Protein AF-0000000069705329 (afdb_homodimer)

Radius of gyration: 41.99 Å; Cα contacts (8 Å, |Δi|>4): 1882; chains: 2; bounding box: 61×126×85 Å

Secondary structure (DSSP, 8-state):
-PPEEEE--SHHHHHHHHHHHHTT--EEEE-SSSSS-GGG-EEE-GGG-EEESS---B----HHHHHHHHHHTTT-EEEEE---EEEETTEEEESSGGG--TTS-HHHHHHHHHHHHHHHT-SS---SSHHHHHHHHH-HHHHHHTHHHHHHHHTSS-GGGB-STT-GGGS----HHHHHHHHH-S------S-SEEEEESSS-GGGGGTTHHHHSEEE-S--EEEEETTTTEEEETTS-EEE-SSEEE-S-HHHHHHHBTT--HHHHHHHHH--EEEEEEEEEEES-S---SSSEEEE--TTSS--EEE-HHHH-GGGS-TT-EEEEEEEEEBTTTB---S-GGGHHHHHHHHHHHTTSS-TTPPEEEEEEEEEEEEEE--BTTHHHHHHHHHHHHHHTTEEE-SHHHHTS---HHHHHHHHHHHHHHHHHHH-/-PPEEEE--SHHHHHHHHHHHHTT--EEEE-SSSSS-GGG-EEE-GGG-EEESS---B----HHHHHHHHHHTTT-EEEEE---EEEETTEEEESSGGG--TTS-HHHHHHHHHHHHHHHT-SS---SSHHHHHHHHH-HHHHHHTHHHHHHHHTSS-GGGB-STT-GGGS----HHHHHHHHH-S------S-SEEEEESSS-GGGGGTTHHHHSEEE-S--EEEEETTTTEEEETTS-EEE-SSEEE-S-HHHHHHHBTT--HHHHHHHHH--EEEEEEEEEEES-S---SSSEEEE--TTSS--EEE-HHHH-GGGS-TT-EEEEEEEEEBTTTB---S-GGGHHHHHHHHHHHTTSS-TTPPEEEEEEEEEEEEEE--BTTHHHHHHHHHHHHHHTTEEE-SHHHHTS---HHHHHHHHHHHHHHHHHHH-

Organism: NCBI:txid1187080

InterPro domains:
  IPR036188 FAD/NAD(P)-binding domain superfamily [G3DSA:3.50.50.60] (1-435)
  IPR036188 FAD/NAD(P)-binding domain superfamily [SSF51905] (2-434)

pLDDT: mean 95.46, std 5.54, range [48.66, 98.88]

Structure (mmCIF, N/CA/C/O backbone):
data_AF-0000000069705329-model_v1
#
loop_
_entity.id
_entity.type
_entity.pdbx_description
1 polymer 'Protoporphyrinogen oxidase'
#
loop_
_atom_site.group_PDB
_atom_site.id
_atom_site.type_symbol
_atom_site.label_atom_id
_atom_site.label_alt_id
_atom_site.label_comp_id
_atom_site.label_asym_id
_atom_site.label_entity_id
_atom_site.label_seq_id
_atom_site.pdbx_PDB_ins_code
_atom_site.Cartn_x
_atom_site.Cartn_y
_atom_site.Cartn_z
_atom_site.occupancy
_atom_site.B_iso_or_equiv
_atom_site.auth_seq_id
_atom_site.auth_comp_id
_atom_site.auth_asym_id
_atom_site.auth_atom_id
_atom_site.pdbx_PDB_model_num
ATOM 1 N N . MET A 1 1 ? 16.484 56.375 36.469 1 48.66 1 MET A N 1
ATOM 2 C CA . MET A 1 1 ? 16.594 55.75 35.156 1 48.66 1 MET A CA 1
ATOM 3 C C . MET A 1 1 ? 15.336 55.969 34.344 1 48.66 1 MET A C 1
ATOM 5 O O . MET A 1 1 ? 14.242 56.094 34.906 1 48.66 1 MET A O 1
ATOM 9 N N . GLU A 1 2 ? 15.391 56.406 33.125 1 65.38 2 GLU A N 1
ATOM 10 C CA . GLU A 1 2 ? 14.234 56.812 32.312 1 65.38 2 GLU A CA 1
ATOM 11 C C . GLU A 1 2 ? 13.352 55.594 32.031 1 65.38 2 GLU A C 1
ATOM 13 O O . GLU A 1 2 ? 13.844 54.469 31.891 1 65.38 2 GLU A O 1
ATOM 18 N N . ASP A 1 3 ? 12.117 55.688 32.156 1 86.31 3 ASP A N 1
ATOM 19 C CA . ASP A 1 3 ? 11.109 54.688 31.875 1 86.31 3 ASP A CA 1
ATOM 20 C C . ASP A 1 3 ? 11.227 54.156 30.438 1 86.31 3 ASP A C 1
ATOM 22 O O . ASP A 1 3 ? 11.555 54.906 29.531 1 86.31 3 ASP A O 1
ATOM 26 N N . ILE A 1 4 ? 11.258 52.875 30.375 1 95.31 4 ILE A N 1
ATOM 27 C CA . ILE A 1 4 ? 11.328 52.281 29.047 1 95.31 4 ILE A CA 1
ATOM 28 C C . ILE A 1 4 ? 9.922 52.156 28.453 1 95.31 4 ILE A C 1
ATOM 30 O O . ILE A 1 4 ? 8.961 51.875 29.156 1 95.31 4 ILE A O 1
ATOM 34 N N . ILE A 1 5 ? 9.82 52.438 27.172 1 97.44 5 ILE A N 1
ATOM 35 C CA . ILE A 1 5 ? 8.555 52.375 26.453 1 97.44 5 ILE A CA 1
ATOM 36 C C . ILE A 1 5 ? 8.438 51 25.766 1 97.44 5 ILE A C 1
ATOM 38 O O . ILE A 1 5 ? 9.375 50.531 25.125 1 97.44 5 ILE A O 1
ATOM 42 N N . VAL A 1 6 ? 7.34 50.344 26.016 1 98.44 6 VAL A N 1
ATOM 43 C CA . VAL A 1 6 ? 6.969 49.125 25.344 1 98.44 6 VAL A CA 1
ATOM 44 C C . VAL A 1 6 ? 5.742 49.344 24.469 1 98.44 6 VAL A C 1
ATOM 46 O O . VAL A 1 6 ? 4.695 49.781 24.953 1 98.44 6 VAL A O 1
ATOM 49 N N . LEU A 1 7 ? 5.93 49.094 23.188 1 98.5 7 LEU A N 1
ATOM 50 C CA . LEU A 1 7 ? 4.824 49.25 22.25 1 98.5 7 LEU A CA 1
ATOM 51 C C . LEU A 1 7 ? 4.125 47.938 21.984 1 98.5 7 LEU A C 1
ATOM 53 O O . LEU A 1 7 ? 4.688 47.062 21.328 1 98.5 7 LEU A O 1
ATOM 57 N N . GLY A 1 8 ? 2.854 47.812 22.406 1 98.19 8 GLY A N 1
ATOM 58 C CA . GLY A 1 8 ? 2.064 46.625 22.25 1 98.19 8 GLY A CA 1
ATOM 59 C C . GLY A 1 8 ? 1.903 45.844 23.547 1 98.19 8 GLY A C 1
ATOM 60 O O . GLY A 1 8 ? 2.887 45.562 24.234 1 98.19 8 GLY A O 1
ATOM 61 N N . ALA A 1 9 ? 0.692 45.469 23.844 1 98.19 9 ALA A N 1
ATOM 62 C CA . ALA A 1 9 ? 0.384 44.719 25.078 1 98.19 9 ALA A CA 1
ATOM 63 C C . ALA A 1 9 ? 0.024 43.281 24.766 1 98.19 9 ALA A C 1
ATOM 65 O O . ALA A 1 9 ? -0.886 42.719 25.375 1 98.19 9 ALA A O 1
ATOM 66 N N . GLY A 1 10 ? 0.679 42.688 23.75 1 97.62 10 GLY A N 1
ATOM 67 C CA . GLY A 1 10 ? 0.57 41.281 23.469 1 97.62 10 GLY A CA 1
ATOM 68 C C . GLY A 1 10 ? 1.596 40.438 24.219 1 97.62 10 GLY A C 1
ATOM 69 O O . GLY A 1 10 ? 2.236 40.938 25.156 1 97.62 10 GLY A O 1
ATOM 70 N N . MET A 1 11 ? 1.77 39.219 23.797 1 97.62 11 MET A N 1
ATOM 71 C CA . MET A 1 11 ? 2.648 38.281 24.469 1 97.62 11 MET A CA 1
ATOM 72 C C . MET A 1 11 ? 4.086 38.781 24.5 1 97.62 11 MET A C 1
ATOM 74 O O . MET A 1 11 ? 4.773 38.688 25.516 1 97.62 11 MET A O 1
ATOM 78 N N . ALA A 1 12 ? 4.551 39.281 23.375 1 98.5 12 ALA A N 1
ATOM 79 C CA . ALA A 1 12 ? 5.918 39.812 23.312 1 98.5 12 ALA A CA 1
ATOM 80 C C . ALA A 1 12 ? 6.109 41 24.234 1 98.5 12 ALA A C 1
ATOM 82 O O . ALA A 1 12 ? 7.141 41.125 24.906 1 98.5 12 ALA A O 1
ATOM 83 N N . GLY A 1 13 ? 5.152 41.938 24.234 1 98.38 13 GLY A N 1
ATOM 84 C CA . GLY A 1 13 ? 5.207 43.031 25.172 1 98.38 13 GLY A CA 1
ATOM 85 C C . GLY A 1 13 ? 5.254 42.594 26.625 1 98.38 13 GLY A C 1
ATOM 86 O O . GLY A 1 13 ? 5.984 43.188 27.422 1 98.38 13 GLY A O 1
ATOM 87 N N . TYR A 1 14 ? 4.441 41.594 26.891 1 98.19 14 TYR A N 1
ATOM 88 C CA . TYR A 1 14 ? 4.445 41 28.234 1 98.19 14 TYR A CA 1
ATOM 89 C C . TYR A 1 14 ? 5.816 40.438 28.578 1 98.19 14 TYR A C 1
ATOM 91 O O . TYR A 1 14 ? 6.332 40.688 29.672 1 98.19 14 TYR A O 1
ATOM 99 N N . GLY A 1 15 ? 6.402 39.688 27.688 1 98.38 15 GLY A N 1
ATOM 100 C CA . GLY A 1 15 ? 7.734 39.156 27.922 1 98.38 15 GLY A CA 1
ATOM 101 C C . GLY A 1 15 ? 8.773 40.25 28.188 1 98.38 15 GLY A C 1
ATOM 102 O O . GLY A 1 15 ? 9.586 40.125 29.094 1 98.38 15 GLY A O 1
ATOM 103 N N . ALA A 1 16 ? 8.758 41.281 27.391 1 98.62 16 ALA A N 1
ATOM 104 C CA . ALA A 1 16 ? 9.688 42.375 27.562 1 98.62 16 ALA A CA 1
ATOM 105 C C . ALA A 1 16 ? 9.492 43.062 28.922 1 98.62 16 ALA A C 1
ATOM 107 O O . ALA A 1 16 ? 10.453 43.281 29.656 1 98.62 16 ALA A O 1
ATOM 108 N N . ALA A 1 17 ? 8.227 43.406 29.219 1 97.88 17 ALA A N 1
ATOM 109 C CA . ALA A 1 17 ? 7.902 44.062 30.484 1 97.88 17 ALA A CA 1
ATOM 110 C C . ALA A 1 17 ? 8.367 43.219 31.672 1 97.88 17 ALA A C 1
ATOM 112 O O . ALA A 1 17 ? 8.836 43.781 32.656 1 97.88 17 ALA A O 1
ATOM 113 N N . ASN A 1 18 ? 8.172 41.969 31.547 1 97.12 18 ASN A N 1
ATOM 114 C CA . ASN A 1 18 ? 8.578 41.031 32.594 1 97.12 18 ASN A CA 1
ATOM 115 C C . ASN A 1 18 ? 10.078 41.125 32.875 1 97.12 18 ASN A C 1
ATOM 117 O O . ASN A 1 18 ? 10.5 41.156 34.031 1 97.12 18 ASN A O 1
ATOM 121 N N . GLU A 1 19 ? 10.891 41.156 31.859 1 97.31 19 GLU A N 1
ATOM 122 C CA . GLU A 1 19 ? 12.336 41.219 32.031 1 97.31 19 GLU A CA 1
ATOM 123 C C . GLU A 1 19 ? 12.75 42.594 32.594 1 97.31 19 GLU A C 1
ATOM 125 O O . GLU A 1 19 ? 13.672 42.656 33.406 1 97.31 19 GLU A O 1
ATOM 130 N N . PHE A 1 20 ? 12.148 43.625 32.125 1 97.62 20 PHE A N 1
ATOM 131 C CA . PHE A 1 20 ? 12.453 44.938 32.656 1 97.62 20 PHE A CA 1
ATOM 132 C C . PHE A 1 20 ? 12.133 45 34.156 1 97.62 20 PHE A C 1
ATOM 134 O O . PHE A 1 20 ? 12.906 45.562 34.906 1 97.62 20 PHE A O 1
ATOM 141 N N . LYS A 1 21 ? 11.016 44.406 34.469 1 96.5 21 LYS A N 1
ATOM 142 C CA . LYS A 1 21 ? 10.641 44.406 35.875 1 96.5 21 LYS A CA 1
ATOM 143 C C . LYS A 1 21 ? 11.688 43.656 36.719 1 96.5 21 LYS A C 1
ATOM 145 O O . LYS A 1 21 ? 12.062 44.125 37.812 1 96.5 21 LYS A O 1
ATOM 150 N N . LYS A 1 22 ? 12.094 42.594 36.25 1 95.56 22 LYS A N 1
ATOM 151 C CA . LYS A 1 22 ? 13.117 41.812 36.969 1 95.56 22 LYS A CA 1
ATOM 152 C C . LYS A 1 22 ? 14.383 42.656 37.156 1 95.56 22 LYS A C 1
ATOM 154 O O . LYS A 1 22 ? 15.094 42.469 38.156 1 95.56 22 LYS A O 1
ATOM 159 N N . ALA A 1 23 ? 14.664 43.5 36.25 1 96.12 23 ALA A N 1
ATOM 160 C CA . ALA A 1 23 ? 15.859 44.344 36.312 1 96.12 23 ALA A CA 1
ATOM 161 C C . ALA A 1 23 ? 15.594 45.656 37.031 1 96.12 23 ALA A C 1
ATOM 163 O O . ALA A 1 23 ? 16.438 46.562 37.031 1 96.12 23 ALA A O 1
ATOM 164 N N . ASP A 1 24 ? 14.461 45.844 37.594 1 94.88 24 ASP A N 1
ATOM 165 C CA . ASP A 1 24 ? 14.047 47 38.344 1 94.88 24 ASP A CA 1
ATOM 166 C C . ASP A 1 24 ? 13.977 48.25 37.469 1 94.88 24 ASP A C 1
ATOM 168 O O . ASP A 1 24 ? 14.43 49.312 37.844 1 94.88 24 ASP A O 1
ATOM 172 N N . ILE A 1 25 ? 13.562 48.031 36.281 1 95.38 25 ILE A N 1
ATOM 173 C CA . ILE A 1 25 ? 13.359 49.125 35.344 1 95.38 25 ILE A CA 1
ATOM 174 C C . ILE A 1 25 ? 11.859 49.344 35.125 1 95.38 25 ILE A C 1
ATOM 176 O O . ILE A 1 25 ? 11.125 48.438 34.812 1 95.38 25 ILE A O 1
ATOM 180 N N . ASN A 1 26 ? 11.414 50.531 35.312 1 92.31 26 ASN A N 1
ATOM 181 C CA . ASN A 1 26 ? 10.008 50.844 35.094 1 92.31 26 ASN A CA 1
ATOM 182 C C . ASN A 1 26 ? 9.664 50.938 33.625 1 92.31 26 ASN A C 1
ATOM 184 O O . ASN A 1 26 ? 10.453 51.438 32.812 1 92.31 26 ASN A O 1
ATOM 188 N N . THR A 1 27 ? 8.508 50.406 33.312 1 94.69 27 THR A N 1
ATOM 189 C CA . THR A 1 27 ? 8.102 50.344 31.922 1 94.69 27 THR A CA 1
ATOM 190 C C . THR A 1 27 ? 6.688 50.875 31.734 1 94.69 27 THR A C 1
ATOM 192 O O . THR A 1 27 ? 5.82 50.656 32.594 1 94.69 27 THR A O 1
ATOM 195 N N . PHE A 1 28 ? 6.434 51.594 30.609 1 96 28 PHE A N 1
ATOM 196 C CA . PHE A 1 28 ? 5.109 51.969 30.125 1 96 28 PHE A CA 1
ATOM 197 C C . PHE A 1 28 ? 4.746 51.188 28.875 1 96 28 PHE A C 1
ATOM 199 O O . PHE A 1 28 ? 5.43 51.281 27.859 1 96 28 PHE A O 1
ATOM 206 N N . VAL A 1 29 ? 3.723 50.438 29.031 1 98 29 VAL A N 1
ATOM 207 C CA . VAL A 1 29 ? 3.217 49.688 27.875 1 98 29 VAL A CA 1
ATOM 208 C C . VAL A 1 29 ? 2.092 50.469 27.203 1 98 29 VAL A C 1
ATOM 210 O O . VAL A 1 29 ? 1.131 50.875 27.859 1 98 29 VAL A O 1
ATOM 213 N N . PHE A 1 30 ? 2.232 50.75 25.953 1 98.31 30 PHE A N 1
ATOM 214 C CA . PHE A 1 30 ? 1.195 51.438 25.203 1 98.31 30 PHE A CA 1
ATOM 215 C C . PHE A 1 30 ? 0.515 50.5 24.219 1 98.31 30 PHE A C 1
ATOM 217 O O . PHE A 1 30 ? 1.185 49.812 23.453 1 98.31 30 PHE A O 1
ATOM 224 N N . GLU A 1 31 ? -0.789 50.406 24.266 1 98.25 31 GLU A N 1
ATOM 225 C CA . GLU A 1 31 ? -1.632 49.562 23.438 1 98.25 31 GLU A CA 1
ATOM 226 C C . GLU A 1 31 ? -2.732 50.344 22.75 1 98.25 31 GLU A C 1
ATOM 228 O O . GLU A 1 31 ? -3.393 51.188 23.375 1 98.25 31 GLU A O 1
ATOM 233 N N . LYS A 1 32 ? -2.844 50.125 21.453 1 97.56 32 LYS A N 1
ATOM 234 C CA . LYS A 1 32 ? -3.826 50.875 20.688 1 97.56 32 LYS A CA 1
ATOM 235 C C . LYS A 1 32 ? -5.25 50.5 21.094 1 97.56 32 LYS A C 1
ATOM 237 O O . LYS A 1 32 ? -6.152 51.344 21.047 1 97.56 32 LYS A O 1
ATOM 242 N N . ASN A 1 33 ? -5.496 49.312 21.484 1 97.12 33 ASN A N 1
ATOM 243 C CA . ASN A 1 33 ? -6.828 48.812 21.812 1 97.12 33 ASN A CA 1
ATOM 244 C C . ASN A 1 33 ? -7.23 49.188 23.234 1 97.12 33 ASN A C 1
ATOM 246 O O . ASN A 1 33 ? -6.398 49.625 24.016 1 97.12 33 ASN A O 1
ATOM 250 N N . ASN A 1 34 ? -8.484 48.969 23.531 1 97.5 34 ASN A N 1
ATOM 251 C CA . ASN A 1 34 ? -8.977 49.156 24.891 1 97.5 34 ASN A CA 1
ATOM 252 C C . ASN A 1 34 ? -8.875 47.875 25.703 1 97.5 34 ASN A C 1
ATOM 254 O O . ASN A 1 34 ? -9.492 47.75 26.766 1 97.5 34 ASN A O 1
ATOM 258 N N . TYR A 1 35 ? -8.227 46.906 25.188 1 96.62 35 TYR A N 1
ATOM 259 C CA . TYR A 1 35 ? -8.008 45.625 25.844 1 96.62 35 TYR A CA 1
ATOM 260 C C . TYR A 1 35 ? -6.578 45.156 25.609 1 96.62 35 TYR A C 1
ATOM 262 O O . TYR A 1 35 ? -5.883 45.656 24.719 1 96.62 35 TYR A O 1
ATOM 270 N N . ILE A 1 36 ? -6.051 44.156 26.344 1 97.31 36 ILE A N 1
ATOM 271 C CA . ILE A 1 36 ? -4.719 43.594 26.188 1 97.31 36 ILE A CA 1
ATOM 272 C C . ILE A 1 36 ? -4.801 42.312 25.359 1 97.31 36 ILE A C 1
ATOM 274 O O . ILE A 1 36 ? -5.895 41.844 25.047 1 97.31 36 ILE A O 1
ATOM 278 N N . GLY A 1 37 ? -3.641 41.812 25 1 96.62 37 GLY A N 1
ATOM 279 C CA . GLY A 1 37 ? -3.561 40.438 24.484 1 96.62 37 GLY A CA 1
ATOM 280 C C . GLY A 1 37 ? -3.025 40.375 23.062 1 96.62 37 GLY A C 1
ATOM 281 O O . GLY A 1 37 ? -2.5 39.344 22.641 1 96.62 37 GLY A O 1
ATOM 282 N N . GLY A 1 38 ? -3.158 41.562 22.297 1 95 38 GLY A N 1
ATOM 283 C CA . GLY A 1 38 ? -2.775 41.469 20.906 1 95 38 GLY A CA 1
ATOM 284 C C . GLY A 1 38 ? -3.469 40.344 20.156 1 95 38 GLY A C 1
ATOM 285 O O . GLY A 1 38 ? -4.695 40.219 20.219 1 95 38 GLY A O 1
ATOM 286 N N . HIS A 1 39 ? -2.689 39.438 19.594 1 94.5 39 HIS A N 1
ATOM 287 C CA . HIS A 1 39 ? -3.244 38.312 18.859 1 94.5 39 HIS A CA 1
ATOM 288 C C . HIS A 1 39 ? -3.896 37.312 19.812 1 94.5 39 HIS A C 1
ATOM 290 O O . HIS A 1 39 ? -4.695 36.469 19.375 1 94.5 39 HIS A O 1
ATOM 296 N N . CYS A 1 40 ? -3.559 37.344 21.078 1 96.69 40 CYS A N 1
ATOM 297 C CA . CYS A 1 40 ? -4.082 36.406 22.062 1 96.69 40 CYS A CA 1
ATOM 298 C C . CYS A 1 40 ? -5.309 36.969 22.766 1 96.69 40 CYS A C 1
ATOM 300 O O . CYS A 1 40 ? -5.738 36.469 23.797 1 96.69 40 CYS A O 1
ATOM 302 N N . ALA A 1 41 ? -5.848 38.094 22.25 1 97.38 41 ALA A N 1
ATOM 303 C CA . ALA A 1 41 ? -7.012 38.719 22.859 1 97.38 41 ALA A CA 1
ATOM 304 C C . ALA A 1 41 ? -8.219 37.781 22.828 1 97.38 41 ALA A C 1
ATOM 306 O O . ALA A 1 41 ? -8.336 36.938 21.938 1 97.38 41 ALA A O 1
ATOM 307 N N . SER A 1 42 ? -9.07 37.906 23.812 1 97.56 42 SER A N 1
ATOM 308 C CA . SER A 1 42 ? -10.367 37.25 23.922 1 97.56 42 SER A CA 1
ATOM 309 C C . SER A 1 42 ? -11.484 38.25 24.109 1 97.56 42 SER A C 1
ATOM 311 O O . SER A 1 42 ? -11.32 39.25 24.812 1 97.56 42 SER A O 1
ATOM 313 N N . PHE A 1 43 ? -12.547 37.969 23.453 1 97.31 43 PHE A N 1
ATOM 314 C CA . PHE A 1 43 ? -13.68 38.875 23.516 1 97.31 43 PHE A CA 1
ATOM 315 C C . PHE A 1 43 ? -14.875 38.188 24.188 1 97.31 43 PHE A C 1
ATOM 317 O O . PHE A 1 43 ? -15.234 37.062 23.828 1 97.31 43 PHE A O 1
ATOM 324 N N . THR A 1 44 ? -15.422 38.906 25.094 1 96.38 44 THR A N 1
ATOM 325 C CA . THR A 1 44 ? -16.609 38.438 25.797 1 96.38 44 THR A CA 1
ATOM 326 C C . THR A 1 44 ? -17.859 39.156 25.281 1 96.38 44 THR A C 1
ATOM 328 O O . THR A 1 44 ? -17.859 40.375 25.156 1 96.38 44 THR A O 1
ATOM 331 N N . PHE A 1 45 ? -18.812 38.375 25.016 1 96.69 45 PHE A N 1
ATOM 332 C CA . PHE A 1 45 ? -20.062 38.938 24.516 1 96.69 45 PHE A CA 1
ATOM 333 C C . PHE A 1 45 ? -21.219 38.594 25.453 1 96.69 45 PHE A C 1
ATOM 335 O O . PHE A 1 45 ? -21.016 37.969 26.5 1 96.69 45 PHE A O 1
ATOM 342 N N . GLU A 1 46 ? -22.359 39.125 25 1 92.88 46 GLU A N 1
ATOM 343 C CA . GLU A 1 46 ? -23.547 38.844 25.828 1 92.88 46 GLU A CA 1
ATOM 344 C C . GLU A 1 46 ? -23.797 37.375 25.984 1 92.88 46 GLU A C 1
ATOM 346 O O . GLU A 1 46 ? -23.375 36.562 25.141 1 92.88 46 GLU A O 1
ATOM 351 N N . ASN A 1 47 ? -24.391 36.969 27.094 1 90.62 47 ASN A N 1
ATOM 352 C CA . ASN A 1 47 ? -24.797 35.594 27.406 1 90.62 47 ASN A CA 1
ATOM 353 C C . ASN A 1 47 ? -23.594 34.688 27.516 1 90.62 47 ASN A C 1
ATOM 355 O O . ASN A 1 47 ? -23.656 33.531 27.078 1 90.62 47 ASN A O 1
ATOM 359 N N . LYS A 1 48 ? -22.484 35.156 27.891 1 91.69 48 LYS A N 1
ATOM 360 C CA . LYS A 1 48 ? -21.328 34.375 28.328 1 91.69 48 LYS A CA 1
ATOM 361 C C . LYS A 1 48 ? -20.578 33.812 27.125 1 91.69 48 LYS A C 1
ATOM 363 O O . LYS A 1 48 ? -19.891 32.781 27.25 1 91.69 48 LYS A O 1
ATOM 368 N N . TRP A 1 49 ? -20.781 34.406 25.938 1 96.38 49 TRP A N 1
ATOM 369 C CA . TRP A 1 49 ? -20 33.969 24.797 1 96.38 49 TRP A CA 1
ATOM 370 C C . TRP A 1 49 ? -18.594 34.562 24.828 1 96.38 49 TRP A C 1
ATOM 372 O O . TRP A 1 49 ? -18.422 35.75 25 1 96.38 49 TRP A O 1
ATOM 382 N N . ILE A 1 50 ? -17.609 33.688 24.734 1 97.5 50 ILE A N 1
ATOM 383 C CA . ILE A 1 50 ? -16.219 34.156 24.672 1 97.5 50 ILE A CA 1
ATOM 384 C C . ILE A 1 50 ? -15.539 33.562 23.422 1 97.5 50 ILE A C 1
ATOM 386 O O . ILE A 1 50 ? -15.617 32.344 23.188 1 97.5 50 ILE A O 1
ATOM 390 N N . PHE A 1 51 ? -14.992 34.375 22.594 1 97.88 51 PHE A N 1
ATOM 391 C CA . PHE A 1 51 ? -14.203 33.969 21.438 1 97.88 51 PHE A CA 1
ATOM 392 C C . PHE A 1 51 ? -12.836 34.656 21.453 1 97.88 51 PHE A C 1
ATOM 394 O O . PHE A 1 51 ? -12.727 35.844 21.734 1 97.88 51 PHE A O 1
ATOM 401 N N . ASP A 1 52 ? -11.836 33.906 21.234 1 97.88 52 ASP A N 1
ATOM 402 C CA . ASP A 1 52 ? -10.508 34.469 21 1 97.88 52 ASP A CA 1
ATOM 403 C C . ASP A 1 52 ? -10.414 35.094 19.625 1 97.88 52 ASP A C 1
ATOM 405 O O . ASP A 1 52 ? -11.266 34.875 18.766 1 97.88 52 ASP A O 1
ATOM 409 N N . ASP A 1 53 ? -9.422 36 19.453 1 97.25 53 ASP A N 1
ATOM 410 C CA . ASP A 1 53 ? -9.125 36.531 18.109 1 97.25 53 ASP A CA 1
ATOM 411 C C . ASP A 1 53 ? -8.414 35.469 17.266 1 97.25 53 ASP A C 1
ATOM 413 O O . ASP A 1 53 ? -7.27 35.688 16.844 1 97.25 53 ASP A O 1
ATOM 417 N N . GLY A 1 54 ? -9.195 34.469 16.891 1 96.25 54 GLY A N 1
ATOM 418 C CA . GLY A 1 54 ? -8.648 33.25 16.328 1 96.25 54 GLY A CA 1
ATOM 419 C C . GLY A 1 54 ? -8.312 32.219 17.375 1 96.25 54 GLY A C 1
ATOM 420 O O . GLY A 1 54 ? -8.062 32.531 18.531 1 96.25 54 GLY A O 1
ATOM 421 N N . PRO A 1 55 ? -8.375 30.953 16.969 1 93.25 55 PRO A N 1
ATOM 422 C CA . PRO A 1 55 ? -8.102 29.906 17.969 1 93.25 55 PRO A CA 1
ATOM 423 C C . PRO A 1 55 ? -6.68 29.969 18.516 1 93.25 55 PRO A C 1
ATOM 425 O O . PRO A 1 55 ? -5.73 30.188 17.75 1 93.25 55 PRO A O 1
ATOM 428 N N . HIS A 1 56 ? -6.578 29.859 19.797 1 94.62 56 HIS A N 1
ATOM 429 C CA . HIS A 1 56 ? -5.293 29.844 20.484 1 94.62 56 HIS A CA 1
ATOM 430 C C . HIS A 1 56 ? -5.234 28.703 21.5 1 94.62 56 HIS A C 1
ATOM 432 O O . HIS A 1 56 ? -6.23 28.406 22.172 1 94.62 56 HIS A O 1
ATOM 438 N N . ILE A 1 57 ? -4.137 28.047 21.484 1 93.44 57 ILE A N 1
ATOM 439 C CA . ILE A 1 57 ? -3.854 27.016 22.484 1 93.44 57 ILE A CA 1
ATOM 440 C C . ILE A 1 57 ? -2.4 27.125 22.938 1 93.44 57 ILE A C 1
ATOM 442 O O . ILE A 1 57 ? -1.571 27.719 22.25 1 93.44 57 ILE A O 1
ATOM 446 N N . SER A 1 58 ? -2.152 26.656 24.109 1 94.19 58 SER A N 1
ATOM 447 C CA . SER A 1 58 ? -0.771 26.641 24.578 1 94.19 58 SER A CA 1
ATOM 448 C C . SER A 1 58 ? -0.237 25.219 24.672 1 94.19 58 SER A C 1
ATOM 450 O O . SER A 1 58 ? -0.828 24.375 25.344 1 94.19 58 SER A O 1
ATOM 452 N N . PHE A 1 59 ? 0.868 24.953 24.047 1 91.19 59 PHE A N 1
ATOM 453 C CA . PHE A 1 59 ? 1.556 23.672 24.141 1 91.19 59 PHE A CA 1
ATOM 454 C C . PHE A 1 59 ? 3.039 23.875 24.438 1 91.19 59 PHE A C 1
ATOM 456 O O . PHE A 1 59 ? 3.879 23.094 23.969 1 91.19 59 PHE A O 1
ATOM 463 N N . SER A 1 60 ? 3.275 24.953 25.062 1 91.69 60 SER A N 1
ATOM 464 C CA . SER A 1 60 ? 4.652 25.328 25.375 1 91.69 60 SER A CA 1
ATOM 465 C C . SER A 1 60 ? 5.359 24.234 26.172 1 91.69 60 SER A C 1
ATOM 467 O O . SER A 1 60 ? 4.762 23.625 27.062 1 91.69 60 SER A O 1
ATOM 469 N N . LYS A 1 61 ? 6.668 24 25.891 1 88.81 61 LYS A N 1
ATOM 470 C CA . LYS A 1 61 ? 7.527 23.094 26.641 1 88.81 61 LYS A CA 1
ATOM 471 C C . LYS A 1 61 ? 8.461 23.875 27.562 1 88.81 61 LYS A C 1
ATOM 473 O O . LYS A 1 61 ? 9.203 23.281 28.344 1 88.81 61 LYS A O 1
ATOM 478 N N . ASN A 1 62 ? 8.352 25.25 27.438 1 94.56 62 ASN A N 1
ATOM 479 C CA . ASN A 1 62 ? 9.172 26.094 28.297 1 94.56 62 ASN A CA 1
ATOM 480 C C . ASN A 1 62 ? 8.594 26.203 29.703 1 94.56 62 ASN A C 1
ATOM 482 O O . ASN A 1 62 ? 7.512 26.766 29.891 1 94.56 62 ASN A O 1
ATOM 486 N N . ASP A 1 63 ? 9.383 25.812 30.688 1 94.88 63 ASP A N 1
ATOM 487 C CA . ASP A 1 63 ? 8.898 25.719 32.062 1 94.88 63 ASP A CA 1
ATOM 488 C C . ASP A 1 63 ? 8.531 27.094 32.625 1 94.88 63 ASP A C 1
ATOM 490 O O . ASP A 1 63 ? 7.547 27.234 33.344 1 94.88 63 ASP A O 1
ATOM 494 N N . GLN A 1 64 ? 9.305 28.016 32.312 1 95.25 64 GLN A N 1
ATOM 495 C CA . GLN A 1 64 ? 9.039 29.375 32.781 1 95.25 64 GLN A CA 1
ATOM 496 C C . GLN A 1 64 ? 7.703 29.891 32.281 1 95.25 64 GLN A C 1
ATOM 498 O O . GLN A 1 64 ? 6.891 30.406 33.062 1 95.25 64 GLN A O 1
ATOM 503 N N . VAL A 1 65 ? 7.465 29.75 31.016 1 96.19 65 VAL A N 1
ATOM 504 C CA . VAL A 1 65 ? 6.242 30.25 30.391 1 96.19 65 VAL A CA 1
ATOM 505 C C . VAL A 1 65 ? 5.043 29.453 30.906 1 96.19 65 VAL A C 1
ATOM 507 O O . VAL A 1 65 ? 3.988 30.016 31.188 1 96.19 65 VAL A O 1
ATOM 510 N N . LYS A 1 66 ? 5.199 28.125 31 1 95.69 66 LYS A N 1
ATOM 511 C CA . LYS A 1 66 ? 4.141 27.281 31.531 1 95.69 66 LYS A CA 1
ATOM 512 C C . LYS A 1 66 ? 3.705 27.75 32.906 1 95.69 66 LYS A C 1
ATOM 514 O O . LYS A 1 66 ? 2.51 27.828 33.219 1 95.69 66 LYS A O 1
ATOM 519 N N . GLN A 1 67 ? 4.707 28.078 33.719 1 96.31 67 GLN A N 1
ATOM 520 C CA . GLN A 1 67 ? 4.418 28.484 35.094 1 96.31 67 GLN A CA 1
ATOM 521 C C . GLN A 1 67 ? 3.729 29.844 35.094 1 96.31 67 GLN A C 1
ATOM 523 O O . GLN A 1 67 ? 2.777 30.062 35.875 1 96.31 67 GLN A O 1
ATOM 528 N N . ILE A 1 68 ? 4.184 30.719 34.312 1 96.5 68 ILE A N 1
ATOM 529 C CA . ILE A 1 68 ? 3.582 32.062 34.25 1 96.5 68 ILE A CA 1
ATOM 530 C C . ILE A 1 68 ? 2.119 31.922 33.812 1 96.5 68 ILE A C 1
ATOM 532 O O . ILE A 1 68 ? 1.243 32.562 34.406 1 96.5 68 ILE A O 1
ATOM 536 N N . PHE A 1 69 ? 1.856 31.125 32.812 1 96.44 69 PHE A N 1
ATOM 537 C CA . PHE A 1 69 ? 0.496 30.922 32.312 1 96.44 69 PHE A CA 1
ATOM 538 C C . PHE A 1 69 ? -0.38 30.297 33.406 1 96.44 69 PHE A C 1
ATOM 540 O O . PHE A 1 69 ? -1.512 30.734 33.625 1 96.44 69 PHE A O 1
ATOM 547 N N . ALA A 1 70 ? 0.148 29.328 34.094 1 96.25 70 ALA A N 1
ATOM 548 C CA . ALA A 1 70 ? -0.585 28.641 35.156 1 96.25 70 ALA A CA 1
ATOM 549 C C . ALA A 1 70 ? -0.942 29.625 36.281 1 96.25 70 ALA A C 1
ATOM 551 O O . ALA A 1 70 ? -2.076 29.625 36.781 1 96.25 70 ALA A O 1
ATOM 552 N N . ASP A 1 71 ? 0.017 30.391 36.656 1 96.69 71 ASP A N 1
ATOM 553 C CA . ASP A 1 71 ? -0.201 31.359 37.719 1 96.69 71 ASP A CA 1
ATOM 554 C C . ASP A 1 71 ? -1.276 32.375 37.312 1 96.69 71 ASP A C 1
ATOM 556 O O . ASP A 1 71 ? -2.152 32.688 38.125 1 96.69 71 ASP A O 1
ATOM 560 N N . ASN A 1 72 ? -1.183 32.844 36.125 1 96.62 72 ASN A N 1
ATOM 561 C CA . ASN A 1 72 ? -2.125 33.844 35.656 1 96.62 72 ASN A CA 1
ATOM 562 C C . ASN A 1 72 ? -3.545 33.281 35.594 1 96.62 72 ASN A C 1
ATOM 564 O O . ASN A 1 72 ? -4.516 34.031 35.75 1 96.62 72 ASN A O 1
ATOM 568 N N . ALA A 1 73 ? -3.674 31.984 35.344 1 96 73 ALA A N 1
ATOM 569 C CA . ALA A 1 73 ? -4.98 31.344 35.25 1 96 73 ALA A CA 1
ATOM 570 C C . ALA A 1 73 ? -5.41 30.781 36.625 1 96 73 ALA A C 1
ATOM 572 O O . ALA A 1 73 ? -6.375 30.016 36.688 1 96 73 ALA A O 1
ATOM 573 N N . ASP A 1 74 ? -4.652 31.078 37.656 1 96 74 ASP A N 1
ATOM 574 C CA . ASP A 1 74 ? -4.91 30.578 39 1 96 74 ASP A CA 1
ATOM 575 C C . ASP A 1 74 ? -4.93 29.047 39.031 1 96 74 ASP A C 1
ATOM 577 O O . ASP A 1 74 ? -5.773 28.453 39.688 1 96 74 ASP A O 1
ATOM 581 N N . ASN A 1 75 ? -4.168 28.469 38.188 1 95.12 75 ASN A N 1
ATOM 582 C CA . ASN A 1 75 ? -4.039 27.031 38.031 1 95.12 75 ASN A CA 1
ATOM 583 C C . ASN A 1 75 ? -5.363 26.391 37.625 1 95.12 75 ASN A C 1
ATOM 585 O O . ASN A 1 75 ? -5.586 25.203 37.875 1 95.12 75 ASN A O 1
ATOM 589 N N . ASP A 1 76 ? -6.184 27.172 37.094 1 95 76 ASP A N 1
ATOM 590 C CA . ASP A 1 76 ? -7.473 26.703 36.594 1 95 76 ASP A CA 1
ATOM 591 C C . ASP A 1 76 ? -7.492 26.672 35.062 1 95 76 ASP A C 1
ATOM 593 O O . ASP A 1 76 ? -8.016 27.578 34.406 1 95 76 ASP A O 1
ATOM 597 N N . PHE A 1 77 ? -6.965 25.625 34.469 1 93 77 PHE A N 1
ATOM 598 C CA . PHE A 1 77 ? -6.926 25.391 33.031 1 93 77 PHE A CA 1
ATOM 599 C C . PHE A 1 77 ? -7.09 23.906 32.719 1 93 77 PHE A C 1
ATOM 601 O O . PHE A 1 77 ? -6.953 23.062 33.625 1 93 77 PHE A O 1
ATOM 608 N N . HIS A 1 78 ? -7.465 23.625 31.5 1 89.5 78 HIS A N 1
ATOM 609 C CA . HIS A 1 78 ? -7.621 22.25 31.031 1 89.5 78 HIS A CA 1
ATOM 610 C C . HIS A 1 78 ? -6.43 21.812 30.172 1 89.5 78 HIS A C 1
ATOM 612 O O . HIS A 1 78 ? -5.746 22.656 29.594 1 89.5 78 HIS A O 1
ATOM 618 N N . GLU A 1 79 ? -6.223 20.531 30.266 1 89.69 79 GLU A N 1
ATOM 619 C CA . GLU A 1 79 ? -5.258 19.891 29.375 1 89.69 79 GLU A CA 1
ATOM 620 C C . GLU A 1 79 ? -5.934 18.859 28.484 1 89.69 79 GLU A C 1
ATOM 622 O O . GLU A 1 79 ? -6.688 18.016 28.969 1 89.69 79 GLU A O 1
ATOM 627 N N . PHE A 1 80 ? -5.703 19 27.219 1 88.06 80 PHE A N 1
ATOM 628 C CA . PHE A 1 80 ? -6.383 18.141 26.25 1 88.06 80 PHE A CA 1
ATOM 629 C C . PHE A 1 80 ? -5.375 17.469 25.328 1 88.06 80 PHE A C 1
ATOM 631 O O . PHE A 1 80 ? -4.242 17.922 25.188 1 88.06 80 PHE A O 1
ATOM 638 N N . SER A 1 81 ? -5.871 16.297 24.781 1 87 81 SER A N 1
ATOM 639 C CA . SER A 1 81 ? -5.172 15.68 23.656 1 87 81 SER A CA 1
ATOM 640 C C . SER A 1 81 ? -5.805 16.078 22.328 1 87 81 SER A C 1
ATOM 642 O O . SER A 1 81 ? -7.016 15.953 22.141 1 87 81 SER A O 1
ATOM 644 N N . ALA A 1 82 ? -4.965 16.547 21.453 1 85.5 82 ALA A N 1
ATOM 645 C CA . ALA A 1 82 ? -5.461 17.016 20.172 1 85.5 82 ALA A CA 1
ATOM 646 C C . ALA A 1 82 ? -5.855 15.844 19.281 1 85.5 82 ALA A C 1
ATOM 648 O O . ALA A 1 82 ? -5.188 14.805 19.281 1 85.5 82 ALA A O 1
ATOM 649 N N . ASN A 1 83 ? -6.984 15.961 18.609 1 88.19 83 ASN A N 1
ATOM 650 C CA . ASN A 1 83 ? -7.438 14.977 17.625 1 88.19 83 ASN A CA 1
ATOM 651 C C . ASN A 1 83 ? -7.992 15.648 16.375 1 88.19 83 ASN A C 1
ATOM 653 O O . ASN A 1 83 ? -9.172 15.477 16.047 1 88.19 83 ASN A O 1
ATOM 657 N N . PRO A 1 84 ? -7.113 16.344 15.711 1 92.31 84 PRO A N 1
ATOM 658 C CA . PRO A 1 84 ? -7.586 17.062 14.531 1 92.31 84 PRO A CA 1
ATOM 659 C C . PRO A 1 84 ? -7.926 16.141 13.367 1 92.31 84 PRO A C 1
ATOM 661 O O . PRO A 1 84 ? -7.371 15.047 13.258 1 92.31 84 PRO A O 1
ATOM 664 N N . VAL A 1 85 ? -8.859 16.656 12.492 1 94.38 85 VAL A N 1
ATOM 665 C CA . VAL A 1 85 ? -9.258 15.914 11.297 1 94.38 85 VAL A CA 1
ATOM 666 C C . VAL A 1 85 ? -9.273 16.859 10.094 1 94.38 85 VAL A C 1
ATOM 668 O O . VAL A 1 85 ? -9.234 18.078 10.25 1 94.38 85 VAL A O 1
ATOM 671 N N . ASN A 1 86 ? -9.242 16.281 8.961 1 96 86 ASN A N 1
ATOM 672 C CA . ASN A 1 86 ? -9.258 17 7.699 1 96 86 ASN A CA 1
ATOM 673 C C . ASN A 1 86 ? -10.516 16.688 6.895 1 96 86 ASN A C 1
ATOM 675 O O . ASN A 1 86 ? -10.969 15.547 6.859 1 96 86 ASN A O 1
ATOM 679 N N . TYR A 1 87 ? -11.062 17.734 6.344 1 97.19 87 TYR A N 1
ATOM 680 C CA . TYR A 1 87 ? -12.141 17.547 5.383 1 97.19 87 TYR A CA 1
ATOM 681 C C . TYR A 1 87 ? -11.594 17.453 3.961 1 97.19 87 TYR A C 1
ATOM 683 O O . TYR A 1 87 ? -10.883 18.359 3.51 1 97.19 87 TYR A O 1
ATOM 691 N N . TRP A 1 88 ? -11.938 16.406 3.297 1 95.56 88 TRP A N 1
ATOM 692 C CA . TRP A 1 88 ? -11.516 16.203 1.912 1 95.56 88 TRP A CA 1
ATOM 693 C C . TRP A 1 88 ? -12.586 15.477 1.113 1 95.56 88 TRP A C 1
ATOM 695 O O . TRP A 1 88 ? -12.844 14.289 1.343 1 95.56 88 TRP A O 1
ATOM 705 N N . ASN A 1 89 ? -13.258 16.203 0.189 1 94.75 89 ASN A N 1
ATOM 706 C CA . ASN A 1 89 ? -14.203 15.625 -0.757 1 94.75 89 ASN A CA 1
ATOM 707 C C . ASN A 1 89 ? -15.305 14.836 -0.043 1 94.75 89 ASN A C 1
ATOM 709 O O . ASN A 1 89 ? -15.531 13.664 -0.354 1 94.75 89 ASN A O 1
ATOM 713 N N . GLY A 1 90 ? -15.844 15.43 0.93 1 94.88 90 GLY A N 1
ATOM 714 C CA . GLY A 1 90 ? -17 14.867 1.607 1 94.88 90 GLY A CA 1
ATOM 715 C C . GLY A 1 90 ? -16.625 13.891 2.707 1 94.88 90 GLY A C 1
ATOM 716 O O . GLY A 1 90 ? -17.5 13.305 3.348 1 94.88 90 GLY A O 1
ATOM 717 N N . LYS A 1 91 ? -15.305 13.711 2.945 1 93.62 91 LYS A N 1
ATOM 718 C CA . LYS A 1 91 ? -14.852 12.766 3.957 1 93.62 91 LYS A CA 1
ATOM 719 C C . LYS A 1 91 ? -13.984 13.461 5.008 1 93.62 91 LYS A C 1
ATOM 721 O O . LYS A 1 91 ? -13.289 14.43 4.707 1 93.62 91 LYS A O 1
ATOM 726 N N . TRP A 1 92 ? -14.109 12.977 6.219 1 94.12 92 TRP A N 1
ATOM 727 C CA . TRP A 1 92 ? -13.227 13.414 7.293 1 94.12 92 TRP A CA 1
ATOM 728 C C . TRP A 1 92 ? -12.078 12.422 7.492 1 94.12 92 TRP A C 1
ATOM 730 O O . TRP A 1 92 ? -12.32 11.227 7.719 1 94.12 92 TRP A O 1
ATOM 740 N N . ILE A 1 93 ? -10.914 12.977 7.359 1 93.44 93 ILE A N 1
ATOM 741 C CA . ILE A 1 93 ? -9.688 12.18 7.441 1 93.44 93 ILE A CA 1
ATOM 742 C C . ILE A 1 93 ? -8.891 12.594 8.672 1 93.44 93 ILE A C 1
ATOM 744 O O . ILE A 1 93 ? -8.656 13.789 8.906 1 93.44 93 ILE A O 1
ATOM 748 N N . LYS A 1 94 ? -8.438 11.594 9.398 1 93.56 94 LYS A N 1
ATOM 749 C CA . LYS A 1 94 ? -7.594 11.898 10.555 1 93.56 94 LYS A CA 1
ATOM 750 C C . LYS A 1 94 ? -6.34 12.656 10.125 1 93.56 94 LYS A C 1
ATOM 752 O O . LYS A 1 94 ? -5.781 12.398 9.062 1 93.56 94 LYS A O 1
ATOM 757 N N . HIS A 1 95 ? -5.918 13.656 10.969 1 93.31 95 HIS A N 1
ATOM 758 C CA . HIS A 1 95 ? -4.68 14.398 10.742 1 93.31 95 HIS A CA 1
ATOM 759 C C . HIS A 1 95 ? -3.494 13.703 11.398 1 93.31 95 HIS A C 1
ATOM 761 O O . HIS A 1 95 ? -3.623 13.156 12.492 1 93.31 95 HIS A O 1
ATOM 767 N N . PRO A 1 96 ? -2.316 13.703 10.766 1 94.25 96 PRO A N 1
ATOM 768 C CA . PRO A 1 96 ? -2.047 14.242 9.43 1 94.25 96 PRO A CA 1
ATOM 769 C C . PRO A 1 96 ? -2.48 13.305 8.312 1 94.25 96 PRO A C 1
ATOM 771 O O . PRO A 1 96 ? -2.396 12.078 8.461 1 94.25 96 PRO A O 1
ATOM 774 N N . ALA A 1 97 ? -2.787 13.82 7.176 1 94.62 97 ALA A N 1
ATOM 775 C CA . ALA A 1 97 ? -3.393 13.055 6.09 1 94.62 97 ALA A CA 1
ATOM 776 C C . ALA A 1 97 ? -2.422 12.008 5.547 1 94.62 97 ALA A C 1
ATOM 778 O O . ALA A 1 97 ? -2.832 10.906 5.172 1 94.62 97 ALA A O 1
ATOM 779 N N . GLN A 1 98 ? -1.134 12.273 5.527 1 94.75 98 GLN A N 1
ATOM 780 C CA . GLN A 1 98 ? -0.152 11.453 4.82 1 94.75 98 GLN A CA 1
ATOM 781 C C . GLN A 1 98 ? -0.016 10.078 5.461 1 94.75 98 GLN A C 1
ATOM 783 O O . GLN A 1 98 ? 0.525 9.156 4.852 1 94.75 98 GLN A O 1
ATOM 788 N N . ILE A 1 99 ? -0.534 9.867 6.754 1 95.19 99 ILE A N 1
ATOM 789 C CA . ILE A 1 99 ? -0.465 8.531 7.34 1 95.19 99 ILE A CA 1
ATOM 790 C C . ILE A 1 99 ? -1.874 8.031 7.645 1 95.19 99 ILE A C 1
ATOM 792 O O . ILE A 1 99 ? -2.049 7.086 8.422 1 95.19 99 ILE A O 1
ATOM 796 N N . ASN A 1 100 ? -2.883 8.727 7.172 1 95.5 100 ASN A N 1
ATOM 797 C CA . ASN A 1 100 ? -4.277 8.344 7.379 1 95.5 100 ASN A CA 1
ATOM 798 C C . ASN A 1 100 ? -5.066 8.383 6.074 1 95.5 100 ASN A C 1
ATOM 800 O O . ASN A 1 100 ? -6.047 9.117 5.953 1 95.5 100 ASN A O 1
ATOM 804 N N . LEU A 1 101 ? -4.695 7.484 5.137 1 95.31 101 LEU A N 1
ATOM 805 C CA . LEU A 1 101 ? -5.195 7.582 3.77 1 95.31 101 LEU A CA 1
ATOM 806 C C . LEU A 1 101 ? -6.148 6.434 3.453 1 95.31 101 LEU A C 1
ATOM 808 O O . LEU A 1 101 ? -6.488 6.207 2.291 1 95.31 101 LEU A O 1
ATOM 812 N N . SER A 1 102 ? -6.613 5.672 4.414 1 94 102 SER A N 1
ATOM 813 C CA . SER A 1 102 ? -7.359 4.441 4.184 1 94 102 SER A CA 1
ATOM 814 C C . SER A 1 102 ? -8.711 4.723 3.539 1 94 102 SER A C 1
ATOM 816 O O . SER A 1 102 ? -9.305 3.84 2.916 1 94 102 SER A O 1
ATOM 818 N N . GLU A 1 103 ? -9.211 6.043 3.639 1 91.62 103 GLU A N 1
ATOM 819 C CA . GLU A 1 103 ? -10.539 6.379 3.129 1 91.62 103 GLU A CA 1
ATOM 820 C C . GLU A 1 103 ? -10.469 6.84 1.674 1 91.62 103 GLU A C 1
ATOM 822 O O . GLU A 1 103 ? -11.5 7.078 1.044 1 91.62 103 GLU A O 1
ATOM 827 N N . LEU A 1 104 ? -9.305 6.926 1.142 1 94.94 104 LEU A N 1
ATOM 828 C CA . LEU A 1 104 ? -9.164 7.367 -0.241 1 94.94 104 LEU A CA 1
ATOM 829 C C . LEU A 1 104 ? -9.414 6.219 -1.209 1 94.94 104 LEU A C 1
ATOM 831 O O . LEU A 1 104 ? -9.258 5.051 -0.848 1 94.94 104 LEU A O 1
ATOM 835 N N . PRO A 1 105 ? -9.836 6.574 -2.49 1 95.19 105 PRO A N 1
ATOM 836 C CA . PRO A 1 105 ? -9.977 5.527 -3.502 1 95.19 105 PRO A CA 1
ATOM 837 C C . PRO A 1 105 ? -8.672 4.773 -3.762 1 95.19 105 PRO A C 1
ATOM 839 O O . PRO A 1 105 ? -7.598 5.379 -3.773 1 95.19 105 PRO A O 1
ATOM 842 N N . PRO A 1 106 ? -8.734 3.479 -4.012 1 95.75 106 PRO A N 1
ATOM 843 C CA . PRO A 1 106 ? -7.531 2.664 -4.188 1 95.75 106 PRO A CA 1
ATOM 844 C C . PRO A 1 106 ? -6.641 3.166 -5.32 1 95.75 106 PRO A C 1
ATOM 846 O O . PRO A 1 106 ? -5.414 3.129 -5.211 1 95.75 106 PRO A O 1
ATOM 849 N N . ASP A 1 107 ? -7.258 3.645 -6.398 1 96.69 107 ASP A N 1
ATOM 850 C CA . ASP A 1 107 ? -6.473 4.145 -7.523 1 96.69 107 ASP A CA 1
ATOM 851 C C . ASP A 1 107 ? -5.641 5.359 -7.113 1 96.69 107 ASP A C 1
ATOM 853 O O . ASP A 1 107 ? -4.469 5.465 -7.48 1 96.69 107 ASP A O 1
ATOM 857 N N . LEU A 1 108 ? -6.289 6.227 -6.391 1 97.31 108 LEU A N 1
ATOM 858 C CA . LEU A 1 108 ? -5.602 7.422 -5.922 1 97.31 108 LEU A CA 1
ATOM 859 C C . LEU A 1 108 ? -4.48 7.062 -4.953 1 97.31 108 LEU A C 1
ATOM 861 O O . LEU A 1 108 ? -3.359 7.559 -5.082 1 97.31 108 LEU A O 1
ATOM 865 N N . ASN A 1 109 ? -4.785 6.164 -4.059 1 97.56 109 ASN A N 1
ATOM 866 C CA . ASN A 1 109 ? -3.781 5.723 -3.096 1 97.56 109 ASN A CA 1
ATOM 867 C C . ASN A 1 109 ? -2.6 5.051 -3.787 1 97.56 109 ASN A C 1
ATOM 869 O O . ASN A 1 109 ? -1.452 5.219 -3.371 1 97.56 109 ASN A O 1
ATOM 873 N N . THR A 1 110 ? -2.902 4.297 -4.801 1 97.94 110 THR A N 1
ATOM 874 C CA . THR A 1 110 ? -1.842 3.639 -5.555 1 97.94 110 THR A CA 1
ATOM 875 C C . THR A 1 110 ? -0.905 4.664 -6.184 1 97.94 110 THR A C 1
ATOM 877 O O . THR A 1 110 ? 0.317 4.555 -6.066 1 97.94 110 THR A O 1
ATOM 880 N N . GLN A 1 111 ? -1.496 5.645 -6.785 1 98.25 111 GLN A N 1
ATOM 881 C CA . GLN A 1 111 ? -0.704 6.695 -7.414 1 98.25 111 GLN A CA 1
ATOM 882 C C . GLN A 1 111 ? 0.107 7.469 -6.379 1 98.25 111 GLN A C 1
ATOM 884 O O . GLN A 1 111 ? 1.29 7.742 -6.59 1 98.25 111 GLN A O 1
ATOM 889 N N . ILE A 1 112 ? -0.509 7.824 -5.297 1 98.5 112 ILE A N 1
ATOM 890 C CA . ILE A 1 112 ? 0.152 8.562 -4.223 1 98.5 112 ILE A CA 1
ATOM 891 C C . ILE A 1 112 ? 1.358 7.766 -3.723 1 98.5 112 ILE A C 1
ATOM 893 O O . ILE A 1 112 ? 2.465 8.305 -3.625 1 98.5 112 ILE A O 1
ATOM 897 N N . LEU A 1 113 ? 1.132 6.5 -3.453 1 98.38 113 LEU A N 1
ATOM 898 C CA . LEU A 1 113 ? 2.203 5.699 -2.875 1 98.38 113 LEU A CA 1
ATOM 899 C C . LEU A 1 113 ? 3.348 5.523 -3.865 1 98.38 113 LEU A C 1
ATOM 901 O O . LEU A 1 113 ? 4.52 5.617 -3.49 1 98.38 113 LEU A O 1
ATOM 905 N N . LEU A 1 114 ? 3.018 5.25 -5.133 1 98.12 114 LEU A N 1
ATOM 906 C CA . LEU A 1 114 ? 4.055 5.105 -6.148 1 98.12 114 LEU A CA 1
ATOM 907 C C . LEU A 1 114 ? 4.934 6.352 -6.211 1 98.12 114 LEU A C 1
ATOM 909 O O . LEU A 1 114 ? 6.16 6.246 -6.262 1 98.12 114 LEU A O 1
ATOM 913 N N . GLU A 1 115 ? 4.344 7.484 -6.168 1 98.06 115 GLU A N 1
ATOM 914 C CA . GLU A 1 115 ? 5.086 8.742 -6.258 1 98.06 115 GLU A CA 1
ATOM 915 C C . GLU A 1 115 ? 5.871 9.008 -4.977 1 98.06 115 GLU A C 1
ATOM 917 O O . GLU A 1 115 ? 6.969 9.57 -5.02 1 98.06 115 GLU A O 1
ATOM 922 N N . MET A 1 116 ? 5.285 8.641 -3.844 1 97.56 116 MET A N 1
ATOM 923 C CA . MET A 1 116 ? 6.016 8.797 -2.59 1 97.56 116 MET A CA 1
ATOM 924 C C . MET A 1 116 ? 7.254 7.918 -2.568 1 97.56 116 MET A C 1
ATOM 926 O O . MET A 1 116 ? 8.305 8.328 -2.078 1 97.56 116 MET A O 1
ATOM 930 N N . ILE A 1 117 ? 7.082 6.672 -3.057 1 97.31 117 ILE A N 1
ATOM 931 C CA . ILE A 1 117 ? 8.211 5.754 -3.143 1 97.31 117 ILE A CA 1
ATOM 932 C C . ILE A 1 117 ? 9.297 6.355 -4.031 1 97.31 117 ILE A C 1
ATOM 934 O O . ILE A 1 117 ? 10.469 6.387 -3.65 1 97.31 117 ILE A O 1
ATOM 938 N N . GLU A 1 118 ? 8.906 6.82 -5.168 1 96.06 118 GLU A N 1
ATOM 939 C CA . GLU A 1 118 ? 9.859 7.445 -6.078 1 96.06 118 GLU A CA 1
ATOM 940 C C . GLU A 1 118 ? 10.586 8.609 -5.406 1 96.06 118 GLU A C 1
ATOM 942 O O . GLU A 1 118 ? 11.797 8.75 -5.543 1 96.06 118 GLU A O 1
ATOM 947 N N . ALA A 1 119 ? 9.852 9.445 -4.699 1 95.38 119 ALA A N 1
ATOM 948 C CA . ALA A 1 119 ? 10.438 10.586 -3.992 1 95.38 119 ALA A CA 1
ATOM 949 C C . ALA A 1 119 ? 11.422 10.125 -2.926 1 95.38 119 ALA A C 1
ATOM 951 O O . ALA A 1 119 ? 12.484 10.727 -2.748 1 95.38 119 ALA A O 1
ATOM 952 N N . ASN A 1 120 ? 11.031 9.078 -2.225 1 92.56 120 ASN A N 1
ATOM 953 C CA . ASN A 1 120 ? 11.844 8.555 -1.138 1 92.56 120 ASN A CA 1
ATOM 954 C C . ASN A 1 120 ? 13.172 8 -1.652 1 92.56 120 ASN A C 1
ATOM 956 O O . ASN A 1 120 ? 14.164 7.984 -0.926 1 92.56 120 ASN A O 1
ATOM 960 N N . TYR A 1 121 ? 13.273 7.555 -2.875 1 92.06 121 TYR A N 1
ATOM 961 C CA . TYR A 1 121 ? 14.477 6.938 -3.426 1 92.06 121 TYR A CA 1
ATOM 962 C C . TYR A 1 121 ? 15.289 7.949 -4.227 1 92.06 121 TYR A C 1
ATOM 964 O O . TYR A 1 121 ? 16.344 7.617 -4.777 1 92.06 121 TYR A O 1
ATOM 972 N N . ASN A 1 122 ? 14.766 9.18 -4.27 1 92.56 122 ASN A N 1
ATOM 973 C CA . ASN A 1 122 ? 15.57 10.258 -4.832 1 92.56 122 ASN A CA 1
ATOM 974 C C . ASN A 1 122 ? 16.484 10.891 -3.779 1 92.56 122 ASN A C 1
ATOM 976 O O . ASN A 1 122 ? 16.047 11.75 -3.018 1 92.56 122 ASN A O 1
ATOM 980 N N . ASP A 1 123 ? 17.719 10.68 -3.855 1 89.19 123 ASP A N 1
ATOM 981 C CA . ASP A 1 123 ? 18.656 11.047 -2.805 1 89.19 123 ASP A CA 1
ATOM 982 C C . ASP A 1 123 ? 19.016 12.531 -2.881 1 89.19 123 ASP A C 1
ATOM 984 O O . ASP A 1 123 ? 19.453 13.117 -1.894 1 89.19 123 ASP A O 1
ATOM 988 N N . ASN A 1 124 ? 18.844 13.188 -3.988 1 93 124 ASN A N 1
ATOM 989 C CA . ASN A 1 124 ? 19.266 14.578 -4.148 1 93 124 ASN A CA 1
ATOM 990 C C . ASN A 1 124 ? 18.219 15.398 -4.887 1 93 124 ASN A C 1
ATOM 992 O O . ASN A 1 124 ? 18.469 15.906 -5.98 1 93 124 ASN A O 1
ATOM 996 N N . PRO A 1 125 ? 17.156 15.523 -4.18 1 93.94 125 PRO A N 1
ATOM 997 C CA . PRO A 1 125 ? 16.141 16.328 -4.867 1 93.94 125 PRO A CA 1
ATOM 998 C C . PRO A 1 125 ? 16.5 17.812 -4.93 1 93.94 125 PRO A C 1
ATOM 1000 O O . PRO A 1 125 ? 17.156 18.328 -4.02 1 93.94 125 PRO A O 1
ATOM 1003 N N . HIS A 1 126 ? 16.188 18.484 -5.977 1 94.94 126 HIS A N 1
ATOM 1004 C CA . HIS A 1 126 ? 16.359 19.922 -6.109 1 94.94 126 HIS A CA 1
ATOM 1005 C C . HIS A 1 126 ? 15.219 20.688 -5.438 1 94.94 126 HIS A C 1
ATOM 1007 O O . HIS A 1 126 ? 14.055 20.547 -5.832 1 94.94 126 HIS A O 1
ATOM 1013 N N . ILE A 1 127 ? 15.594 21.531 -4.398 1 96.88 127 ILE A N 1
ATOM 1014 C CA . ILE A 1 127 ? 14.562 22.234 -3.641 1 96.88 127 ILE A CA 1
ATOM 1015 C C . ILE A 1 127 ? 14.812 23.734 -3.707 1 96.88 127 ILE A C 1
ATOM 1017 O O . ILE A 1 127 ? 15.805 24.234 -3.174 1 96.88 127 ILE A O 1
ATOM 1021 N N . GLU A 1 128 ? 13.922 24.469 -4.305 1 97.25 128 GLU A N 1
ATOM 1022 C CA . GLU A 1 128 ? 14.016 25.922 -4.418 1 97.25 128 GLU A CA 1
ATOM 1023 C C . GLU A 1 128 ? 12.891 26.609 -3.652 1 97.25 128 GLU A C 1
ATOM 1025 O O . GLU A 1 128 ? 12.992 27.797 -3.318 1 97.25 128 GLU A O 1
ATOM 1030 N N . ASN A 1 129 ? 11.883 25.938 -3.455 1 98.19 129 ASN A N 1
ATOM 1031 C CA . ASN A 1 129 ? 10.695 26.484 -2.824 1 98.19 129 ASN A CA 1
ATOM 1032 C C . ASN A 1 129 ? 9.883 25.406 -2.115 1 98.19 129 ASN A C 1
ATOM 1034 O O . ASN A 1 129 ? 10.25 24.234 -2.141 1 98.19 129 ASN A O 1
ATOM 1038 N N . TYR A 1 130 ? 8.844 25.797 -1.542 1 98.25 130 TYR A N 1
ATOM 1039 C CA . TYR A 1 130 ? 8.016 24.906 -0.75 1 98.25 130 TYR A CA 1
ATOM 1040 C C . TYR A 1 130 ? 7.352 23.844 -1.633 1 98.25 130 TYR A C 1
ATOM 1042 O O . TYR A 1 130 ? 7.199 22.703 -1.224 1 98.25 130 TYR A O 1
ATOM 1050 N N . GLN A 1 131 ? 6.961 24.219 -2.84 1 98.56 131 GLN A N 1
ATOM 1051 C CA . GLN A 1 131 ? 6.402 23.234 -3.771 1 98.56 131 GLN A CA 1
ATOM 1052 C C . GLN A 1 131 ? 7.395 22.109 -4.047 1 98.56 131 GLN A C 1
ATOM 1054 O O . GLN A 1 131 ? 7.035 20.938 -4.008 1 98.56 131 GLN A O 1
ATOM 1059 N N . ASP A 1 132 ? 8.617 22.484 -4.324 1 98.31 132 ASP A N 1
ATOM 1060 C CA . ASP A 1 132 ? 9.656 21.5 -4.57 1 98.31 132 ASP A CA 1
ATOM 1061 C C . ASP A 1 132 ? 9.844 20.578 -3.365 1 98.31 132 ASP A C 1
ATOM 1063 O O . ASP A 1 132 ? 10 19.359 -3.518 1 98.31 132 ASP A O 1
ATOM 1067 N N . TRP A 1 133 ? 9.836 21.219 -2.236 1 97.75 133 TRP A N 1
ATOM 1068 C CA . TRP A 1 133 ? 9.992 20.453 -1.009 1 97.75 133 TRP A CA 1
ATOM 1069 C C . TRP A 1 133 ? 8.859 19.438 -0.845 1 97.75 133 TRP A C 1
ATOM 1071 O O . TRP A 1 133 ? 9.094 18.281 -0.473 1 97.75 133 TRP A O 1
ATOM 1081 N N . LEU A 1 134 ? 7.641 19.844 -1.135 1 97.94 134 LEU A N 1
ATOM 1082 C CA . LEU A 1 134 ? 6.477 18.984 -1.019 1 97.94 134 LEU A CA 1
ATOM 1083 C C . LEU A 1 134 ? 6.57 17.812 -1.995 1 97.94 134 LEU A C 1
ATOM 1085 O O . LEU A 1 134 ? 6.312 16.672 -1.624 1 97.94 134 LEU A O 1
ATOM 1089 N N . TYR A 1 135 ? 6.945 18.109 -3.217 1 98 135 TYR A N 1
ATOM 1090 C CA . TYR A 1 135 ? 7.098 17.062 -4.215 1 98 135 TYR A CA 1
ATOM 1091 C C . TYR A 1 135 ? 8.18 16.062 -3.803 1 98 135 TYR A C 1
ATOM 1093 O O . TYR A 1 135 ? 8 14.859 -3.941 1 98 135 TYR A O 1
ATOM 1101 N N . ALA A 1 136 ? 9.25 16.547 -3.299 1 97.06 136 ALA A N 1
ATOM 1102 C CA . ALA A 1 136 ? 10.359 15.695 -2.889 1 97.06 136 ALA A CA 1
ATOM 1103 C C . ALA A 1 136 ? 10 14.867 -1.66 1 97.06 136 ALA A C 1
ATOM 1105 O O . ALA A 1 136 ? 10.523 13.766 -1.467 1 97.06 136 ALA A O 1
ATOM 1106 N N . SER A 1 137 ? 9.094 15.406 -0.868 1 96.06 137 SER A N 1
ATOM 1107 C CA . SER A 1 137 ? 8.758 14.758 0.396 1 96.06 137 SER A CA 1
ATOM 1108 C C . SER A 1 137 ? 7.613 13.766 0.224 1 96.06 137 SER A C 1
ATOM 1110 O O . SER A 1 137 ? 7.602 12.711 0.855 1 96.06 137 SER A O 1
ATOM 1112 N N . PHE A 1 138 ? 6.621 14.109 -0.661 1 97.31 138 PHE A N 1
ATOM 1113 C CA . PHE A 1 138 ? 5.367 13.367 -0.619 1 97.31 138 PHE A CA 1
ATOM 1114 C C . PHE A 1 138 ? 4.93 12.961 -2.021 1 97.31 138 PHE A C 1
ATOM 1116 O O . PHE A 1 138 ? 3.902 12.297 -2.191 1 97.31 138 PHE A O 1
ATOM 1123 N N . GLY A 1 139 ? 5.66 13.359 -3.064 1 97.56 139 GLY A N 1
ATOM 1124 C CA . GLY A 1 139 ? 5.211 13.141 -4.43 1 97.56 139 GLY A CA 1
ATOM 1125 C C . GLY A 1 139 ? 4.18 14.148 -4.887 1 97.56 139 GLY A C 1
ATOM 1126 O O . GLY A 1 139 ? 3.607 14.875 -4.07 1 97.56 139 GLY A O 1
ATOM 1127 N N . LYS A 1 140 ? 3.936 14.148 -6.164 1 98.31 140 LYS A N 1
ATOM 1128 C CA . LYS A 1 140 ? 3.115 15.172 -6.812 1 98.31 140 LYS A CA 1
ATOM 1129 C C . LYS A 1 140 ? 1.648 15.031 -6.414 1 98.31 140 LYS A C 1
ATOM 1131 O O . LYS A 1 140 ? 1.024 16 -5.969 1 98.31 140 LYS A O 1
ATOM 1136 N N . THR A 1 141 ? 1.103 13.859 -6.496 1 98.62 141 THR A N 1
ATOM 1137 C CA . THR A 1 141 ? -0.332 13.641 -6.336 1 98.62 141 THR A CA 1
ATOM 1138 C C . THR A 1 141 ? -0.774 13.961 -4.914 1 98.62 141 THR A C 1
ATOM 1140 O O . THR A 1 141 ? -1.744 14.695 -4.711 1 98.62 141 THR A O 1
ATOM 1143 N N . PHE A 1 142 ? -0.072 13.43 -3.949 1 98.31 142 PHE A N 1
ATOM 1144 C CA . PHE A 1 142 ? -0.427 13.758 -2.572 1 98.31 142 PHE A CA 1
ATOM 1145 C C . PHE A 1 142 ? -0.325 15.258 -2.328 1 98.31 142 PHE A C 1
ATOM 1147 O O . PHE A 1 142 ? -1.233 15.859 -1.753 1 98.31 142 PHE A O 1
ATOM 1154 N N . SER A 1 143 ? 0.824 15.867 -2.752 1 98.31 143 SER A N 1
ATOM 1155 C CA . SER A 1 143 ? 1.092 17.281 -2.531 1 98.31 143 SER A CA 1
ATOM 1156 C C . SER A 1 143 ? -0.019 18.156 -3.113 1 98.31 143 SER A C 1
ATOM 1158 O O . SER A 1 143 ? -0.468 19.109 -2.473 1 98.31 143 SER A O 1
ATOM 1160 N N . GLU A 1 144 ? -0.493 17.828 -4.246 1 98.19 144 GLU A N 1
ATOM 1161 C CA . GLU A 1 144 ? -1.463 18.656 -4.961 1 98.19 144 GLU A CA 1
ATOM 1162 C C . GLU A 1 144 ? -2.875 18.438 -4.422 1 98.19 144 GLU A C 1
ATOM 1164 O O . GLU A 1 144 ? -3.75 19.281 -4.605 1 98.19 144 GLU A O 1
ATOM 1169 N N . ASN A 1 145 ? -3.078 17.375 -3.701 1 97.06 145 ASN A N 1
ATOM 1170 C CA . ASN A 1 145 ? -4.426 17.078 -3.217 1 97.06 145 ASN A CA 1
ATOM 1171 C C . ASN A 1 145 ? -4.621 17.562 -1.782 1 97.06 145 ASN A C 1
ATOM 1173 O O . ASN A 1 145 ? -5.754 17.734 -1.331 1 97.06 145 ASN A O 1
ATOM 1177 N N . PHE A 1 146 ? -3.475 17.812 -1.09 1 96.69 146 PHE A N 1
ATOM 1178 C CA . PHE A 1 146 ? -3.643 18.125 0.326 1 96.69 146 PHE A CA 1
ATOM 1179 C C . PHE A 1 146 ? -2.871 19.375 0.704 1 96.69 146 PHE A C 1
ATOM 1181 O O . PHE A 1 146 ? -3.379 20.484 0.559 1 96.69 146 PHE A O 1
ATOM 1188 N N . PRO A 1 147 ? -1.491 19.312 0.938 1 97 147 PRO A N 1
ATOM 1189 C CA . PRO A 1 147 ? -0.822 20.5 1.493 1 97 147 PRO A CA 1
ATOM 1190 C C . PRO A 1 147 ? -0.868 21.703 0.554 1 97 147 PRO A C 1
ATOM 1192 O O . PRO A 1 147 ? -0.928 22.844 1.012 1 97 147 PRO A O 1
ATOM 1195 N N . MET A 1 148 ? -0.81 21.484 -0.742 1 98.31 148 MET A N 1
ATOM 1196 C CA . MET A 1 148 ? -0.81 22.609 -1.662 1 98.31 148 MET A CA 1
ATOM 1197 C C . MET A 1 148 ? -2.18 23.281 -1.703 1 98.31 148 MET A C 1
ATOM 1199 O O . MET A 1 148 ? -2.277 24.5 -1.855 1 98.31 148 MET A O 1
ATOM 1203 N N . LYS A 1 149 ? -3.244 22.484 -1.594 1 98.12 149 LYS A N 1
ATOM 1204 C CA . LYS A 1 149 ? -4.582 23.047 -1.481 1 98.12 149 LYS A CA 1
ATOM 1205 C C . LYS A 1 149 ? -4.723 23.875 -0.205 1 98.12 149 LYS A C 1
ATOM 1207 O O . LYS A 1 149 ? -5.234 25 -0.236 1 98.12 149 LYS A O 1
ATOM 1212 N N . TYR A 1 150 ? -4.238 23.344 0.827 1 97.62 150 TYR A N 1
ATOM 1213 C CA . TYR A 1 150 ? -4.328 24.062 2.09 1 97.62 150 TYR A CA 1
ATOM 1214 C C . TYR A 1 150 ? -3.463 25.312 2.062 1 97.62 150 TYR A C 1
ATOM 1216 O O . TYR A 1 150 ? -3.824 26.344 2.65 1 97.62 150 TYR A O 1
ATOM 1224 N N . THR A 1 151 ? -2.33 25.219 1.382 1 98.06 151 THR A N 1
ATOM 1225 C CA . THR A 1 151 ? -1.452 26.375 1.223 1 98.06 151 THR A CA 1
ATOM 1226 C C . THR A 1 151 ? -2.186 27.531 0.53 1 98.06 151 THR A C 1
ATOM 1228 O O . THR A 1 151 ? -2.092 28.672 0.958 1 98.06 151 THR A O 1
ATOM 1231 N N . ARG A 1 152 ? -2.943 27.25 -0.493 1 98.56 152 ARG A N 1
ATOM 1232 C CA . ARG A 1 152 ? -3.686 28.266 -1.223 1 98.56 152 ARG A CA 1
ATOM 1233 C C . ARG A 1 152 ? -4.773 28.875 -0.349 1 98.56 152 ARG A C 1
ATOM 1235 O O . ARG A 1 152 ? -5.113 30.062 -0.503 1 98.56 152 ARG A O 1
ATOM 1242 N N . LYS A 1 153 ? -5.242 28.141 0.561 1 98.5 153 LYS A N 1
ATOM 1243 C CA . LYS A 1 153 ? -6.297 28.625 1.441 1 98.5 153 LYS A CA 1
ATOM 1244 C C . LYS A 1 153 ? -5.711 29.375 2.639 1 98.5 153 LYS A C 1
ATOM 1246 O O . LYS A 1 153 ? -6.113 30.5 2.932 1 98.5 153 LYS A O 1
ATOM 1251 N N . PHE A 1 154 ? -4.676 28.812 3.271 1 97.88 154 PHE A N 1
ATOM 1252 C CA . PHE A 1 154 ? -4.117 29.312 4.52 1 97.88 154 PHE A CA 1
ATOM 1253 C C . PHE A 1 154 ? -3.109 30.422 4.258 1 97.88 154 PHE A C 1
ATOM 1255 O O . PHE A 1 154 ? -3.176 31.484 4.875 1 97.88 154 PHE A O 1
ATOM 1262 N N . HIS A 1 155 ? -2.242 30.234 3.273 1 97.88 155 HIS A N 1
ATOM 1263 C CA . HIS A 1 155 ? -1.222 31.234 2.941 1 97.88 155 HIS A CA 1
ATOM 1264 C C . HIS A 1 155 ? -1.671 32.125 1.788 1 97.88 155 HIS A C 1
ATOM 1266 O O . HIS A 1 155 ? -1.004 33.094 1.464 1 97.88 155 HIS A O 1
ATOM 1272 N N . THR A 1 156 ? -2.748 31.781 1.173 1 98.56 156 THR A N 1
ATOM 1273 C CA . THR A 1 156 ? -3.432 32.562 0.149 1 98.56 156 THR A CA 1
ATOM 1274 C C . THR A 1 156 ? -2.559 32.719 -1.095 1 98.56 156 THR A C 1
ATOM 1276 O O . THR A 1 156 ? -2.67 33.688 -1.825 1 98.56 156 THR A O 1
ATOM 1279 N N . THR A 1 157 ? -1.567 31.828 -1.281 1 98.62 157 THR A N 1
ATOM 1280 C CA . THR A 1 157 ? -0.708 31.844 -2.461 1 98.62 157 THR A CA 1
ATOM 1281 C C . THR A 1 157 ? -0.251 30.438 -2.812 1 98.62 157 THR A C 1
ATOM 1283 O O . THR A 1 157 ? -0.598 29.469 -2.123 1 98.62 157 THR A O 1
ATOM 1286 N N . GLU A 1 158 ? 0.456 30.359 -3.922 1 98.62 158 GLU A N 1
ATOM 1287 C CA . GLU A 1 158 ? 0.97 29.062 -4.371 1 98.62 158 GLU A CA 1
ATOM 1288 C C . GLU A 1 158 ? 2.17 28.625 -3.537 1 98.62 158 GLU A C 1
ATOM 1290 O O . GLU A 1 158 ? 2.973 29.453 -3.109 1 98.62 158 GLU A O 1
ATOM 1295 N N . ALA A 1 159 ? 2.318 27.328 -3.385 1 98.56 159 ALA A N 1
ATOM 1296 C CA . ALA A 1 159 ? 3.441 26.766 -2.637 1 98.56 159 ALA A CA 1
ATOM 1297 C C . ALA A 1 159 ? 4.773 27.188 -3.25 1 98.56 159 ALA A C 1
ATOM 1299 O O . ALA A 1 159 ? 5.758 27.391 -2.535 1 98.56 159 ALA A O 1
ATOM 1300 N N . LYS A 1 160 ? 4.797 27.375 -4.559 1 98.5 160 LYS A N 1
ATOM 1301 C CA . LYS A 1 160 ? 6.031 27.75 -5.246 1 98.5 160 LYS A CA 1
ATOM 1302 C C . LYS A 1 160 ? 6.496 29.141 -4.828 1 98.5 160 LYS A C 1
ATOM 1304 O O . LYS A 1 160 ? 7.66 29.5 -5.023 1 98.5 160 LYS A O 1
ATOM 1309 N N . ASN A 1 161 ? 5.625 29.938 -4.25 1 98.62 161 ASN A N 1
ATOM 1310 C CA . ASN A 1 161 ? 5.953 31.312 -3.838 1 98.62 161 ASN A CA 1
ATOM 1311 C C . ASN A 1 161 ? 6.5 31.344 -2.414 1 98.62 161 ASN A C 1
ATOM 1313 O O . ASN A 1 161 ? 6.891 32.406 -1.922 1 98.62 161 ASN A O 1
ATOM 1317 N N . LEU A 1 162 ? 6.555 30.219 -1.769 1 98.38 162 LEU A N 1
ATOM 1318 C CA . LEU A 1 162 ? 6.973 30.188 -0.373 1 98.38 162 LEU A CA 1
ATOM 1319 C C . LEU A 1 162 ? 8.352 29.547 -0.241 1 98.38 162 LEU A C 1
ATOM 1321 O O . LEU A 1 162 ? 8.719 28.672 -1.034 1 98.38 162 LEU A O 1
ATOM 1325 N N . THR A 1 163 ? 9.125 30 0.787 1 97.62 163 THR A N 1
ATOM 1326 C CA . THR A 1 163 ? 10.406 29.406 1.132 1 97.62 163 THR A CA 1
ATOM 1327 C C . THR A 1 163 ? 10.211 28.203 2.041 1 97.62 163 THR A C 1
ATOM 1329 O O . THR A 1 163 ? 9.078 27.781 2.303 1 97.62 163 THR A O 1
ATOM 1332 N N . THR A 1 164 ? 11.289 27.578 2.439 1 95.94 164 THR A N 1
ATOM 1333 C CA . THR A 1 164 ? 11.188 26.375 3.244 1 95.94 164 THR A CA 1
ATOM 1334 C C . THR A 1 164 ? 11.719 26.609 4.652 1 95.94 164 THR A C 1
ATOM 1336 O O . THR A 1 164 ? 11.703 25.703 5.492 1 95.94 164 THR A O 1
ATOM 1339 N N . ASP A 1 165 ? 12.164 27.781 4.969 1 92.88 165 ASP A N 1
ATOM 1340 C CA . ASP A 1 165 ? 12.852 28.062 6.23 1 92.88 165 ASP A CA 1
ATOM 1341 C C . ASP A 1 165 ? 11.859 28.078 7.395 1 92.88 165 ASP A C 1
ATOM 1343 O O . ASP A 1 165 ? 12.266 28.109 8.555 1 92.88 165 ASP A O 1
ATOM 1347 N N . TRP A 1 166 ? 10.586 27.969 7.074 1 92.12 166 TRP A N 1
ATOM 1348 C CA . TRP A 1 166 ? 9.57 28.031 8.117 1 92.12 166 TRP A CA 1
ATOM 1349 C C . TRP A 1 166 ? 9.078 26.625 8.492 1 92.12 166 TRP A C 1
ATOM 1351 O O . TRP A 1 166 ? 8.398 26.453 9.5 1 92.12 166 TRP A O 1
ATOM 1361 N N . LEU A 1 167 ? 9.25 25.562 7.695 1 89.12 167 LEU A N 1
ATOM 1362 C CA . LEU A 1 167 ? 8.672 24.219 7.805 1 89.12 167 LEU A CA 1
ATOM 1363 C C . LEU A 1 167 ? 8.992 23.594 9.156 1 89.12 167 LEU A C 1
ATOM 1365 O O . LEU A 1 167 ? 8.086 23.234 9.906 1 89.12 167 LEU A O 1
ATOM 1369 N N . GLY A 1 168 ? 10.305 23.547 9.547 1 78.06 168 GLY A N 1
ATOM 1370 C CA . GLY A 1 168 ? 10.648 22.891 10.805 1 78.06 168 GLY A CA 1
ATOM 1371 C C . GLY A 1 168 ? 9.836 21.641 11.07 1 78.06 168 GLY A C 1
ATOM 1372 O O . GLY A 1 168 ? 9.688 20.797 10.188 1 78.06 168 GLY A O 1
ATOM 1373 N N . PRO A 1 169 ? 9.281 21.438 12.273 1 72.69 169 PRO A N 1
ATOM 1374 C CA . PRO A 1 169 ? 8.5 20.25 12.641 1 72.69 169 PRO A CA 1
ATOM 1375 C C . PRO A 1 169 ? 7.039 20.344 12.219 1 72.69 169 PRO A C 1
ATOM 1377 O O . PRO A 1 169 ? 6.25 19.438 12.484 1 72.69 169 PRO A O 1
ATOM 1380 N N . ARG A 1 170 ? 6.672 21.25 11.516 1 78.81 170 ARG A N 1
ATOM 1381 C CA . ARG A 1 170 ? 5.277 21.594 11.242 1 78.81 170 ARG A CA 1
ATOM 1382 C C . ARG A 1 170 ? 4.676 20.625 10.227 1 78.81 170 ARG A C 1
ATOM 1384 O O . ARG A 1 170 ? 3.463 20.422 10.203 1 78.81 170 ARG A O 1
ATOM 1391 N N . ILE A 1 171 ? 5.469 20.141 9.406 1 85.75 171 ILE A N 1
ATOM 1392 C CA . ILE A 1 171 ? 4.977 19.125 8.477 1 85.75 171 ILE A CA 1
ATOM 1393 C C . ILE A 1 171 ? 5.645 17.797 8.766 1 85.75 171 ILE A C 1
ATOM 1395 O O . ILE A 1 171 ? 6.859 17.656 8.625 1 85.75 171 ILE A O 1
ATOM 1399 N N . TYR A 1 172 ? 4.828 16.906 9.109 1 87.5 172 TYR A N 1
ATOM 1400 C CA . TYR A 1 172 ? 5.328 15.578 9.484 1 87.5 172 TYR A CA 1
ATOM 1401 C C . TYR A 1 172 ? 5.766 14.797 8.258 1 87.5 172 TYR A C 1
ATOM 1403 O O . TYR A 1 172 ? 4.992 14.633 7.305 1 87.5 172 TYR A O 1
ATOM 1411 N N . LYS A 1 173 ? 6.977 14.398 8.312 1 91.81 173 LYS A N 1
ATOM 1412 C CA . LYS A 1 173 ? 7.477 13.516 7.262 1 91.81 173 LYS A CA 1
ATOM 1413 C C . LYS A 1 173 ? 7.5 12.062 7.734 1 91.81 173 LYS A C 1
ATOM 1415 O O . LYS A 1 173 ? 8.391 11.664 8.484 1 91.81 173 LYS A O 1
ATOM 1420 N N . PRO A 1 174 ? 6.613 11.289 7.23 1 92.44 174 PRO A N 1
ATOM 1421 C CA . PRO A 1 174 ? 6.504 9.914 7.73 1 92.44 174 PRO A CA 1
ATOM 1422 C C . PRO A 1 174 ? 7.48 8.961 7.047 1 92.44 174 PRO A C 1
ATOM 1424 O O . PRO A 1 174 ? 7.98 9.258 5.961 1 92.44 174 PRO A O 1
ATOM 1427 N N . GLN A 1 175 ? 7.691 7.891 7.785 1 93.69 175 GLN A N 1
ATOM 1428 C CA . GLN A 1 175 ? 8.344 6.758 7.129 1 93.69 175 GLN A CA 1
ATOM 1429 C C . GLN A 1 175 ? 7.383 6.055 6.176 1 93.69 175 GLN A C 1
ATOM 1431 O O . GLN A 1 175 ? 6.164 6.086 6.367 1 93.69 175 GLN A O 1
ATOM 1436 N N . LEU A 1 176 ? 8.016 5.438 5.207 1 95.44 176 LEU A N 1
ATOM 1437 C CA . LEU A 1 176 ? 7.195 4.738 4.223 1 95.44 176 LEU A CA 1
ATOM 1438 C C . LEU A 1 176 ? 6.309 3.699 4.898 1 95.44 176 LEU A C 1
ATOM 1440 O O . LEU A 1 176 ? 5.156 3.51 4.504 1 95.44 176 LEU A O 1
ATOM 1444 N N . SER A 1 177 ? 6.828 3.012 5.922 1 96.31 177 SER A N 1
ATOM 1445 C CA . SER A 1 177 ? 6.066 1.99 6.633 1 96.31 177 SER A CA 1
ATOM 1446 C C . SER A 1 177 ? 4.793 2.57 7.238 1 96.31 177 SER A C 1
ATOM 1448 O O . SER A 1 177 ? 3.746 1.918 7.242 1 96.31 177 SER A O 1
ATOM 1450 N N . GLU A 1 178 ? 4.828 3.807 7.727 1 95.56 178 GLU A N 1
ATOM 1451 C CA . GLU A 1 178 ? 3.668 4.473 8.312 1 95.56 178 GLU A CA 1
ATOM 1452 C C . GLU A 1 178 ? 2.619 4.793 7.25 1 95.56 178 GLU A C 1
ATOM 1454 O O . GLU A 1 178 ? 1.42 4.645 7.488 1 95.56 178 GLU A O 1
ATOM 1459 N N . VAL A 1 179 ? 3.154 5.281 6.152 1 96.75 179 VAL A N 1
ATOM 1460 C CA . VAL A 1 179 ? 2.26 5.641 5.059 1 96.75 179 VAL A CA 1
ATOM 1461 C C . VAL A 1 179 ? 1.516 4.398 4.57 1 96.75 179 VAL A C 1
ATOM 1463 O O . VAL A 1 179 ? 0.292 4.422 4.418 1 96.75 179 VAL A O 1
ATOM 1466 N N . ILE A 1 180 ? 2.246 3.322 4.344 1 97.38 180 ILE A N 1
ATOM 1467 C CA . ILE A 1 180 ? 1.673 2.08 3.838 1 97.38 180 ILE A CA 1
ATOM 1468 C C . ILE A 1 180 ? 0.64 1.548 4.832 1 97.38 180 ILE A C 1
ATOM 1470 O O . ILE A 1 180 ? -0.491 1.237 4.449 1 97.38 180 ILE A O 1
ATOM 1474 N N . PHE A 1 181 ? 1.001 1.454 6.039 1 96.69 181 PHE A N 1
ATOM 1475 C CA . PHE A 1 181 ? 0.084 0.961 7.059 1 96.69 181 PHE A CA 1
ATOM 1476 C C . PHE A 1 181 ? -1.175 1.817 7.117 1 96.69 181 PHE A C 1
ATOM 1478 O O . PHE A 1 181 ? -2.283 1.294 7.25 1 96.69 181 PHE A O 1
ATOM 1485 N N . GLY A 1 182 ? -0.981 3.133 7.016 1 96.5 182 GLY A N 1
ATOM 1486 C CA . GLY A 1 182 ? -2.096 4.066 7.082 1 96.5 182 GLY A CA 1
ATOM 1487 C C . GLY A 1 182 ? -3.031 3.965 5.895 1 96.5 182 GLY A C 1
ATOM 1488 O O . GLY A 1 182 ? -4.168 4.434 5.949 1 96.5 182 GLY A O 1
ATOM 1489 N N . MET A 1 183 ? -2.586 3.428 4.793 1 96.88 183 MET A N 1
ATOM 1490 C CA . MET A 1 183 ? -3.428 3.18 3.625 1 96.88 183 MET A CA 1
ATOM 1491 C C . MET A 1 183 ? -4.25 1.908 3.809 1 96.88 183 MET A C 1
ATOM 1493 O O . MET A 1 183 ? -5.328 1.77 3.225 1 96.88 183 MET A O 1
ATOM 1497 N N . LEU A 1 184 ? -3.686 1.022 4.664 1 96 184 LEU A N 1
ATOM 1498 C CA . LEU A 1 184 ? -4.258 -0.316 4.77 1 96 184 LEU A CA 1
ATOM 1499 C C . LEU A 1 184 ? -5.129 -0.438 6.016 1 96 184 LEU A C 1
ATOM 1501 O O . LEU A 1 184 ? -5.883 -1.402 6.16 1 96 184 LEU A O 1
ATOM 1505 N N . SER A 1 185 ? -4.996 0.531 6.93 1 92.81 185 SER A N 1
ATOM 1506 C CA . SER A 1 185 ? -5.699 0.451 8.203 1 92.81 185 SER A CA 1
ATOM 1507 C C . SER A 1 185 ? -6.117 1.835 8.695 1 92.81 185 SER A C 1
ATOM 1509 O O . SER A 1 185 ? -5.348 2.793 8.594 1 92.81 185 SER A O 1
ATOM 1511 N N . PRO A 1 186 ? -7.367 1.879 9.273 1 87.06 186 PRO A N 1
ATOM 1512 C CA . PRO A 1 186 ? -7.77 3.145 9.891 1 87.06 186 PRO A CA 1
ATOM 1513 C C . PRO A 1 186 ? -7.191 3.332 11.289 1 87.06 186 PRO A C 1
ATOM 1515 O O . PRO A 1 186 ? -7.332 4.406 11.883 1 87.06 186 PRO A O 1
ATOM 1518 N N . ARG A 1 187 ? -6.555 2.354 11.945 1 82.69 187 ARG A N 1
ATOM 1519 C CA . ARG A 1 187 ? -6.043 2.395 13.312 1 82.69 187 ARG A CA 1
ATOM 1520 C C . ARG A 1 187 ? -4.574 2.805 13.336 1 82.69 187 ARG A C 1
ATOM 1522 O O . ARG A 1 187 ? -3.699 1.99 13.633 1 82.69 187 ARG A O 1
ATOM 1529 N N . THR A 1 188 ? -4.344 4.02 12.984 1 80.81 188 THR A N 1
ATOM 1530 C CA . THR A 1 188 ? -2.967 4.504 12.953 1 80.81 188 THR A CA 1
ATOM 1531 C C . THR A 1 188 ? -2.619 5.227 14.25 1 80.81 188 THR A C 1
ATOM 1533 O O . THR A 1 188 ? -3.51 5.641 14.992 1 80.81 188 THR A O 1
ATOM 1536 N N . GLN A 1 189 ? -1.396 5.277 14.523 1 71.25 189 GLN A N 1
ATOM 1537 C CA . GLN A 1 189 ? -0.905 5.996 15.695 1 71.25 189 GLN A CA 1
ATOM 1538 C C . GLN A 1 189 ? -1.091 7.504 15.531 1 71.25 189 GLN A C 1
ATOM 1540 O O . GLN A 1 189 ? -1.073 8.016 14.414 1 71.25 189 GLN A O 1
ATOM 1545 N N . ASP A 1 190 ? -1.348 8.109 16.688 1 71.88 190 ASP A N 1
ATOM 1546 C CA . ASP A 1 190 ? -1.416 9.562 16.688 1 71.88 190 ASP A CA 1
ATOM 1547 C C . ASP A 1 190 ? -0.02 10.18 16.609 1 71.88 190 ASP A C 1
ATOM 1549 O O . ASP A 1 190 ? 0.81 9.953 17.5 1 71.88 190 ASP A O 1
ATOM 1553 N N . VAL A 1 191 ? 0.311 10.812 15.492 1 69.12 191 VAL A N 1
ATOM 1554 C CA . VAL A 1 191 ? 1.65 11.359 15.312 1 69.12 191 VAL A CA 1
ATOM 1555 C C . VAL A 1 191 ? 1.586 12.883 15.281 1 69.12 191 VAL A C 1
ATOM 1557 O O . VAL A 1 191 ? 2.559 13.547 14.914 1 69.12 191 VAL A O 1
ATOM 1560 N N . HIS A 1 192 ? 0.521 13.438 15.742 1 67.88 192 HIS A N 1
ATOM 1561 C CA . HIS A 1 192 ? 0.414 14.891 15.734 1 67.88 192 HIS A CA 1
ATOM 1562 C C . HIS A 1 192 ? 1.409 15.523 16.703 1 67.88 192 HIS A C 1
ATOM 1564 O O . HIS A 1 192 ? 1.65 14.992 17.781 1 67.88 192 HIS A O 1
ATOM 1570 N N . TYR A 1 193 ? 2.023 16.672 16.344 1 62.28 193 TYR A N 1
ATOM 1571 C CA . TYR A 1 193 ? 3.08 17.312 17.125 1 62.28 193 TYR A CA 1
ATOM 1572 C C . TYR A 1 193 ? 2.527 17.906 18.422 1 62.28 193 TYR A C 1
ATOM 1574 O O . TYR A 1 193 ? 3.268 18.094 19.391 1 62.28 193 TYR A O 1
ATOM 1582 N N . ILE A 1 194 ? 1.234 18.234 18.391 1 61.59 194 ILE A N 1
ATOM 1583 C CA . ILE A 1 194 ? 0.56 18.672 19.609 1 61.59 194 ILE A CA 1
ATOM 1584 C C . ILE A 1 194 ? -0.108 17.484 20.281 1 61.59 194 ILE A C 1
ATOM 1586 O O . ILE A 1 194 ? -1.207 17.078 19.906 1 61.59 194 ILE A O 1
ATOM 1590 N N . LYS A 1 195 ? 0.454 17 21.281 1 66.62 195 LYS A N 1
ATOM 1591 C CA . LYS A 1 195 ? -0.11 15.844 21.984 1 66.62 195 LYS A CA 1
ATOM 1592 C C . LYS A 1 195 ? -1.045 16.281 23.109 1 66.62 195 LYS A C 1
ATOM 1594 O O . LYS A 1 195 ? -2.115 15.703 23.297 1 66.62 195 LYS A O 1
ATOM 1599 N N . GLU A 1 196 ? -0.519 17.484 23.625 1 83.06 196 GLU A N 1
ATOM 1600 C CA . GLU A 1 196 ? -1.301 18.062 24.703 1 83.06 196 GLU A CA 1
ATOM 1601 C C . GLU A 1 196 ? -1.271 19.578 24.656 1 83.06 196 GLU A C 1
ATOM 1603 O O . GLU A 1 196 ? -0.253 20.172 24.297 1 83.06 196 GLU A O 1
ATOM 1608 N N . PHE A 1 197 ? -2.408 20.156 24.906 1 90.75 197 PHE A N 1
ATOM 1609 C CA . PHE A 1 197 ? -2.441 21.625 24.953 1 90.75 197 PHE A CA 1
ATOM 1610 C C . PHE A 1 197 ? -3.277 22.094 26.141 1 90.75 197 PHE A C 1
ATOM 1612 O O . PHE A 1 197 ? -4.055 21.328 26.703 1 90.75 197 PHE A O 1
ATOM 1619 N N . ARG A 1 198 ? -3.016 23.281 26.531 1 94.31 198 ARG A N 1
ATOM 1620 C CA . ARG A 1 198 ? -3.678 23.891 27.688 1 94.31 198 ARG A CA 1
ATOM 1621 C C . ARG A 1 198 ? -4.531 25.078 27.266 1 94.31 198 ARG A C 1
ATOM 1623 O O . ARG A 1 198 ? -4.168 25.812 26.344 1 94.31 198 ARG A O 1
ATOM 1630 N N . TYR A 1 199 ? -5.609 25.281 27.938 1 96.06 199 TYR A N 1
ATOM 1631 C CA . TYR A 1 199 ? -6.527 26.391 27.766 1 96.06 199 TYR A CA 1
ATOM 1632 C C . TYR A 1 199 ? -7.227 26.734 29.078 1 96.06 199 TYR A C 1
ATOM 1634 O O . TYR A 1 199 ? -7.629 25.844 29.812 1 96.06 199 TYR A O 1
ATOM 1642 N N . PRO A 1 200 ? -7.324 28.047 29.359 1 96.06 200 PRO A N 1
ATOM 1643 C CA . PRO A 1 200 ? -7.996 28.406 30.609 1 96.06 200 PRO A CA 1
ATOM 1644 C C . PRO A 1 200 ? -9.445 27.922 30.672 1 96.06 200 PRO A C 1
ATOM 1646 O O . PRO A 1 200 ? -10.148 27.953 29.656 1 96.06 200 PRO A O 1
ATOM 1649 N N . ASN A 1 201 ? -9.867 27.656 31.875 1 92.06 201 ASN A N 1
ATOM 1650 C CA . ASN A 1 201 ? -11.242 27.219 32.062 1 92.06 201 ASN A CA 1
ATOM 1651 C C . ASN A 1 201 ? -12.234 28.359 31.875 1 92.06 201 ASN A C 1
ATOM 1653 O O . ASN A 1 201 ? -13.383 28.141 31.5 1 92.06 201 ASN A O 1
ATOM 1657 N N . LYS A 1 202 ? -11.734 29.469 32.25 1 88.75 202 LYS A N 1
ATOM 1658 C CA . LYS A 1 202 ? -12.586 30.656 32.125 1 88.75 202 LYS A CA 1
ATOM 1659 C C . LYS A 1 202 ? -11.797 31.844 31.594 1 88.75 202 LYS A C 1
ATOM 1661 O O . LYS A 1 202 ? -10.57 31.906 31.75 1 88.75 202 LYS A O 1
ATOM 1666 N N . GLY A 1 203 ? -12.523 32.781 30.906 1 91.81 203 GLY A N 1
ATOM 1667 C CA . GLY A 1 203 ? -11.969 34.094 30.562 1 91.81 203 GLY A CA 1
ATOM 1668 C C . GLY A 1 203 ? -11.297 34.125 29.203 1 91.81 203 GLY A C 1
ATOM 1669 O O . GLY A 1 203 ? -10.875 35.156 28.734 1 91.81 203 GLY A O 1
ATOM 1670 N N . GLY A 1 204 ? -11.18 32.969 28.531 1 95.69 204 GLY A N 1
ATOM 1671 C CA . GLY A 1 204 ? -10.516 32.938 27.234 1 95.69 204 GLY A CA 1
ATOM 1672 C C . GLY A 1 204 ? -9.008 32.781 27.344 1 95.69 204 GLY A C 1
ATOM 1673 O O . GLY A 1 204 ? -8.461 32.75 28.438 1 95.69 204 GLY A O 1
ATOM 1674 N N . PHE A 1 205 ? -8.336 32.781 26.234 1 97.38 205 PHE A N 1
ATOM 1675 C CA . PHE A 1 205 ? -6.898 32.531 26.203 1 97.38 205 PHE A CA 1
ATOM 1676 C C . PHE A 1 205 ? -6.148 33.688 26.844 1 97.38 205 PHE A C 1
ATOM 1678 O O . PHE A 1 205 ? -5.086 33.5 27.438 1 97.38 205 PHE A O 1
ATOM 1685 N N . VAL A 1 206 ? -6.625 34.938 26.797 1 97.31 206 VAL A N 1
ATOM 1686 C CA . VAL A 1 206 ? -5.992 36.156 27.297 1 97.31 206 VAL A CA 1
ATOM 1687 C C . VAL A 1 206 ? -5.77 36.031 28.797 1 97.31 206 VAL A C 1
ATOM 1689 O O . VAL A 1 206 ? -4.938 36.75 29.359 1 97.31 206 VAL A O 1
ATOM 1692 N N . THR A 1 207 ? -6.488 35.125 29.453 1 97.19 207 THR A N 1
ATOM 1693 C CA . THR A 1 207 ? -6.316 34.906 30.891 1 97.19 207 THR A CA 1
ATOM 1694 C C . THR A 1 207 ? -4.863 34.594 31.219 1 97.19 207 THR A C 1
ATOM 1696 O O . THR A 1 207 ? -4.355 34.969 32.25 1 97.19 207 THR A O 1
ATOM 1699 N N . PHE A 1 208 ? -4.203 33.938 30.312 1 96.81 208 PHE A N 1
ATOM 1700 C CA . PHE A 1 208 ? -2.805 33.594 30.484 1 96.81 208 PHE A CA 1
ATOM 1701 C C . PHE A 1 208 ? -1.922 34.812 30.531 1 96.81 208 PHE A C 1
ATOM 1703 O O . PHE A 1 208 ? -0.752 34.75 30.906 1 96.81 208 PHE A O 1
ATOM 1710 N N . MET A 1 209 ? -2.416 36 30.219 1 96.12 209 MET A N 1
ATOM 1711 C CA . MET A 1 209 ? -1.637 37.219 30.125 1 96.12 209 MET A CA 1
ATOM 1712 C C . MET A 1 209 ? -2.025 38.219 31.219 1 96.12 209 MET A C 1
ATOM 1714 O O . MET A 1 209 ? -1.502 39.312 31.281 1 96.12 209 MET A O 1
ATOM 1718 N N . LYS A 1 210 ? -2.869 37.875 32.125 1 95.38 210 LYS A N 1
ATOM 1719 C CA . LYS A 1 210 ? -3.406 38.781 33.125 1 95.38 210 LYS A CA 1
ATOM 1720 C C . LYS A 1 210 ? -2.297 39.344 34 1 95.38 210 LYS A C 1
ATOM 1722 O O . LYS A 1 210 ? -2.418 40.438 34.531 1 95.38 210 LYS A O 1
ATOM 1727 N N . GLY A 1 211 ? -1.214 38.688 34.125 1 95.44 211 GLY A N 1
ATOM 1728 C CA . GLY A 1 211 ? -0.104 39.094 34.969 1 95.44 211 GLY A CA 1
ATOM 1729 C C . GLY A 1 211 ? 0.644 40.281 34.438 1 95.44 211 GLY A C 1
ATOM 1730 O O . GLY A 1 211 ? 1.421 40.906 35.188 1 95.44 211 GLY A O 1
ATOM 1731 N N . ILE A 1 212 ? 0.341 40.656 33.188 1 96 212 ILE A N 1
ATOM 1732 C CA . ILE A 1 212 ? 1.023 41.812 32.625 1 96 212 ILE A CA 1
ATOM 1733 C C . ILE A 1 212 ? 0.717 43.062 33.469 1 96 212 ILE A C 1
ATOM 1735 O O . ILE A 1 212 ? 1.555 43.969 33.594 1 96 212 ILE A O 1
ATOM 1739 N N . HIS A 1 213 ? -0.379 43.156 34.125 1 95 213 HIS A N 1
ATOM 1740 C CA . HIS A 1 213 ? -0.793 44.312 34.938 1 95 213 HIS A CA 1
ATOM 1741 C C . HIS A 1 213 ? 0.078 44.438 36.188 1 95 213 HIS A C 1
ATOM 1743 O O . HIS A 1 213 ? 0.173 45.531 36.75 1 95 213 HIS A O 1
ATOM 1749 N N . ASP A 1 214 ? 0.708 43.375 36.5 1 94.75 214 ASP A N 1
ATOM 1750 C CA . ASP A 1 214 ? 1.535 43.375 37.719 1 94.75 214 ASP A CA 1
ATOM 1751 C C . ASP A 1 214 ? 2.973 43.781 37.375 1 94.75 214 ASP A C 1
ATOM 1753 O O . ASP A 1 214 ? 3.73 44.156 38.281 1 94.75 214 ASP A O 1
ATOM 1757 N N . VAL A 1 215 ? 3.309 43.719 36.125 1 94.38 215 VAL A N 1
ATOM 1758 C CA . VAL A 1 215 ? 4.734 43.875 35.844 1 94.38 215 VAL A CA 1
ATOM 1759 C C . VAL A 1 215 ? 4.977 45.188 35.125 1 94.38 215 VAL A C 1
ATOM 1761 O O . VAL A 1 215 ? 6.117 45.625 35 1 94.38 215 VAL A O 1
ATOM 1764 N N . ALA A 1 216 ? 3.945 45.875 34.719 1 94.94 216 ALA A N 1
ATOM 1765 C CA . ALA A 1 216 ? 4.141 47.125 34 1 94.94 216 ALA A CA 1
ATOM 1766 C C . ALA A 1 216 ? 2.896 48 34.094 1 94.94 216 ALA A C 1
ATOM 1768 O O . ALA A 1 216 ? 1.799 47.5 34.344 1 94.94 216 ALA A O 1
ATOM 1769 N N . LYS A 1 217 ? 3.066 49.281 33.844 1 96.19 217 LYS A N 1
ATOM 1770 C CA . LYS A 1 217 ? 1.943 50.219 33.656 1 96.19 217 LYS A CA 1
ATOM 1771 C C . LYS A 1 217 ? 1.397 50.156 32.25 1 96.19 217 LYS A C 1
ATOM 1773 O O . LYS A 1 217 ? 2.102 50.469 31.297 1 96.19 217 LYS A O 1
ATOM 1778 N N . ILE A 1 218 ? 0.127 49.75 32.125 1 97.75 218 ILE A N 1
ATOM 1779 C CA . ILE A 1 218 ? -0.476 49.562 30.812 1 97.75 218 ILE A CA 1
ATOM 1780 C C . ILE A 1 218 ? -1.317 50.781 30.453 1 97.75 218 ILE A C 1
ATOM 1782 O O . ILE A 1 218 ? -2.189 51.219 31.219 1 97.75 218 ILE A O 1
ATOM 1786 N N . ASN A 1 219 ? -0.995 51.406 29.328 1 98 219 ASN A N 1
ATOM 1787 C CA . ASN A 1 219 ? -1.774 52.5 28.766 1 98 219 ASN A CA 1
ATOM 1788 C C . ASN A 1 219 ? -2.564 52.062 27.547 1 98 219 ASN A C 1
ATOM 1790 O O . ASN A 1 219 ? -2.033 52.031 26.438 1 98 219 ASN A O 1
ATOM 1794 N N . LEU A 1 220 ? -3.891 51.781 27.766 1 97.88 220 LEU A N 1
ATOM 1795 C CA . LEU A 1 220 ? -4.781 51.375 26.672 1 97.88 220 LEU A CA 1
ATOM 1796 C C . LEU A 1 220 ? -5.246 52.562 25.875 1 97.88 220 LEU A C 1
ATOM 1798 O O . LEU A 1 220 ? -5.035 53.719 26.281 1 97.88 220 LEU A O 1
ATOM 1802 N N . ASN A 1 221 ? -5.758 52.375 24.75 1 97.88 221 ASN A N 1
ATOM 1803 C CA . ASN A 1 221 ? -6.266 53.406 23.859 1 97.88 221 ASN A CA 1
ATOM 1804 C C . ASN A 1 221 ? -5.176 54.406 23.5 1 97.88 221 ASN A C 1
ATOM 1806 O O . ASN A 1 221 ? -5.41 55.625 23.5 1 97.88 221 ASN A O 1
ATOM 1810 N N . HIS A 1 222 ? -3.99 53.969 23.312 1 98.31 222 HIS A N 1
ATOM 181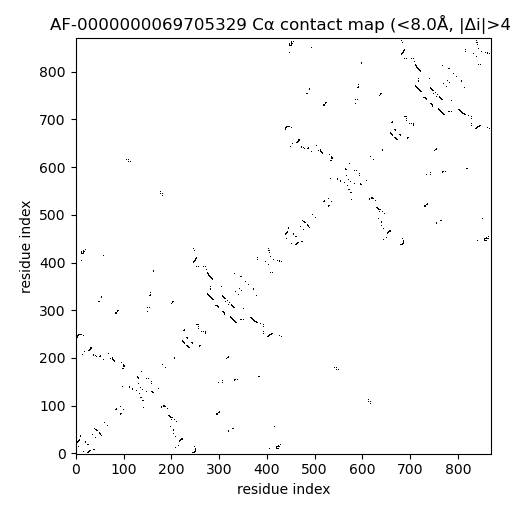1 C CA . HIS A 1 222 ? -2.848 54.75 22.859 1 98.31 222 HIS A CA 1
ATOM 1812 C C . HIS A 1 222 ? -2.27 54.188 21.562 1 98.31 222 HIS A C 1
ATOM 1814 O O . HIS A 1 222 ? -1.296 53.438 21.594 1 98.31 222 HIS A O 1
ATOM 1820 N N . GLU A 1 223 ? -2.9 54.625 20.484 1 98 223 GLU A N 1
ATOM 1821 C CA . GLU A 1 223 ? -2.408 54.188 19.188 1 98 223 GLU A CA 1
ATOM 1822 C C . GLU A 1 223 ? -1.24 55.062 18.719 1 98 223 GLU A C 1
ATOM 1824 O O . GLU A 1 223 ? -1.363 56.281 18.656 1 98 223 GLU A O 1
ATOM 1829 N N . LEU A 1 224 ? -0.092 54.438 18.531 1 98.25 224 LEU A N 1
ATOM 1830 C CA . LEU A 1 224 ? 1.055 55.156 17.969 1 98.25 224 LEU A CA 1
ATOM 1831 C C . LEU A 1 224 ? 0.746 55.656 16.578 1 98.25 224 LEU A C 1
ATOM 1833 O O . LEU A 1 224 ? 0.25 54.938 15.727 1 98.25 224 LEU A O 1
ATOM 1837 N N . THR A 1 225 ? 1.043 56.938 16.312 1 98.19 225 THR A N 1
ATOM 1838 C CA . THR A 1 225 ? 0.688 57.531 15.016 1 98.19 225 THR A CA 1
ATOM 1839 C C . THR A 1 225 ? 1.924 58.062 14.305 1 98.19 225 THR A C 1
ATOM 1841 O O . THR A 1 225 ? 1.901 58.312 13.094 1 98.19 225 THR A O 1
ATOM 1844 N N . LYS A 1 226 ? 2.98 58.312 15.156 1 98.12 226 LYS A N 1
ATOM 1845 C CA . LYS A 1 226 ? 4.176 58.875 14.547 1 98.12 226 LYS A CA 1
ATOM 1846 C C . LYS A 1 226 ? 5.426 58.531 15.352 1 98.12 226 LYS A C 1
ATOM 1848 O O . LYS A 1 226 ? 5.398 58.562 16.578 1 98.12 226 LYS A O 1
ATOM 1853 N N . ILE A 1 227 ? 6.465 58.219 14.602 1 98.25 227 ILE A N 1
ATOM 1854 C CA . ILE A 1 227 ? 7.793 58.062 15.18 1 98.25 227 ILE A CA 1
ATOM 1855 C C . ILE A 1 227 ? 8.758 59.062 14.578 1 98.25 227 ILE A C 1
ATOM 1857 O O . ILE A 1 227 ? 9.023 59.062 13.367 1 98.25 227 ILE A O 1
ATOM 1861 N N . ASP A 1 228 ? 9.219 59.969 15.383 1 97.81 228 ASP A N 1
ATOM 1862 C CA . ASP A 1 228 ? 10.281 60.875 15 1 97.81 228 ASP A CA 1
ATOM 1863 C C . ASP A 1 228 ? 11.648 60.375 15.438 1 97.81 228 ASP A C 1
ATOM 1865 O O . ASP A 1 228 ? 12.047 60.531 16.594 1 97.81 228 ASP A O 1
ATOM 1869 N N . LEU A 1 229 ? 12.375 59.844 14.5 1 97 229 LEU A N 1
ATOM 1870 C CA . LEU A 1 229 ? 13.648 59.219 14.836 1 97 229 LEU A CA 1
ATOM 1871 C C . LEU A 1 229 ? 14.703 60.25 15.195 1 97 229 LEU A C 1
ATOM 1873 O O . LEU A 1 229 ? 15.586 59.969 16.016 1 97 229 LEU A O 1
ATOM 1877 N N . LYS A 1 230 ? 14.648 61.344 14.609 1 95.31 230 LYS A N 1
ATOM 1878 C CA . LYS A 1 230 ? 15.625 62.406 14.867 1 95.31 230 LYS A CA 1
ATOM 1879 C C . LYS A 1 230 ? 15.547 62.875 16.312 1 95.31 230 LYS A C 1
ATOM 1881 O O . LYS A 1 230 ? 16.562 63 16.984 1 95.31 230 LYS A O 1
ATOM 1886 N N . ASN A 1 231 ? 14.391 63.094 16.734 1 95.75 231 ASN A N 1
ATOM 1887 C CA . ASN A 1 231 ? 14.188 63.594 18.094 1 95.75 231 ASN A CA 1
ATOM 1888 C C . ASN A 1 231 ? 13.891 62.469 19.078 1 95.75 231 ASN A C 1
ATOM 1890 O O . ASN A 1 231 ? 13.703 62.719 20.266 1 95.75 231 ASN A O 1
ATOM 1894 N N . LYS A 1 232 ? 13.805 61.25 18.578 1 96.06 232 LYS A N 1
ATOM 1895 C CA . LYS A 1 232 ? 13.477 60.094 19.375 1 96.06 232 LYS A CA 1
ATOM 1896 C C . LYS A 1 232 ? 12.18 60.312 20.156 1 96.06 232 LYS A C 1
ATOM 1898 O O . LYS A 1 232 ? 12.141 60.125 21.375 1 96.06 232 LYS A O 1
ATOM 1903 N N . CYS A 1 233 ? 11.211 60.625 19.422 1 97.31 233 CYS A N 1
ATOM 1904 C CA . CYS A 1 233 ? 9.922 60.969 20 1 97.31 233 CYS A CA 1
ATOM 1905 C C . CYS A 1 233 ? 8.797 60.156 19.391 1 97.31 233 CYS A C 1
ATOM 1907 O O . CYS A 1 233 ? 8.727 60.031 18.156 1 97.31 233 CYS A O 1
ATOM 1909 N N . LEU A 1 234 ? 7.961 59.594 20.219 1 97.88 234 LEU A N 1
ATOM 1910 C CA . LEU A 1 234 ? 6.762 58.844 19.812 1 97.88 234 LEU A CA 1
ATOM 1911 C C . LEU A 1 234 ? 5.512 59.688 20.031 1 97.88 234 LEU A C 1
ATOM 1913 O O . LEU A 1 234 ? 5.371 60.375 21.047 1 97.88 234 LEU A O 1
ATOM 1917 N N . THR A 1 235 ? 4.66 59.719 19.047 1 98.38 235 THR A N 1
ATOM 1918 C CA . THR A 1 235 ? 3.396 60.438 19.156 1 98.38 235 THR A CA 1
ATOM 1919 C C . THR A 1 235 ? 2.215 59.5 19.047 1 98.38 235 THR A C 1
ATOM 1921 O O . THR A 1 235 ? 2.178 58.625 18.172 1 98.38 235 THR A O 1
ATOM 1924 N N . PHE A 1 236 ? 1.255 59.656 19.969 1 98.25 236 PHE A N 1
ATOM 1925 C CA . PHE A 1 236 ? 0.07 58.781 20 1 98.25 236 PHE A CA 1
ATOM 1926 C C . PHE A 1 236 ? -1.161 59.562 19.547 1 98.25 236 PHE A C 1
ATOM 1928 O O . PHE A 1 236 ? -1.133 60.781 19.438 1 98.25 236 PHE A O 1
ATOM 1935 N N . ASN A 1 237 ? -2.182 58.844 19.156 1 97.62 237 ASN A N 1
ATOM 1936 C CA . ASN A 1 237 ? -3.385 59.406 18.562 1 97.62 237 ASN A CA 1
ATOM 1937 C C . ASN A 1 237 ? -4.074 60.375 19.516 1 97.62 237 ASN A C 1
ATOM 1939 O O . ASN A 1 237 ? -4.781 61.312 19.094 1 97.62 237 ASN A O 1
ATOM 1943 N N . ASN A 1 238 ? -3.904 60.281 20.812 1 97 238 ASN A N 1
ATOM 1944 C CA . ASN A 1 238 ? -4.531 61.156 21.797 1 97 238 ASN A CA 1
ATOM 1945 C C . ASN A 1 238 ? -3.693 62.406 22.047 1 97 238 ASN A C 1
ATOM 1947 O O . ASN A 1 238 ? -4 63.219 22.938 1 97 238 ASN A O 1
ATOM 1951 N N . GLY A 1 239 ? -2.561 62.469 21.391 1 96.06 239 GLY A N 1
ATOM 1952 C CA . GLY A 1 239 ? -1.731 63.656 21.484 1 96.06 239 GLY A CA 1
ATOM 1953 C C . GLY A 1 239 ? -0.523 63.5 22.375 1 96.06 239 GLY A C 1
ATOM 1954 O O . GLY A 1 239 ? 0.395 64.312 22.359 1 96.06 239 GLY A O 1
ATOM 1955 N N . LEU A 1 240 ? -0.532 62.469 23.094 1 97.25 240 LEU A N 1
ATOM 1956 C CA . LEU A 1 240 ? 0.597 62.219 23.969 1 97.25 240 LEU A CA 1
ATOM 1957 C C . LEU A 1 240 ? 1.884 62.031 23.172 1 97.25 240 LEU A C 1
ATOM 1959 O O . LEU A 1 240 ? 1.886 61.375 22.125 1 97.25 240 LEU A O 1
ATOM 1963 N N . GLN A 1 241 ? 2.922 62.656 23.641 1 97.25 241 GLN A N 1
ATOM 1964 C CA . GLN A 1 241 ? 4.266 62.469 23.094 1 97.25 241 GLN A CA 1
ATOM 1965 C C . GLN A 1 241 ? 5.223 61.969 24.172 1 97.25 241 GLN A C 1
ATOM 1967 O O . GLN A 1 241 ? 5.152 62.375 25.328 1 97.25 241 GLN A O 1
ATOM 1972 N N . LYS A 1 242 ? 5.98 61.031 23.766 1 95.94 242 LYS A N 1
ATOM 1973 C CA . LYS A 1 242 ? 6.957 60.469 24.688 1 95.94 242 LYS A CA 1
ATOM 1974 C C . LYS A 1 242 ? 8.312 60.281 24.016 1 95.94 242 LYS A C 1
ATOM 1976 O O . LYS A 1 242 ? 8.406 59.688 22.938 1 95.94 242 LYS A O 1
ATOM 1981 N N . ASN A 1 243 ? 9.312 60.875 24.656 1 95.62 243 ASN A N 1
ATOM 1982 C CA . ASN A 1 243 ? 10.672 60.625 24.188 1 95.62 243 ASN A CA 1
ATOM 1983 C C . ASN A 1 243 ? 11.195 59.281 24.672 1 95.62 243 ASN A C 1
ATOM 1985 O O . ASN A 1 243 ? 10.742 58.75 25.688 1 95.62 243 ASN A O 1
ATOM 1989 N N . TYR A 1 244 ? 12.125 58.719 23.844 1 94.81 244 TYR A N 1
ATOM 1990 C CA . TYR A 1 244 ? 12.711 57.438 24.25 1 94.81 244 TYR A CA 1
ATOM 1991 C C . TYR A 1 244 ? 14.211 57.438 24.016 1 94.81 244 TYR A C 1
ATOM 1993 O O . TYR A 1 244 ? 14.711 58.062 23.094 1 94.81 244 TYR A O 1
ATOM 2001 N N . LYS A 1 245 ? 14.953 56.812 24.922 1 94.69 245 LYS A N 1
ATOM 2002 C CA . LYS A 1 245 ? 16.344 56.438 24.641 1 94.69 245 LYS A CA 1
ATOM 2003 C C . LYS A 1 245 ? 16.438 55.125 23.906 1 94.69 245 LYS A C 1
ATOM 2005 O O . LYS A 1 245 ? 17.094 55 22.875 1 94.69 245 LYS A O 1
ATOM 2010 N N . TYR A 1 246 ? 15.734 54.125 24.484 1 95.56 246 TYR A N 1
ATOM 2011 C CA . TYR A 1 246 ? 15.469 52.812 23.875 1 95.56 246 TYR A CA 1
ATOM 2012 C C . TYR A 1 246 ? 13.984 52.5 23.906 1 95.56 246 TYR A C 1
ATOM 2014 O O . TYR A 1 246 ? 13.266 52.938 24.797 1 95.56 246 TYR A O 1
ATOM 2022 N N . CYS A 1 247 ? 13.602 51.781 22.875 1 96.25 247 CYS A N 1
ATOM 2023 C CA . CYS A 1 247 ? 12.195 51.406 22.781 1 96.25 247 CYS A CA 1
ATOM 2024 C C . CYS A 1 247 ? 12.031 49.969 22.344 1 96.25 247 CYS A C 1
ATOM 2026 O O . CYS A 1 247 ? 12.812 49.469 21.531 1 96.25 247 CYS A O 1
ATOM 2028 N N . PHE A 1 248 ? 11.07 49.281 23.016 1 98.38 248 PHE A N 1
ATOM 2029 C CA . PHE A 1 248 ? 10.672 47.938 22.547 1 98.38 248 PHE A CA 1
ATOM 2030 C C . PHE A 1 248 ? 9.414 48.031 21.703 1 98.38 248 PHE A C 1
ATOM 2032 O O . PHE A 1 248 ? 8.484 48.75 22.016 1 98.38 248 PHE A O 1
ATOM 2039 N N . SER A 1 249 ? 9.398 47.281 20.594 1 98.69 249 SER A N 1
ATOM 2040 C CA . SER A 1 249 ? 8.203 47.281 19.75 1 98.69 249 SER A CA 1
ATOM 2041 C C . SER A 1 249 ? 7.793 45.875 19.359 1 98.69 249 SER A C 1
ATOM 2043 O O . SER A 1 249 ? 8.609 45.094 18.859 1 98.69 249 SER A O 1
ATOM 2045 N N . SER A 1 250 ? 6.52 45.562 19.625 1 98.44 250 SER A N 1
ATOM 2046 C CA . SER A 1 250 ? 5.926 44.312 19.109 1 98.44 250 SER A CA 1
ATOM 2047 C C . SER A 1 250 ? 4.996 44.594 17.938 1 98.44 250 SER A C 1
ATOM 2049 O O . SER A 1 250 ? 4.254 43.719 17.5 1 98.44 250 SER A O 1
ATOM 2051 N N . LEU A 1 251 ? 4.988 45.812 17.422 1 98.12 251 LEU A N 1
ATOM 2052 C CA . LEU A 1 251 ? 4.133 46.188 16.297 1 98.12 251 LEU A CA 1
ATOM 2053 C C . LEU A 1 251 ? 4.582 45.5 15.016 1 98.12 251 LEU A C 1
ATOM 2055 O O . LEU A 1 251 ? 5.766 45.219 14.836 1 98.12 251 LEU A O 1
ATOM 2059 N N . PRO A 1 252 ? 3.625 45.281 14.102 1 97.94 252 PRO A N 1
ATOM 2060 C CA . PRO A 1 252 ? 4.047 44.75 12.812 1 97.94 252 PRO A CA 1
ATOM 2061 C C . PRO A 1 252 ? 5.066 45.625 12.102 1 97.94 252 PRO A C 1
ATOM 2063 O O . PRO A 1 252 ? 4.93 46.844 12.102 1 97.94 252 PRO A O 1
ATOM 2066 N N . LEU A 1 253 ? 6.074 45.031 11.531 1 98.12 253 LEU A N 1
ATOM 2067 C CA . LEU A 1 253 ? 7.152 45.75 10.867 1 98.12 253 LEU A CA 1
ATOM 2068 C C . LEU A 1 253 ? 6.602 46.656 9.781 1 98.12 253 LEU A C 1
ATOM 2070 O O . LEU A 1 253 ? 7.059 47.781 9.625 1 98.12 253 LEU A O 1
ATOM 2074 N N . SER A 1 254 ? 5.66 46.125 9.023 1 96.88 254 SER A N 1
ATOM 2075 C CA . SER A 1 254 ? 5.078 46.938 7.961 1 96.88 254 SER A CA 1
ATOM 2076 C C . SER A 1 254 ? 4.43 48.188 8.516 1 96.88 254 SER A C 1
ATOM 2078 O O . SER A 1 254 ? 4.523 49.25 7.91 1 96.88 254 SER A O 1
ATOM 2080 N N . LYS A 1 255 ? 3.811 48.094 9.625 1 96.56 255 LYS A N 1
ATOM 2081 C CA . LYS A 1 255 ? 3.123 49.219 10.242 1 96.56 255 LYS A CA 1
ATOM 2082 C C . LYS A 1 255 ? 4.121 50.219 10.82 1 96.56 255 LYS A C 1
ATOM 2084 O O . LYS A 1 255 ? 3.955 51.438 10.664 1 96.56 255 LYS A O 1
ATOM 2089 N N . ILE A 1 256 ? 5.141 49.75 11.539 1 97.25 256 ILE A N 1
ATOM 2090 C CA . ILE A 1 256 ? 6.105 50.625 12.164 1 97.25 256 ILE A CA 1
ATOM 2091 C C . ILE A 1 256 ? 6.805 51.469 11.094 1 97.25 256 ILE A C 1
ATOM 2093 O O . ILE A 1 256 ? 7.078 52.656 11.312 1 97.25 256 ILE A O 1
ATOM 2097 N N . VAL A 1 257 ? 7.129 50.844 9.977 1 97.56 257 VAL A N 1
ATOM 2098 C CA . VAL A 1 257 ? 7.789 51.531 8.883 1 97.56 257 VAL A CA 1
ATOM 2099 C C . VAL A 1 257 ? 6.906 52.688 8.398 1 97.56 257 VAL A C 1
ATOM 2101 O O . VAL A 1 257 ? 7.402 53.781 8.117 1 97.56 257 VAL A O 1
ATOM 2104 N N . GLU A 1 258 ? 5.656 52.469 8.32 1 96.88 258 GLU A N 1
ATOM 2105 C CA . GLU A 1 258 ? 4.703 53.469 7.883 1 96.88 258 GLU A CA 1
ATOM 2106 C C . GLU A 1 258 ? 4.645 54.656 8.867 1 96.88 258 GLU A C 1
ATOM 2108 O O . GLU A 1 258 ? 4.367 55.781 8.484 1 96.88 258 GLU A O 1
ATOM 2113 N N . LEU A 1 259 ? 4.879 54.406 10.133 1 97.94 259 LEU A N 1
ATOM 2114 C CA . LEU A 1 259 ? 4.711 55.375 11.195 1 97.94 259 LEU A CA 1
ATOM 2115 C C . LEU A 1 259 ? 5.965 56.219 11.352 1 97.94 259 LEU A C 1
ATOM 2117 O O . LEU A 1 259 ? 5.93 57.281 11.992 1 97.94 259 LEU A O 1
ATOM 2121 N N . ILE A 1 260 ? 7.074 55.75 10.82 1 97.75 260 ILE A N 1
ATOM 2122 C CA . ILE A 1 260 ? 8.328 56.5 10.938 1 97.75 260 ILE A CA 1
ATOM 2123 C C . ILE A 1 260 ? 8.305 57.719 10.016 1 97.75 260 ILE A C 1
ATOM 2125 O O . ILE A 1 260 ? 8.18 57.562 8.797 1 97.75 260 ILE A O 1
ATOM 2129 N N . GLN A 1 261 ? 8.484 58.812 10.727 1 93.88 261 GLN A N 1
ATOM 2130 C CA . GLN A 1 261 ? 8.57 60.062 9.969 1 93.88 261 GLN A CA 1
ATOM 2131 C C . GLN A 1 261 ? 9.828 60.094 9.109 1 93.88 261 GLN A C 1
ATOM 2133 O O . GLN A 1 261 ? 10.922 59.812 9.594 1 93.88 261 GLN A O 1
ATOM 2138 N N . ASP A 1 262 ? 9.766 60.281 7.859 1 91.38 262 ASP A N 1
ATOM 2139 C CA . ASP A 1 262 ? 10.867 60.438 6.914 1 91.38 262 ASP A CA 1
ATOM 2140 C C . ASP A 1 262 ? 11.688 59.156 6.809 1 91.38 262 ASP A C 1
ATOM 2142 O O . ASP A 1 262 ? 12.922 59.188 6.812 1 91.38 262 ASP A O 1
ATOM 2146 N N . ALA A 1 263 ? 11.07 57.969 6.934 1 95.5 263 ALA A N 1
ATOM 2147 C CA . ALA A 1 263 ? 11.758 56.719 6.695 1 95.5 263 ALA A CA 1
ATOM 2148 C C . ALA A 1 263 ? 12.453 56.719 5.336 1 95.5 263 ALA A C 1
ATOM 2150 O O . ALA A 1 263 ? 11.898 57.219 4.348 1 95.5 263 ALA A O 1
ATOM 2151 N N . PRO A 1 264 ? 13.68 56.219 5.293 1 97.38 264 PRO A N 1
ATOM 2152 C CA . PRO A 1 264 ? 14.336 56.094 3.986 1 97.38 264 PRO A CA 1
ATOM 2153 C C . PRO A 1 264 ? 13.5 55.312 2.979 1 97.38 264 PRO A C 1
ATOM 2155 O O . PRO A 1 264 ? 12.781 54.375 3.355 1 97.38 264 PRO A O 1
ATOM 2158 N N . GLU A 1 265 ? 13.633 55.75 1.702 1 97.69 265 GLU A N 1
ATOM 2159 C CA . GLU A 1 265 ? 12.828 55.156 0.641 1 97.69 265 GLU A CA 1
ATOM 2160 C C . GLU A 1 265 ? 13 53.625 0.593 1 97.69 265 GLU A C 1
ATOM 2162 O O . GLU A 1 265 ? 12.031 52.906 0.342 1 97.69 265 GLU A O 1
ATOM 2167 N N . ASN A 1 266 ? 14.211 53.188 0.775 1 97.94 266 ASN A N 1
ATOM 2168 C CA . ASN A 1 266 ? 14.469 51.75 0.723 1 97.94 266 ASN A CA 1
ATOM 2169 C C . ASN A 1 266 ? 13.766 51.031 1.86 1 97.94 266 ASN A C 1
ATOM 2171 O O . ASN A 1 266 ? 13.328 49.875 1.689 1 97.94 266 ASN A O 1
ATOM 2175 N N . ILE A 1 267 ? 13.648 51.656 2.996 1 98.38 267 ILE A N 1
ATOM 2176 C CA . ILE A 1 267 ? 12.969 51.062 4.141 1 98.38 267 ILE A CA 1
ATOM 2177 C C . ILE A 1 267 ? 11.461 51.031 3.893 1 98.38 267 ILE A C 1
ATOM 2179 O O . ILE A 1 267 ? 10.789 50.031 4.191 1 98.38 267 ILE A O 1
ATOM 2183 N N . LYS A 1 268 ? 10.922 52.062 3.332 1 98.06 268 LYS A N 1
ATOM 2184 C CA . LYS A 1 268 ? 9.508 52.125 2.979 1 98.06 268 LYS A CA 1
ATOM 2185 C C . LYS A 1 268 ? 9.141 51.031 1.989 1 98.06 268 LYS A C 1
ATOM 2187 O O . LYS A 1 268 ? 8.125 50.344 2.152 1 98.06 268 LYS A O 1
ATOM 2192 N N . LYS A 1 269 ? 9.984 50.906 1.017 1 98 269 LYS A N 1
ATOM 2193 C CA . LYS A 1 269 ? 9.766 49.875 0.007 1 98 269 LYS A CA 1
ATOM 2194 C C . LYS A 1 269 ? 9.82 48.469 0.625 1 98 269 LYS A C 1
ATOM 2196 O O . LYS A 1 269 ? 9.023 47.594 0.273 1 98 269 LYS A O 1
ATOM 2201 N N . ALA A 1 270 ? 10.758 48.25 1.521 1 98.38 270 ALA A N 1
ATOM 2202 C CA . ALA A 1 270 ? 10.891 46.969 2.207 1 98.38 270 ALA A CA 1
ATOM 2203 C C . ALA A 1 270 ? 9.633 46.625 3.004 1 98.38 270 ALA A C 1
ATOM 2205 O O . ALA A 1 270 ? 9.156 45.5 2.986 1 98.38 270 ALA A O 1
ATOM 2206 N N . GLY A 1 271 ? 9.109 47.594 3.697 1 98.12 271 GLY A N 1
ATOM 2207 C CA . GLY A 1 271 ? 7.895 47.406 4.465 1 98.12 271 GLY A CA 1
ATOM 2208 C C . GLY A 1 271 ? 6.707 47 3.611 1 98.12 271 GLY A C 1
ATOM 2209 O O . GLY A 1 271 ? 5.914 46.156 4.008 1 98.12 271 GLY A O 1
ATOM 2210 N N . LYS A 1 272 ? 6.625 47.594 2.441 1 97.19 272 LYS A N 1
ATOM 2211 C CA . LYS A 1 272 ? 5.508 47.344 1.535 1 97.19 272 LYS A CA 1
ATOM 2212 C C . LYS A 1 272 ? 5.594 45.969 0.929 1 97.19 272 LYS A C 1
ATOM 2214 O O . LYS A 1 272 ? 4.586 45.406 0.467 1 97.19 272 LYS A O 1
ATOM 2219 N N . LYS A 1 273 ? 6.738 45.375 0.961 1 97.88 273 LYS A N 1
ATOM 2220 C CA . LYS A 1 273 ? 6.961 44.094 0.324 1 97.88 273 LYS A CA 1
ATOM 2221 C C . LYS A 1 273 ? 6.664 42.938 1.287 1 97.88 273 LYS A C 1
ATOM 2223 O O . LYS A 1 273 ? 6.562 41.781 0.872 1 97.88 273 LYS A O 1
ATOM 2228 N N . LEU A 1 274 ? 6.484 43.281 2.561 1 98.38 274 LEU A N 1
ATOM 2229 C CA . LEU A 1 274 ? 6.172 42.25 3.539 1 98.38 274 LEU A CA 1
ATOM 2230 C C . LEU A 1 274 ? 4.734 41.75 3.379 1 98.38 274 LEU A C 1
ATOM 2232 O O . LEU A 1 274 ? 3.799 42.562 3.385 1 98.38 274 LEU A O 1
ATOM 2236 N N . ALA A 1 275 ? 4.609 40.469 3.189 1 98.25 275 ALA A N 1
ATOM 2237 C CA . ALA A 1 275 ? 3.295 39.875 2.939 1 98.25 275 ALA A CA 1
ATOM 2238 C C . ALA A 1 275 ? 2.768 39.156 4.18 1 98.25 275 ALA A C 1
ATOM 2240 O O . ALA A 1 275 ? 3.537 38.562 4.926 1 98.25 275 ALA A O 1
ATOM 2241 N N . PHE A 1 276 ? 1.488 39.219 4.391 1 98.19 276 PHE A N 1
ATOM 2242 C CA . PHE A 1 276 ? 0.799 38.594 5.512 1 98.19 276 PHE A CA 1
ATOM 2243 C C . PHE A 1 276 ? -0.666 38.344 5.172 1 98.19 276 PHE A C 1
ATOM 2245 O O . PHE A 1 276 ? -1.207 38.938 4.246 1 98.19 276 PHE A O 1
ATOM 2252 N N . THR A 1 277 ? -1.239 37.406 5.887 1 98.31 277 THR A N 1
ATOM 2253 C CA . THR A 1 277 ? -2.662 37.156 5.688 1 98.31 277 THR A CA 1
ATOM 2254 C C . THR A 1 277 ? -3.494 37.938 6.711 1 98.31 277 THR A C 1
ATOM 2256 O O . THR A 1 277 ? -2.982 38.344 7.758 1 98.31 277 THR A O 1
ATOM 2259 N N . LYS A 1 278 ? -4.684 38.25 6.328 1 97.94 278 LYS A N 1
ATOM 2260 C CA . LYS A 1 278 ? -5.781 38.625 7.211 1 97.94 278 LYS A CA 1
ATOM 2261 C C . LYS A 1 278 ? -6.809 37.5 7.34 1 97.94 278 LYS A C 1
ATOM 2263 O O . LYS A 1 278 ? -6.926 36.656 6.449 1 97.94 278 LYS A O 1
ATOM 2268 N N . CYS A 1 279 ? -7.508 37.5 8.414 1 98.5 279 CYS A N 1
ATOM 2269 C CA . CYS A 1 279 ? -8.414 36.375 8.664 1 98.5 279 CYS A CA 1
ATOM 2270 C C . CYS A 1 279 ? -9.805 36.875 9.055 1 98.5 279 CYS A C 1
ATOM 2272 O O . CYS A 1 279 ? -9.945 37.625 10.016 1 98.5 279 CYS A O 1
ATOM 2274 N N . VAL A 1 280 ? -10.766 36.531 8.242 1 98.81 280 VAL A N 1
ATOM 2275 C CA . VAL A 1 280 ? -12.148 36.719 8.68 1 98.81 280 VAL A CA 1
ATOM 2276 C C . VAL A 1 280 ? -12.523 35.594 9.656 1 98.81 280 VAL A C 1
ATOM 2278 O O . VAL A 1 280 ? -12.414 34.406 9.328 1 98.81 280 VAL A O 1
ATOM 2281 N N . LEU A 1 281 ? -12.922 36 10.836 1 98.75 281 LEU A N 1
ATOM 2282 C CA . LEU A 1 281 ? -13.375 35.062 11.859 1 98.75 281 LEU A CA 1
ATOM 2283 C C . LEU A 1 281 ? -14.898 35.062 11.977 1 98.75 281 LEU A C 1
ATOM 2285 O O . LEU A 1 281 ? -15.484 36.094 12.32 1 98.75 281 LEU A O 1
ATOM 2289 N N . VAL A 1 282 ? -15.461 34 11.625 1 98.88 282 VAL A N 1
ATOM 2290 C CA . VAL A 1 282 ? -16.906 33.844 11.789 1 98.88 282 VAL A CA 1
ATOM 2291 C C . VAL A 1 282 ? -17.188 33.031 13.047 1 98.88 282 VAL A C 1
ATOM 2293 O O . VAL A 1 282 ? -16.766 31.859 13.164 1 98.88 282 VAL A O 1
ATOM 2296 N N . ASN A 1 283 ? -17.953 33.625 13.961 1 98.75 283 ASN A N 1
ATOM 2297 C CA . ASN A 1 283 ? -18.266 33 15.25 1 98.75 283 ASN A CA 1
ATOM 2298 C C . ASN A 1 283 ? -19.75 32.688 15.367 1 98.75 283 ASN A C 1
ATOM 2300 O O . ASN A 1 283 ? -20.594 33.594 15.195 1 98.75 283 ASN A O 1
ATOM 2304 N N . LEU A 1 284 ? -20.031 31.453 15.617 1 98.75 284 LEU A N 1
ATOM 2305 C CA . LEU A 1 284 ? -21.406 31.016 15.742 1 98.75 284 LEU A CA 1
ATOM 2306 C C . LEU A 1 284 ? -21.641 30.344 17.094 1 98.75 284 LEU A C 1
ATOM 2308 O O . LEU A 1 284 ? -20.781 29.609 17.594 1 98.75 284 LEU A O 1
ATOM 2312 N N . GLY A 1 285 ? -22.703 30.656 17.719 1 98.44 285 GLY A N 1
ATOM 2313 C CA . GLY A 1 285 ? -23.25 29.922 18.859 1 98.44 285 GLY A CA 1
ATOM 2314 C C . GLY A 1 285 ? -24.438 29.062 18.484 1 98.44 285 GLY A C 1
ATOM 2315 O O . GLY A 1 285 ? -25.391 29.531 17.859 1 98.44 285 GLY A O 1
ATOM 2316 N N . ILE A 1 286 ? -24.328 27.781 18.812 1 98.31 286 ILE A N 1
ATOM 2317 C CA . ILE A 1 286 ? -25.359 26.812 18.438 1 98.31 286 ILE A CA 1
ATOM 2318 C C . ILE A 1 286 ? -26.062 26.312 19.688 1 98.31 286 ILE A C 1
ATOM 2320 O O . ILE A 1 286 ? -25.438 26.078 20.719 1 98.31 286 ILE A O 1
ATOM 2324 N N . ASN A 1 287 ? -27.375 26.031 19.656 1 96.81 287 ASN A N 1
ATOM 2325 C CA . ASN A 1 287 ? -28.188 25.625 20.797 1 96.81 287 ASN A CA 1
ATOM 2326 C C . ASN A 1 287 ? -28.016 24.141 21.094 1 96.81 287 ASN A C 1
ATOM 2328 O O . ASN A 1 287 ? -29 23.438 21.359 1 96.81 287 ASN A O 1
ATOM 2332 N N . ARG A 1 288 ? -26.859 23.672 20.906 1 95.69 288 ARG A N 1
ATOM 2333 C CA . ARG A 1 288 ? -26.453 22.344 21.359 1 95.69 288 ARG A CA 1
ATOM 2334 C C . ARG A 1 288 ? -24.938 22.25 21.484 1 95.69 288 ARG A C 1
ATOM 2336 O O . ARG A 1 288 ? -24.203 23 20.844 1 95.69 288 ARG A O 1
ATOM 2343 N N . ARG A 1 289 ? -24.484 21.234 22.234 1 94.81 289 ARG A N 1
ATOM 2344 C CA . ARG A 1 289 ? -23.078 21.219 22.625 1 94.81 289 ARG A CA 1
ATOM 2345 C C . ARG A 1 289 ? -22.312 20.125 21.875 1 94.81 289 ARG A C 1
ATOM 2347 O O . ARG A 1 289 ? -21.094 20.219 21.719 1 94.81 289 ARG A O 1
ATOM 2354 N N . ASP A 1 290 ? -22.984 19.031 21.359 1 95.19 290 ASP A N 1
ATOM 2355 C CA . ASP A 1 290 ? -22.328 17.891 20.719 1 95.19 290 ASP A CA 1
ATOM 2356 C C . ASP A 1 290 ? -22.047 18.172 19.25 1 95.19 290 ASP A C 1
ATOM 2358 O O . ASP A 1 290 ? -22.516 17.453 18.375 1 95.19 290 ASP A O 1
ATOM 2362 N N . LEU A 1 291 ? -21.156 19.094 18.969 1 96 291 LEU A N 1
ATOM 2363 C CA . LEU A 1 291 ? -20.906 19.594 17.609 1 96 291 LEU A CA 1
ATOM 2364 C C . LEU A 1 291 ? -19.75 18.844 16.969 1 96 291 LEU A C 1
ATOM 2366 O O . LEU A 1 291 ? -19.641 18.766 15.742 1 96 291 LEU A O 1
ATOM 2370 N N . SER A 1 292 ? -18.828 18.328 17.766 1 94.5 292 SER A N 1
ATOM 2371 C CA . SER A 1 292 ? -17.609 17.734 17.234 1 94.5 292 SER A CA 1
ATOM 2372 C C . SER A 1 292 ? -16.906 16.875 18.266 1 94.5 292 SER A C 1
ATOM 2374 O O . SER A 1 292 ? -17.047 17.094 19.469 1 94.5 292 SER A O 1
ATOM 2376 N N . GLU A 1 293 ? -16.188 15.898 17.797 1 91.94 293 GLU A N 1
ATOM 2377 C CA . GLU A 1 293 ? -15.305 15.109 18.641 1 91.94 293 GLU A CA 1
ATOM 2378 C C . GLU A 1 293 ? -13.875 15.625 18.578 1 91.94 293 GLU A C 1
ATOM 2380 O O . GLU A 1 293 ? -13.016 15.211 19.359 1 91.94 293 GLU A O 1
ATOM 2385 N N . SER A 1 294 ? -13.641 16.562 17.656 1 93.31 294 SER A N 1
ATOM 2386 C CA . SER A 1 294 ? -12.32 17.156 17.469 1 93.31 294 SER A CA 1
ATOM 2387 C C . SER A 1 294 ? -12.312 18.625 17.906 1 93.31 294 SER A C 1
ATOM 2389 O O . SER A 1 294 ? -13.328 19.312 17.766 1 93.31 294 SER A O 1
ATOM 2391 N N . HIS A 1 295 ? -11.156 19.062 18.375 1 93.31 295 HIS A N 1
ATOM 2392 C CA . HIS A 1 295 ? -11.023 20.438 18.812 1 93.31 295 HIS A CA 1
ATOM 2393 C C . HIS A 1 295 ? -10.992 21.391 17.625 1 93.31 295 HIS A C 1
ATOM 2395 O O . HIS A 1 295 ? -11.469 22.531 17.734 1 93.31 295 HIS A O 1
ATOM 2401 N N . TRP A 1 296 ? -10.359 20.953 16.562 1 95.56 296 TRP A N 1
ATOM 2402 C CA . TRP A 1 296 ? -10.367 21.75 15.328 1 95.56 296 TRP A CA 1
ATOM 2403 C C . TRP A 1 296 ? -10.266 20.844 14.109 1 95.56 296 TRP A C 1
ATOM 2405 O O . TRP A 1 296 ? -9.914 19.656 14.227 1 95.56 296 TRP A O 1
ATOM 2415 N N . ARG A 1 297 ? -10.656 21.406 13.008 1 97.06 297 ARG A N 1
ATOM 2416 C CA . ARG A 1 297 ? -10.719 20.703 11.734 1 97.06 297 ARG A CA 1
ATOM 2417 C C . ARG A 1 297 ? -10.172 21.547 10.594 1 97.06 297 ARG A C 1
ATOM 2419 O O . ARG A 1 297 ? -10.414 22.766 10.547 1 97.06 297 ARG A O 1
ATOM 2426 N N . TYR A 1 298 ? -9.391 20.891 9.758 1 97.44 298 TYR A N 1
ATOM 2427 C CA . TYR A 1 298 ? -8.883 21.562 8.562 1 97.44 298 TYR A CA 1
ATOM 2428 C C . TYR A 1 298 ? -9.766 21.266 7.359 1 97.44 298 TYR A C 1
ATOM 2430 O O . TYR A 1 298 ? -10.305 20.156 7.234 1 97.44 298 TYR A O 1
ATOM 2438 N N . VAL A 1 299 ? -9.938 22.234 6.531 1 98.44 299 VAL A N 1
ATOM 2439 C CA . VAL A 1 299 ? -10.734 22.047 5.324 1 98.44 299 VAL A CA 1
ATOM 2440 C C . VAL A 1 299 ? -9.844 22.219 4.09 1 98.44 299 VAL A C 1
ATOM 2442 O O . VAL A 1 299 ? -9.406 23.328 3.783 1 98.44 299 VAL A O 1
ATOM 2445 N N . TYR A 1 300 ? -9.664 21.188 3.318 1 96.81 300 TYR A N 1
ATOM 2446 C CA . TYR A 1 300 ? -8.773 21.203 2.168 1 96.81 300 TYR A CA 1
ATOM 2447 C C . TYR A 1 300 ? -9.508 21.641 0.907 1 96.81 300 TYR A C 1
ATOM 2449 O O . TYR A 1 300 ? -8.898 22.188 -0.014 1 96.81 300 TYR A O 1
ATOM 2457 N N . ASP A 1 301 ? -10.82 21.438 0.829 1 97.31 301 ASP A N 1
ATOM 2458 C CA . ASP A 1 301 ? -11.602 21.703 -0.376 1 97.31 301 ASP A CA 1
ATOM 2459 C C . ASP A 1 301 ? -11.586 23.188 -0.735 1 97.31 301 ASP A C 1
ATOM 2461 O O . ASP A 1 301 ? -12.086 24.016 0.022 1 97.31 301 ASP A O 1
ATOM 2465 N N . GLU A 1 302 ? -11.156 23.5 -1.903 1 97.19 302 GLU A N 1
ATOM 2466 C CA . GLU A 1 302 ? -10.906 24.875 -2.303 1 97.19 302 GLU A CA 1
ATOM 2467 C C . GLU A 1 302 ? -12.195 25.562 -2.738 1 97.19 302 GLU A C 1
ATOM 2469 O O . GLU A 1 302 ? -12.234 26.797 -2.869 1 97.19 302 GLU A O 1
ATOM 2474 N N . ASN A 1 303 ? -13.258 24.781 -2.959 1 97.06 303 ASN A N 1
ATOM 2475 C CA . ASN A 1 303 ? -14.547 25.375 -3.299 1 97.06 303 ASN A CA 1
ATOM 2476 C C . ASN A 1 303 ? -15.25 25.938 -2.064 1 97.06 303 ASN A C 1
ATOM 2478 O O . ASN A 1 303 ? -16.281 26.594 -2.178 1 97.06 303 ASN A O 1
ATOM 2482 N N . LEU A 1 304 ? -14.734 25.703 -0.938 1 98.06 304 LEU A N 1
ATOM 2483 C CA . LEU A 1 304 ? -15.242 26.219 0.324 1 98.06 304 LEU A CA 1
ATOM 2484 C C . LEU A 1 304 ? -14.336 27.328 0.86 1 98.06 304 LEU A C 1
ATOM 2486 O O . LEU A 1 304 ? -13.109 27.234 0.753 1 98.06 304 LEU A O 1
ATOM 2490 N N . PHE A 1 305 ? -14.906 28.344 1.498 1 98.19 305 PHE A N 1
ATOM 2491 C CA . PHE A 1 305 ? -14.125 29.422 2.088 1 98.19 305 PHE A CA 1
ATOM 2492 C C . PHE A 1 305 ? -13.492 28.984 3.402 1 98.19 305 PHE A C 1
ATOM 2494 O O . PHE A 1 305 ? -12.383 29.406 3.736 1 98.19 305 PHE A O 1
ATOM 2501 N N . SER A 1 306 ? -14.211 28.125 4.129 1 98.69 306 SER A N 1
ATOM 2502 C CA . SER A 1 306 ? -13.75 27.656 5.434 1 98.69 306 SER A CA 1
ATOM 2503 C C . SER A 1 306 ? -12.383 27 5.332 1 98.69 306 SER A C 1
ATOM 2505 O O . SER A 1 306 ? -12.18 26.094 4.516 1 98.69 306 SER A O 1
ATOM 2507 N N . THR A 1 307 ? -11.445 27.469 6.102 1 98.69 307 THR A N 1
ATOM 2508 C CA . THR A 1 307 ? -10.094 26.922 6.078 1 98.69 307 THR A CA 1
ATOM 2509 C C . THR A 1 307 ? -9.828 26.078 7.324 1 98.69 307 THR A C 1
ATOM 2511 O O . THR A 1 307 ? -9.25 25 7.234 1 98.69 307 THR A O 1
ATOM 2514 N N . ARG A 1 308 ? -10.188 26.562 8.445 1 98.38 308 ARG A N 1
ATOM 2515 C CA . ARG A 1 308 ? -10.078 25.875 9.719 1 98.38 308 ARG A CA 1
ATOM 2516 C C . ARG A 1 308 ? -11.32 26.109 10.578 1 98.38 308 ARG A C 1
ATOM 2518 O O . ARG A 1 308 ? -11.844 27.234 10.625 1 98.38 308 ARG A O 1
ATOM 2525 N N . ILE A 1 309 ? -11.828 25.078 11.172 1 98.62 309 ILE A N 1
ATOM 2526 C CA . ILE A 1 309 ? -13.008 25.125 12.023 1 98.62 309 ILE A CA 1
ATOM 2527 C C . ILE A 1 309 ? -12.641 24.688 13.438 1 98.62 309 ILE A C 1
ATOM 2529 O O . ILE A 1 309 ? -12.18 23.562 13.641 1 98.62 309 ILE A O 1
ATOM 2533 N N . SER A 1 310 ? -12.828 25.547 14.359 1 98 310 SER A N 1
ATOM 2534 C CA . SER A 1 310 ? -12.555 25.219 15.75 1 98 310 SER A CA 1
ATOM 2535 C C . SER A 1 310 ? -13.82 25.266 16.594 1 98 310 SER A C 1
ATOM 2537 O O . SER A 1 310 ? -14.812 25.891 16.203 1 98 310 SER A O 1
ATOM 2539 N N . PHE A 1 311 ? -13.758 24.594 17.703 1 97.25 311 PHE A N 1
ATOM 2540 C CA . PHE A 1 311 ? -14.875 24.531 18.641 1 97.25 311 PHE A CA 1
ATOM 2541 C C . PHE A 1 311 ? -14.453 25.031 20.016 1 97.25 311 PHE A C 1
ATOM 2543 O O . PHE A 1 311 ? -14.148 24.219 20.891 1 97.25 311 PHE A O 1
ATOM 2550 N N . PRO A 1 312 ? -14.555 26.344 20.234 1 96.25 312 PRO A N 1
ATOM 2551 C CA . PRO A 1 312 ? -14.016 26.969 21.453 1 96.25 312 PRO A CA 1
ATOM 2552 C C . PRO A 1 312 ? -14.578 26.344 22.719 1 96.25 312 PRO A C 1
ATOM 2554 O O . PRO A 1 312 ? -13.867 26.25 23.734 1 96.25 312 PRO A O 1
ATOM 2557 N N . HIS A 1 313 ? -15.844 25.891 22.672 1 95.12 313 HIS A N 1
ATOM 2558 C CA . HIS A 1 313 ? -16.453 25.312 23.875 1 95.12 313 HIS A CA 1
ATOM 2559 C C . HIS A 1 313 ? -15.75 24.016 24.266 1 95.12 313 HIS A C 1
ATOM 2561 O O . HIS A 1 313 ? -15.891 23.547 25.391 1 95.12 313 HIS A O 1
ATOM 2567 N N . MET A 1 314 ? -14.992 23.469 23.312 1 93.25 314 MET A N 1
ATOM 2568 C CA . MET A 1 314 ? -14.258 22.234 23.594 1 93.25 314 MET A CA 1
ATOM 2569 C C . MET A 1 314 ? -12.914 22.547 24.234 1 93.25 314 MET A C 1
ATOM 2571 O O . MET A 1 314 ? -12.273 21.656 24.812 1 93.25 314 MET A O 1
ATOM 2575 N N . PHE A 1 315 ? -12.422 23.797 24.078 1 91.94 315 PHE A N 1
ATOM 2576 C CA . PHE A 1 315 ? -11.195 24.234 24.734 1 91.94 315 PHE A CA 1
ATOM 2577 C C . PHE A 1 315 ? -11.469 24.656 26.172 1 91.94 315 PHE A C 1
ATOM 2579 O O . PHE A 1 315 ? -10.82 24.172 27.094 1 91.94 315 PHE A O 1
ATOM 2586 N N . GLY A 1 316 ? -12.32 25.562 26.312 1 90.88 316 GLY A N 1
ATOM 2587 C CA . GLY A 1 316 ? -12.789 26.094 27.578 1 90.88 316 GLY A CA 1
ATOM 2588 C C . GLY A 1 316 ? -14.289 26.016 27.75 1 90.88 316 GLY A C 1
ATOM 2589 O O . GLY A 1 316 ? -15.023 26.859 27.234 1 90.88 316 GLY A O 1
ATOM 2590 N N . PRO A 1 317 ? -14.703 25.109 28.5 1 88.94 317 PRO A N 1
ATOM 2591 C CA . PRO A 1 317 ? -16.141 24.844 28.625 1 88.94 317 PRO A CA 1
ATOM 2592 C C . PRO A 1 317 ? -16.938 26.078 29.031 1 88.94 317 PRO A C 1
ATOM 2594 O O . PRO A 1 317 ? -18.109 26.203 28.688 1 88.94 317 PRO A O 1
ATOM 2597 N N . LYS A 1 318 ? -16.328 27.031 29.609 1 93.12 318 LYS A N 1
ATOM 2598 C CA . LYS A 1 318 ? -17.047 28.219 30.078 1 93.12 318 LYS A CA 1
ATOM 2599 C C . LYS A 1 318 ? -16.969 29.344 29.062 1 93.12 318 LYS A C 1
ATOM 2601 O O . LYS A 1 318 ? -17.344 30.484 29.359 1 93.12 318 LYS A O 1
ATOM 2606 N N . THR A 1 319 ? -16.516 28.953 27.875 1 94.88 319 THR A N 1
ATOM 2607 C CA . THR A 1 319 ? -16.469 29.953 26.812 1 94.88 319 THR A CA 1
ATOM 2608 C C . THR A 1 319 ? -17.828 30.062 26.109 1 94.88 319 THR A C 1
ATOM 2610 O O . THR A 1 319 ? -18.016 30.906 25.234 1 94.88 319 THR A O 1
ATOM 2613 N N . ALA A 1 320 ? -18.719 29.234 26.438 1 95.88 320 ALA A N 1
ATOM 2614 C CA . ALA A 1 320 ? -20.094 29.234 25.922 1 95.88 320 ALA A CA 1
ATOM 2615 C C . ALA A 1 320 ? -21.094 28.969 27.047 1 95.88 320 ALA A C 1
ATOM 2617 O O . ALA A 1 320 ? -20.734 28.453 28.109 1 95.88 320 ALA A O 1
ATOM 2618 N N . PRO A 1 321 ? -22.344 29.266 26.781 1 94.81 321 PRO A N 1
ATOM 2619 C CA . PRO A 1 321 ? -23.375 28.875 27.734 1 94.81 321 PRO A CA 1
ATOM 2620 C C . PRO A 1 321 ? -23.438 27.375 27.953 1 94.81 321 PRO A C 1
ATOM 2622 O O . PRO A 1 321 ? -23.016 26.594 27.094 1 94.81 321 PRO A O 1
ATOM 2625 N N . GLU A 1 322 ? -23.906 26.875 29.141 1 91.06 322 GLU A N 1
ATOM 2626 C CA . GLU A 1 322 ? -23.859 25.5 29.625 1 91.06 322 GLU A CA 1
ATOM 2627 C C . GLU A 1 322 ? -24.453 24.531 28.594 1 91.06 322 GLU A C 1
ATOM 2629 O O . GLU A 1 322 ? -23.906 23.453 28.375 1 91.06 322 GLU A O 1
ATOM 2634 N N . ASP A 1 323 ? -25.5 24.797 27.891 1 92.62 323 ASP A N 1
ATOM 2635 C CA . ASP A 1 323 ? -26.156 23.844 27 1 92.62 323 ASP A CA 1
ATOM 2636 C C . ASP A 1 323 ? -25.953 24.219 25.531 1 92.62 323 ASP A C 1
ATOM 2638 O O . ASP A 1 323 ? -26.672 23.75 24.656 1 92.62 323 ASP A O 1
ATOM 2642 N N . ALA A 1 324 ? -24.859 25.031 25.281 1 96.56 324 ALA A N 1
ATOM 2643 C CA . ALA A 1 324 ? -24.625 25.516 23.922 1 96.56 324 ALA A CA 1
ATOM 2644 C C . ALA A 1 324 ? -23.188 25.25 23.5 1 96.56 324 ALA A C 1
ATOM 2646 O O . ALA A 1 324 ? -22.312 24.984 24.328 1 96.56 324 ALA A O 1
ATOM 2647 N N . GLY A 1 325 ? -23 25.172 22.203 1 97.19 325 GLY A N 1
ATOM 2648 C CA . GLY A 1 325 ? -21.672 25.016 21.641 1 97.19 325 GLY A CA 1
ATOM 2649 C C . GLY A 1 325 ? -21.281 26.156 20.734 1 97.19 325 GLY A C 1
ATOM 2650 O O . GLY A 1 325 ? -22.141 26.906 20.266 1 97.19 325 GLY A O 1
ATOM 2651 N N . SER A 1 326 ? -20.016 26.344 20.609 1 97.62 326 SER A N 1
ATOM 2652 C CA . SER A 1 326 ? -19.5 27.438 19.781 1 97.62 326 SER A CA 1
ATOM 2653 C C . SER A 1 326 ? -18.656 26.922 18.625 1 97.62 326 SER A C 1
ATOM 2655 O O . SER A 1 326 ? -17.984 25.891 18.766 1 97.62 326 SER A O 1
ATOM 2657 N N . ILE A 1 327 ? -18.734 27.562 17.469 1 98.62 327 ILE A N 1
ATOM 2658 C CA . ILE A 1 327 ? -17.938 27.297 16.281 1 98.62 327 ILE A CA 1
ATOM 2659 C C . ILE A 1 327 ? -17.219 28.578 15.844 1 98.62 327 ILE A C 1
ATOM 2661 O O . ILE A 1 327 ? -17.828 29.641 15.812 1 98.62 327 ILE A O 1
ATOM 2665 N N . GLN A 1 328 ? -15.977 28.5 15.617 1 98.81 328 GLN A N 1
ATOM 2666 C CA . GLN A 1 328 ? -15.219 29.578 15 1 98.81 328 GLN A CA 1
ATOM 2667 C C . GLN A 1 328 ? -14.57 29.125 13.695 1 98.81 328 GLN A C 1
ATOM 2669 O O . GLN A 1 328 ? -13.82 28.156 13.68 1 98.81 328 GLN A O 1
ATOM 2674 N N . VAL A 1 329 ? -14.906 29.828 12.648 1 98.88 329 VAL A N 1
ATOM 2675 C CA . VAL A 1 329 ? -14.398 29.469 11.328 1 98.88 329 VAL A CA 1
ATOM 2676 C C . VAL A 1 329 ? -13.438 30.547 10.836 1 98.88 329 VAL A C 1
ATOM 2678 O O . VAL A 1 329 ? -13.734 31.734 10.914 1 98.88 329 VAL A O 1
ATOM 2681 N N . GLU A 1 330 ? -12.305 30.094 10.352 1 98.88 330 GLU A N 1
ATOM 2682 C CA . GLU A 1 330 ? -11.281 30.984 9.797 1 98.88 330 GLU A CA 1
ATOM 2683 C C . GLU A 1 330 ? -11.328 31 8.273 1 98.88 330 GLU A C 1
ATOM 2685 O O . GLU A 1 330 ? -11.367 29.938 7.641 1 98.88 330 GLU A O 1
ATOM 2690 N N . ILE A 1 331 ? -11.305 32.156 7.711 1 98.81 331 ILE A N 1
ATOM 2691 C CA . ILE A 1 331 ? -11.203 32.406 6.273 1 98.81 331 ILE A CA 1
ATOM 2692 C C . ILE A 1 331 ? -10.078 33.406 5.988 1 98.81 331 ILE A C 1
ATOM 2694 O O . ILE A 1 331 ? -10.125 34.531 6.461 1 98.81 331 ILE A O 1
ATOM 2698 N N . TYR A 1 332 ? -9.109 33.031 5.125 1 98.75 332 TYR A N 1
ATOM 2699 C CA . TYR A 1 332 ? -7.902 33.844 5 1 98.75 332 TYR A CA 1
ATOM 2700 C C . TYR A 1 332 ? -7.895 34.625 3.684 1 98.75 332 TYR A C 1
ATOM 2702 O O . TYR A 1 332 ? -8.367 34.125 2.66 1 98.75 332 TYR A O 1
ATOM 2710 N N . PHE A 1 333 ? -7.34 35.781 3.746 1 98.69 333 PHE A N 1
ATOM 2711 C CA . PHE A 1 333 ? -7.086 36.688 2.625 1 98.69 333 PHE A CA 1
ATOM 2712 C C . PHE A 1 333 ? -5.738 37.375 2.777 1 98.69 333 PHE A C 1
ATOM 2714 O O . PHE A 1 333 ? -5.09 37.25 3.818 1 98.69 333 PHE A O 1
ATOM 2721 N N . SER A 1 334 ? -5.238 37.969 1.762 1 98.44 334 SER A N 1
ATOM 2722 C CA . SER A 1 334 ? -4.027 38.781 1.798 1 98.44 334 SER A CA 1
ATOM 2723 C C . SER A 1 334 ? -4.07 39.906 0.751 1 98.44 334 SER A C 1
ATOM 2725 O O . SER A 1 334 ? -4.582 39.688 -0.353 1 98.44 334 SER A O 1
ATOM 2727 N N . ASP A 1 335 ? -3.564 41.031 1.113 1 97 335 ASP A N 1
ATOM 2728 C CA . ASP A 1 335 ? -3.557 42.156 0.158 1 97 335 ASP A CA 1
ATOM 2729 C C . ASP A 1 335 ? -2.717 41.812 -1.07 1 97 335 ASP A C 1
ATOM 2731 O O . ASP A 1 335 ? -3.105 42.094 -2.199 1 97 335 ASP A O 1
ATOM 2735 N N . LYS A 1 336 ? -1.651 41.094 -0.849 1 97.06 336 LYS A N 1
ATOM 2736 C CA . LYS A 1 336 ? -0.691 40.812 -1.916 1 97.06 336 LYS A CA 1
ATOM 2737 C C . LYS A 1 336 ? -1.205 39.75 -2.857 1 97.06 336 LYS A C 1
ATOM 2739 O O . LYS A 1 336 ? -1.023 39.812 -4.074 1 97.06 336 LYS A O 1
ATOM 2744 N N . TYR A 1 337 ? -1.892 38.75 -2.328 1 97.69 337 TYR A N 1
ATOM 2745 C CA . TYR A 1 337 ? -2.088 37.562 -3.148 1 97.69 337 TYR A CA 1
ATOM 2746 C C . TYR A 1 337 ? -3.572 37.281 -3.338 1 97.69 337 TYR A C 1
ATOM 2748 O O . TYR A 1 337 ? -3.975 36.688 -4.355 1 97.69 337 TYR A O 1
ATOM 2756 N N . LYS A 1 338 ? -4.387 37.5 -2.379 1 97.88 338 LYS A N 1
ATOM 2757 C CA . LYS A 1 338 ? -5.816 37.219 -2.395 1 97.88 338 LYS A CA 1
ATOM 2758 C C . LYS A 1 338 ? -6.605 38.25 -1.601 1 97.88 338 LYS A C 1
ATOM 2760 O O . LYS A 1 338 ? -7.074 37.969 -0.496 1 97.88 338 LYS A O 1
ATOM 2765 N N . PRO A 1 339 ? -6.875 39.438 -2.162 1 97.62 339 PRO A N 1
ATOM 2766 C CA . PRO A 1 339 ? -7.496 40.531 -1.422 1 97.62 339 PRO A CA 1
ATOM 2767 C C . PRO A 1 339 ? -8.93 40.25 -1.007 1 97.62 339 PRO A C 1
ATOM 2769 O O . PRO A 1 339 ? -9.664 39.594 -1.746 1 97.62 339 PRO A O 1
ATOM 2772 N N . LEU A 1 340 ? -9.266 40.656 0.172 1 96.81 340 LEU A N 1
ATOM 2773 C CA . LEU A 1 340 ? -10.625 40.562 0.695 1 96.81 340 LEU A CA 1
ATOM 2774 C C . LEU A 1 340 ? -11.523 41.594 0.042 1 96.81 340 LEU A C 1
ATOM 2776 O O . LEU A 1 340 ? -11.211 42.812 0.04 1 96.81 340 LEU A O 1
ATOM 2780 N N . ASN A 1 341 ? -12.625 41.188 -0.52 1 94.5 341 ASN A N 1
ATOM 2781 C CA . ASN A 1 341 ? -13.5 42.125 -1.233 1 94.5 341 ASN A CA 1
ATOM 2782 C C . ASN A 1 341 ? -14.906 42.125 -0.643 1 94.5 341 ASN A C 1
ATOM 2784 O O . ASN A 1 341 ? -15.852 42.594 -1.29 1 94.5 341 ASN A O 1
ATOM 2788 N N . LYS A 1 342 ? -15.117 41.5 0.46 1 95.06 342 LYS A N 1
ATOM 2789 C CA . LYS A 1 342 ? -16.406 41.469 1.154 1 95.06 342 LYS A CA 1
ATOM 2790 C C . LYS A 1 342 ? -16.25 41.875 2.615 1 95.06 342 LYS A C 1
ATOM 2792 O O . LYS A 1 342 ? -15.133 41.906 3.139 1 95.06 342 LYS A O 1
ATOM 2797 N N . ASN A 1 343 ? -17.422 42.25 3.174 1 97.12 343 ASN A N 1
ATOM 2798 C CA . ASN A 1 343 ? -17.422 42.5 4.613 1 97.12 343 ASN A CA 1
ATOM 2799 C C . ASN A 1 343 ? -17.438 41.188 5.398 1 97.12 343 ASN A C 1
ATOM 2801 O O . ASN A 1 343 ? -18.031 40.188 4.969 1 97.12 343 ASN A O 1
ATOM 2805 N N . PRO A 1 344 ? -16.75 41.219 6.508 1 98.19 344 PRO A N 1
ATOM 2806 C CA . PRO A 1 344 ? -16.719 40 7.316 1 98.19 344 PRO A CA 1
ATOM 2807 C C . PRO A 1 344 ? -18.109 39.406 7.559 1 98.19 344 PRO A C 1
ATOM 2809 O O . PRO A 1 344 ? -18.312 38.219 7.488 1 98.19 344 PRO A O 1
ATOM 2812 N N . GLU A 1 345 ? -19.094 40.219 7.785 1 97.94 345 GLU A N 1
ATOM 2813 C CA . GLU A 1 345 ? -20.438 39.781 8.117 1 97.94 345 GLU A CA 1
ATOM 2814 C C . GLU A 1 345 ? -21.062 39 6.957 1 97.94 345 GLU A C 1
ATOM 2816 O O . GLU A 1 345 ? -21.922 38.125 7.168 1 97.94 345 GLU A O 1
ATOM 2821 N N . ASP A 1 346 ? -20.609 39.25 5.773 1 97.75 346 ASP A N 1
ATOM 2822 C CA . ASP A 1 346 ? -21.125 38.594 4.578 1 97.75 346 ASP A CA 1
ATOM 2823 C C . ASP A 1 346 ? -20.797 37.094 4.578 1 97.75 346 ASP A C 1
ATOM 2825 O O . ASP A 1 346 ? -21.453 36.312 3.885 1 97.75 346 ASP A O 1
ATOM 2829 N N . PHE A 1 347 ? -19.875 36.719 5.336 1 98.62 347 PHE A N 1
ATOM 2830 C CA . PHE A 1 347 ? -19.406 35.344 5.305 1 98.62 347 PHE A CA 1
ATOM 2831 C C . PHE A 1 347 ? -20.234 34.469 6.25 1 98.62 347 PHE A C 1
ATOM 2833 O O . PHE A 1 347 ? -20.141 33.25 6.207 1 98.62 347 PHE A O 1
ATOM 2840 N N . ILE A 1 348 ? -21.078 35.062 7.086 1 98.75 348 ILE A N 1
ATOM 2841 C CA . ILE A 1 348 ? -21.797 34.312 8.109 1 98.75 348 ILE A CA 1
ATOM 2842 C C . ILE A 1 348 ? -22.734 33.312 7.449 1 98.75 348 ILE A C 1
ATOM 2844 O O . ILE A 1 348 ? -22.656 32.094 7.75 1 98.75 348 ILE A O 1
ATOM 2848 N N . GLU A 1 349 ? -23.516 33.75 6.465 1 98.25 349 GLU A N 1
ATOM 2849 C CA . GLU A 1 349 ? -24.453 32.844 5.805 1 98.25 349 GLU A CA 1
ATOM 2850 C C . GLU A 1 349 ? -23.703 31.797 4.957 1 98.25 349 GLU A C 1
ATOM 2852 O O . GLU A 1 349 ? -24.141 30.656 4.852 1 98.25 349 GLU A O 1
ATOM 2857 N N . ILE A 1 350 ? -22.656 32.219 4.352 1 98.31 350 ILE A N 1
ATOM 2858 C CA . ILE A 1 350 ? -21.828 31.312 3.549 1 98.31 350 ILE A CA 1
ATOM 2859 C C . ILE A 1 350 ? -21.297 30.172 4.422 1 98.31 350 ILE A C 1
ATOM 2861 O O . ILE A 1 350 ? -21.422 29 4.066 1 98.31 350 ILE A O 1
ATOM 2865 N N . VAL A 1 351 ? -20.781 30.531 5.566 1 98.69 351 VAL A N 1
ATOM 2866 C CA . VAL A 1 351 ? -20.188 29.578 6.484 1 98.69 351 VAL A CA 1
ATOM 2867 C C . VAL A 1 351 ? -21.266 28.625 7.012 1 98.69 351 VAL A C 1
ATOM 2869 O O . VAL A 1 351 ? -21.047 27.422 7.10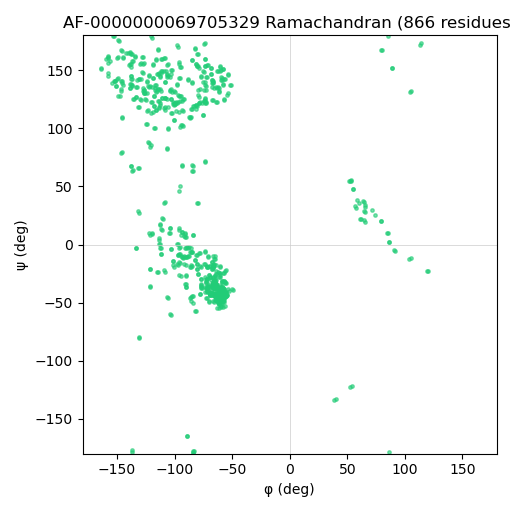9 1 98.69 351 VAL A O 1
ATOM 2872 N N . LYS A 1 352 ? -22.422 29.172 7.363 1 98.56 352 LYS A N 1
ATOM 2873 C CA . LYS A 1 352 ? -23.516 28.312 7.812 1 98.56 352 LYS A CA 1
ATOM 2874 C C . LYS A 1 352 ? -23.844 27.234 6.777 1 98.56 352 LYS A C 1
ATOM 2876 O O . LYS A 1 352 ? -23.984 26.062 7.117 1 98.56 352 LYS A O 1
ATOM 2881 N N . SER A 1 353 ? -23.891 27.641 5.555 1 98.44 353 SER A N 1
ATOM 2882 C CA . SER A 1 353 ? -24.172 26.703 4.465 1 98.44 353 SER A CA 1
ATOM 2883 C C . SER A 1 353 ? -23.078 25.672 4.324 1 98.44 353 SER A C 1
ATOM 2885 O O . SER A 1 353 ? -23.344 24.484 4.102 1 98.44 353 SER A O 1
ATOM 2887 N N . GLU A 1 354 ? -21.828 26.094 4.414 1 98.62 354 GLU A N 1
ATOM 28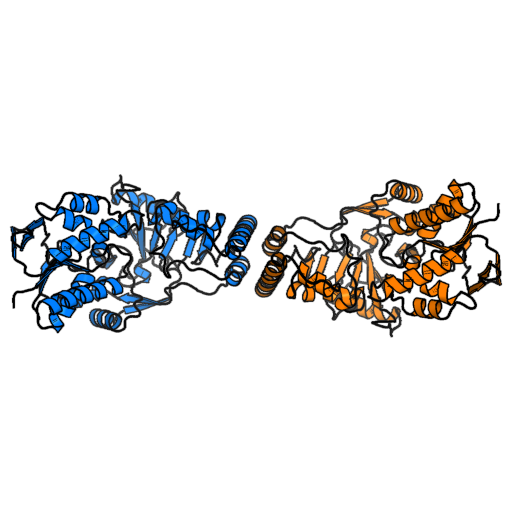88 C CA . GLU A 1 354 ? -20.688 25.188 4.289 1 98.62 354 GLU A CA 1
ATOM 2889 C C . GLU A 1 354 ? -20.672 24.172 5.434 1 98.62 354 GLU A C 1
ATOM 2891 O O . GLU A 1 354 ? -20.328 23 5.23 1 98.62 354 GLU A O 1
ATOM 2896 N N . LEU A 1 355 ? -21.047 24.625 6.629 1 98.75 355 LEU A N 1
ATOM 2897 C CA . LEU A 1 355 ? -21.062 23.734 7.785 1 98.75 355 LEU A CA 1
ATOM 2898 C C . LEU A 1 355 ? -22.141 22.656 7.617 1 98.75 355 LEU A C 1
ATOM 2900 O O . LEU A 1 355 ? -21.953 21.516 8.055 1 98.75 355 LEU A O 1
ATOM 2904 N N . ILE A 1 356 ? -23.234 23 6.996 1 98.19 356 ILE A N 1
ATOM 2905 C CA . ILE A 1 356 ? -24.266 22.031 6.699 1 98.19 356 ILE A CA 1
ATOM 2906 C C . ILE A 1 356 ? -23.781 21.047 5.637 1 98.19 356 ILE A C 1
ATOM 2908 O O . ILE A 1 356 ? -23.953 19.844 5.773 1 98.19 356 ILE A O 1
ATOM 2912 N N . GLU A 1 357 ? -23.109 21.594 4.641 1 97.56 357 GLU A N 1
ATOM 2913 C CA . GLU A 1 357 ? -22.562 20.75 3.574 1 97.56 357 GLU A CA 1
ATOM 2914 C C . GLU A 1 357 ? -21.562 19.734 4.121 1 97.56 357 GLU A C 1
ATOM 2916 O O . GLU A 1 357 ? -21.531 18.594 3.666 1 97.56 357 GLU A O 1
ATOM 2921 N N . MET A 1 358 ? -20.797 20.109 5.129 1 97.69 358 MET A N 1
ATOM 2922 C CA . MET A 1 358 ? -19.75 19.25 5.684 1 97.69 358 MET A CA 1
ATOM 2923 C C . MET A 1 358 ? -20.312 18.328 6.754 1 97.69 358 MET A C 1
ATOM 2925 O O . MET A 1 358 ? -19.594 17.5 7.32 1 97.69 358 MET A O 1
ATOM 2929 N N . GLY A 1 359 ? -21.609 18.5 7.133 1 97 359 GLY A N 1
ATOM 2930 C CA . GLY A 1 359 ? -22.266 17.625 8.086 1 97 359 GLY A CA 1
ATOM 2931 C C . GLY A 1 359 ? -22.016 18.031 9.531 1 97 359 GLY A C 1
ATOM 2932 O O . GLY A 1 359 ? -22.281 17.25 10.453 1 97 359 GLY A O 1
ATOM 2933 N N . ILE A 1 360 ? -21.453 19.156 9.758 1 97.75 360 ILE A N 1
ATOM 2934 C CA . ILE A 1 360 ? -21.219 19.641 11.109 1 97.75 360 ILE A CA 1
ATOM 2935 C C . ILE A 1 360 ? -22.516 20.188 11.695 1 97.75 360 ILE A C 1
ATOM 2937 O O . ILE A 1 360 ? -22.844 19.922 12.859 1 97.75 360 ILE A O 1
ATOM 2941 N N . LEU A 1 361 ? -23.281 20.938 10.906 1 98.06 361 LEU A N 1
ATOM 2942 C CA . LEU A 1 361 ? -24.609 21.422 11.266 1 98.06 361 LEU A CA 1
ATOM 2943 C C . LEU A 1 361 ? -25.672 20.734 10.414 1 98.06 361 LEU A C 1
ATOM 2945 O O . LEU A 1 361 ? -25.375 20.156 9.375 1 98.06 361 LEU A O 1
ATOM 2949 N N . THR A 1 362 ? -26.906 20.75 10.891 1 97 362 THR A N 1
ATOM 2950 C CA . THR A 1 362 ? -28.078 20.375 10.125 1 97 362 THR A CA 1
ATOM 2951 C C . THR A 1 362 ? -29 21.578 9.922 1 97 362 THR A C 1
ATOM 2953 O O . THR A 1 362 ? -28.828 22.609 10.555 1 97 362 THR A O 1
ATOM 2956 N N . THR A 1 363 ? -29.938 21.391 9.055 1 95.94 363 THR A N 1
ATOM 2957 C CA . THR A 1 363 ? -30.891 22.453 8.766 1 95.94 363 THR A CA 1
ATOM 2958 C C . THR A 1 363 ? -31.766 22.75 9.984 1 95.94 363 THR A C 1
ATOM 2960 O O . THR A 1 363 ? -32.375 23.812 10.07 1 95.94 363 THR A O 1
ATOM 2963 N N . ASN A 1 364 ? -31.719 21.875 10.961 1 96.44 364 ASN A N 1
ATOM 2964 C CA . ASN A 1 364 ? -32.562 22.016 12.156 1 96.44 364 ASN A CA 1
ATOM 2965 C C . ASN A 1 364 ? -31.797 22.734 13.273 1 96.44 364 ASN A C 1
ATOM 2967 O O . ASN A 1 364 ? -32.406 23.109 14.289 1 96.44 364 ASN A O 1
ATOM 2971 N N . ASP A 1 365 ? -30.562 22.906 13.094 1 97.5 365 ASP A N 1
ATOM 2972 C CA . ASP A 1 365 ? -29.766 23.562 14.133 1 97.5 365 ASP A CA 1
ATOM 2973 C C . ASP A 1 365 ? -30.172 25.031 14.281 1 97.5 365 ASP A C 1
ATOM 2975 O O . ASP A 1 365 ? -30.422 25.719 13.289 1 97.5 365 ASP A O 1
ATOM 2979 N N . LYS A 1 366 ? -30.234 25.469 15.539 1 97 366 LYS A N 1
ATOM 2980 C CA . LYS A 1 366 ? -30.531 26.875 15.82 1 97 366 LYS A CA 1
ATOM 2981 C C . LYS A 1 366 ? -29.25 27.641 16.156 1 97 366 LYS A C 1
ATOM 2983 O O . LYS A 1 366 ? -28.562 27.328 17.125 1 97 366 LYS A O 1
ATOM 2988 N N . VAL A 1 367 ? -29 28.656 15.336 1 97.75 367 VAL A N 1
ATOM 2989 C CA . VAL A 1 367 ? -27.906 29.578 15.609 1 97.75 367 VAL A CA 1
ATOM 2990 C C . VAL A 1 367 ? -28.375 30.672 16.562 1 97.75 367 VAL A C 1
ATOM 2992 O O . VAL A 1 367 ? -29.219 31.484 16.203 1 97.75 367 VAL A O 1
ATOM 2995 N N . ILE A 1 368 ? -27.766 30.75 17.797 1 97.25 368 ILE A N 1
ATOM 2996 C CA . ILE A 1 368 ? -28.281 31.672 18.797 1 97.25 368 ILE A CA 1
ATOM 2997 C C . ILE A 1 368 ? -27.281 32.781 19.047 1 97.25 368 ILE A C 1
ATOM 2999 O O . ILE A 1 368 ? -27.516 33.688 19.859 1 97.25 368 ILE A O 1
ATOM 3003 N N . PHE A 1 369 ? -26.141 32.75 18.438 1 97.94 369 PHE A N 1
ATOM 3004 C CA . PHE A 1 369 ? -25.141 33.812 18.422 1 97.94 369 PHE A CA 1
ATOM 3005 C C . PHE A 1 369 ? -24.406 33.844 17.094 1 97.94 369 PHE A C 1
ATOM 3007 O O . PHE A 1 369 ? -24.078 32.781 16.531 1 97.94 369 PHE A O 1
ATOM 3014 N N . GLU A 1 370 ? -24.203 34.875 16.484 1 98.25 370 GLU A N 1
ATOM 3015 C CA . GLU A 1 370 ? -23.391 35 15.273 1 98.25 370 GLU A CA 1
ATOM 3016 C C . GLU A 1 370 ? -22.719 36.375 15.203 1 98.25 370 GLU A C 1
ATOM 3018 O O . GLU A 1 370 ? -23.344 37.406 15.461 1 98.25 370 GLU A O 1
ATOM 3023 N N . LYS A 1 371 ? -21.469 36.344 15.008 1 98.19 371 LYS A N 1
ATOM 3024 C CA . LYS A 1 371 ? -20.656 37.531 14.82 1 98.19 371 LYS A CA 1
ATOM 3025 C C . LYS A 1 371 ? -19.422 37.25 13.969 1 98.19 371 LYS A C 1
ATOM 3027 O O . LYS A 1 371 ? -18.875 36.156 14.047 1 98.19 371 LYS A O 1
ATOM 3032 N N . ALA A 1 372 ? -19.109 38.219 13.117 1 98.62 372 ALA A N 1
ATOM 3033 C CA . ALA A 1 372 ? -17.891 38.062 12.328 1 98.62 372 ALA A CA 1
ATOM 3034 C C . ALA A 1 372 ? -17.031 39.344 12.414 1 98.62 372 ALA A C 1
ATOM 3036 O O . ALA A 1 372 ? -17.562 40.438 12.555 1 98.62 372 ALA A O 1
ATOM 3037 N N . TRP A 1 373 ? -15.758 39.156 12.461 1 98.12 373 TRP A N 1
ATOM 3038 C CA . TRP A 1 373 ? -14.852 40.312 12.398 1 98.12 373 TRP A CA 1
ATOM 3039 C C . TRP A 1 373 ? -13.562 39.938 11.664 1 98.12 373 TRP A C 1
ATOM 3041 O O . TRP A 1 373 ? -13.352 38.781 11.312 1 98.12 373 TRP A O 1
ATOM 3051 N N . LEU A 1 374 ? -12.82 40.969 11.336 1 97.94 374 LEU A N 1
ATOM 3052 C CA . LEU A 1 374 ? -11.555 40.812 10.625 1 97.94 374 LEU A CA 1
ATOM 3053 C C . LEU A 1 374 ? -10.375 40.906 11.594 1 97.94 374 LEU A C 1
ATOM 3055 O O . LEU A 1 374 ? -10.297 41.844 12.391 1 97.94 374 LEU A O 1
ATOM 3059 N N . SER A 1 375 ? -9.555 39.875 11.664 1 97.31 375 SER A N 1
ATOM 3060 C CA . SER A 1 375 ? -8.219 39.969 12.242 1 97.31 375 SER A CA 1
ATOM 3061 C C . SER A 1 375 ? -7.203 40.438 11.195 1 97.31 375 SER A C 1
ATOM 3063 O O . SER A 1 375 ? -6.875 39.688 10.273 1 97.31 375 SER A O 1
ATOM 3065 N N . PRO A 1 376 ? -6.695 41.594 11.281 1 95.38 376 PRO A N 1
ATOM 3066 C CA . PRO A 1 376 ? -5.93 42.188 10.18 1 95.38 376 PRO A CA 1
ATOM 3067 C C . PRO A 1 376 ? -4.562 41.531 9.992 1 95.38 376 PRO A C 1
ATOM 3069 O O . PRO A 1 376 ? -4.012 41.531 8.891 1 95.38 376 PRO A O 1
ATOM 3072 N N . PHE A 1 377 ? -3.916 41 11.016 1 96.69 377 PHE A N 1
ATOM 3073 C CA . PHE A 1 377 ? -2.65 40.281 10.977 1 96.69 377 PHE A CA 1
ATOM 3074 C C . PHE A 1 377 ? -2.832 38.844 11.453 1 96.69 377 PHE A C 1
ATOM 3076 O O . PHE A 1 377 ? -2.818 38.594 12.664 1 96.69 377 PHE A O 1
ATOM 3083 N N . ALA A 1 378 ? -2.91 37.938 10.5 1 97.12 378 ALA A N 1
ATOM 3084 C CA . ALA A 1 378 ? -3.219 36.562 10.867 1 97.12 378 ALA A CA 1
ATOM 3085 C C . ALA A 1 378 ? -1.97 35.688 10.82 1 97.12 378 ALA A C 1
ATOM 3087 O O . ALA A 1 378 ? -1.574 35.094 11.828 1 97.12 378 ALA A O 1
ATOM 3088 N N . GLN A 1 379 ? -1.375 35.625 9.617 1 96.38 379 GLN A N 1
ATOM 3089 C CA . GLN A 1 379 ? -0.172 34.812 9.43 1 96.38 379 GLN A CA 1
ATOM 3090 C C . GLN A 1 379 ? 0.851 35.562 8.562 1 96.38 379 GLN A C 1
ATOM 3092 O O . GLN A 1 379 ? 0.483 36.25 7.629 1 96.38 379 GLN A O 1
ATOM 3097 N N . VAL A 1 380 ? 2.131 35.344 8.891 1 97.62 380 VAL A N 1
ATOM 3098 C CA . VAL A 1 380 ? 3.203 35.812 8.016 1 97.62 380 VAL A CA 1
ATOM 3099 C C . VAL A 1 380 ? 3.27 34.906 6.777 1 97.62 380 VAL A C 1
ATOM 3101 O O . VAL A 1 380 ? 3.148 33.688 6.879 1 97.62 380 VAL A O 1
ATOM 3104 N N . ILE A 1 381 ? 3.352 35.5 5.613 1 98.31 381 ILE A N 1
ATOM 3105 C CA . ILE A 1 381 ? 3.598 34.719 4.391 1 98.31 381 ILE A CA 1
ATOM 3106 C C . ILE A 1 381 ? 5.098 34.688 4.113 1 98.31 381 ILE A C 1
ATOM 3108 O O . ILE A 1 381 ? 5.723 35.719 3.85 1 98.31 381 ILE A O 1
ATOM 3112 N N . PHE A 1 382 ? 5.699 33.531 4.156 1 98 382 PHE A N 1
ATOM 3113 C CA . PHE A 1 382 ? 7.133 33.344 3.969 1 98 382 PHE A CA 1
ATOM 3114 C C . PHE A 1 382 ? 7.477 33.25 2.488 1 98 382 PHE A C 1
ATOM 3116 O O . PHE A 1 382 ? 7.988 32.219 2.025 1 98 382 PHE A O 1
ATOM 3123 N N . ASP A 1 383 ? 7.211 34.344 1.83 1 98.19 383 ASP A N 1
ATOM 3124 C CA . ASP A 1 383 ? 7.531 34.344 0.406 1 98.19 383 ASP A CA 1
ATOM 3125 C C . ASP A 1 383 ? 9 34.688 0.176 1 98.19 383 ASP A C 1
ATOM 3127 O O . ASP A 1 383 ? 9.758 34.875 1.132 1 98.19 383 ASP A O 1
ATOM 3131 N N . HIS A 1 384 ? 9.43 34.781 -1.063 1 97.94 384 HIS A N 1
ATOM 3132 C CA . HIS A 1 384 ? 10.844 34.875 -1.423 1 97.94 384 HIS A CA 1
ATOM 3133 C C . HIS A 1 384 ? 11.414 36.25 -1.106 1 97.94 384 HIS A C 1
ATOM 3135 O O . HIS A 1 384 ? 12.625 36.406 -1.012 1 97.94 384 HIS A O 1
ATOM 3141 N N . GLU A 1 385 ? 10.594 37.219 -0.892 1 97.62 385 GLU A N 1
ATOM 3142 C CA . GLU A 1 385 ? 11.047 38.594 -0.644 1 97.62 385 GLU A CA 1
ATOM 3143 C C . GLU A 1 385 ? 11.195 38.875 0.851 1 97.62 385 GLU A C 1
ATOM 3145 O O . GLU A 1 385 ? 11.789 39.875 1.25 1 97.62 385 GLU A O 1
ATOM 3150 N N . ARG A 1 386 ? 10.719 38.031 1.674 1 98.19 386 ARG A N 1
ATOM 3151 C CA . ARG A 1 386 ? 10.555 38.25 3.105 1 98.19 386 ARG A CA 1
ATOM 3152 C C . ARG A 1 386 ? 11.906 38.5 3.777 1 98.19 386 ARG A C 1
ATOM 3154 O O . ARG A 1 386 ? 12.109 39.531 4.418 1 98.19 386 ARG A O 1
ATOM 3161 N N . LYS A 1 387 ? 12.812 37.594 3.594 1 97.69 387 LYS A N 1
ATOM 3162 C CA . LYS A 1 387 ? 14.031 37.562 4.395 1 97.69 387 LYS A CA 1
ATOM 3163 C C . LYS A 1 387 ? 14.828 38.875 4.219 1 97.69 387 LYS A C 1
ATOM 3165 O O . LYS A 1 387 ? 15.203 39.5 5.199 1 97.69 387 LYS A O 1
ATOM 3170 N N . GLU A 1 388 ? 15.117 39.25 3.033 1 98.06 388 GLU A N 1
ATOM 3171 C CA . GLU A 1 388 ? 15.922 40.438 2.748 1 98.06 388 GLU A CA 1
ATOM 3172 C C . GLU A 1 388 ? 15.266 41.688 3.307 1 98.06 388 GLU A C 1
ATOM 3174 O O . GLU A 1 388 ? 15.945 42.531 3.875 1 98.06 388 GLU A O 1
ATOM 3179 N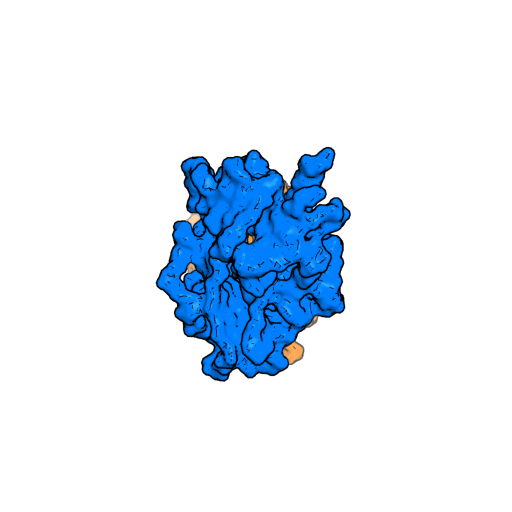 N . ASN A 1 389 ? 13.984 41.781 3.172 1 98.62 389 ASN A N 1
ATOM 3180 C CA . ASN A 1 389 ? 13.266 42.969 3.621 1 98.62 389 ASN A CA 1
ATOM 3181 C C . ASN A 1 389 ? 13.195 43.062 5.145 1 98.62 389 ASN A C 1
ATOM 3183 O O . ASN A 1 389 ? 13.336 44.125 5.727 1 98.62 389 ASN A O 1
ATOM 3187 N N . VAL A 1 390 ? 12.984 41.969 5.77 1 98.62 390 VAL A N 1
ATOM 3188 C CA . VAL A 1 390 ? 12.961 41.906 7.227 1 98.62 390 VAL A CA 1
ATOM 3189 C C . VAL A 1 390 ? 14.32 42.312 7.781 1 98.62 390 VAL A C 1
ATOM 3191 O O . VAL A 1 390 ? 14.398 43.125 8.719 1 98.62 390 VAL A O 1
ATOM 3194 N N . ASP A 1 391 ? 15.398 41.781 7.188 1 98.5 391 ASP A N 1
ATOM 3195 C CA . ASP A 1 391 ? 16.75 42.094 7.641 1 98.5 391 ASP A CA 1
ATOM 3196 C C . ASP A 1 391 ? 17.031 43.594 7.52 1 98.5 391 ASP A C 1
ATOM 3198 O O . ASP A 1 391 ? 17.609 44.188 8.422 1 98.5 391 ASP A O 1
ATOM 3202 N N . LEU A 1 392 ? 16.656 44.094 6.426 1 98.56 392 LEU A N 1
ATOM 3203 C CA . LEU A 1 392 ? 16.875 45.5 6.168 1 98.56 392 LEU A CA 1
ATOM 3204 C C . LEU A 1 392 ? 16.156 46.375 7.195 1 98.56 392 LEU A C 1
ATOM 3206 O O . LEU A 1 392 ? 16.734 47.281 7.762 1 98.56 392 LEU A O 1
ATOM 3210 N N . ILE A 1 393 ? 14.891 46.125 7.5 1 98.75 393 ILE A N 1
ATOM 3211 C CA . ILE A 1 393 ? 14.078 46.906 8.414 1 98.75 393 ILE A CA 1
ATOM 3212 C C . ILE A 1 393 ? 14.594 46.719 9.844 1 98.75 393 ILE A C 1
ATOM 3214 O O . ILE A 1 393 ? 14.695 47.719 10.594 1 98.75 393 ILE A O 1
ATOM 3218 N N . HIS A 1 394 ? 14.906 45.531 10.219 1 98.62 394 HIS A N 1
ATOM 3219 C CA . HIS A 1 394 ? 15.406 45.281 11.562 1 98.62 394 HIS A CA 1
ATOM 3220 C C . HIS A 1 394 ? 16.703 46.031 11.836 1 98.62 394 HIS A C 1
ATOM 3222 O O . HIS A 1 394 ? 16.859 46.625 12.914 1 98.62 394 HIS A O 1
ATOM 3228 N N . ALA A 1 395 ? 17.625 45.969 10.898 1 98.38 395 ALA A N 1
ATOM 3229 C CA . ALA A 1 395 ? 18.891 46.688 11.047 1 98.38 395 ALA A CA 1
ATOM 3230 C C . ALA A 1 395 ? 18.641 48.188 11.234 1 98.38 395 ALA A C 1
ATOM 3232 O O . ALA A 1 395 ? 19.25 48.812 12.102 1 98.38 395 ALA A O 1
ATOM 3233 N N . PHE A 1 396 ? 17.781 48.719 10.445 1 98.19 396 PHE A N 1
ATOM 3234 C CA . PHE A 1 396 ? 17.453 50.125 10.492 1 98.19 396 PHE A CA 1
ATOM 3235 C C . PHE A 1 396 ? 16.859 50.5 11.852 1 98.19 396 PHE A C 1
ATOM 3237 O O . PHE A 1 396 ? 17.25 51.5 12.453 1 98.19 396 PHE A O 1
ATOM 3244 N N . LEU A 1 397 ? 15.883 49.719 12.352 1 98.38 397 LEU A N 1
ATOM 3245 C CA . LEU A 1 397 ? 15.227 49.969 13.625 1 98.38 397 LEU A CA 1
ATOM 3246 C C . LEU A 1 397 ? 16.219 49.906 14.781 1 98.38 397 LEU A C 1
ATOM 3248 O O . LEU A 1 397 ? 16.219 50.75 15.664 1 98.38 397 LEU A O 1
ATOM 3252 N N . LYS A 1 398 ? 16.969 48.906 14.719 1 97.56 398 LYS A N 1
ATOM 3253 C CA . LYS A 1 398 ? 17.953 48.719 15.781 1 97.56 398 LYS A CA 1
ATOM 3254 C C . LYS A 1 398 ? 18.938 49.906 15.836 1 97.56 398 LYS A C 1
ATOM 3256 O O . LYS A 1 398 ? 19.312 50.344 16.922 1 97.56 398 LYS A O 1
ATOM 3261 N N . GLU A 1 399 ? 19.406 50.375 14.703 1 97 399 GLU A N 1
ATOM 3262 C CA . GLU A 1 399 ? 20.297 51.562 14.625 1 97 399 GLU A CA 1
ATOM 3263 C C . GLU A 1 399 ? 19.641 52.781 15.258 1 97 399 GLU A C 1
ATOM 3265 O O . GLU A 1 399 ? 20.328 53.719 15.68 1 97 399 GLU A O 1
ATOM 3270 N N . ASN A 1 400 ? 18.375 52.781 15.297 1 97.44 400 ASN A N 1
ATOM 3271 C CA . ASN A 1 400 ? 17.625 53.906 15.867 1 97.44 400 ASN A CA 1
ATOM 3272 C C . ASN A 1 400 ? 17.078 53.562 17.25 1 97.44 400 ASN A C 1
ATOM 3274 O O . ASN A 1 400 ? 16.125 54.188 17.703 1 97.44 400 ASN A O 1
ATOM 3278 N N . ASN A 1 401 ? 17.562 52.469 17.891 1 97.12 401 ASN A N 1
ATOM 3279 C CA . ASN A 1 401 ? 17.312 52.062 19.281 1 97.12 401 ASN A CA 1
ATOM 3280 C C . ASN A 1 401 ? 15.898 51.562 19.469 1 97.12 401 ASN A C 1
ATOM 3282 O O . ASN A 1 401 ? 15.297 51.75 20.531 1 97.12 401 ASN A O 1
ATOM 3286 N N . ILE A 1 402 ? 15.367 51.031 18.469 1 97.94 402 ILE A N 1
ATOM 3287 C CA . ILE A 1 402 ? 14.094 50.344 18.547 1 97.94 402 ILE A CA 1
ATOM 3288 C C . ILE A 1 402 ? 14.32 48.844 18.406 1 97.94 402 ILE A C 1
ATOM 3290 O O . ILE A 1 402 ? 14.828 48.375 17.375 1 97.94 402 ILE A O 1
ATOM 3294 N N . TYR A 1 403 ? 13.969 48.094 19.438 1 98.38 403 TYR A N 1
ATOM 3295 C CA . TYR A 1 403 ? 14.188 46.656 19.469 1 98.38 403 TYR A CA 1
ATOM 3296 C C . TYR A 1 403 ? 12.867 45.906 19.328 1 98.38 403 TYR A C 1
ATOM 3298 O O . TYR A 1 403 ? 11.859 46.312 19.922 1 98.38 403 TYR A O 1
ATOM 3306 N N . CYS A 1 404 ? 12.93 44.844 18.562 1 98.38 404 CYS A N 1
ATOM 3307 C CA . CYS A 1 404 ? 11.688 44.188 18.141 1 98.38 404 CYS A CA 1
ATOM 3308 C C . CYS A 1 404 ? 11.555 42.812 18.781 1 98.38 404 CYS A C 1
ATOM 3310 O O . CYS A 1 404 ? 12.555 42.156 19.016 1 98.38 404 CYS A O 1
ATOM 3312 N N . GLY A 1 405 ? 10.305 42.406 19.047 1 98.25 405 GLY A N 1
ATOM 3313 C CA . GLY A 1 405 ? 9.922 41.094 19.5 1 98.25 405 GLY A CA 1
ATOM 3314 C C . GLY A 1 405 ? 8.469 40.75 19.219 1 98.25 405 GLY A C 1
ATOM 3315 O O . GLY A 1 405 ? 7.598 41.625 19.312 1 98.25 405 GLY A O 1
ATOM 3316 N N . GLY A 1 406 ? 8.242 39.469 18.922 1 97.81 406 GLY A N 1
ATOM 3317 C CA . GLY A 1 406 ? 6.902 39.031 18.578 1 97.81 406 GLY A CA 1
ATOM 3318 C C . GLY A 1 406 ? 6.777 38.562 17.141 1 97.81 406 GLY A C 1
ATOM 3319 O O . GLY A 1 406 ? 7.652 38.844 16.328 1 97.81 406 GLY A O 1
ATOM 3320 N N . ARG A 1 407 ? 5.66 38.031 16.797 1 96.94 407 ARG A N 1
ATOM 3321 C CA . ARG A 1 407 ? 5.445 37.344 15.516 1 96.94 407 ARG A CA 1
ATOM 3322 C C . ARG A 1 407 ? 5.57 38.312 14.359 1 96.94 407 ARG A C 1
ATOM 3324 O O . ARG A 1 407 ? 6.348 38.094 13.43 1 96.94 407 ARG A O 1
ATOM 3331 N N . PHE A 1 408 ? 4.91 39.469 14.438 1 97.94 408 PHE A N 1
ATOM 3332 C CA . PHE A 1 408 ? 4.863 40.344 13.281 1 97.94 408 PHE A CA 1
ATOM 3333 C C . PHE A 1 408 ? 5.949 41.406 13.375 1 97.94 408 PHE A C 1
ATOM 3335 O O . PHE A 1 408 ? 6.258 42.094 12.383 1 97.94 408 PHE A O 1
ATOM 3342 N N . ALA A 1 409 ? 6.547 41.594 14.578 1 98.25 409 ALA A N 1
ATOM 3343 C CA . ALA A 1 409 ? 7.719 42.438 14.688 1 98.25 409 ALA A CA 1
ATOM 3344 C C . ALA A 1 409 ? 8.977 41.75 14.188 1 98.25 409 ALA A C 1
ATOM 3346 O O . ALA A 1 409 ? 9.867 42.375 13.609 1 98.25 409 ALA A O 1
ATOM 3347 N N . ASN A 1 410 ? 8.969 40.469 14.461 1 97.94 410 ASN A N 1
ATOM 3348 C CA . ASN A 1 410 ? 10.062 39.656 13.945 1 97.94 410 ASN A CA 1
ATOM 3349 C C . ASN A 1 410 ? 9.727 39.062 12.578 1 97.94 410 ASN A C 1
ATOM 3351 O O . ASN A 1 410 ? 10.594 38.5 11.898 1 97.94 410 ASN A O 1
ATOM 3355 N N . TRP A 1 411 ? 8.484 39.188 12.188 1 97.75 411 TRP A N 1
ATOM 3356 C CA . TRP A 1 411 ? 7.941 38.656 10.93 1 97.75 411 TRP A CA 1
ATOM 3357 C C . TRP A 1 411 ? 8.281 37.188 10.758 1 97.75 411 TRP A C 1
ATOM 3359 O O . TRP A 1 411 ? 8.867 36.812 9.742 1 97.75 411 TRP A O 1
ATOM 3369 N N . ASP A 1 412 ? 7.91 36.406 11.758 1 94.56 412 ASP A N 1
ATOM 3370 C CA . ASP A 1 412 ? 8.203 34.969 11.758 1 94.56 412 ASP A CA 1
ATOM 3371 C C . ASP A 1 412 ? 6.996 34.156 12.242 1 94.56 412 ASP A C 1
ATOM 3373 O O . ASP A 1 412 ? 5.891 34.688 12.352 1 94.56 412 ASP A O 1
ATOM 3377 N N . TYR A 1 413 ? 7.117 32.844 12.359 1 90.06 413 TYR A N 1
ATOM 3378 C CA . TYR A 1 413 ? 6.031 31.922 12.695 1 90.06 413 TYR A CA 1
ATOM 3379 C C . TYR A 1 413 ? 6.023 31.609 14.188 1 90.06 413 TYR A C 1
ATOM 3381 O O . TYR A 1 413 ? 5.773 30.469 14.594 1 90.06 413 TYR A O 1
ATOM 3389 N N . SER A 1 414 ? 6.145 32.531 15.055 1 91.88 414 SER A N 1
ATOM 3390 C CA . SER A 1 414 ? 6.309 32.312 16.484 1 91.88 414 SER A CA 1
ATOM 3391 C C . SER A 1 414 ? 4.98 31.969 17.156 1 91.88 414 SER A C 1
ATOM 3393 O O . SER A 1 414 ? 3.961 32.594 16.875 1 91.88 414 SER A O 1
ATOM 3395 N N . TRP A 1 415 ? 4.969 30.938 18 1 92.56 415 TRP A N 1
ATOM 3396 C CA . TRP A 1 415 ? 3.857 30.625 18.891 1 92.56 415 TRP A CA 1
ATOM 3397 C C . TRP A 1 415 ? 3.799 31.594 20.062 1 92.56 415 TRP A C 1
ATOM 3399 O O . TRP A 1 415 ? 4.672 32.469 20.203 1 92.56 415 TRP A O 1
ATOM 3409 N N . SER A 1 416 ? 2.744 31.484 20.844 1 95.38 416 SER A N 1
ATOM 3410 C CA . SER A 1 416 ? 2.545 32.438 21.938 1 95.38 416 SER A CA 1
ATOM 3411 C C . SER A 1 416 ? 3.729 32.406 22.906 1 95.38 416 SER A C 1
ATOM 3413 O O . SER A 1 416 ? 4.188 33.469 23.344 1 95.38 416 SER A O 1
ATOM 3415 N N . ASP A 1 417 ? 4.297 31.219 23.203 1 96 417 ASP A N 1
ATOM 3416 C CA . ASP A 1 417 ? 5.43 31.141 24.125 1 96 417 ASP A CA 1
ATOM 3417 C C . ASP A 1 417 ? 6.695 31.703 23.484 1 96 417 ASP A C 1
ATOM 3419 O O . ASP A 1 417 ? 7.473 32.406 24.141 1 96 417 ASP A O 1
ATOM 3423 N N . GLU A 1 418 ? 6.812 31.422 22.203 1 96 418 GLU A N 1
ATOM 3424 C CA . GLU A 1 418 ? 7.969 31.953 21.484 1 96 418 GLU A CA 1
ATOM 3425 C C . GLU A 1 418 ? 7.906 33.469 21.391 1 96 418 GLU A C 1
ATOM 3427 O O . GLU A 1 418 ? 8.938 34.156 21.438 1 96 418 GLU A O 1
ATOM 3432 N N . SER A 1 419 ? 6.723 34 21.219 1 97.62 419 SER A N 1
ATOM 3433 C CA . SER A 1 419 ? 6.547 35.438 21.203 1 97.62 419 SER A CA 1
ATOM 3434 C C . SER A 1 419 ? 6.918 36.062 22.547 1 97.62 419 SER A C 1
ATOM 3436 O O . SER A 1 419 ? 7.602 37.062 22.594 1 97.62 419 SER A O 1
ATOM 3438 N N . PHE A 1 420 ? 6.48 35.438 23.609 1 98.06 420 PHE A N 1
ATOM 3439 C CA . PHE A 1 420 ? 6.84 35.875 24.953 1 98.06 420 PHE A CA 1
ATOM 3440 C C . PHE A 1 420 ? 8.352 35.906 25.125 1 98.06 420 PHE A C 1
ATOM 3442 O O . PHE A 1 420 ? 8.922 36.906 25.562 1 98.06 420 PHE A O 1
ATOM 3449 N N . LEU A 1 421 ? 8.992 34.844 24.75 1 98.25 421 LEU A N 1
ATOM 3450 C CA . LEU A 1 421 ? 10.438 34.688 24.906 1 98.25 421 LEU A CA 1
ATOM 3451 C C . LEU A 1 421 ? 11.188 35.688 24.031 1 98.25 421 LEU A C 1
ATOM 3453 O O . LEU A 1 421 ? 12.258 36.188 24.406 1 98.25 421 LEU A O 1
ATOM 3457 N N . SER A 1 422 ? 10.648 35.938 22.891 1 98.38 422 SER A N 1
ATOM 3458 C CA . SER A 1 422 ? 11.273 36.938 22.016 1 98.38 422 SER A CA 1
ATOM 3459 C C . SER A 1 422 ? 11.25 38.312 22.641 1 98.38 422 SER A C 1
ATOM 3461 O O . SER A 1 422 ? 12.18 39.094 22.453 1 98.38 422 SER A O 1
ATOM 3463 N N . GLY A 1 423 ? 10.188 38.656 23.375 1 98.56 423 GLY A N 1
ATOM 3464 C CA . GLY A 1 423 ? 10.141 39.906 24.141 1 98.56 423 GLY A CA 1
ATOM 3465 C C . GLY A 1 423 ? 11.211 40 25.219 1 98.56 423 GLY A C 1
ATOM 3466 O O . GLY A 1 423 ? 11.859 41.031 25.375 1 98.56 423 GLY A O 1
ATOM 3467 N N . GLU A 1 424 ? 11.375 38.875 25.859 1 98.31 424 GLU A N 1
ATOM 3468 C CA . GLU A 1 424 ? 12.414 38.812 26.875 1 98.31 424 GLU A CA 1
ATOM 3469 C C . GLU A 1 424 ? 13.797 39.031 26.281 1 98.31 424 GLU A C 1
ATOM 3471 O O . GLU A 1 424 ? 14.609 39.781 26.844 1 98.31 424 GLU A O 1
ATOM 3476 N N . LYS A 1 425 ? 14.023 38.406 25.234 1 98.44 425 LYS A N 1
ATOM 3477 C CA . LYS A 1 425 ? 15.32 38.5 24.578 1 98.44 425 LYS A CA 1
ATOM 3478 C C . LYS A 1 425 ? 15.617 39.938 24.188 1 98.44 425 LYS A C 1
ATOM 3480 O O . LYS A 1 425 ? 16.719 40.438 24.438 1 98.44 425 LYS A O 1
ATOM 3485 N N . ALA A 1 426 ? 14.688 40.562 23.516 1 98.44 426 ALA A N 1
ATOM 3486 C CA . ALA A 1 426 ? 14.859 41.938 23.078 1 98.44 426 ALA A CA 1
ATOM 3487 C C . ALA A 1 426 ? 15.07 42.844 24.281 1 98.44 426 ALA A C 1
ATOM 3489 O O . ALA A 1 426 ? 15.891 43.781 24.219 1 98.44 426 ALA A O 1
ATOM 3490 N N . ALA A 1 427 ? 14.344 42.688 25.359 1 98.19 427 ALA A N 1
ATOM 3491 C CA . ALA A 1 427 ? 14.492 43.469 26.562 1 98.19 427 ALA A CA 1
ATOM 3492 C C . ALA A 1 427 ? 15.891 43.344 27.156 1 98.19 427 ALA A C 1
ATOM 3494 O O . ALA A 1 427 ? 16.484 44.312 27.609 1 98.19 427 ALA A O 1
ATOM 3495 N N . ASN A 1 428 ? 16.359 42.156 27.156 1 98.12 428 ASN A N 1
ATOM 3496 C CA . ASN A 1 428 ? 17.688 41.906 27.703 1 98.12 428 ASN A CA 1
ATOM 3497 C C . ASN A 1 428 ? 18.766 42.625 26.891 1 98.12 428 ASN A C 1
ATOM 3499 O O . ASN A 1 428 ? 19.766 43.062 27.453 1 98.12 428 ASN A O 1
ATOM 3503 N N . GLU A 1 429 ? 18.562 42.688 25.641 1 97.69 429 GLU A N 1
ATOM 3504 C CA . GLU A 1 429 ? 19.5 43.469 24.828 1 97.69 429 GLU A CA 1
ATOM 3505 C C . GLU A 1 429 ? 19.5 44.938 25.25 1 97.69 429 GLU A C 1
ATOM 3507 O O . GLU A 1 429 ? 20.578 45.562 25.328 1 97.69 429 GLU A O 1
ATOM 3512 N N . ILE A 1 430 ? 18.375 45.5 25.469 1 97.44 430 ILE A N 1
ATOM 3513 C CA . ILE A 1 430 ? 18.25 46.875 25.891 1 97.44 430 ILE A CA 1
ATOM 3514 C C . ILE A 1 430 ? 18.891 47.062 27.25 1 97.44 430 ILE A C 1
ATOM 3516 O O . ILE A 1 430 ? 19.641 48.031 27.484 1 97.44 430 ILE A O 1
ATOM 3520 N N . ILE A 1 431 ? 18.641 46.125 28.172 1 97.19 431 ILE A N 1
ATOM 3521 C CA . ILE A 1 431 ? 19.172 46.188 29.531 1 97.19 431 ILE A CA 1
ATOM 3522 C C . ILE A 1 431 ? 20.688 46.188 29.484 1 97.19 431 ILE A C 1
ATOM 3524 O O . ILE A 1 431 ? 21.344 46.906 30.234 1 97.19 431 ILE A O 1
ATOM 3528 N N . ASN A 1 432 ? 21.188 45.375 28.609 1 96.19 432 ASN A N 1
ATOM 3529 C CA . ASN A 1 432 ? 22.625 45.312 28.484 1 96.19 432 ASN A CA 1
ATOM 3530 C C . ASN A 1 432 ? 23.219 46.625 27.969 1 96.19 432 ASN A C 1
ATOM 3532 O O . ASN A 1 432 ? 24.375 46.938 28.281 1 96.19 432 ASN A O 1
ATOM 3536 N N . LYS A 1 433 ? 22.5 47.312 27.172 1 93.44 433 LYS A N 1
ATOM 3537 C CA . LYS A 1 433 ? 22.953 48.594 26.672 1 93.44 433 LYS A CA 1
ATOM 3538 C C . LYS A 1 433 ? 22.891 49.656 27.766 1 93.44 433 LYS A C 1
ATOM 3540 O O . LYS A 1 433 ? 23.594 50.688 27.703 1 93.44 433 LYS A O 1
ATOM 3545 N N . LEU A 1 434 ? 22.016 49.531 28.656 1 90.31 434 LEU A N 1
ATOM 3546 C CA . LEU A 1 434 ? 21.828 50.5 29.734 1 90.31 434 LEU A CA 1
ATOM 3547 C C . LEU A 1 434 ? 22.906 50.312 30.812 1 90.31 434 LEU A C 1
ATOM 3549 O O . LEU A 1 434 ? 23.156 51.25 31.594 1 90.31 434 LEU A O 1
ATOM 3553 N N . ARG A 1 435 ? 23.562 49.188 30.844 1 85.75 435 ARG A N 1
ATOM 3554 C CA . ARG A 1 435 ? 24.641 48.938 31.781 1 85.75 435 ARG A CA 1
ATOM 3555 C C . ARG A 1 435 ? 25.984 49.406 31.219 1 85.75 435 ARG A C 1
ATOM 3557 O O . ARG A 1 435 ? 26.891 49.812 31.969 1 85.75 435 ARG A O 1
ATOM 3564 N N . MET B 1 1 ? 11.453 -50.688 -45.719 1 49.34 1 MET B N 1
ATOM 3565 C CA . MET B 1 1 ? 12.086 -49.938 -44.656 1 49.34 1 MET B CA 1
ATOM 3566 C C . MET B 1 1 ? 11.711 -50.5 -43.281 1 49.34 1 MET B C 1
ATOM 3568 O O . MET B 1 1 ? 10.617 -51.062 -43.125 1 49.34 1 MET B O 1
ATOM 3572 N N . GLU B 1 2 ? 12.602 -50.719 -42.375 1 65.88 2 GLU B N 1
ATOM 3573 C CA . GLU B 1 2 ? 12.352 -51.406 -41.125 1 65.88 2 GLU B CA 1
ATOM 3574 C C . GLU B 1 2 ? 11.422 -50.562 -40.219 1 65.88 2 GLU B C 1
ATOM 3576 O O . GLU B 1 2 ? 11.453 -49.344 -40.281 1 65.88 2 GLU B O 1
ATOM 3581 N N . ASP B 1 3 ? 10.484 -51.125 -39.625 1 86.62 3 ASP B N 1
ATOM 3582 C CA . ASP B 1 3 ? 9.531 -50.531 -38.688 1 86.62 3 ASP B CA 1
ATOM 3583 C C . ASP B 1 3 ? 10.258 -49.812 -37.562 1 86.62 3 ASP B C 1
ATOM 3585 O O . ASP B 1 3 ? 11.289 -50.312 -37.094 1 86.62 3 ASP B O 1
ATOM 3589 N N . ILE B 1 4 ? 9.852 -48.625 -37.344 1 95.5 4 ILE B N 1
ATOM 3590 C CA . ILE B 1 4 ? 10.445 -47.875 -36.25 1 95.5 4 ILE B CA 1
ATOM 3591 C C . ILE B 1 4 ? 9.719 -48.219 -34.938 1 95.5 4 ILE B C 1
ATOM 3593 O O . ILE B 1 4 ? 8.492 -48.344 -34.938 1 95.5 4 ILE B O 1
ATOM 3597 N N . ILE B 1 5 ? 10.461 -48.375 -33.875 1 97.56 5 ILE B N 1
ATOM 3598 C CA . ILE B 1 5 ? 9.906 -48.656 -32.562 1 97.56 5 ILE B CA 1
ATOM 3599 C C . ILE B 1 5 ? 9.734 -47.375 -31.781 1 97.56 5 ILE B C 1
ATOM 3601 O O . ILE B 1 5 ? 10.633 -46.531 -31.734 1 97.56 5 ILE B O 1
ATOM 3605 N N . VAL B 1 6 ? 8.547 -47.188 -31.281 1 98.44 6 VAL B N 1
ATOM 3606 C CA . VAL B 1 6 ? 8.219 -46.094 -30.375 1 98.44 6 VAL B CA 1
ATOM 3607 C C . VAL B 1 6 ? 7.895 -46.656 -28.984 1 98.44 6 VAL B C 1
ATOM 3609 O O . VAL B 1 6 ? 6.996 -47.469 -28.844 1 98.44 6 VAL B O 1
ATOM 3612 N N . LEU B 1 7 ? 8.664 -46.188 -28.016 1 98.5 7 LEU B N 1
ATOM 3613 C CA . LEU B 1 7 ? 8.445 -46.656 -26.656 1 98.5 7 LEU B CA 1
ATOM 3614 C C . LEU B 1 7 ? 7.613 -45.625 -25.875 1 98.5 7 LEU B C 1
ATOM 3616 O O . LEU B 1 7 ? 8.086 -44.531 -25.578 1 98.5 7 LEU B O 1
ATOM 3620 N N . GLY B 1 8 ? 6.387 -46.031 -25.484 1 98.19 8 GLY B N 1
ATOM 3621 C CA . GLY B 1 8 ? 5.465 -45.188 -24.766 1 98.19 8 GLY B CA 1
ATOM 3622 C C . GLY B 1 8 ? 4.328 -44.656 -25.625 1 98.19 8 GLY B C 1
ATOM 3623 O O . GLY B 1 8 ? 4.562 -44.125 -26.719 1 98.19 8 GLY B O 1
ATOM 3624 N N . ALA B 1 9 ? 3.133 -44.781 -25.141 1 98.19 9 ALA B N 1
ATOM 3625 C CA . ALA B 1 9 ? 1.944 -44.344 -25.875 1 98.19 9 ALA B CA 1
ATOM 3626 C C . ALA B 1 9 ? 1.337 -43.094 -25.234 1 98.19 9 ALA B C 1
ATOM 3628 O O . ALA B 1 9 ? 0.113 -42.969 -25.141 1 98.19 9 ALA B O 1
ATOM 3629 N N . GLY B 1 10 ? 2.191 -42.188 -24.719 1 97.62 10 GLY B N 1
ATOM 3630 C CA . GLY B 1 10 ? 1.761 -40.875 -24.266 1 97.62 10 GLY B CA 1
ATOM 3631 C C . GLY B 1 10 ? 1.795 -39.844 -25.359 1 97.62 10 GLY B C 1
ATOM 3632 O O . GLY B 1 10 ? 1.905 -40.156 -26.531 1 97.62 10 GLY B O 1
ATOM 3633 N N . MET B 1 11 ? 1.728 -38.594 -24.969 1 97.62 11 MET B N 1
ATOM 3634 C CA . MET B 1 11 ? 1.65 -37.5 -25.922 1 97.62 11 MET B CA 1
ATOM 3635 C C . MET B 1 11 ? 2.885 -37.438 -26.812 1 97.62 11 MET B C 1
ATOM 3637 O O . MET B 1 11 ? 2.773 -37.219 -28.031 1 97.62 11 MET B O 1
ATOM 3641 N N . ALA B 1 12 ? 4.043 -37.625 -26.234 1 98.5 12 ALA B N 1
ATOM 3642 C CA . ALA B 1 12 ? 5.273 -37.594 -27.016 1 98.5 12 ALA B CA 1
ATOM 3643 C C . ALA B 1 12 ? 5.309 -38.75 -28.016 1 98.5 12 ALA B C 1
ATOM 3645 O O . ALA B 1 12 ? 5.727 -38.562 -29.172 1 98.5 12 ALA B O 1
ATOM 3646 N N . GLY B 1 13 ? 4.949 -39.938 -27.578 1 98.44 13 GLY B N 1
ATOM 3647 C CA . GLY B 1 13 ? 4.848 -41.062 -28.5 1 98.44 13 GLY B CA 1
ATOM 3648 C C . GLY B 1 13 ? 3.896 -40.812 -29.656 1 98.44 13 GLY B C 1
ATOM 3649 O O . GLY B 1 13 ? 4.184 -41.156 -30.797 1 98.44 13 GLY B O 1
ATOM 3650 N N . TYR B 1 14 ? 2.783 -40.188 -29.312 1 98.25 14 TYR B N 1
ATOM 3651 C CA . TYR B 1 14 ? 1.816 -39.812 -30.328 1 98.25 14 TYR B CA 1
ATOM 3652 C C . TYR B 1 14 ? 2.434 -38.844 -31.328 1 98.25 14 TYR B C 1
ATOM 3654 O O . TYR B 1 14 ? 2.281 -39 -32.531 1 98.25 14 TYR B O 1
ATOM 3662 N N . GLY B 1 15 ? 3.094 -37.812 -30.844 1 98.44 15 GLY B N 1
ATOM 3663 C CA . GLY B 1 15 ? 3.762 -36.875 -31.734 1 98.44 15 GLY B CA 1
ATOM 3664 C C . GLY B 1 15 ? 4.762 -37.531 -32.656 1 98.44 15 GLY B C 1
ATOM 3665 O O . GLY B 1 15 ? 4.793 -37.25 -33.844 1 98.44 15 GLY B O 1
ATOM 3666 N N . ALA B 1 16 ? 5.578 -38.406 -32.125 1 98.62 16 ALA B N 1
ATOM 3667 C CA . ALA B 1 16 ? 6.562 -39.125 -32.938 1 98.62 16 ALA B CA 1
ATOM 3668 C C . ALA B 1 16 ? 5.883 -39.969 -34 1 98.62 16 ALA B C 1
ATOM 3670 O O . ALA B 1 16 ? 6.234 -39.906 -35.188 1 98.62 16 ALA B O 1
ATOM 3671 N N . ALA B 1 17 ? 4.902 -40.781 -33.562 1 97.94 17 ALA B N 1
ATOM 3672 C CA . ALA B 1 17 ? 4.172 -41.656 -34.469 1 97.94 17 ALA B CA 1
ATOM 3673 C C . ALA B 1 17 ? 3.541 -40.844 -35.625 1 97.94 17 ALA B C 1
ATOM 3675 O O . ALA B 1 17 ? 3.516 -41.312 -36.75 1 97.94 17 ALA B O 1
ATOM 3676 N N . ASN B 1 18 ? 3.016 -39.75 -35.25 1 97.25 18 ASN B N 1
ATOM 3677 C CA . ASN B 1 18 ? 2.385 -38.844 -36.219 1 97.25 18 ASN B CA 1
ATOM 3678 C C . ASN B 1 18 ? 3.365 -38.438 -37.312 1 97.25 18 ASN B C 1
ATOM 3680 O O . ASN B 1 18 ? 3.023 -38.469 -38.5 1 97.25 18 ASN B O 1
ATOM 3684 N N . GLU B 1 19 ? 4.566 -38.062 -36.969 1 97.44 19 GLU B N 1
ATOM 3685 C CA . GLU B 1 19 ? 5.57 -37.625 -37.938 1 97.44 19 GLU B CA 1
ATOM 3686 C C . GLU B 1 19 ? 6.031 -38.812 -38.781 1 97.44 19 GLU B C 1
ATOM 3688 O O . GLU B 1 19 ? 6.266 -38.656 -40 1 97.44 19 GLU B O 1
ATOM 3693 N N . PHE B 1 20 ? 6.223 -39.938 -38.188 1 97.69 20 PHE B N 1
ATOM 3694 C CA . PHE B 1 20 ? 6.613 -41.125 -38.938 1 97.69 20 PHE B CA 1
ATOM 3695 C C . PHE B 1 20 ? 5.555 -41.469 -40 1 97.69 20 PHE B C 1
ATOM 3697 O O . PHE B 1 20 ? 5.879 -41.781 -41.125 1 97.69 20 PHE B O 1
ATOM 3704 N N . LYS B 1 21 ? 4.324 -41.344 -39.531 1 96.62 21 LYS B N 1
ATOM 3705 C CA . LYS B 1 21 ? 3.23 -41.625 -40.469 1 96.62 21 LYS B CA 1
ATOM 3706 C C . LYS B 1 21 ? 3.27 -40.656 -41.656 1 96.62 21 LYS B C 1
ATOM 3708 O O . LYS B 1 21 ? 3.105 -41.094 -42.812 1 96.62 21 LYS B O 1
ATOM 3713 N N . LYS B 1 22 ? 3.443 -39.469 -41.375 1 95.62 22 LYS B N 1
ATOM 3714 C CA . LYS B 1 22 ? 3.535 -38.469 -42.438 1 95.62 22 LYS B CA 1
ATOM 3715 C C . LYS B 1 22 ? 4.656 -38.812 -43.438 1 95.62 22 LYS B C 1
ATOM 3717 O O . LYS B 1 22 ? 4.555 -38.531 -44.625 1 95.62 22 LYS B O 1
ATOM 3722 N N . ALA B 1 23 ? 5.68 -39.406 -42.969 1 96.19 23 ALA B N 1
ATOM 3723 C CA . ALA B 1 23 ? 6.84 -39.75 -43.781 1 96.19 23 ALA B CA 1
ATOM 3724 C C . ALA B 1 23 ? 6.688 -41.156 -44.375 1 96.19 23 ALA B C 1
ATOM 3726 O O . ALA B 1 23 ? 7.637 -41.688 -44.969 1 96.19 23 ALA B O 1
ATOM 3727 N N . ASP B 1 24 ? 5.609 -41.781 -44.219 1 94.94 24 ASP B N 1
ATOM 3728 C CA . ASP B 1 24 ? 5.281 -43.094 -44.719 1 94.94 24 ASP B CA 1
ATOM 3729 C C . ASP B 1 24 ? 6.184 -44.188 -44.125 1 94.94 24 ASP B C 1
ATOM 3731 O O . ASP B 1 24 ? 6.672 -45.062 -44.812 1 94.94 24 ASP B O 1
ATOM 3735 N N . ILE B 1 25 ? 6.469 -44 -42.906 1 95.5 25 ILE B N 1
ATOM 3736 C CA . ILE B 1 25 ? 7.25 -44.969 -42.125 1 95.5 25 ILE B CA 1
ATOM 3737 C C . ILE B 1 25 ? 6.344 -45.688 -41.156 1 95.5 25 ILE B C 1
ATOM 3739 O O . ILE B 1 25 ? 5.648 -45.062 -40.344 1 95.5 25 ILE B O 1
ATOM 3743 N N . ASN B 1 26 ? 6.324 -46.969 -41.188 1 92.69 26 ASN B N 1
ATOM 3744 C CA . ASN B 1 26 ? 5.52 -47.781 -40.25 1 92.69 26 ASN B CA 1
ATOM 3745 C C . ASN B 1 26 ? 6.133 -47.781 -38.875 1 92.69 26 ASN B C 1
ATOM 3747 O O . ASN B 1 26 ? 7.352 -47.875 -38.719 1 92.69 26 ASN B O 1
ATOM 3751 N N . THR B 1 27 ? 5.262 -47.688 -37.906 1 94.81 27 THR B N 1
ATOM 3752 C CA . THR B 1 27 ? 5.727 -47.594 -36.531 1 94.81 27 THR B CA 1
ATOM 3753 C C . THR B 1 27 ? 4.973 -48.562 -35.625 1 94.81 27 THR B C 1
ATOM 3755 O O . THR B 1 27 ? 3.768 -48.75 -35.781 1 94.81 27 THR B O 1
ATOM 3758 N N . PHE B 1 28 ? 5.688 -49.188 -34.656 1 96.19 28 PHE B N 1
ATOM 3759 C CA . PHE B 1 28 ? 5.117 -49.969 -33.531 1 96.19 28 PHE B CA 1
ATOM 3760 C C . PHE B 1 28 ? 5.285 -49.219 -32.219 1 96.19 28 PHE B C 1
ATOM 3762 O O . PHE B 1 28 ? 6.41 -48.938 -31.797 1 96.19 28 PHE B O 1
ATOM 3769 N N . VAL B 1 29 ? 4.176 -48.875 -31.672 1 98.06 29 VAL B N 1
ATOM 3770 C CA . VAL B 1 29 ? 4.195 -48.25 -30.359 1 98.06 29 VAL B CA 1
ATOM 3771 C C . VAL B 1 29 ? 4.023 -49.312 -29.266 1 98.06 29 VAL B C 1
ATOM 3773 O O . VAL B 1 29 ? 3.078 -50.094 -29.312 1 98.06 29 VAL B O 1
ATOM 3776 N N . PHE B 1 30 ? 4.945 -49.375 -28.359 1 98.31 30 PHE B N 1
ATOM 3777 C CA . PHE B 1 30 ? 4.852 -50.281 -27.25 1 98.31 30 PHE B CA 1
ATOM 3778 C C . PHE B 1 30 ? 4.578 -49.562 -25.938 1 98.31 30 PHE B C 1
ATOM 3780 O O . PHE B 1 30 ? 5.262 -48.594 -25.625 1 98.31 30 PHE B O 1
ATOM 3787 N N . GLU B 1 31 ? 3.547 -49.938 -25.219 1 98.25 31 GLU B N 1
ATOM 3788 C CA . GLU B 1 31 ? 3.086 -49.344 -23.969 1 98.25 31 GLU B CA 1
ATOM 3789 C C . GLU B 1 31 ? 2.945 -50.406 -22.875 1 98.25 31 GLU B C 1
ATOM 3791 O O . GLU B 1 31 ? 2.391 -51.469 -23.109 1 98.25 31 GLU B O 1
ATOM 3796 N N . LYS B 1 32 ? 3.518 -50.094 -21.75 1 97.56 32 LYS B N 1
ATOM 3797 C CA . LYS B 1 32 ? 3.498 -51.031 -20.641 1 97.56 32 LYS B CA 1
ATOM 3798 C C . LYS B 1 32 ? 2.08 -51.25 -20.125 1 97.56 32 LYS B C 1
ATOM 3800 O O . LYS B 1 32 ? 1.734 -52.344 -19.672 1 97.56 32 LYS B O 1
ATOM 3805 N N . ASN B 1 33 ? 1.248 -50.281 -20.156 1 97.12 33 ASN B N 1
ATOM 3806 C CA . ASN B 1 33 ? -0.101 -50.312 -19.609 1 97.12 33 ASN B CA 1
ATOM 3807 C C . ASN B 1 33 ? -1.082 -50.969 -20.578 1 97.12 33 ASN B C 1
ATOM 3809 O O . ASN B 1 33 ? -0.752 -51.188 -21.75 1 97.12 33 ASN B O 1
ATOM 3813 N N . ASN B 1 34 ? -2.242 -51.25 -20.078 1 97.5 34 ASN B N 1
ATOM 3814 C CA . ASN B 1 34 ? -3.312 -51.781 -20.922 1 97.5 34 ASN B CA 1
ATOM 3815 C C . ASN B 1 34 ? -4.164 -50.625 -21.5 1 97.5 34 ASN B C 1
ATOM 3817 O O . ASN B 1 34 ? -5.262 -50.875 -22 1 97.5 34 ASN B O 1
ATOM 3821 N N . TYR B 1 35 ? -3.738 -49.469 -21.328 1 96.69 35 TYR B N 1
ATOM 3822 C CA . TYR B 1 35 ? -4.398 -48.25 -21.844 1 96.69 35 TYR B CA 1
ATOM 3823 C C . TYR B 1 35 ? -3.385 -47.281 -22.391 1 96.69 35 TYR B C 1
ATOM 3825 O O . TYR B 1 35 ? -2.186 -47.375 -22.125 1 96.69 35 TYR B O 1
ATOM 3833 N N . ILE B 1 36 ? -3.762 -46.25 -23.188 1 97.38 36 ILE B N 1
ATOM 3834 C CA . ILE B 1 36 ? -2.889 -45.219 -23.75 1 97.38 36 ILE B CA 1
ATOM 3835 C C . ILE B 1 36 ? -2.938 -43.969 -22.875 1 97.38 36 ILE B C 1
ATOM 3837 O O . ILE B 1 36 ? -3.729 -43.906 -21.922 1 97.38 36 ILE B O 1
ATOM 3841 N N . GLY B 1 37 ? -2.043 -43.062 -23.172 1 96.56 37 GLY B N 1
ATOM 3842 C CA . GLY B 1 37 ? -2.178 -41.719 -22.641 1 96.56 37 GLY B CA 1
ATOM 3843 C C . GLY B 1 37 ? -0.999 -41.281 -21.781 1 96.56 37 GLY B C 1
ATOM 3844 O O . GLY B 1 37 ? -0.746 -40.094 -21.609 1 96.56 37 GLY B O 1
ATOM 3845 N N . GLY B 1 38 ? -0.235 -42.344 -21.219 1 95 38 GLY B N 1
ATOM 3846 C CA . GLY B 1 38 ? 0.816 -41.969 -20.297 1 95 38 GLY B CA 1
ATOM 3847 C C . GLY B 1 38 ? 0.321 -41.062 -19.172 1 95 38 GLY B C 1
ATOM 3848 O O . GLY B 1 38 ? -0.656 -41.406 -18.5 1 95 38 GLY B O 1
ATOM 3849 N N . HIS B 1 39 ? 0.895 -39.906 -19.047 1 94.5 39 HIS B N 1
ATOM 3850 C CA . HIS B 1 39 ? 0.501 -38.969 -18 1 94.5 39 HIS B CA 1
ATOM 3851 C C . HIS B 1 39 ? -0.875 -38.375 -18.281 1 94.5 39 HIS B C 1
ATOM 3853 O O . HIS B 1 39 ? -1.514 -37.812 -17.375 1 94.5 39 HIS B O 1
ATOM 3859 N N . CYS B 1 40 ? -1.336 -38.438 -19.5 1 96.75 40 CYS B N 1
ATOM 3860 C CA . CYS B 1 40 ? -2.619 -37.875 -19.906 1 96.75 40 CYS B CA 1
ATOM 3861 C C . CYS B 1 40 ? -3.725 -38.906 -19.844 1 96.75 40 CYS B C 1
ATOM 3863 O O . CYS B 1 40 ? -4.812 -38.688 -20.391 1 96.75 40 CYS B O 1
ATOM 3865 N N . ALA B 1 41 ? -3.439 -40.062 -19.234 1 97.38 41 ALA B N 1
ATOM 3866 C CA . ALA B 1 41 ? -4.43 -41.125 -19.156 1 97.38 41 ALA B CA 1
ATOM 3867 C C . ALA B 1 41 ? -5.641 -40.688 -18.344 1 97.38 41 ALA B C 1
ATOM 3869 O O . ALA B 1 41 ? -5.527 -39.844 -17.453 1 97.38 41 ALA B O 1
ATOM 3870 N N . SER B 1 42 ? -6.785 -41.219 -18.688 1 97.62 42 SER B N 1
ATOM 3871 C CA . SER B 1 42 ? -8.039 -41.062 -17.953 1 97.62 42 SER B CA 1
ATOM 3872 C C . SER B 1 42 ? -8.617 -42.438 -17.578 1 97.62 42 SER B C 1
ATOM 3874 O O . SER B 1 42 ? -8.539 -43.375 -18.375 1 97.62 42 SER B O 1
ATOM 3876 N N . PHE B 1 43 ? -9.133 -42.469 -16.422 1 97.31 43 PHE B N 1
ATOM 3877 C CA . PHE B 1 43 ? -9.695 -43.719 -15.938 1 97.31 43 PHE B CA 1
ATOM 3878 C C . PHE B 1 43 ? -11.195 -43.594 -15.711 1 97.31 43 PHE B C 1
ATOM 3880 O O . PHE B 1 43 ? -11.656 -42.656 -15.086 1 97.31 43 PHE B O 1
ATOM 3887 N N . THR B 1 44 ? -11.867 -44.531 -16.234 1 96.44 44 THR B N 1
ATOM 3888 C CA . THR B 1 44 ? -13.312 -44.625 -16.078 1 96.44 44 THR B CA 1
ATOM 3889 C C . THR B 1 44 ? -13.688 -45.688 -15.039 1 96.44 44 THR B C 1
ATOM 3891 O O . THR B 1 44 ? -13.164 -46.781 -15.07 1 96.44 44 THR B O 1
ATOM 3894 N N . PHE B 1 45 ? -14.523 -45.281 -14.18 1 96.69 45 PHE B N 1
ATOM 3895 C CA . PHE B 1 45 ? -14.969 -46.156 -13.117 1 96.69 45 PHE B CA 1
ATOM 3896 C C . PHE B 1 45 ? -16.484 -46.375 -13.188 1 96.69 45 PHE B C 1
ATOM 3898 O O . PHE B 1 45 ? -17.141 -45.844 -14.086 1 96.69 45 PHE B O 1
ATOM 3905 N N . GLU B 1 46 ? -16.891 -47.219 -12.242 1 93.06 46 GLU B N 1
ATOM 3906 C CA . GLU B 1 46 ? -18.328 -47.5 -12.211 1 93.06 46 GLU B CA 1
ATOM 3907 C C . GLU B 1 46 ? -19.141 -46.219 -12.023 1 93.06 46 GLU B C 1
ATOM 3909 O O . GLU B 1 46 ? -18.625 -45.219 -11.5 1 93.06 46 GLU B O 1
ATOM 3914 N N . ASN B 1 47 ? -20.344 -46.188 -12.531 1 90.81 47 ASN B N 1
ATOM 3915 C CA . ASN B 1 47 ? -21.312 -45.125 -12.383 1 90.81 47 ASN B CA 1
ATOM 3916 C C . ASN B 1 47 ? -20.828 -43.844 -13.055 1 90.81 47 ASN B C 1
ATOM 3918 O O . ASN B 1 47 ? -21.031 -42.75 -12.531 1 90.81 47 ASN B O 1
ATOM 3922 N N . LYS B 1 48 ? -20.031 -43.938 -14.047 1 91.88 48 LYS B N 1
ATOM 3923 C CA . LYS B 1 48 ? -19.703 -42.844 -14.969 1 91.88 48 LYS B CA 1
ATOM 3924 C C . LYS B 1 48 ? -18.672 -41.906 -14.359 1 91.88 48 LYS B C 1
ATOM 3926 O O . LYS B 1 48 ? -18.594 -40.719 -14.719 1 91.88 48 LYS B O 1
ATOM 3931 N N . TRP B 1 49 ? -17.922 -42.406 -13.336 1 96.44 49 TRP B N 1
ATOM 3932 C CA . TRP B 1 49 ? -16.859 -41.562 -12.797 1 96.44 49 TRP B CA 1
ATOM 3933 C C . TRP B 1 49 ? -15.625 -41.625 -13.695 1 96.44 49 TRP B C 1
ATOM 3935 O O . TRP B 1 49 ? -15.172 -42.719 -14.078 1 96.44 49 TRP B O 1
ATOM 3945 N N . ILE B 1 50 ? -15.141 -40.469 -14.07 1 97.5 50 ILE B N 1
ATOM 3946 C CA . ILE B 1 50 ? -13.914 -40.375 -14.859 1 97.5 50 ILE B CA 1
ATOM 3947 C C . ILE B 1 50 ? -12.914 -39.469 -14.164 1 97.5 50 ILE B C 1
ATOM 3949 O O . ILE B 1 50 ? -13.266 -38.344 -13.773 1 97.5 50 ILE B O 1
ATOM 3953 N N . PHE B 1 51 ? -11.734 -39.938 -13.898 1 97.88 51 PHE B N 1
ATOM 3954 C CA . PHE B 1 51 ? -10.648 -39.125 -13.359 1 97.88 51 PHE B CA 1
ATOM 3955 C C . PHE B 1 51 ? -9.398 -39.281 -14.219 1 97.88 51 PHE B C 1
ATOM 3957 O O . PHE B 1 51 ? -9.047 -40.375 -14.656 1 97.88 51 PHE B O 1
ATOM 3964 N N . ASP B 1 52 ? -8.789 -38.188 -14.516 1 97.88 52 ASP B N 1
ATOM 3965 C CA . ASP B 1 52 ? -7.48 -38.219 -15.156 1 97.88 52 ASP B CA 1
ATOM 3966 C C . ASP B 1 52 ? -6.391 -38.625 -14.164 1 97.88 52 ASP B C 1
ATOM 3968 O O . ASP B 1 52 ? -6.609 -38.594 -12.953 1 97.88 52 ASP B O 1
ATOM 3972 N N . ASP B 1 53 ? -5.242 -39.094 -14.688 1 97.25 53 ASP B N 1
ATOM 3973 C CA . ASP B 1 53 ? -4.074 -39.312 -13.836 1 97.25 53 ASP B CA 1
ATOM 3974 C C . ASP B 1 53 ? -3.434 -37.969 -13.438 1 97.25 53 ASP B C 1
ATOM 3976 O O . ASP B 1 53 ? -2.275 -37.719 -13.773 1 97.25 53 ASP B O 1
ATOM 3980 N N . GLY B 1 54 ? -4.152 -37.281 -12.57 1 96.19 54 GLY B N 1
ATOM 3981 C CA . GLY B 1 54 ? -3.848 -35.875 -12.281 1 96.19 54 GLY B CA 1
ATOM 3982 C C . GLY B 1 54 ? -4.562 -34.906 -13.195 1 96.19 54 GLY B C 1
ATOM 3983 O O . GLY B 1 54 ? -4.941 -35.281 -14.312 1 96.19 54 GLY B O 1
ATOM 3984 N N . PRO B 1 55 ? -4.809 -33.719 -12.703 1 93.25 55 PRO B N 1
ATOM 3985 C CA . PRO B 1 55 ? -5.543 -32.781 -13.547 1 93.25 55 PRO B CA 1
ATOM 3986 C C . PRO B 1 55 ? -4.777 -32.406 -14.812 1 93.25 55 PRO B C 1
ATOM 3988 O O . PRO B 1 55 ? -3.566 -32.156 -14.766 1 93.25 55 PRO B O 1
ATOM 3991 N N . HIS B 1 56 ? -5.477 -32.406 -15.891 1 94.56 56 HIS B N 1
ATOM 3992 C CA . HIS B 1 56 ? -4.93 -32 -17.188 1 94.56 56 HIS B CA 1
ATOM 3993 C C . HIS B 1 56 ? -5.875 -31.047 -17.906 1 94.56 56 HIS B C 1
ATOM 3995 O O . HIS B 1 56 ? -7.094 -31.219 -17.859 1 94.56 56 HIS B O 1
ATOM 4001 N N . ILE B 1 57 ? -5.293 -30.031 -18.438 1 93.5 57 ILE B N 1
ATOM 4002 C CA . ILE B 1 57 ? -6.023 -29.094 -19.281 1 93.5 57 ILE B CA 1
ATOM 4003 C C . ILE B 1 57 ? -5.172 -28.734 -20.5 1 93.5 57 ILE B C 1
ATOM 4005 O O . ILE B 1 57 ? -3.949 -28.891 -20.484 1 93.5 57 ILE B O 1
ATOM 4009 N N . SER B 1 58 ? -5.82 -28.344 -21.531 1 94.12 58 SER B N 1
ATOM 4010 C CA . SER B 1 58 ? -5.078 -27.891 -22.703 1 94.12 58 SER B CA 1
ATOM 4011 C C . SER B 1 58 ? -5.246 -26.391 -22.922 1 94.12 58 SER B C 1
ATOM 4013 O O . SER B 1 58 ? -6.367 -25.906 -23.031 1 94.12 58 SER B O 1
ATOM 4015 N N . PHE B 1 59 ? -4.164 -25.688 -23.016 1 91.12 59 PHE B N 1
ATOM 4016 C CA . PHE B 1 59 ? -4.172 -24.266 -23.344 1 91.12 59 PHE B CA 1
ATOM 4017 C C . PHE B 1 59 ? -3.162 -23.953 -24.438 1 91.12 59 PHE B C 1
ATOM 4019 O O . PHE B 1 59 ? -2.555 -22.875 -24.438 1 91.12 59 PHE B O 1
ATOM 4026 N N . SER B 1 60 ? -2.959 -24.938 -25.219 1 91.69 60 SER B N 1
ATOM 4027 C CA . SER B 1 60 ? -1.979 -24.844 -26.281 1 91.69 60 SER B CA 1
ATOM 4028 C C . SER B 1 60 ? -2.293 -23.656 -27.203 1 91.69 60 SER B C 1
ATOM 4030 O O . SER B 1 60 ? -3.457 -23.422 -27.531 1 91.69 60 SER B O 1
ATOM 4032 N N . LYS B 1 61 ? -1.238 -22.953 -27.688 1 88.88 61 LYS B N 1
ATOM 4033 C CA . LYS B 1 61 ? -1.352 -21.891 -28.688 1 88.88 61 LYS B CA 1
ATOM 4034 C C . LYS B 1 61 ? -0.915 -22.391 -30.062 1 88.88 61 LYS B C 1
ATOM 4036 O O . LYS B 1 61 ? -1.013 -21.656 -31.062 1 88.88 61 LYS B O 1
ATOM 4041 N N . ASN B 1 62 ? -0.434 -23.688 -30.062 1 94.69 62 ASN B N 1
ATOM 4042 C CA . ASN B 1 62 ? -0.018 -24.281 -31.328 1 94.69 62 ASN B CA 1
ATOM 4043 C C . ASN B 1 62 ? -1.217 -24.75 -32.156 1 94.69 62 ASN B C 1
ATOM 4045 O O . ASN B 1 62 ? -1.926 -25.672 -31.75 1 94.69 62 ASN B O 1
ATOM 4049 N N . ASP B 1 63 ? -1.328 -24.234 -33.344 1 94.88 63 ASP B N 1
ATOM 4050 C CA . ASP B 1 63 ? -2.51 -24.469 -34.188 1 94.88 63 ASP B CA 1
ATOM 4051 C C . ASP B 1 63 ? -2.602 -25.938 -34.594 1 94.88 63 ASP B C 1
ATOM 4053 O O . ASP B 1 63 ? -3.693 -26.516 -34.625 1 94.88 63 ASP B O 1
ATOM 4057 N N . GLN B 1 64 ? -1.54 -26.484 -34.875 1 95.31 64 GLN B N 1
ATOM 4058 C CA . GLN B 1 64 ? -1.522 -27.891 -35.281 1 95.31 64 GLN B CA 1
ATOM 4059 C C . GLN B 1 64 ? -2.037 -28.781 -34.156 1 95.31 64 GLN B C 1
ATOM 4061 O O . GLN B 1 64 ? -2.896 -29.641 -34.375 1 95.31 64 GLN B O 1
ATOM 4066 N N . VAL B 1 65 ? -1.544 -28.594 -32.969 1 96.25 65 VAL B N 1
ATOM 4067 C CA . VAL B 1 65 ? -1.92 -29.422 -31.844 1 96.25 65 VAL B CA 1
ATOM 4068 C C . VAL B 1 65 ? -3.383 -29.172 -31.484 1 96.25 65 VAL B C 1
ATOM 4070 O O . VAL B 1 65 ? -4.125 -30.109 -31.188 1 96.25 65 VAL B O 1
ATOM 4073 N N . LYS B 1 66 ? -3.785 -27.906 -31.5 1 95.69 66 LYS B N 1
ATOM 4074 C CA . LYS B 1 66 ? -5.18 -27.562 -31.234 1 95.69 66 LYS B CA 1
ATOM 4075 C C . LYS B 1 66 ? -6.121 -28.312 -32.156 1 95.69 66 LYS B C 1
ATOM 4077 O O . LYS B 1 66 ? -7.145 -28.844 -31.734 1 95.69 66 LYS B O 1
ATOM 4082 N N . GLN B 1 67 ? -5.719 -28.344 -33.406 1 96.38 67 GLN B N 1
ATOM 4083 C CA . GLN B 1 67 ? -6.559 -28.984 -34.406 1 96.38 67 GLN B CA 1
ATOM 4084 C C . GLN B 1 67 ? -6.598 -30.5 -34.188 1 96.38 67 GLN B C 1
ATOM 4086 O O . GLN B 1 67 ? -7.66 -31.125 -34.281 1 96.38 67 GLN B O 1
ATOM 4091 N N . ILE B 1 68 ? -5.508 -31.062 -33.906 1 96.56 68 ILE B N 1
ATOM 4092 C CA . ILE B 1 68 ? -5.434 -32.5 -33.656 1 96.56 68 ILE B CA 1
ATOM 4093 C C . ILE B 1 68 ? -6.32 -32.844 -32.469 1 96.56 68 ILE B C 1
ATOM 4095 O O . ILE B 1 68 ? -7.09 -33.812 -32.531 1 96.56 68 ILE B O 1
ATOM 4099 N N . PHE B 1 69 ? -6.219 -32.094 -31.406 1 96.5 69 PHE B N 1
ATOM 4100 C CA . PHE B 1 69 ? -7.02 -32.344 -30.219 1 96.5 69 PHE B CA 1
ATOM 4101 C C . PHE B 1 69 ? -8.508 -32.188 -30.531 1 96.5 69 PHE B C 1
ATOM 4103 O O . PHE B 1 69 ? -9.312 -33.031 -30.109 1 96.5 69 PHE B O 1
ATOM 4110 N N . ALA B 1 70 ? -8.859 -31.172 -31.281 1 96.31 70 ALA B N 1
ATOM 4111 C CA . ALA B 1 70 ? -10.25 -30.938 -31.641 1 96.31 70 ALA B CA 1
ATOM 4112 C C . ALA B 1 70 ? -10.812 -32.094 -32.469 1 96.31 70 ALA B C 1
ATOM 4114 O O . ALA B 1 70 ? -11.922 -32.562 -32.219 1 96.31 70 ALA B O 1
ATOM 4115 N N . ASP B 1 71 ? -10.031 -32.5 -33.406 1 96.75 71 ASP B N 1
ATOM 4116 C CA . ASP B 1 71 ? -10.453 -33.625 -34.25 1 96.75 71 ASP B CA 1
ATOM 4117 C C . ASP B 1 71 ? -10.664 -34.875 -33.438 1 96.75 71 ASP B C 1
ATOM 4119 O O . ASP B 1 71 ? -11.656 -35.594 -33.625 1 96.75 71 ASP B O 1
ATOM 4123 N N . ASN B 1 72 ? -9.766 -35.125 -32.594 1 96.69 72 ASN B N 1
ATOM 4124 C CA . ASN B 1 72 ? -9.828 -36.344 -31.781 1 96.69 72 ASN B CA 1
ATOM 4125 C C . ASN B 1 72 ? -11.039 -36.344 -30.844 1 96.69 72 ASN B C 1
ATOM 4127 O O . ASN B 1 72 ? -11.57 -37.406 -30.5 1 96.69 72 ASN B O 1
ATOM 4131 N N . ALA B 1 73 ? -11.469 -35.156 -30.438 1 96 73 ALA B N 1
ATOM 4132 C CA . ALA B 1 73 ? -12.617 -35.031 -29.547 1 96 73 ALA B CA 1
ATOM 4133 C C . ALA B 1 73 ? -13.906 -34.812 -30.344 1 96 73 ALA B C 1
ATOM 4135 O O . ALA B 1 73 ? -14.938 -34.438 -29.766 1 96 73 ALA B O 1
ATOM 4136 N N . ASP B 1 74 ? -13.828 -34.938 -31.656 1 96.06 74 ASP B N 1
ATOM 4137 C CA . ASP B 1 74 ? -14.961 -34.719 -32.562 1 96.06 74 ASP B CA 1
ATOM 4138 C C . ASP B 1 74 ? -15.539 -33.312 -32.375 1 96.06 74 ASP B C 1
ATOM 4140 O O . ASP B 1 74 ? -16.75 -33.125 -32.375 1 96.06 74 ASP B O 1
ATOM 4144 N N . ASN B 1 75 ? -14.695 -32.406 -32.062 1 95.12 75 ASN B N 1
ATOM 4145 C CA . ASN B 1 75 ? -15.023 -31 -31.844 1 95.12 75 ASN B CA 1
ATOM 4146 C C . ASN B 1 75 ? -16 -30.828 -30.688 1 95.12 75 ASN B C 1
ATOM 4148 O O . ASN B 1 75 ? -16.719 -29.828 -30.625 1 95.12 75 ASN B O 1
ATOM 4152 N N . ASP B 1 76 ? -16.031 -31.797 -29.859 1 95.12 76 ASP B N 1
ATOM 4153 C CA . ASP B 1 76 ? -16.859 -31.75 -28.656 1 95.12 76 ASP B CA 1
ATOM 4154 C C . ASP B 1 76 ? -16.016 -31.547 -27.406 1 95.12 76 ASP B C 1
ATOM 4156 O O . ASP B 1 76 ? -15.711 -32.5 -26.703 1 95.12 76 ASP B O 1
ATOM 4160 N N . PHE B 1 77 ? -15.664 -30.328 -27.094 1 93.12 77 PHE B N 1
ATOM 4161 C CA . PHE B 1 77 ? -14.898 -29.922 -25.922 1 93.12 77 PHE B CA 1
ATOM 4162 C C . PHE B 1 77 ? -15.375 -28.578 -25.406 1 93.12 77 PHE B C 1
ATOM 4164 O O . PHE B 1 77 ? -16.094 -27.859 -26.109 1 93.12 77 PHE B O 1
ATOM 4171 N N . HIS B 1 78 ? -15.047 -28.297 -24.172 1 89.88 78 HIS B N 1
ATOM 4172 C CA . HIS B 1 78 ? -15.383 -27.016 -23.547 1 89.88 78 HIS B CA 1
ATOM 4173 C C . HIS B 1 78 ? -14.172 -26.094 -23.469 1 89.88 78 HIS B C 1
ATOM 4175 O O . HIS B 1 78 ? -13.031 -26.562 -23.469 1 89.88 78 HIS B O 1
ATOM 4181 N N . GLU B 1 79 ? -14.516 -24.844 -23.516 1 89.75 79 GLU B N 1
ATOM 4182 C CA . GLU B 1 79 ? -13.523 -23.812 -23.266 1 89.75 79 GLU B CA 1
ATOM 4183 C C . GLU B 1 79 ? -13.883 -22.984 -22.047 1 89.75 79 GLU B C 1
ATOM 4185 O O . GLU B 1 79 ? -15.016 -22.516 -21.906 1 89.75 79 GLU B O 1
ATOM 4190 N N . PHE B 1 80 ? -12.945 -22.875 -21.156 1 88.12 80 PHE B N 1
ATOM 4191 C CA . PHE B 1 80 ? -13.203 -22.219 -19.891 1 88.12 80 PHE B CA 1
ATOM 4192 C C . PHE B 1 80 ? -12.172 -21.125 -19.625 1 88.12 80 PHE B C 1
ATOM 4194 O O . PHE B 1 80 ? -11.086 -21.141 -20.219 1 88.12 80 PHE B O 1
ATOM 4201 N N . SER B 1 81 ? -12.641 -20.141 -18.766 1 86.94 81 SER B N 1
ATOM 4202 C CA . SER B 1 81 ? -11.695 -19.203 -18.172 1 86.94 81 SER B CA 1
ATOM 4203 C C . SER B 1 81 ? -11.273 -19.641 -16.766 1 86.94 81 SER B C 1
ATOM 4205 O O . SER B 1 81 ? -12.117 -19.922 -15.922 1 86.94 81 SER B O 1
ATOM 4207 N N . ALA B 1 82 ? -9.992 -19.688 -16.609 1 85.44 82 ALA B N 1
ATOM 4208 C CA . ALA B 1 82 ? -9.469 -20.141 -15.328 1 85.44 82 ALA B CA 1
ATOM 4209 C C . ALA B 1 82 ? -9.672 -19.094 -14.234 1 85.44 82 ALA B C 1
ATOM 4211 O O . ALA B 1 82 ? -9.539 -17.891 -14.492 1 85.44 82 ALA B O 1
ATOM 4212 N N . ASN B 1 83 ? -10.094 -19.547 -13.062 1 88.19 83 ASN B N 1
ATOM 4213 C CA . ASN B 1 83 ? -10.227 -18.688 -11.898 1 88.19 83 ASN B CA 1
ATOM 4214 C C . ASN B 1 83 ? -9.688 -19.359 -10.641 1 88.19 83 ASN B C 1
ATOM 4216 O O . ASN B 1 83 ? -10.43 -19.578 -9.68 1 88.19 83 ASN B O 1
ATOM 4220 N N . PRO B 1 84 ? -8.406 -19.594 -10.68 1 92.38 84 PRO B N 1
ATOM 4221 C CA . PRO B 1 84 ? -7.824 -20.297 -9.531 1 92.38 84 PRO B CA 1
ATOM 4222 C C . PRO B 1 84 ? -7.746 -19.422 -8.281 1 92.38 84 PRO B C 1
ATOM 4224 O O . PRO B 1 84 ? -7.676 -18.203 -8.383 1 92.38 84 PRO B O 1
ATOM 4227 N N . VAL B 1 85 ? -7.75 -20.141 -7.094 1 94.44 85 VAL B N 1
ATOM 4228 C CA . VAL B 1 85 ? -7.625 -19.453 -5.809 1 94.44 85 VAL B CA 1
ATOM 4229 C C . VAL B 1 85 ? -6.617 -20.188 -4.93 1 94.44 85 VAL B C 1
ATOM 4231 O O . VAL B 1 85 ? -6.234 -21.328 -5.23 1 94.44 85 VAL B O 1
ATOM 4234 N N . ASN B 1 86 ? -6.16 -19.516 -3.955 1 96 86 ASN B N 1
ATOM 4235 C CA . ASN B 1 86 ? -5.195 -20.047 -3 1 96 86 ASN B CA 1
ATOM 4236 C C . ASN B 1 86 ? -5.773 -20.109 -1.591 1 96 86 ASN B C 1
ATOM 4238 O O . ASN B 1 86 ? -6.492 -19.203 -1.17 1 96 86 ASN B O 1
ATOM 4242 N N . TYR B 1 87 ? -5.492 -21.188 -0.958 1 97.19 87 TYR B N 1
ATOM 4243 C CA . TYR B 1 87 ? -5.809 -21.281 0.463 1 97.19 87 TYR B CA 1
ATOM 4244 C C . TYR B 1 87 ? -4.621 -20.859 1.316 1 97.19 87 TYR B C 1
ATOM 4246 O O . TYR B 1 87 ? -3.518 -21.375 1.167 1 97.19 87 TYR B O 1
ATOM 4254 N N . TRP B 1 88 ? -4.867 -19.922 2.18 1 95.69 88 TRP B N 1
ATOM 4255 C CA . TRP B 1 88 ? -3.836 -19.438 3.086 1 95.69 88 TRP B CA 1
ATOM 4256 C C . TRP B 1 88 ? -4.434 -19.047 4.434 1 95.69 88 TRP B C 1
ATOM 4258 O O . TRP B 1 88 ? -5.18 -18.062 4.527 1 95.69 88 TRP B O 1
ATOM 4268 N N . ASN B 1 89 ? -4.148 -19.844 5.48 1 94.75 89 ASN B N 1
ATOM 4269 C CA . ASN B 1 89 ? -4.52 -19.531 6.859 1 94.75 89 ASN B CA 1
ATOM 4270 C C . ASN B 1 89 ? -6.016 -19.281 6.996 1 94.75 89 ASN B C 1
ATOM 4272 O O . ASN B 1 89 ? -6.43 -18.25 7.52 1 94.75 89 ASN B O 1
ATOM 4276 N N . GLY B 1 90 ? -6.754 -20.141 6.449 1 94.88 90 GLY B N 1
ATOM 4277 C CA . GLY B 1 90 ? -8.195 -20.109 6.621 1 94.88 90 GLY B CA 1
ATOM 4278 C C . GLY B 1 90 ? -8.898 -19.203 5.629 1 94.88 90 GLY B C 1
ATOM 4279 O O . GLY B 1 90 ? -10.117 -19.047 5.676 1 94.88 90 GLY B O 1
ATOM 4280 N N . LYS B 1 91 ? -8.117 -18.594 4.707 1 93.62 91 LYS B N 1
ATOM 4281 C CA . LYS B 1 91 ? -8.695 -17.672 3.736 1 93.62 91 LYS B CA 1
ATOM 4282 C C . LYS B 1 91 ? -8.414 -18.125 2.309 1 93.62 91 LYS B C 1
ATOM 4284 O O . LYS B 1 91 ? -7.379 -18.75 2.043 1 93.62 91 LYS B O 1
ATOM 4289 N N . TRP B 1 92 ? -9.367 -17.875 1.449 1 94.12 92 TRP B N 1
ATOM 4290 C CA . TRP B 1 92 ? -9.172 -18.078 0.018 1 94.12 92 TRP B CA 1
ATOM 4291 C C . TRP B 1 92 ? -8.797 -16.781 -0.68 1 94.12 92 TRP B C 1
ATOM 4293 O O . TRP B 1 92 ? -9.523 -15.781 -0.583 1 94.12 92 TRP B O 1
ATOM 4303 N N . ILE B 1 93 ? -7.652 -16.859 -1.317 1 93.44 93 ILE B N 1
ATOM 4304 C CA . ILE B 1 93 ? -7.074 -15.703 -1.989 1 93.44 93 ILE B CA 1
ATOM 4305 C C . ILE B 1 93 ? -7.043 -15.945 -3.496 1 93.44 93 ILE B C 1
ATOM 4307 O O . ILE B 1 93 ? -6.594 -17 -3.955 1 93.44 93 ILE B O 1
ATOM 4311 N N . LYS B 1 94 ? -7.48 -14.93 -4.23 1 93.56 94 LYS B N 1
ATOM 4312 C CA . LYS B 1 94 ? -7.402 -15.047 -5.684 1 93.56 94 LYS B CA 1
ATOM 4313 C C . LYS B 1 94 ? -5.965 -15.258 -6.145 1 93.56 94 LYS B C 1
ATOM 4315 O O . LYS B 1 94 ? -5.035 -14.68 -5.574 1 93.56 94 LYS B O 1
ATOM 4320 N N . HIS B 1 95 ? -5.762 -16.125 -7.184 1 93.38 95 HIS B N 1
ATOM 4321 C CA . HIS B 1 95 ? -4.453 -16.344 -7.789 1 93.38 95 HIS B CA 1
ATOM 4322 C C . HIS B 1 95 ? -4.195 -15.352 -8.922 1 93.38 95 HIS B C 1
ATOM 4324 O O . HIS B 1 95 ? -5.109 -15.016 -9.672 1 93.38 95 HIS B O 1
ATOM 4330 N N . PRO B 1 96 ? -2.979 -14.859 -9.07 1 94.31 96 PRO B N 1
ATOM 4331 C CA . PRO B 1 96 ? -1.827 -15.117 -8.203 1 94.31 96 PRO B CA 1
ATOM 4332 C C . PRO B 1 96 ? -1.841 -14.273 -6.93 1 94.31 96 PRO B C 1
ATOM 4334 O O . PRO B 1 96 ? -2.297 -13.125 -6.953 1 94.31 96 PRO B O 1
ATOM 4337 N N . ALA B 1 97 ? -1.233 -14.742 -5.891 1 94.75 97 ALA B N 1
ATOM 4338 C CA . ALA B 1 97 ? -1.335 -14.125 -4.574 1 94.75 97 ALA B CA 1
ATOM 4339 C C . ALA B 1 97 ? -0.677 -12.75 -4.559 1 94.75 97 ALA B C 1
ATOM 4341 O O . ALA B 1 97 ? -1.155 -11.836 -3.887 1 94.75 97 ALA B O 1
ATOM 4342 N N . GLN B 1 98 ? 0.383 -12.531 -5.305 1 94.81 98 GLN B N 1
ATOM 4343 C CA . GLN B 1 98 ? 1.224 -11.344 -5.188 1 94.81 98 GLN B CA 1
ATOM 4344 C C . GLN B 1 98 ? 0.47 -10.094 -5.625 1 94.81 98 GLN B C 1
ATOM 4346 O O . GLN B 1 98 ? 0.889 -8.977 -5.324 1 94.81 98 GLN B O 1
ATOM 4351 N N . ILE B 1 99 ? -0.718 -10.219 -6.355 1 95.25 99 ILE B N 1
ATOM 4352 C CA . ILE B 1 99 ? -1.475 -9.031 -6.719 1 95.25 99 ILE B CA 1
ATOM 4353 C C . ILE B 1 99 ? -2.873 -9.094 -6.105 1 95.25 99 ILE B C 1
ATOM 4355 O O . ILE B 1 99 ? -3.777 -8.375 -6.527 1 95.25 99 ILE B O 1
ATOM 4359 N N . ASN B 1 100 ? -3.102 -10.055 -5.234 1 95.56 100 ASN B N 1
ATOM 4360 C CA . ASN B 1 100 ? -4.387 -10.227 -4.566 1 95.56 100 ASN B CA 1
ATOM 4361 C C . ASN B 1 100 ? -4.215 -10.391 -3.059 1 95.56 100 ASN B C 1
ATOM 4363 O O . ASN B 1 100 ? -4.617 -11.406 -2.49 1 95.56 100 ASN B O 1
ATOM 4367 N N . LEU B 1 101 ? -3.729 -9.305 -2.398 1 95.31 101 LEU B N 1
ATOM 4368 C CA . LEU B 1 101 ? -3.285 -9.422 -1.013 1 95.31 101 LEU B CA 1
ATOM 4369 C C . LEU B 1 101 ? -4.219 -8.656 -0.079 1 95.31 101 LEU B C 1
ATOM 4371 O O . LEU B 1 101 ? -3.887 -8.43 1.087 1 95.31 101 LEU B O 1
ATOM 4375 N N . SER B 1 102 ? -5.379 -8.234 -0.5 1 94.06 102 SER B N 1
ATOM 4376 C CA . SER B 1 102 ? -6.238 -7.332 0.255 1 94.06 102 SER B CA 1
ATOM 4377 C C . SER B 1 102 ? -6.77 -8 1.519 1 94.06 102 SER B C 1
ATOM 4379 O O . SER B 1 102 ? -7.164 -7.32 2.469 1 94.06 102 SER B O 1
ATOM 4381 N N . GLU B 1 103 ? -6.738 -9.414 1.567 1 91.69 103 GLU B N 1
ATOM 4382 C CA . GLU B 1 103 ? -7.309 -10.141 2.697 1 91.69 103 GLU B CA 1
ATOM 4383 C C . GLU B 1 103 ? -6.262 -10.367 3.787 1 91.69 103 GLU B C 1
ATOM 4385 O O . GLU B 1 103 ? -6.582 -10.891 4.859 1 91.69 103 GLU B O 1
ATOM 4390 N N . LEU B 1 104 ? -5.066 -9.969 3.551 1 94.88 104 LEU B N 1
ATOM 4391 C CA . LEU B 1 104 ? -4.012 -10.164 4.539 1 94.88 104 LEU B CA 1
ATOM 4392 C C . LEU B 1 104 ? -4.059 -9.078 5.605 1 94.88 104 LEU B C 1
ATOM 4394 O O . LEU B 1 104 ? -4.566 -7.984 5.363 1 94.88 104 LEU B O 1
ATOM 4398 N N . PRO B 1 105 ? -3.502 -9.406 6.84 1 95.12 105 PRO B N 1
ATOM 4399 C CA . PRO B 1 105 ? -3.404 -8.367 7.867 1 95.12 105 PRO B CA 1
ATOM 4400 C C . PRO B 1 105 ? -2.561 -7.176 7.422 1 95.12 105 PRO B C 1
ATOM 4402 O O . PRO B 1 105 ? -1.543 -7.352 6.746 1 95.12 105 PRO B O 1
ATOM 4405 N N . PRO B 1 106 ? -2.924 -5.973 7.812 1 95.69 106 PRO B N 1
ATOM 4406 C CA . PRO B 1 106 ? -2.223 -4.77 7.363 1 95.69 106 PRO B CA 1
ATOM 4407 C C . PRO B 1 106 ? -0.737 -4.781 7.719 1 95.69 106 PRO B C 1
ATOM 4409 O O . PRO B 1 106 ? 0.094 -4.324 6.93 1 95.69 106 PRO B O 1
ATOM 4412 N N . ASP B 1 107 ? -0.407 -5.316 8.898 1 96.62 107 ASP B N 1
ATOM 4413 C CA . ASP B 1 107 ? 0.993 -5.371 9.305 1 96.62 107 ASP B CA 1
ATOM 4414 C C . ASP B 1 107 ? 1.808 -6.246 8.352 1 96.62 107 ASP B C 1
ATOM 4416 O O . ASP B 1 107 ? 2.922 -5.887 7.969 1 96.62 107 ASP B O 1
ATOM 4420 N N . LEU B 1 108 ? 1.223 -7.367 8.039 1 97.31 108 LEU B N 1
ATOM 4421 C CA . LEU B 1 108 ? 1.893 -8.289 7.125 1 97.31 108 LEU B CA 1
ATOM 4422 C C . LEU B 1 108 ? 2.041 -7.668 5.738 1 97.31 108 LEU B C 1
ATOM 4424 O O . LEU B 1 108 ? 3.121 -7.711 5.148 1 97.31 108 LEU B O 1
ATOM 4428 N N . ASN B 1 109 ? 0.983 -7.051 5.285 1 97.56 109 ASN B N 1
ATOM 4429 C CA . ASN B 1 109 ? 1.018 -6.395 3.982 1 97.56 109 ASN B CA 1
ATOM 4430 C C . ASN B 1 109 ? 2.047 -5.27 3.949 1 97.56 109 ASN B C 1
ATOM 4432 O O . ASN B 1 109 ? 2.723 -5.07 2.938 1 97.56 109 ASN B O 1
ATOM 4436 N N . THR B 1 110 ? 2.135 -4.559 5.035 1 97.88 110 THR B N 1
ATOM 4437 C CA . THR B 1 110 ? 3.113 -3.479 5.117 1 97.88 110 THR B CA 1
ATOM 4438 C C . THR B 1 110 ? 4.531 -4.023 4.977 1 97.88 110 THR B C 1
ATOM 4440 O O . THR B 1 110 ? 5.328 -3.502 4.195 1 97.88 110 THR B O 1
ATOM 4443 N N . GLN B 1 111 ? 4.789 -5.074 5.688 1 98.19 111 GLN B N 1
ATOM 4444 C CA . GLN B 1 111 ? 6.109 -5.695 5.629 1 98.19 111 GLN B CA 1
ATOM 4445 C C . GLN B 1 111 ? 6.395 -6.242 4.234 1 98.19 111 GLN B C 1
ATOM 4447 O O . GLN B 1 111 ? 7.492 -6.051 3.699 1 98.19 111 GLN B O 1
ATOM 4452 N N . ILE B 1 112 ? 5.445 -6.918 3.662 1 98.5 112 ILE B N 1
ATOM 4453 C CA . ILE B 1 112 ? 5.59 -7.488 2.326 1 98.5 112 ILE B CA 1
ATOM 4454 C C . ILE B 1 112 ? 5.914 -6.383 1.324 1 98.5 112 ILE B C 1
ATOM 4456 O O . ILE B 1 112 ? 6.871 -6.5 0.554 1 98.5 112 ILE B O 1
ATOM 4460 N N . LEU B 1 113 ? 5.137 -5.32 1.384 1 98.38 113 LEU B N 1
ATOM 4461 C CA . LEU B 1 113 ? 5.312 -4.262 0.395 1 98.38 113 LEU B CA 1
ATOM 4462 C C . LEU B 1 113 ? 6.664 -3.576 0.568 1 98.38 113 LEU B C 1
ATOM 4464 O O . LEU B 1 113 ? 7.352 -3.293 -0.416 1 98.38 113 LEU B O 1
ATOM 4468 N N . LEU B 1 114 ? 7.051 -3.285 1.814 1 98.12 114 LEU B N 1
ATOM 4469 C CA . LEU B 1 114 ? 8.344 -2.662 2.064 1 98.12 114 LEU B CA 1
ATOM 4470 C C . LEU B 1 114 ? 9.477 -3.498 1.472 1 98.12 114 LEU B C 1
ATOM 4472 O O . LEU B 1 114 ? 10.375 -2.961 0.827 1 98.12 114 LEU B O 1
ATOM 4476 N N . GLU B 1 115 ? 9.422 -4.766 1.645 1 98.06 115 GLU B N 1
ATOM 4477 C CA . GLU B 1 115 ? 10.461 -5.656 1.149 1 98.06 115 GLU B CA 1
ATOM 4478 C C . GLU B 1 115 ? 10.414 -5.777 -0.371 1 98.06 115 GLU B C 1
ATOM 4480 O O . GLU B 1 115 ? 11.445 -5.902 -1.026 1 98.06 115 GLU B O 1
ATOM 4485 N N . MET B 1 116 ? 9.203 -5.789 -0.916 1 97.56 116 MET B N 1
ATOM 4486 C CA . MET B 1 116 ? 9.086 -5.824 -2.371 1 97.56 116 MET B CA 1
ATOM 4487 C C . MET B 1 116 ? 9.68 -4.562 -2.994 1 97.56 116 MET B C 1
ATOM 4489 O O . MET B 1 116 ? 10.32 -4.633 -4.039 1 97.56 116 MET B O 1
ATOM 4493 N N . ILE B 1 117 ? 9.375 -3.41 -2.35 1 97.31 117 ILE B N 1
ATOM 4494 C CA . ILE B 1 117 ? 9.938 -2.148 -2.818 1 97.31 117 ILE B CA 1
ATOM 4495 C C . ILE B 1 117 ? 11.461 -2.217 -2.787 1 97.31 117 ILE B C 1
ATOM 4497 O O . ILE B 1 117 ? 12.125 -1.874 -3.77 1 97.31 117 ILE B O 1
ATOM 4501 N N . GLU B 1 118 ? 11.984 -2.656 -1.692 1 96 118 GLU B N 1
ATOM 4502 C CA . GLU B 1 118 ? 13.43 -2.791 -1.568 1 96 118 GLU B CA 1
ATOM 4503 C C . GLU B 1 118 ? 14 -3.691 -2.662 1 96 118 GLU B C 1
ATOM 4505 O O . GLU B 1 118 ? 15.031 -3.375 -3.262 1 96 118 GLU B O 1
ATOM 4510 N N . ALA B 1 119 ? 13.352 -4.805 -2.92 1 95.31 119 ALA B N 1
ATOM 4511 C CA . ALA B 1 119 ? 13.789 -5.738 -3.957 1 95.31 119 ALA B CA 1
ATOM 4512 C C . ALA B 1 119 ? 13.742 -5.082 -5.336 1 95.31 119 ALA B C 1
ATOM 4514 O O . ALA B 1 119 ? 14.648 -5.285 -6.152 1 95.31 119 ALA B O 1
ATOM 4515 N N . ASN B 1 120 ? 12.68 -4.34 -5.559 1 92.5 120 ASN B N 1
ATOM 4516 C CA . ASN B 1 120 ? 12.477 -3.689 -6.848 1 92.5 120 ASN B CA 1
ATOM 4517 C C . ASN B 1 120 ? 13.555 -2.643 -7.121 1 92.5 120 ASN B C 1
ATOM 4519 O O . ASN B 1 120 ? 13.867 -2.357 -8.281 1 92.5 120 ASN B O 1
ATOM 4523 N N . TYR B 1 121 ? 14.156 -2.043 -6.141 1 92 121 TYR B N 1
ATOM 4524 C CA . TYR B 1 121 ? 15.141 -0.98 -6.309 1 92 121 TYR B CA 1
ATOM 4525 C C . TYR B 1 121 ? 16.562 -1.533 -6.242 1 92 121 TYR B C 1
ATOM 4527 O O . TYR B 1 121 ? 17.531 -0.783 -6.355 1 92 121 TYR B O 1
ATOM 4535 N N . ASN B 1 122 ? 16.641 -2.859 -6.059 1 92.44 122 ASN B N 1
ATOM 4536 C CA . ASN B 1 122 ? 17.953 -3.51 -6.191 1 92.44 122 ASN B CA 1
ATOM 4537 C C . ASN B 1 122 ? 18.234 -3.896 -7.641 1 92.44 122 ASN B C 1
ATOM 4539 O O . ASN B 1 122 ? 17.797 -4.949 -8.109 1 92.44 122 ASN B O 1
ATOM 4543 N N . ASP B 1 123 ? 19.109 -3.25 -8.25 1 89.12 123 ASP B N 1
ATOM 4544 C CA . ASP B 1 123 ? 19.328 -3.383 -9.688 1 89.12 123 ASP B CA 1
ATOM 4545 C C . ASP B 1 123 ? 20.156 -4.621 -10.008 1 89.12 123 ASP B C 1
ATOM 4547 O O . ASP B 1 123 ? 20.125 -5.129 -11.133 1 89.12 123 ASP B O 1
ATOM 4551 N N . ASN B 1 124 ? 20.906 -5.16 -9.094 1 93 124 ASN B N 1
ATOM 4552 C CA . ASN B 1 124 ? 21.797 -6.277 -9.375 1 93 124 ASN B CA 1
ATOM 4553 C C . ASN B 1 124 ? 21.75 -7.324 -8.266 1 93 124 ASN B C 1
ATOM 4555 O O . ASN B 1 124 ? 22.75 -7.57 -7.59 1 93 124 ASN B O 1
ATOM 4559 N N . PRO B 1 125 ? 20.625 -7.895 -8.242 1 94 125 PRO B N 1
ATOM 4560 C CA . PRO B 1 125 ? 20.562 -8.914 -7.191 1 94 125 PRO B CA 1
ATOM 4561 C C . PRO B 1 125 ? 21.375 -10.156 -7.523 1 94 125 PRO B C 1
ATOM 4563 O O . PRO B 1 125 ? 21.531 -10.508 -8.695 1 94 125 PRO B O 1
ATOM 4566 N N . HIS B 1 126 ? 21.984 -10.773 -6.566 1 94.88 126 HIS B N 1
ATOM 4567 C CA . HIS B 1 126 ? 22.703 -12.031 -6.727 1 94.88 126 HIS B CA 1
ATOM 4568 C C . HIS B 1 126 ? 21.734 -13.211 -6.707 1 94.88 126 HIS B C 1
ATOM 4570 O O . HIS B 1 126 ? 21.047 -13.445 -5.711 1 94.88 126 HIS B O 1
ATOM 4576 N N . ILE B 1 127 ? 21.734 -14.008 -7.867 1 96.88 127 ILE B N 1
ATOM 4577 C CA . ILE B 1 127 ? 20.781 -15.109 -7.977 1 96.88 127 ILE B CA 1
ATOM 4578 C C . ILE B 1 127 ? 21.531 -16.422 -8.234 1 96.88 127 ILE B C 1
ATOM 4580 O O . ILE B 1 127 ? 22.156 -16.578 -9.297 1 96.88 127 ILE B O 1
ATOM 4584 N N . GLU B 1 128 ? 21.484 -17.344 -7.332 1 97.25 128 GLU B N 1
ATOM 4585 C CA . GLU B 1 128 ? 22.141 -18.641 -7.461 1 97.25 128 GLU B CA 1
ATOM 4586 C C . GLU B 1 128 ? 21.109 -19.766 -7.52 1 97.25 128 GLU B C 1
ATOM 4588 O O . GLU B 1 128 ? 21.422 -20.875 -7.98 1 97.25 128 GLU B O 1
ATOM 4593 N N . ASN B 1 129 ? 20.016 -19.516 -7.02 1 98.19 129 ASN B N 1
ATOM 4594 C CA . ASN B 1 129 ? 18.969 -20.531 -6.914 1 98.19 129 ASN B CA 1
ATOM 4595 C C . ASN B 1 129 ? 17.578 -19.906 -6.902 1 98.19 129 ASN B C 1
ATOM 4597 O O . ASN B 1 129 ? 17.453 -18.672 -6.949 1 98.19 129 ASN B O 1
ATOM 4601 N N . TYR B 1 130 ? 16.625 -20.703 -6.828 1 98.25 130 TYR B N 1
ATOM 4602 C CA . TYR B 1 130 ? 15.234 -20.25 -6.891 1 98.25 130 TYR B CA 1
ATOM 4603 C C . TYR B 1 130 ? 14.875 -19.406 -5.672 1 98.25 130 TYR B C 1
ATOM 4605 O O . TYR B 1 130 ? 14.125 -18.438 -5.785 1 98.25 130 TYR B O 1
ATOM 4613 N N . GLN B 1 131 ? 15.398 -19.75 -4.508 1 98.56 131 GLN B N 1
ATOM 4614 C CA . GLN B 1 131 ? 15.172 -18.922 -3.32 1 98.56 131 GLN B CA 1
ATOM 4615 C C . GLN B 1 131 ? 15.664 -17.5 -3.531 1 98.56 131 GLN B C 1
ATOM 4617 O O . GLN B 1 131 ? 14.953 -16.547 -3.225 1 98.56 131 GLN B O 1
ATOM 4622 N N . ASP B 1 132 ? 16.859 -17.375 -4.043 1 98.25 132 ASP B N 1
ATOM 4623 C CA . ASP B 1 132 ? 17.406 -16.062 -4.324 1 98.25 132 ASP B CA 1
ATOM 4624 C C . ASP B 1 132 ? 16.531 -15.289 -5.305 1 98.25 132 ASP B C 1
ATOM 4626 O O . ASP B 1 132 ? 16.297 -14.094 -5.125 1 98.25 132 ASP B O 1
ATOM 4630 N N . TRP B 1 133 ? 16.125 -16.016 -6.289 1 97.75 133 TRP B N 1
ATOM 4631 C CA . TRP B 1 133 ? 15.266 -15.391 -7.289 1 97.75 133 TRP B CA 1
ATOM 4632 C C . TRP B 1 133 ? 13.977 -14.875 -6.656 1 97.75 133 TRP B C 1
ATOM 4634 O O . TRP B 1 133 ? 13.531 -13.766 -6.953 1 97.75 133 TRP B O 1
ATOM 4644 N N . LEU B 1 134 ? 13.391 -15.656 -5.777 1 97.94 134 LEU B N 1
ATOM 4645 C CA . LEU B 1 134 ? 12.148 -15.273 -5.105 1 97.94 134 LEU B CA 1
ATOM 4646 C C . LEU B 1 134 ? 12.359 -14.047 -4.23 1 97.94 134 LEU B C 1
ATOM 4648 O O . LEU B 1 134 ? 11.547 -13.117 -4.25 1 97.94 134 LEU B O 1
ATOM 4652 N N . TYR B 1 135 ? 13.43 -14.047 -3.484 1 97.94 135 TYR B N 1
ATOM 4653 C CA . TYR B 1 135 ? 13.742 -12.906 -2.635 1 97.94 135 TYR B CA 1
ATOM 4654 C C . TYR B 1 135 ? 13.953 -11.648 -3.469 1 97.94 135 TYR B C 1
ATOM 4656 O O . TYR B 1 135 ? 13.469 -10.57 -3.111 1 97.94 135 TYR B O 1
ATOM 4664 N N . ALA B 1 136 ? 14.633 -11.766 -4.547 1 97.06 136 ALA B N 1
ATOM 4665 C CA . ALA B 1 136 ? 14.922 -10.633 -5.418 1 97.06 136 ALA B CA 1
ATOM 4666 C C . ALA B 1 136 ? 13.656 -10.133 -6.109 1 97.06 136 ALA B C 1
ATOM 4668 O O . ALA B 1 136 ? 13.547 -8.953 -6.438 1 97.06 136 ALA B O 1
ATOM 4669 N N . SER B 1 137 ? 12.727 -11.047 -6.301 1 96.06 137 SER B N 1
ATOM 4670 C CA . SER B 1 137 ? 11.531 -10.711 -7.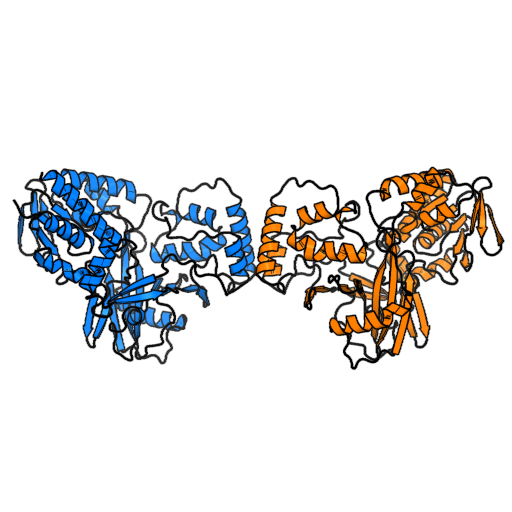062 1 96.06 137 SER B CA 1
ATOM 4671 C C . SER B 1 137 ? 10.43 -10.18 -6.152 1 96.06 137 SER B C 1
ATOM 4673 O O . SER B 1 137 ? 9.68 -9.273 -6.535 1 96.06 137 SER B O 1
ATOM 4675 N N . PHE B 1 138 ? 10.32 -10.75 -4.906 1 97.25 138 PHE B N 1
ATOM 4676 C CA . PHE B 1 138 ? 9.102 -10.508 -4.141 1 97.25 138 PHE B CA 1
ATOM 4677 C C . PHE B 1 138 ? 9.438 -10.125 -2.701 1 97.25 138 PHE B C 1
ATOM 4679 O O . PHE B 1 138 ? 8.539 -9.859 -1.902 1 97.25 138 PHE B O 1
ATOM 4686 N N . GLY B 1 139 ? 10.711 -10.117 -2.316 1 97.56 139 GLY B N 1
ATOM 4687 C CA . GLY B 1 139 ? 11.07 -9.914 -0.924 1 97.56 139 GLY B CA 1
ATOM 4688 C C . GLY B 1 139 ? 10.93 -11.172 -0.083 1 97.56 139 GLY B C 1
ATOM 4689 O O . GLY B 1 139 ? 10.305 -12.141 -0.508 1 97.56 139 GLY B O 1
ATOM 4690 N N . LYS B 1 140 ? 11.477 -11.102 1.098 1 98.25 140 LYS B N 1
ATOM 4691 C CA . LYS B 1 140 ? 11.602 -12.266 1.971 1 98.25 140 LYS B CA 1
ATOM 4692 C C . LYS B 1 140 ? 10.242 -12.703 2.5 1 98.25 140 LYS B C 1
ATOM 4694 O O . LYS B 1 140 ? 9.867 -13.875 2.383 1 98.25 140 LYS B O 1
ATOM 4699 N N . THR B 1 141 ? 9.469 -11.797 3.012 1 98.62 141 THR B N 1
ATOM 4700 C CA . THR B 1 141 ? 8.242 -12.125 3.727 1 98.62 141 THR B CA 1
ATOM 4701 C C . THR B 1 141 ? 7.215 -12.742 2.781 1 98.62 141 THR B C 1
ATOM 4703 O O . THR B 1 141 ? 6.641 -13.797 3.082 1 98.62 141 THR B O 1
ATOM 4706 N N . PHE B 1 142 ? 7.004 -12.125 1.659 1 98.31 142 PHE B N 1
ATOM 4707 C CA . PHE B 1 142 ? 6.07 -12.719 0.704 1 98.31 142 PHE B CA 1
ATOM 4708 C C . PHE B 1 142 ? 6.543 -14.102 0.273 1 98.31 142 PHE B C 1
ATOM 4710 O O . PHE B 1 142 ? 5.758 -15.055 0.255 1 98.31 142 PHE B O 1
ATOM 4717 N N . SER B 1 143 ? 7.844 -14.203 -0.104 1 98.31 143 SER B N 1
ATOM 4718 C CA . SER B 1 143 ? 8.422 -15.453 -0.599 1 98.31 143 SER B CA 1
ATOM 4719 C C . SER B 1 143 ? 8.234 -16.578 0.407 1 98.31 143 SER B C 1
ATOM 4721 O 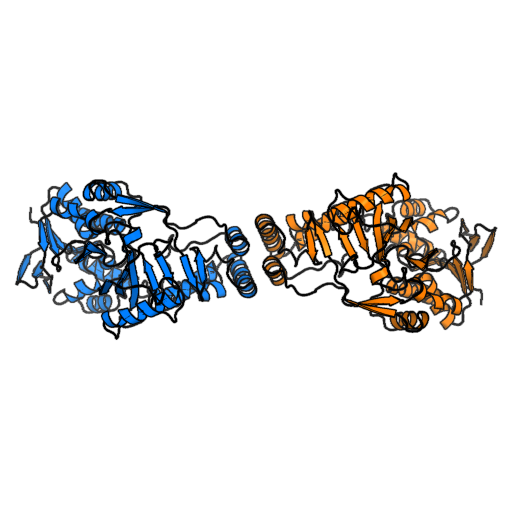O . SER B 1 143 ? 7.871 -17.703 0.034 1 98.31 143 SER B O 1
ATOM 4723 N N . GLU B 1 144 ? 8.414 -16.312 1.636 1 98.25 144 GLU B N 1
ATOM 4724 C CA . GLU B 1 144 ? 8.398 -17.344 2.676 1 98.25 144 GLU B CA 1
ATOM 4725 C C . GLU B 1 144 ? 6.965 -17.703 3.068 1 98.25 144 GLU B C 1
ATOM 4727 O O . GLU B 1 144 ? 6.723 -18.781 3.625 1 98.25 144 GLU B O 1
ATOM 4732 N N . ASN B 1 145 ? 6.031 -16.875 2.717 1 97.12 145 ASN B N 1
ATOM 4733 C CA . ASN B 1 145 ? 4.656 -17.141 3.127 1 97.12 145 ASN B CA 1
ATOM 4734 C C . ASN B 1 145 ? 3.863 -17.812 2.016 1 97.12 145 ASN B C 1
ATOM 4736 O O . ASN B 1 145 ? 2.816 -18.422 2.273 1 97.12 145 ASN B O 1
ATOM 4740 N N . PHE B 1 146 ? 4.41 -17.719 0.774 1 96.75 146 PHE B N 1
ATOM 4741 C CA . PHE B 1 146 ? 3.588 -18.234 -0.317 1 96.75 146 PHE B CA 1
ATOM 4742 C C . PHE B 1 146 ? 4.391 -19.172 -1.21 1 96.75 146 PHE B C 1
ATOM 4744 O O . PHE B 1 146 ? 4.492 -20.359 -0.934 1 96.75 146 PHE B O 1
ATOM 4751 N N . PRO B 1 147 ? 5.254 -18.656 -2.189 1 97 147 PRO B N 1
ATOM 4752 C CA . PRO B 1 147 ? 5.848 -19.578 -3.16 1 97 147 PRO B CA 1
ATOM 4753 C C . PRO B 1 147 ? 6.777 -20.594 -2.51 1 97 147 PRO B C 1
ATOM 4755 O O . PRO B 1 147 ? 6.883 -21.734 -2.984 1 97 147 PRO B O 1
ATOM 4758 N N . MET B 1 148 ? 7.484 -20.219 -1.462 1 98.31 148 MET B N 1
ATOM 4759 C CA . MET B 1 148 ? 8.414 -21.156 -0.847 1 98.31 148 MET B CA 1
ATOM 4760 C C . MET B 1 148 ? 7.656 -22.266 -0.11 1 98.31 148 MET B C 1
ATOM 4762 O O . MET B 1 148 ? 8.102 -23.406 -0.075 1 98.31 148 MET B O 1
ATOM 4766 N N . LYS B 1 149 ? 6.527 -21.906 0.501 1 98.19 149 LYS B N 1
ATOM 4767 C CA . LYS B 1 149 ? 5.68 -22.938 1.105 1 98.19 149 LYS B CA 1
ATOM 4768 C C . LYS B 1 149 ? 5.141 -23.891 0.05 1 98.19 149 LYS B C 1
ATOM 4770 O O . LYS B 1 149 ? 5.18 -25.109 0.234 1 98.19 149 LYS B O 1
ATOM 4775 N N . TYR B 1 150 ? 4.711 -23.344 -1.002 1 97.69 150 TYR B N 1
ATOM 4776 C CA . TYR B 1 150 ? 4.18 -24.188 -2.062 1 97.69 150 TYR B CA 1
ATOM 4777 C C . TYR B 1 150 ? 5.281 -25.047 -2.682 1 97.69 150 TYR B C 1
ATOM 4779 O O . TYR B 1 150 ? 5.043 -26.188 -3.074 1 97.69 150 TYR B O 1
ATOM 4787 N N . THR B 1 151 ? 6.48 -24.484 -2.77 1 98.12 151 THR B N 1
ATOM 4788 C CA . THR B 1 151 ? 7.629 -25.219 -3.277 1 98.12 151 THR B CA 1
ATOM 4789 C C . THR B 1 151 ? 7.891 -26.469 -2.434 1 98.12 151 THR B C 1
ATOM 4791 O O . THR B 1 151 ? 8.117 -27.547 -2.973 1 98.12 151 THR B O 1
ATOM 4794 N N . ARG B 1 152 ? 7.812 -26.359 -1.132 1 98.62 152 ARG B N 1
ATOM 4795 C CA . ARG B 1 152 ? 8.039 -27.484 -0.239 1 98.62 152 ARG B CA 1
ATOM 4796 C C . ARG B 1 152 ? 6.953 -28.547 -0.403 1 98.62 152 ARG B C 1
ATOM 4798 O O . ARG B 1 152 ? 7.207 -29.734 -0.228 1 98.62 152 ARG B O 1
ATOM 4805 N N . LYS B 1 153 ? 5.828 -28.125 -0.78 1 98.5 153 LYS B N 1
ATOM 4806 C CA . LYS B 1 153 ? 4.715 -29.062 -0.955 1 98.5 153 LYS B CA 1
ATOM 4807 C C . LYS B 1 153 ? 4.734 -29.688 -2.348 1 98.5 153 LYS B C 1
ATOM 4809 O O . LYS B 1 153 ? 4.66 -30.906 -2.488 1 98.5 153 LYS B O 1
ATOM 4814 N N . PHE B 1 154 ? 4.945 -28.875 -3.385 1 97.88 154 PHE B N 1
ATOM 4815 C CA . PHE B 1 154 ? 4.824 -29.281 -4.777 1 97.88 154 PHE B CA 1
ATOM 4816 C C . PHE B 1 154 ? 6.117 -29.922 -5.27 1 97.88 154 PHE B C 1
ATOM 4818 O O . PHE B 1 154 ? 6.094 -31.016 -5.852 1 97.88 154 PHE B O 1
ATOM 4825 N N . HIS B 1 155 ? 7.258 -29.328 -4.945 1 97.94 155 HIS B N 1
ATOM 4826 C CA . HIS B 1 155 ? 8.555 -29.844 -5.375 1 97.94 155 HIS B CA 1
ATOM 4827 C C . HIS B 1 155 ? 9.195 -30.688 -4.285 1 97.94 155 HIS B C 1
ATOM 4829 O O . HIS B 1 155 ? 10.227 -31.328 -4.512 1 97.94 155 HIS B O 1
ATOM 4835 N N . THR B 1 156 ? 8.633 -30.688 -3.129 1 98.56 156 THR B N 1
ATOM 4836 C CA . THR B 1 156 ? 8.984 -31.547 -1.998 1 98.56 156 THR B CA 1
ATOM 4837 C C . THR B 1 156 ? 10.391 -31.219 -1.498 1 98.56 156 THR B C 1
ATOM 4839 O O . THR B 1 156 ? 11.07 -32.094 -0.952 1 98.56 156 THR B O 1
ATOM 4842 N N . THR B 1 157 ? 10.922 -30.047 -1.814 1 98.62 157 THR B N 1
ATOM 4843 C CA . THR B 1 157 ? 12.234 -29.609 -1.345 1 98.62 157 THR B CA 1
ATOM 4844 C C . THR B 1 157 ? 12.273 -28.109 -1.158 1 98.62 157 THR B C 1
ATOM 4846 O O . THR B 1 157 ? 11.289 -27.406 -1.43 1 98.62 157 THR B O 1
ATOM 4849 N N . GLU B 1 158 ? 13.391 -27.641 -0.637 1 98.62 158 GLU B N 1
ATOM 4850 C CA . GLU B 1 158 ? 13.57 -26.219 -0.415 1 98.62 158 GLU B CA 1
ATOM 4851 C C . GLU B 1 158 ? 13.828 -25.484 -1.728 1 98.62 158 GLU B C 1
ATOM 4853 O O . GLU B 1 158 ? 14.469 -26.016 -2.631 1 98.62 158 GLU B O 1
ATOM 4858 N N . ALA B 1 159 ? 13.383 -24.234 -1.779 1 98.56 159 ALA B N 1
ATOM 4859 C CA . ALA B 1 159 ? 13.586 -23.406 -2.965 1 98.56 159 ALA B CA 1
ATOM 4860 C C . ALA B 1 159 ? 15.07 -23.25 -3.275 1 98.56 159 ALA B C 1
ATOM 4862 O O . ALA B 1 159 ? 15.461 -23.156 -4.441 1 98.56 159 ALA B O 1
ATOM 4863 N N . LYS B 1 160 ? 15.914 -23.266 -2.25 1 98.5 160 LYS B N 1
ATOM 4864 C CA . LYS B 1 160 ? 17.344 -23.078 -2.441 1 98.5 160 LYS B CA 1
ATOM 4865 C C . LYS B 1 160 ? 17.953 -24.25 -3.209 1 98.5 160 LYS B C 1
ATOM 4867 O O . LYS B 1 160 ? 19.047 -24.141 -3.75 1 98.5 160 LYS B O 1
ATOM 4872 N N . ASN B 1 161 ? 17.266 -25.375 -3.273 1 98.62 161 ASN B N 1
ATOM 4873 C CA . ASN B 1 161 ? 17.75 -26.578 -3.959 1 98.62 161 ASN B CA 1
ATOM 4874 C C . ASN B 1 161 ? 17.359 -26.578 -5.434 1 98.62 161 ASN B C 1
ATOM 4876 O O . ASN B 1 161 ? 17.75 -27.469 -6.18 1 98.62 161 ASN B O 1
ATOM 4880 N N . LEU B 1 162 ? 16.625 -25.594 -5.852 1 98.38 162 LEU B N 1
ATOM 4881 C CA . LEU B 1 162 ? 16.125 -25.562 -7.223 1 98.38 162 LEU B CA 1
ATOM 4882 C C . LEU B 1 162 ? 16.859 -24.5 -8.039 1 98.38 162 LEU B C 1
ATOM 4884 O O . LEU B 1 162 ? 17.266 -23.469 -7.504 1 98.38 162 LEU B O 1
ATOM 4888 N N . THR B 1 163 ? 17 -24.766 -9.367 1 97.62 163 THR B N 1
ATOM 4889 C CA . THR B 1 163 ? 17.547 -23.797 -10.312 1 97.62 163 THR B CA 1
ATOM 4890 C C . THR B 1 163 ? 16.453 -22.844 -10.797 1 97.62 163 THR B C 1
ATOM 4892 O O . THR B 1 163 ? 15.312 -22.906 -10.312 1 97.62 163 THR B O 1
ATOM 4895 N N . THR B 1 164 ? 16.797 -21.953 -11.664 1 95.88 164 THR B N 1
ATOM 4896 C CA . THR B 1 164 ? 15.828 -20.953 -12.117 1 95.88 164 THR B CA 1
ATOM 4897 C C . THR B 1 164 ? 15.508 -21.156 -13.594 1 95.88 164 THR B C 1
ATOM 4899 O O . THR B 1 164 ? 14.688 -20.422 -14.156 1 95.88 164 THR B O 1
ATOM 4902 N N . ASP B 1 165 ? 16.062 -22.109 -14.242 1 92.88 165 ASP B N 1
ATOM 4903 C CA . ASP B 1 165 ? 15.953 -22.266 -15.688 1 92.88 165 ASP B CA 1
ATOM 4904 C C . ASP B 1 165 ? 14.562 -22.766 -16.078 1 92.88 165 ASP B C 1
ATOM 4906 O O . ASP B 1 165 ? 14.219 -22.812 -17.25 1 92.88 165 ASP B O 1
ATOM 4910 N N . TRP B 1 166 ? 13.766 -23.078 -15.078 1 92.12 166 TRP B N 1
ATOM 4911 C CA . TRP B 1 166 ? 12.438 -23.625 -15.352 1 92.12 166 TRP B CA 1
ATOM 4912 C C . TRP B 1 166 ? 11.367 -22.562 -15.203 1 92.12 166 TRP B C 1
ATOM 4914 O O . TRP B 1 166 ? 10.219 -22.75 -15.617 1 92.12 166 TRP B O 1
ATOM 4924 N N . LEU B 1 167 ? 11.562 -21.406 -14.547 1 89.19 167 LEU B N 1
ATOM 4925 C CA . LEU B 1 167 ? 10.586 -20.391 -14.141 1 89.19 167 LEU B CA 1
ATOM 4926 C C . LEU B 1 167 ? 9.828 -19.859 -15.352 1 89.19 167 LEU B C 1
ATOM 4928 O O . LEU B 1 167 ? 8.602 -19.938 -15.398 1 89.19 167 LEU B O 1
ATOM 4932 N N . GLY B 1 168 ? 10.555 -19.375 -16.406 1 78.44 168 GLY B N 1
ATOM 4933 C CA . GLY B 1 168 ? 9.852 -18.797 -17.547 1 78.44 168 GLY B CA 1
ATOM 4934 C C . GLY B 1 168 ? 8.656 -17.953 -17.156 1 78.44 168 GLY B C 1
ATOM 4935 O O . GLY B 1 168 ? 8.758 -17.109 -16.25 1 78.44 168 GLY B O 1
ATOM 4936 N N . PRO B 1 169 ? 7.484 -18.109 -17.781 1 72.69 169 PRO B N 1
ATOM 4937 C CA . PRO B 1 169 ? 6.281 -17.328 -17.5 1 72.69 169 PRO B CA 1
ATOM 4938 C C . PRO B 1 169 ? 5.48 -17.891 -16.328 1 72.69 169 PRO B C 1
ATOM 4940 O O . PRO B 1 169 ? 4.418 -17.359 -15.984 1 72.69 169 PRO B O 1
ATOM 4943 N N . ARG B 1 170 ? 5.934 -18.781 -15.648 1 78.56 170 ARG B N 1
ATOM 4944 C CA . ARG B 1 170 ? 5.18 -19.547 -14.656 1 78.56 170 ARG B CA 1
ATOM 4945 C C . ARG B 1 170 ? 4.977 -18.75 -13.375 1 78.56 170 ARG B C 1
ATOM 4947 O O . ARG B 1 170 ? 4.023 -18.984 -12.633 1 78.56 170 ARG B O 1
ATOM 4954 N N . ILE B 1 171 ? 5.859 -17.922 -13.109 1 85.44 171 ILE B N 1
ATOM 4955 C CA . ILE B 1 171 ? 5.672 -17.047 -11.961 1 85.44 171 ILE B CA 1
ATOM 4956 C C . ILE B 1 171 ? 5.523 -15.609 -12.422 1 85.44 171 ILE B C 1
ATOM 4958 O O . ILE B 1 171 ? 6.457 -15.031 -12.992 1 85.44 171 ILE B O 1
ATOM 4962 N N . TYR B 1 172 ? 4.406 -15.109 -12.141 1 87.25 172 TYR B N 1
ATOM 4963 C CA . TYR B 1 172 ? 4.09 -13.758 -12.578 1 87.25 172 TYR B CA 1
ATOM 4964 C C . TYR B 1 172 ? 4.84 -12.719 -11.742 1 87.25 172 TYR B C 1
ATOM 4966 O O . TYR B 1 172 ? 4.75 -12.727 -10.516 1 87.25 172 TYR B O 1
ATOM 4974 N N . LYS B 1 173 ? 5.562 -11.938 -12.438 1 91.62 173 LYS B N 1
ATOM 4975 C CA . LYS B 1 173 ? 6.219 -10.812 -11.773 1 91.62 173 LYS B CA 1
ATOM 4976 C C . LYS B 1 173 ? 5.449 -9.516 -12 1 91.62 173 LYS B C 1
ATOM 4978 O O . LYS B 1 173 ? 5.531 -8.922 -13.07 1 91.62 173 LYS B O 1
ATOM 4983 N N . PRO B 1 174 ? 4.809 -9.055 -10.992 1 92.38 174 PRO B N 1
ATOM 4984 C CA . PRO B 1 174 ? 3.951 -7.879 -11.18 1 92.38 174 PRO B CA 1
ATOM 4985 C C . PRO B 1 174 ? 4.719 -6.562 -11.07 1 92.38 174 PRO B C 1
ATOM 4987 O O . PRO B 1 174 ? 5.816 -6.531 -10.508 1 92.38 174 PRO B O 1
ATOM 4990 N N . GLN B 1 175 ? 4.078 -5.59 -11.664 1 93.69 175 GLN B N 1
ATOM 4991 C CA . GLN B 1 175 ? 4.527 -4.234 -11.367 1 93.69 175 GLN B CA 1
ATOM 4992 C C . GLN B 1 175 ? 4.109 -3.809 -9.961 1 93.69 175 GLN B C 1
ATOM 4994 O O . GLN B 1 175 ? 3.113 -4.297 -9.43 1 93.69 175 GLN B O 1
ATOM 4999 N N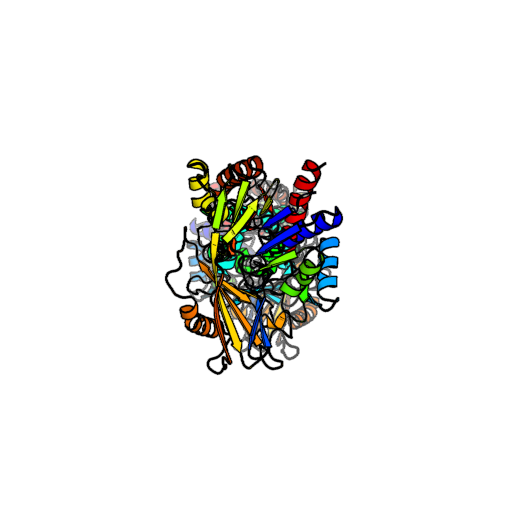 . LEU B 1 176 ? 4.914 -2.896 -9.469 1 95.5 176 LEU B N 1
ATOM 5000 C CA . LEU B 1 176 ? 4.621 -2.424 -8.117 1 95.5 176 LEU B CA 1
ATOM 5001 C C . LEU B 1 176 ? 3.207 -1.857 -8.039 1 95.5 176 LEU B C 1
ATOM 5003 O O . LEU B 1 176 ? 2.514 -2.049 -7.035 1 95.5 176 LEU B O 1
ATOM 5007 N N . SER B 1 177 ? 2.762 -1.152 -9.086 1 96.31 177 SER B N 1
ATOM 5008 C CA . SER B 1 177 ? 1.429 -0.559 -9.102 1 96.31 177 SER B CA 1
ATOM 5009 C C . SER B 1 177 ? 0.347 -1.622 -8.938 1 96.31 177 SER B C 1
ATOM 5011 O O . SER B 1 177 ? -0.661 -1.39 -8.273 1 96.31 177 SER B O 1
ATOM 5013 N N . GLU B 1 178 ? 0.537 -2.812 -9.5 1 95.62 178 GLU B N 1
ATOM 5014 C CA . GLU B 1 178 ? -0.419 -3.91 -9.391 1 95.62 178 GLU B CA 1
ATOM 5015 C C . GLU B 1 178 ? -0.474 -4.457 -7.969 1 95.62 178 GLU B C 1
ATOM 5017 O O . GLU B 1 178 ? -1.552 -4.773 -7.465 1 95.62 178 GLU B O 1
ATOM 5022 N N . VAL B 1 179 ? 0.72 -4.59 -7.445 1 96.75 179 VAL B N 1
ATOM 5023 C CA . VAL B 1 179 ? 0.812 -5.109 -6.086 1 96.75 179 VAL B CA 1
ATOM 5024 C C . VAL B 1 179 ? 0.097 -4.168 -5.121 1 96.75 179 VAL B C 1
ATOM 5026 O O . VAL B 1 179 ? -0.717 -4.605 -4.305 1 96.75 179 VAL B O 1
ATOM 5029 N N . ILE B 1 180 ? 0.381 -2.889 -5.227 1 97.38 180 ILE B N 1
ATOM 5030 C CA . ILE B 1 180 ? -0.198 -1.884 -4.344 1 97.38 180 ILE B CA 1
ATOM 5031 C C . ILE B 1 180 ? -1.717 -1.874 -4.496 1 97.38 180 ILE B C 1
ATOM 5033 O O . ILE B 1 180 ? -2.447 -1.945 -3.508 1 97.38 180 ILE B O 1
ATOM 5037 N N . PHE B 1 181 ? -2.174 -1.789 -5.676 1 96.75 181 PHE B N 1
ATOM 5038 C CA . PHE B 1 181 ? -3.609 -1.778 -5.926 1 96.75 181 PHE B CA 1
ATOM 5039 C C . PHE B 1 181 ? -4.27 -3.029 -5.352 1 96.75 181 PHE B C 1
ATOM 5041 O O . PHE B 1 181 ? -5.352 -2.955 -4.766 1 96.75 181 PHE B O 1
ATOM 5048 N N . GLY B 1 182 ? -3.6 -4.172 -5.531 1 96.5 182 GLY B N 1
ATOM 5049 C CA . GLY B 1 182 ? -4.133 -5.441 -5.062 1 96.5 182 GLY B CA 1
ATOM 5050 C C . GLY B 1 182 ? -4.184 -5.543 -3.549 1 96.5 182 GLY B C 1
ATOM 5051 O O . GLY B 1 182 ? -4.891 -6.395 -3.004 1 96.5 182 GLY B O 1
ATOM 5052 N N . MET B 1 183 ? -3.414 -4.762 -2.842 1 96.94 183 MET B N 1
ATOM 5053 C CA . MET B 1 183 ? -3.463 -4.695 -1.385 1 96.94 183 MET B CA 1
ATOM 5054 C C . MET B 1 183 ? -4.629 -3.828 -0.917 1 96.94 183 MET B C 1
ATOM 5056 O O . MET B 1 183 ? -5.141 -4.012 0.188 1 96.94 183 MET B O 1
ATOM 5060 N N . LEU B 1 184 ? -5.008 -2.906 -1.838 1 96 184 LEU B N 1
ATOM 5061 C CA . LEU B 1 184 ? -5.969 -1.88 -1.442 1 96 184 LEU B CA 1
ATOM 5062 C C . LEU B 1 184 ? -7.367 -2.221 -1.944 1 96 184 LEU B C 1
ATOM 5064 O O . LEU B 1 184 ? -8.352 -1.609 -1.518 1 96 184 LEU B O 1
ATOM 5068 N N . SER B 1 185 ? -7.453 -3.184 -2.879 1 92.94 185 SER B N 1
ATOM 5069 C CA . SER B 1 185 ? -8.727 -3.506 -3.504 1 92.94 185 SER B CA 1
ATOM 5070 C C . SER B 1 185 ? -8.828 -4.992 -3.832 1 92.94 185 SER B C 1
ATOM 5072 O O . SER B 1 185 ? -7.855 -5.594 -4.297 1 92.94 185 SER B O 1
ATOM 5074 N N . PRO B 1 186 ? -10.07 -5.539 -3.598 1 87.12 186 PRO B N 1
ATOM 5075 C CA . PRO B 1 186 ? -10.266 -6.93 -4.02 1 87.12 186 PRO B CA 1
ATOM 5076 C C . PRO B 1 186 ? -10.57 -7.059 -5.508 1 87.12 186 PRO B C 1
ATOM 5078 O O . PRO B 1 186 ? -10.633 -8.172 -6.035 1 87.12 186 PRO B O 1
ATOM 5081 N N . ARG B 1 187 ? -10.812 -5.988 -6.289 1 83.19 187 ARG B N 1
ATOM 5082 C CA . ARG B 1 187 ? -11.188 -6 -7.695 1 83.19 187 ARG B CA 1
ATOM 5083 C C . ARG B 1 187 ? -9.969 -5.867 -8.594 1 83.19 187 ARG B C 1
ATOM 5085 O O . ARG B 1 187 ? -9.758 -4.82 -9.219 1 83.19 187 ARG B O 1
ATOM 5092 N N . THR B 1 188 ? -9.172 -6.875 -8.594 1 81.38 188 THR B N 1
ATOM 5093 C CA . THR B 1 188 ? -7.961 -6.836 -9.406 1 81.38 188 THR B CA 1
ATOM 5094 C C . THR B 1 188 ? -8.18 -7.531 -10.75 1 81.38 188 THR B C 1
ATOM 5096 O O . THR B 1 188 ? -9.117 -8.32 -10.898 1 81.38 188 THR B O 1
ATOM 5099 N N . GLN B 1 189 ? -7.422 -7.164 -11.68 1 72 189 GLN B N 1
ATOM 5100 C CA . GLN B 1 189 ? -7.469 -7.797 -12.992 1 72 189 GLN B CA 1
ATOM 5101 C C . GLN B 1 189 ? -6.969 -9.234 -12.938 1 72 189 GLN B C 1
ATOM 5103 O O . GLN B 1 189 ? -6.133 -9.57 -12.094 1 72 189 GLN B O 1
ATOM 5108 N N . ASP B 1 190 ? -7.598 -10.031 -13.797 1 72.25 190 ASP B N 1
ATOM 5109 C CA . ASP B 1 190 ? -7.121 -11.406 -13.93 1 72.25 190 ASP B CA 1
ATOM 5110 C C . ASP B 1 190 ? -5.824 -11.469 -14.734 1 72.25 190 ASP B C 1
ATOM 5112 O O . ASP B 1 190 ? -5.793 -11.062 -15.898 1 72.25 190 ASP B O 1
ATOM 5116 N N . VAL B 1 191 ? -4.723 -11.805 -14.086 1 69.81 191 VAL B N 1
ATOM 5117 C CA . VAL B 1 191 ? -3.43 -11.812 -14.758 1 69.81 191 VAL B CA 1
ATOM 5118 C C . VAL B 1 191 ? -2.916 -13.25 -14.875 1 69.81 191 VAL B C 1
ATOM 5120 O O . VAL B 1 191 ? -1.745 -13.469 -15.188 1 69.81 191 VAL B O 1
ATOM 5123 N N . HIS B 1 192 ? -3.775 -14.203 -14.703 1 68.25 192 HIS B N 1
ATOM 5124 C CA . HIS B 1 192 ? -3.334 -15.586 -14.805 1 68.25 192 HIS B CA 1
ATOM 5125 C C . HIS B 1 192 ? -2.924 -15.93 -16.234 1 68.25 192 HIS B C 1
ATOM 5127 O O . HIS B 1 192 ? -3.553 -15.477 -17.188 1 68.25 192 HIS B O 1
ATOM 5133 N N . TYR B 1 193 ? -1.856 -16.734 -16.438 1 62.56 193 TYR B N 1
ATOM 5134 C CA . TYR B 1 193 ? -1.294 -17.031 -17.75 1 62.56 193 TYR B CA 1
ATOM 5135 C C . TYR B 1 193 ? -2.229 -17.922 -18.562 1 62.56 193 TYR B C 1
ATOM 5137 O O . TYR B 1 193 ? -2.158 -17.953 -19.781 1 62.56 193 TYR B O 1
ATOM 5145 N N . ILE B 1 194 ? -3.055 -18.703 -17.828 1 62.25 194 ILE B N 1
ATOM 5146 C CA . ILE B 1 194 ? -4.09 -19.484 -18.484 1 62.25 194 ILE B CA 1
ATOM 5147 C C . ILE B 1 194 ? -5.395 -18.703 -18.516 1 62.25 194 ILE B C 1
ATOM 5149 O O . ILE B 1 194 ? -6.137 -18.672 -17.531 1 62.25 194 ILE B O 1
ATOM 5153 N N . LYS B 1 195 ? -5.723 -18.141 -19.594 1 66.5 195 LYS B N 1
ATOM 5154 C CA . LYS B 1 195 ? -6.949 -17.359 -19.703 1 66.5 195 LYS B CA 1
ATOM 5155 C C . LYS B 1 195 ? -8.125 -18.234 -20.141 1 66.5 195 LYS B C 1
ATOM 5157 O O . LYS B 1 195 ? -9.234 -18.094 -19.609 1 66.5 195 LYS B O 1
ATOM 5162 N N . GLU B 1 196 ? -7.602 -19.203 -21 1 83.06 196 GLU B N 1
ATOM 5163 C CA . GLU B 1 196 ? -8.594 -20.141 -21.516 1 83.06 196 GLU B CA 1
ATOM 5164 C C . GLU B 1 196 ? -8 -21.547 -21.672 1 83.06 196 GLU B C 1
ATOM 5166 O O . GLU B 1 196 ? -6.828 -21.688 -22.031 1 83.06 196 GLU B O 1
ATOM 5171 N N . PHE B 1 197 ? -8.773 -22.516 -21.281 1 90.81 197 PHE B N 1
ATOM 5172 C CA . PHE B 1 197 ? -8.312 -23.891 -21.484 1 90.81 197 PHE B CA 1
ATOM 5173 C C . PHE B 1 197 ? -9.43 -24.766 -22.016 1 90.81 197 PHE B C 1
ATOM 5175 O O . PHE B 1 197 ? -10.609 -24.391 -21.938 1 90.81 197 PHE B O 1
ATOM 5182 N N . ARG B 1 198 ? -9.039 -25.812 -22.625 1 94.25 198 ARG B N 1
ATOM 5183 C CA . ARG B 1 198 ? -9.969 -26.75 -23.25 1 94.25 198 ARG B CA 1
ATOM 5184 C C . ARG B 1 198 ? -9.938 -28.109 -22.562 1 94.25 198 ARG B C 1
ATOM 5186 O O . ARG B 1 198 ? -8.883 -28.547 -22.094 1 94.25 198 ARG B O 1
ATOM 5193 N N . TYR B 1 199 ? -11.055 -28.75 -22.531 1 96.06 199 TYR B N 1
ATOM 5194 C CA . TYR B 1 199 ? -11.242 -30.094 -22 1 96.06 199 TYR B CA 1
ATOM 5195 C C . TYR B 1 199 ? -12.383 -30.812 -22.703 1 96.06 199 TYR B C 1
ATOM 5197 O O . TYR B 1 199 ? -13.43 -30.219 -22.969 1 96.06 199 TYR B O 1
ATOM 5205 N N . PRO B 1 200 ? -12.156 -32.094 -23.031 1 96.06 200 PRO B N 1
ATOM 5206 C CA . PRO B 1 200 ? -13.234 -32.812 -23.703 1 96.06 200 PRO B CA 1
ATOM 5207 C C . PRO B 1 200 ? -14.508 -32.906 -22.875 1 96.06 200 PRO B C 1
ATOM 5209 O O . PRO B 1 200 ? -14.438 -33.062 -21.641 1 96.06 200 PRO B O 1
ATOM 5212 N N . ASN B 1 201 ? -15.609 -32.938 -23.578 1 92.12 201 ASN B N 1
ATOM 5213 C CA . ASN B 1 201 ? -16.891 -33.031 -22.891 1 92.12 201 ASN B CA 1
ATOM 5214 C C . ASN B 1 201 ? -17.109 -34.438 -22.312 1 92.12 201 ASN B C 1
ATOM 5216 O O . ASN B 1 201 ? -17.812 -34.594 -21.297 1 92.12 201 ASN B O 1
ATOM 5220 N N . LYS B 1 202 ? -16.547 -35.344 -23.016 1 88.94 202 LYS B N 1
ATOM 5221 C CA . LYS B 1 202 ? -16.688 -36.719 -22.562 1 88.94 202 LYS B CA 1
ATOM 5222 C C . LYS B 1 202 ? -15.375 -37.469 -22.734 1 88.94 202 LYS B C 1
ATOM 5224 O O . LYS B 1 202 ? -14.539 -37.125 -23.562 1 88.94 202 LYS B O 1
ATOM 5229 N N . GLY B 1 203 ? -15.203 -38.531 -21.875 1 91.88 203 GLY B N 1
ATOM 5230 C CA . GLY B 1 203 ? -14.141 -39.5 -22.062 1 91.88 203 GLY B CA 1
ATOM 5231 C C . GLY B 1 203 ? -12.852 -39.125 -21.344 1 91.88 203 GLY B C 1
ATOM 5232 O O . GLY B 1 203 ? -11.891 -39.906 -21.328 1 91.88 203 GLY B O 1
ATOM 5233 N N . GLY B 1 204 ? -12.789 -37.938 -20.719 1 95.75 204 GLY B N 1
ATOM 5234 C CA . GLY B 1 204 ? -11.578 -37.531 -20.047 1 95.75 204 GLY B CA 1
ATOM 5235 C C . GLY B 1 204 ? -10.57 -36.875 -20.969 1 95.75 204 GLY B C 1
ATOM 5236 O O . GLY B 1 204 ? -10.812 -36.75 -22.172 1 95.75 204 GLY B O 1
ATOM 5237 N N . PHE B 1 205 ? -9.445 -36.469 -20.453 1 97.38 205 PHE B N 1
ATOM 5238 C CA . PHE B 1 205 ? -8.445 -35.75 -21.219 1 97.38 205 PHE B CA 1
ATOM 5239 C C . PHE B 1 205 ? -7.84 -36.625 -22.312 1 97.38 205 PHE B C 1
ATOM 5241 O O . PHE B 1 205 ? -7.465 -36.156 -23.375 1 97.38 205 PHE B O 1
ATOM 5248 N N . VAL B 1 206 ? -7.73 -37.938 -22.141 1 97.38 206 VAL B N 1
ATOM 5249 C CA . VAL B 1 206 ? -7.109 -38.906 -23.047 1 97.38 206 VAL B CA 1
ATOM 5250 C C . VAL B 1 206 ? -7.836 -38.906 -24.391 1 97.38 206 VAL B C 1
ATOM 5252 O O . VAL B 1 206 ? -7.285 -39.344 -25.391 1 97.38 206 VAL B O 1
ATOM 5255 N N . THR B 1 207 ? -9.062 -38.375 -24.406 1 97.25 207 THR B N 1
ATOM 5256 C CA . THR B 1 207 ? -9.828 -38.281 -25.641 1 97.25 207 THR B CA 1
ATOM 5257 C C . THR B 1 207 ? -9.055 -37.5 -26.703 1 97.25 207 THR B C 1
ATOM 5259 O O . THR B 1 207 ? -9.133 -37.812 -27.891 1 97.25 207 THR B O 1
ATOM 5262 N N . PHE B 1 208 ? -8.273 -36.562 -26.266 1 96.81 208 PHE B N 1
ATOM 5263 C CA . PHE B 1 208 ? -7.469 -35.75 -27.156 1 96.81 208 PHE B CA 1
ATOM 5264 C C . PHE B 1 208 ? -6.391 -36.594 -27.828 1 96.81 208 PHE B C 1
ATOM 5266 O O . PHE B 1 208 ? -5.766 -36.156 -28.797 1 96.81 208 PHE B O 1
ATOM 5273 N N . MET B 1 209 ? -6.172 -37.812 -27.438 1 96.19 209 MET B N 1
ATOM 5274 C CA . MET B 1 209 ? -5.098 -38.656 -27.938 1 96.19 209 MET B CA 1
ATOM 5275 C C . MET B 1 209 ? -5.66 -39.844 -28.734 1 96.19 209 MET B C 1
ATOM 5277 O O . MET B 1 209 ? -4.906 -40.688 -29.219 1 96.19 209 MET B O 1
ATOM 5281 N N . LYS B 1 210 ? -6.906 -39.938 -28.938 1 95.44 210 LYS B N 1
ATOM 5282 C CA . LYS B 1 210 ? -7.535 -41.094 -29.547 1 95.44 210 LYS B CA 1
ATOM 5283 C C . LYS B 1 210 ? -7.031 -41.312 -30.969 1 95.44 210 LYS B C 1
ATOM 5285 O O . LYS B 1 210 ? -7.039 -42.438 -31.469 1 95.44 210 LYS B O 1
ATOM 5290 N N . GLY B 1 211 ? -6.547 -40.312 -31.609 1 95.5 211 GLY B N 1
ATOM 5291 C CA . GLY B 1 211 ? -6.074 -40.406 -33 1 95.5 211 GLY B CA 1
ATOM 5292 C C . GLY B 1 211 ? -4.793 -41.188 -33.125 1 95.5 211 GLY B C 1
ATOM 5293 O O . GLY B 1 211 ? -4.414 -41.562 -34.25 1 95.5 211 GLY B O 1
ATOM 5294 N N . ILE B 1 212 ? -4.16 -41.5 -31.984 1 96.06 212 ILE B N 1
ATOM 5295 C CA . ILE B 1 212 ? -2.922 -42.25 -32.062 1 96.06 212 ILE B CA 1
ATOM 5296 C C . ILE B 1 212 ? -3.186 -43.625 -32.719 1 96.06 212 ILE B C 1
ATOM 5298 O O . ILE B 1 212 ? -2.314 -44.188 -33.375 1 96.06 212 ILE B O 1
ATOM 5302 N N . HIS B 1 213 ? -4.34 -44.188 -32.625 1 95.06 213 HIS B N 1
ATOM 5303 C CA . HIS B 1 213 ? -4.711 -45.469 -33.188 1 95.06 213 HIS B CA 1
ATOM 5304 C C . HIS B 1 213 ? -4.727 -45.438 -34.719 1 95.06 213 HIS B C 1
ATOM 5306 O O . HIS B 1 213 ? -4.609 -46.469 -35.375 1 95.06 213 HIS B O 1
ATOM 5312 N N . ASP B 1 214 ? -4.824 -44.25 -35.219 1 94.88 214 ASP B N 1
ATOM 5313 C CA . ASP B 1 214 ? -4.898 -44.094 -36.656 1 94.88 214 ASP B CA 1
ATOM 5314 C C . ASP B 1 214 ? -3.508 -43.938 -37.25 1 94.88 214 ASP B C 1
ATOM 5316 O O . ASP B 1 214 ? -3.328 -44.094 -38.469 1 94.88 214 ASP B O 1
ATOM 5320 N N . VAL B 1 215 ? -2.559 -43.625 -36.438 1 94.5 215 VAL B N 1
ATOM 5321 C CA . VAL B 1 215 ? -1.293 -43.25 -37.031 1 94.5 215 VAL B CA 1
ATOM 5322 C C . VAL B 1 215 ? -0.23 -44.281 -36.75 1 94.5 215 VAL B C 1
ATOM 5324 O O . VAL B 1 215 ? 0.861 -44.25 -37.312 1 94.5 215 VAL B O 1
ATOM 5327 N N . ALA B 1 216 ? -0.526 -45.25 -35.906 1 95.06 216 ALA B N 1
ATOM 5328 C CA . ALA B 1 216 ? 0.479 -46.25 -35.594 1 95.06 216 ALA B CA 1
ATOM 5329 C C . ALA B 1 216 ? -0.173 -47.531 -35.031 1 95.06 216 ALA B C 1
ATOM 5331 O O . ALA B 1 216 ? -1.323 -47.5 -34.594 1 95.06 216 ALA B O 1
ATOM 5332 N N . LYS B 1 217 ? 0.548 -48.625 -35.094 1 96.25 217 LYS B N 1
ATOM 5333 C CA . LYS B 1 217 ? 0.138 -49.844 -34.406 1 96.25 217 LYS B CA 1
ATOM 5334 C C . LYS B 1 217 ? 0.521 -49.812 -32.938 1 96.25 217 LYS B C 1
ATOM 5336 O O . LYS B 1 217 ? 1.705 -49.781 -32.594 1 96.25 217 LYS B O 1
ATOM 5341 N N . ILE B 1 218 ? -0.481 -49.906 -32.062 1 97.75 218 ILE B N 1
ATOM 5342 C CA . ILE B 1 218 ? -0.248 -49.781 -30.641 1 97.75 218 ILE B CA 1
ATOM 5343 C C . ILE B 1 218 ? -0.23 -51.188 -30.016 1 97.75 218 ILE B C 1
ATOM 5345 O O . ILE B 1 218 ? -1.161 -51.969 -30.203 1 97.75 218 ILE B O 1
ATOM 5349 N N . ASN B 1 219 ? 0.859 -51.531 -29.359 1 98 219 ASN B N 1
ATOM 5350 C CA . ASN B 1 219 ? 0.996 -52.75 -28.578 1 98 219 ASN B CA 1
ATOM 5351 C C . ASN B 1 219 ? 0.946 -52.469 -27.078 1 98 219 ASN B C 1
ATOM 5353 O O . ASN B 1 219 ? 1.957 -52.094 -26.469 1 98 219 ASN B O 1
ATOM 5357 N N . LEU B 1 220 ? -0.254 -52.719 -26.469 1 97.94 220 LEU B N 1
ATOM 5358 C CA . LEU B 1 220 ? -0.444 -52.531 -25.031 1 97.94 220 LEU B CA 1
ATOM 5359 C C . LEU B 1 220 ? 0.096 -53.719 -24.25 1 97.94 220 LEU B C 1
ATOM 5361 O O . LEU B 1 220 ? 0.427 -54.75 -24.844 1 97.94 220 LEU B O 1
ATOM 5365 N N . ASN B 1 221 ? 0.286 -53.562 -23.016 1 97.94 221 ASN B N 1
ATOM 5366 C CA . ASN B 1 221 ? 0.782 -54.625 -22.141 1 97.94 221 ASN B CA 1
ATOM 5367 C C . ASN B 1 221 ? 2.152 -55.125 -22.578 1 97.94 221 ASN B C 1
ATOM 5369 O O . ASN B 1 221 ? 2.402 -56.344 -22.594 1 97.94 221 ASN B O 1
ATOM 5373 N N . HIS B 1 222 ? 2.975 -54.25 -23.062 1 98.38 222 HIS B N 1
ATOM 5374 C CA . HIS B 1 222 ? 4.355 -54.531 -23.438 1 98.38 222 HIS B CA 1
ATOM 5375 C C . HIS B 1 222 ? 5.324 -53.656 -22.641 1 98.38 222 HIS B C 1
ATOM 5377 O O . HIS B 1 222 ? 5.742 -52.594 -23.109 1 98.38 222 HIS B O 1
ATOM 5383 N N . GLU B 1 223 ? 5.641 -54.156 -21.469 1 98 223 GLU B N 1
ATOM 5384 C CA . GLU B 1 223 ? 6.602 -53.438 -20.641 1 98 223 GLU B CA 1
ATOM 5385 C C . GLU B 1 223 ? 8.031 -53.781 -21.031 1 98 223 GLU B C 1
ATOM 5387 O O . GLU B 1 223 ? 8.422 -54.969 -21.047 1 98 223 GLU B O 1
ATOM 5392 N N . LEU B 1 224 ? 8.766 -52.75 -21.453 1 98.25 224 LEU B N 1
ATOM 5393 C CA . LEU B 1 224 ? 10.18 -52.938 -21.734 1 98.25 224 LEU B CA 1
ATOM 5394 C C . LEU B 1 224 ? 10.938 -53.375 -20.484 1 98.25 224 LEU B C 1
ATOM 5396 O O . LEU B 1 224 ? 10.797 -52.781 -19.422 1 98.25 224 LEU B O 1
ATOM 5400 N N . THR B 1 225 ? 11.766 -54.438 -20.594 1 98.19 225 THR B N 1
ATOM 5401 C CA . THR B 1 225 ? 12.445 -54.938 -19.406 1 98.19 225 THR B CA 1
ATOM 5402 C C . THR B 1 225 ? 13.953 -54.906 -19.594 1 98.19 225 THR B C 1
ATOM 5404 O O . THR B 1 225 ? 14.711 -55 -18.625 1 98.19 225 THR B O 1
ATOM 5407 N N . LYS B 1 226 ? 14.344 -54.875 -20.922 1 98.19 226 LYS B N 1
ATOM 5408 C CA . LYS B 1 226 ? 15.781 -54.906 -21.172 1 98.19 226 LYS B CA 1
ATOM 5409 C C . LYS B 1 226 ? 16.125 -54.219 -22.5 1 98.19 226 LYS B C 1
ATOM 5411 O O . LYS B 1 226 ? 15.406 -54.375 -23.484 1 98.19 226 LYS B O 1
ATOM 5416 N N . ILE B 1 227 ? 17.219 -53.5 -22.453 1 98.25 227 ILE B N 1
ATOM 5417 C CA . ILE B 1 227 ? 17.797 -52.906 -23.656 1 98.25 227 ILE B CA 1
ATOM 5418 C C . ILE B 1 227 ? 19.219 -53.438 -23.828 1 98.25 227 ILE B C 1
ATOM 5420 O O . ILE B 1 227 ? 20.094 -53.188 -23 1 98.25 227 ILE B O 1
ATOM 5424 N N . ASP B 1 228 ? 19.422 -54.188 -24.844 1 97.81 228 ASP B N 1
ATOM 5425 C CA . ASP B 1 228 ? 20.75 -54.625 -25.25 1 97.81 228 ASP B CA 1
ATOM 5426 C C . ASP B 1 228 ? 21.344 -53.719 -26.328 1 97.81 228 ASP B C 1
ATOM 5428 O O . ASP B 1 228 ? 21.047 -53.875 -27.5 1 97.81 228 ASP B O 1
ATOM 5432 N N . LEU B 1 229 ? 22.219 -52.844 -25.922 1 97 229 LEU B N 1
ATOM 5433 C CA . LEU B 1 229 ? 22.75 -51.844 -26.844 1 97 229 LEU B CA 1
ATOM 5434 C C . LEU B 1 229 ? 23.688 -52.469 -27.859 1 97 229 LEU B C 1
ATOM 5436 O O . LEU B 1 229 ? 23.781 -52 -28.984 1 97 229 LEU B O 1
ATOM 5440 N N . LYS B 1 230 ? 24.375 -53.438 -27.469 1 95.31 230 LYS B N 1
ATOM 5441 C CA . LYS B 1 230 ? 25.328 -54.094 -28.359 1 95.31 230 LYS B CA 1
ATOM 5442 C C . LYS B 1 230 ? 24.609 -54.719 -29.562 1 95.31 230 LYS B C 1
ATOM 5444 O O . LYS B 1 230 ? 25.031 -54.562 -30.703 1 95.31 230 LYS B O 1
ATOM 5449 N N . ASN B 1 231 ? 23.594 -55.406 -29.266 1 95.75 231 ASN B N 1
ATOM 5450 C CA . ASN B 1 231 ? 22.859 -56.094 -30.312 1 95.75 231 ASN B CA 1
ATOM 5451 C C . ASN B 1 231 ? 21.672 -55.281 -30.812 1 95.75 231 ASN B C 1
ATOM 5453 O O . ASN B 1 231 ? 20.953 -55.688 -31.703 1 95.75 231 ASN B O 1
ATOM 5457 N N . LYS B 1 232 ? 21.469 -54.125 -30.203 1 96.06 232 LYS B N 1
ATOM 5458 C CA . LYS B 1 232 ? 20.344 -53.25 -30.531 1 96.06 232 LYS B CA 1
ATOM 5459 C C . LYS B 1 232 ? 19.016 -54 -30.453 1 96.06 232 LYS B C 1
ATOM 5461 O O . LYS B 1 232 ? 18.234 -53.969 -31.406 1 96.06 232 LYS B O 1
ATOM 5466 N N . CYS B 1 233 ? 18.844 -54.562 -29.344 1 97.38 233 CYS B N 1
ATOM 5467 C CA . CYS B 1 233 ? 17.672 -55.406 -29.125 1 97.38 233 CYS B CA 1
ATOM 5468 C C . CYS B 1 233 ? 16.906 -54.969 -27.891 1 97.38 233 CYS B C 1
ATOM 5470 O O . CYS B 1 233 ? 17.5 -54.75 -26.828 1 97.38 233 CYS B O 1
ATOM 5472 N N . LEU B 1 234 ? 15.602 -54.844 -28.016 1 97.94 234 LEU B N 1
ATOM 5473 C CA . LEU B 1 234 ? 14.68 -54.562 -26.922 1 97.94 234 LEU B CA 1
ATOM 5474 C C . LEU B 1 234 ? 13.938 -55.812 -26.484 1 97.94 234 LEU B C 1
ATOM 5476 O O . LEU B 1 234 ? 13.484 -56.594 -27.312 1 97.94 234 LEU B O 1
ATOM 5480 N N . THR B 1 235 ? 13.875 -56.031 -25.203 1 98.38 235 THR B N 1
ATOM 5481 C CA . THR B 1 235 ? 13.133 -57.156 -24.656 1 98.38 235 THR B CA 1
ATOM 5482 C C . THR B 1 235 ? 11.969 -56.656 -23.781 1 98.38 235 THR B C 1
ATOM 5484 O O . THR B 1 235 ? 12.141 -55.781 -22.953 1 98.38 235 THR B O 1
ATOM 5487 N N . PHE B 1 236 ? 10.797 -57.281 -24 1 98.25 236 PHE B N 1
ATOM 5488 C CA . PHE B 1 236 ? 9.594 -56.906 -23.266 1 98.25 236 PHE B CA 1
ATOM 5489 C C . PHE B 1 236 ? 9.227 -58.031 -22.266 1 98.25 236 PHE B C 1
ATOM 5491 O O . PHE B 1 236 ? 9.734 -59.125 -22.359 1 98.25 236 PHE B O 1
ATOM 5498 N N . ASN B 1 237 ? 8.438 -57.688 -21.297 1 97.62 237 ASN B N 1
ATOM 5499 C CA . ASN B 1 237 ? 8.086 -58.562 -20.203 1 97.62 237 ASN B CA 1
ATOM 5500 C C . ASN B 1 237 ? 7.383 -59.812 -20.703 1 97.62 237 ASN B C 1
ATOM 5502 O O . ASN B 1 237 ? 7.426 -60.875 -20.047 1 97.62 237 ASN B O 1
ATOM 5506 N N . ASN B 1 238 ? 6.719 -59.812 -21.828 1 97.06 238 ASN B N 1
ATOM 5507 C CA . ASN B 1 238 ? 6.008 -60.969 -22.375 1 97.06 238 ASN B CA 1
ATOM 5508 C C . ASN B 1 238 ? 6.934 -61.875 -23.203 1 97.06 238 ASN B C 1
ATOM 5510 O O . ASN B 1 238 ? 6.48 -62.812 -23.859 1 97.06 238 ASN B O 1
ATOM 5514 N N . GLY B 1 239 ? 8.172 -61.438 -23.344 1 96.12 239 GLY B N 1
ATOM 5515 C CA . GLY B 1 239 ? 9.164 -62.25 -24.016 1 96.12 239 GLY B CA 1
ATOM 5516 C C . GLY B 1 239 ? 9.477 -61.75 -25.422 1 96.12 239 GLY B C 1
ATOM 5517 O O . GLY B 1 239 ? 10.461 -62.188 -26.031 1 96.12 239 GLY B O 1
ATOM 5518 N N . LEU B 1 240 ? 8.711 -60.906 -25.859 1 97.31 240 LEU B N 1
ATOM 5519 C CA . LEU B 1 240 ? 8.945 -60.344 -27.188 1 97.31 240 LEU B CA 1
ATOM 5520 C C . LEU B 1 240 ? 10.289 -59.625 -27.25 1 97.31 240 LEU B C 1
ATOM 5522 O O . LEU B 1 240 ? 10.648 -58.906 -26.328 1 97.31 240 LEU B O 1
ATOM 5526 N N . GLN B 1 241 ? 11.023 -59.875 -28.297 1 97.31 241 GLN B N 1
ATOM 5527 C CA . GLN B 1 241 ? 12.266 -59.188 -28.609 1 97.31 241 GLN B CA 1
ATOM 5528 C C . GLN B 1 241 ? 12.172 -58.469 -29.953 1 97.31 241 GLN B C 1
ATOM 5530 O O . GLN B 1 241 ? 11.609 -59.031 -30.906 1 97.31 241 GLN B O 1
ATOM 5535 N N . LYS B 1 242 ? 12.625 -57.312 -29.953 1 96 242 LYS B N 1
ATOM 5536 C CA . LYS B 1 242 ? 12.617 -56.531 -31.188 1 96 242 LYS B CA 1
ATOM 5537 C C . LYS B 1 242 ? 13.945 -55.812 -31.391 1 96 242 LYS B C 1
ATOM 5539 O O . LYS B 1 242 ? 14.422 -55.094 -30.5 1 96 242 LYS B O 1
ATOM 5544 N N . ASN B 1 243 ? 14.531 -56.062 -32.562 1 95.62 243 ASN B N 1
ATOM 5545 C CA . ASN B 1 243 ? 15.719 -55.281 -32.906 1 95.62 243 ASN B CA 1
ATOM 5546 C C . ASN B 1 243 ? 15.352 -53.906 -33.438 1 95.62 243 ASN B C 1
ATOM 5548 O O . ASN B 1 243 ? 14.242 -53.719 -33.938 1 95.62 243 ASN B O 1
ATOM 5552 N N . TYR B 1 244 ? 16.312 -52.969 -33.25 1 94.88 244 TYR B N 1
ATOM 5553 C CA . TYR B 1 244 ? 16.062 -51.625 -33.75 1 94.88 244 TYR B CA 1
ATOM 5554 C C . TYR B 1 244 ? 17.312 -51.062 -34.406 1 94.88 244 TYR B C 1
ATOM 5556 O O . TYR B 1 244 ? 18.422 -51.375 -34.031 1 94.88 244 TYR B O 1
ATOM 5564 N N . LYS B 1 245 ? 17.109 -50.312 -35.5 1 94.75 245 LYS B N 1
ATOM 5565 C CA . LYS B 1 245 ? 18.188 -49.438 -36 1 94.75 245 LYS B CA 1
ATOM 5566 C C . LYS B 1 245 ? 18.188 -48.094 -35.312 1 94.75 245 LYS B C 1
ATOM 5568 O O . LYS B 1 245 ? 19.234 -47.656 -34.812 1 94.75 245 LYS B O 1
ATOM 5573 N N . TYR B 1 246 ? 17 -47.5 -35.25 1 95.62 246 TYR B N 1
ATOM 5574 C CA . TYR B 1 246 ? 16.688 -46.312 -34.469 1 95.62 246 TYR B CA 1
ATOM 5575 C C . TYR B 1 246 ? 15.453 -46.562 -33.594 1 95.62 246 TYR B C 1
ATOM 5577 O O . TYR B 1 246 ? 14.562 -47.312 -33.969 1 95.62 246 TYR B O 1
ATOM 5585 N N . CYS B 1 247 ? 15.484 -45.906 -32.469 1 96.31 247 CYS B N 1
ATOM 5586 C CA . CYS B 1 247 ? 14.367 -46.062 -31.547 1 96.31 247 CYS B CA 1
ATOM 5587 C C . CYS B 1 247 ? 13.984 -44.719 -30.922 1 96.31 247 CYS B C 1
ATOM 5589 O O . CYS B 1 247 ? 14.844 -43.875 -30.656 1 96.31 247 CYS B O 1
ATOM 5591 N N . PHE B 1 248 ? 12.641 -44.5 -30.828 1 98.38 248 PHE B N 1
ATOM 5592 C CA . PHE B 1 248 ? 12.141 -43.375 -30.062 1 98.38 248 PHE B CA 1
ATOM 5593 C C . PHE B 1 248 ? 11.719 -43.781 -28.672 1 98.38 248 PHE B C 1
ATOM 5595 O O . PHE B 1 248 ? 11.109 -44.844 -28.484 1 98.38 248 PHE B O 1
ATOM 5602 N N . SER B 1 249 ? 12.062 -42.969 -27.672 1 98.69 249 SER B N 1
ATOM 5603 C CA . SER B 1 249 ? 11.664 -43.312 -26.312 1 98.69 249 SER B CA 1
ATOM 5604 C C . SER B 1 249 ? 11.07 -42.094 -25.594 1 98.69 249 SER B C 1
ATOM 5606 O O . SER B 1 249 ? 11.688 -41.031 -25.562 1 98.69 249 SER B O 1
ATOM 5608 N N . SER B 1 250 ? 9.867 -42.281 -25.047 1 98.44 250 SER B N 1
ATOM 5609 C CA . SER B 1 250 ? 9.289 -41.312 -24.141 1 98.44 250 SER B CA 1
ATOM 5610 C C . SER B 1 250 ? 9.367 -41.781 -22.688 1 98.44 250 SER B C 1
ATOM 5612 O O . SER B 1 250 ? 8.75 -41.156 -21.812 1 98.44 250 SER B O 1
ATOM 5614 N N . LEU B 1 251 ? 10.086 -42.844 -22.406 1 98.12 251 LEU B N 1
ATOM 5615 C CA . LEU B 1 251 ? 10.227 -43.375 -21.062 1 98.12 251 LEU B CA 1
ATOM 5616 C C . LEU B 1 251 ? 11.047 -42.406 -20.188 1 98.12 251 LEU B C 1
ATOM 5618 O O . LEU B 1 251 ? 11.93 -41.719 -20.688 1 98.12 251 LEU B O 1
ATOM 5622 N N . PRO B 1 252 ? 10.773 -42.438 -18.875 1 97.94 252 PRO B N 1
ATOM 5623 C CA . PRO B 1 252 ? 11.633 -41.625 -18 1 97.94 252 PRO B CA 1
ATOM 5624 C C . PRO B 1 252 ? 13.109 -42 -18.109 1 97.94 252 PRO B C 1
ATOM 5626 O O . PRO B 1 252 ? 13.445 -43.188 -18.188 1 97.94 252 PRO B O 1
ATOM 5629 N N . LEU B 1 253 ? 13.961 -41.031 -18.141 1 98.12 253 LEU B N 1
ATOM 5630 C CA . LEU B 1 253 ? 15.398 -41.219 -18.297 1 98.12 253 LEU B CA 1
ATOM 5631 C C . LEU B 1 253 ? 15.938 -42.156 -17.219 1 98.12 253 LEU B C 1
ATOM 5633 O O . LEU B 1 253 ? 16.766 -43.031 -17.484 1 98.12 253 LEU B O 1
ATOM 5637 N N . SER B 1 254 ? 15.477 -41.906 -16 1 96.88 254 SER B N 1
ATOM 5638 C CA . SER B 1 254 ? 15.945 -42.719 -14.898 1 96.88 254 SER B CA 1
ATOM 5639 C C . SER B 1 254 ? 15.594 -44.188 -15.133 1 96.88 254 SER B C 1
ATOM 5641 O O . SER B 1 254 ? 16.391 -45.094 -14.82 1 96.88 254 SER B O 1
ATOM 5643 N N . LYS B 1 255 ? 14.469 -44.469 -15.672 1 96.56 255 LYS B N 1
ATOM 5644 C CA . LYS B 1 255 ? 14.016 -45.812 -15.922 1 96.56 255 LYS B CA 1
ATOM 5645 C C . LYS B 1 255 ? 14.781 -46.469 -17.078 1 96.56 255 LYS B C 1
ATOM 5647 O O . LYS B 1 255 ? 15.18 -47.625 -17 1 96.56 255 LYS B O 1
ATOM 5652 N N . ILE B 1 256 ? 14.938 -45.719 -18.188 1 97.19 256 ILE B N 1
ATOM 5653 C CA . ILE B 1 256 ? 15.617 -46.281 -19.359 1 97.19 256 ILE B CA 1
ATOM 5654 C C . ILE B 1 256 ? 17.047 -46.688 -18.984 1 97.19 256 ILE B C 1
ATOM 5656 O O . ILE B 1 256 ? 17.547 -47.719 -19.453 1 97.19 256 ILE B O 1
ATOM 5660 N N . VAL B 1 257 ? 17.703 -45.844 -18.172 1 97.56 257 VAL B N 1
ATOM 5661 C CA . VAL B 1 257 ? 19.062 -46.156 -17.75 1 97.56 257 VAL B CA 1
ATOM 5662 C C . VAL B 1 257 ? 19.109 -47.469 -17 1 97.56 257 VAL B C 1
ATOM 5664 O O . VAL B 1 257 ? 20.016 -48.281 -17.188 1 97.56 257 VAL B O 1
ATOM 5667 N N . GLU B 1 258 ? 18.141 -47.719 -16.188 1 96.88 258 GLU B N 1
ATOM 5668 C CA . GLU B 1 258 ? 18.047 -48.938 -15.414 1 96.88 258 GLU B CA 1
ATOM 5669 C C . GLU B 1 258 ? 17.859 -50.156 -16.328 1 96.88 258 GLU B C 1
ATOM 5671 O O . GLU B 1 258 ? 18.281 -51.25 -15.984 1 96.88 258 GLU B O 1
ATOM 5676 N N . LEU B 1 259 ? 17.219 -50 -17.438 1 97.94 259 LEU B N 1
ATOM 5677 C CA . LEU B 1 259 ? 16.844 -51.094 -18.328 1 97.94 259 LEU B CA 1
ATOM 5678 C C . LEU B 1 259 ? 17.984 -51.438 -19.266 1 97.94 259 LEU B C 1
ATOM 5680 O O . LEU B 1 259 ? 17.953 -52.5 -19.906 1 97.94 259 LEU B O 1
ATOM 5684 N N . ILE B 1 260 ? 18.938 -50.531 -19.422 1 97.75 260 ILE B N 1
ATOM 5685 C CA . ILE B 1 260 ? 20.062 -50.781 -20.312 1 97.75 260 ILE B CA 1
ATOM 5686 C C . ILE B 1 260 ? 21 -51.812 -19.688 1 97.75 260 ILE B C 1
ATOM 5688 O O . ILE B 1 260 ? 21.562 -51.594 -18.625 1 97.75 260 ILE B O 1
ATOM 5692 N N . GLN B 1 261 ? 21.125 -52.844 -20.5 1 94 261 GLN B N 1
ATOM 5693 C CA . GLN B 1 261 ? 22.062 -53.875 -20.078 1 94 261 GLN B CA 1
ATOM 5694 C C . GLN B 1 261 ? 23.5 -53.375 -20.094 1 94 261 GLN B C 1
ATOM 5696 O O . GLN B 1 261 ? 23.938 -52.781 -21.078 1 94 261 GLN B O 1
ATOM 5701 N N . ASP B 1 262 ? 24.234 -53.438 -19.062 1 91.38 262 ASP B N 1
ATOM 5702 C CA . ASP B 1 262 ? 25.641 -53.062 -18.953 1 91.38 262 ASP B CA 1
ATOM 5703 C C . ASP B 1 262 ? 25.844 -51.562 -19.172 1 91.38 262 ASP B C 1
ATOM 5705 O O . ASP B 1 262 ? 26.766 -51.156 -19.891 1 91.38 262 ASP B O 1
ATOM 5709 N N . ALA B 1 263 ? 24.891 -50.719 -18.797 1 95.56 263 ALA B N 1
ATOM 5710 C CA . ALA B 1 263 ? 25.094 -49.281 -18.844 1 95.56 263 ALA B CA 1
ATOM 5711 C C . ALA B 1 263 ? 26.391 -48.875 -18.141 1 95.56 263 ALA B C 1
ATOM 5713 O O . ALA B 1 263 ? 26.703 -49.406 -17.078 1 95.56 263 ALA B O 1
ATOM 5714 N N . PRO B 1 264 ? 27.141 -47.969 -18.734 1 97.38 264 PRO B N 1
ATOM 5715 C CA . PRO B 1 264 ? 28.328 -47.469 -18.031 1 97.38 264 PRO B CA 1
ATOM 5716 C C . PRO B 1 264 ? 28.016 -46.938 -16.641 1 97.38 264 PRO B C 1
ATOM 5718 O O . PRO B 1 264 ? 26.938 -46.375 -16.438 1 97.38 264 PRO B O 1
ATOM 5721 N N . GLU B 1 265 ? 28.984 -47.125 -15.734 1 97.69 265 GLU B N 1
ATOM 5722 C CA . GLU B 1 265 ? 28.781 -46.75 -14.336 1 97.69 265 GLU B CA 1
ATOM 5723 C C . GLU B 1 265 ? 28.391 -45.281 -14.219 1 97.69 265 GLU B C 1
ATOM 5725 O O . GLU B 1 265 ? 27.562 -44.906 -13.383 1 97.69 265 GLU B O 1
ATOM 5730 N N . ASN B 1 266 ? 29.031 -44.438 -14.992 1 97.94 266 ASN B N 1
ATOM 5731 C CA . ASN B 1 266 ? 28.75 -43.031 -14.93 1 97.94 266 ASN B CA 1
ATOM 5732 C C . ASN B 1 266 ? 27.312 -42.719 -15.367 1 97.94 266 ASN B C 1
ATOM 5734 O O . ASN B 1 266 ? 26.688 -41.781 -14.844 1 97.94 266 ASN B O 1
ATOM 5738 N N . ILE B 1 267 ? 26.797 -43.469 -16.297 1 98.38 267 ILE B N 1
ATOM 5739 C CA . ILE B 1 267 ? 25.438 -43.281 -16.781 1 98.38 267 ILE B CA 1
ATOM 5740 C C . ILE B 1 267 ? 24.453 -43.781 -15.711 1 98.38 267 ILE B C 1
ATOM 5742 O O . ILE B 1 267 ? 23.438 -43.125 -15.453 1 98.38 267 ILE B O 1
ATOM 5746 N N . LYS B 1 268 ? 24.734 -44.875 -15.07 1 98.06 268 LYS B N 1
ATOM 5747 C CA . LYS B 1 268 ? 23.906 -45.375 -13.984 1 98.06 268 LYS B CA 1
ATOM 5748 C C . LYS B 1 268 ? 23.812 -44.375 -12.844 1 98.06 268 LYS B C 1
ATOM 5750 O O . LYS B 1 268 ? 22.719 -44.125 -12.32 1 98.06 268 LYS B O 1
ATOM 5755 N N . LYS B 1 269 ? 24.953 -43.875 -12.516 1 98 269 LYS B N 1
ATOM 5756 C CA . LYS B 1 269 ? 25 -42.875 -11.445 1 98 269 LYS B CA 1
ATOM 5757 C C . LYS B 1 269 ? 24.188 -41.625 -11.812 1 98 269 LYS B C 1
ATOM 5759 O O . LYS B 1 269 ? 23.484 -41.062 -10.969 1 98 269 LYS B O 1
ATOM 5764 N N . ALA B 1 270 ? 24.281 -41.188 -13.055 1 98.38 270 ALA B N 1
ATOM 5765 C CA . ALA B 1 270 ? 23.547 -40.031 -13.531 1 98.38 270 ALA B CA 1
ATOM 5766 C C . ALA B 1 270 ? 22.031 -40.25 -13.43 1 98.38 270 ALA B C 1
ATOM 5768 O O . ALA B 1 270 ? 21.297 -39.375 -13 1 98.38 270 ALA B O 1
ATOM 5769 N N . GLY B 1 271 ? 21.594 -41.406 -13.805 1 98.12 271 GLY B N 1
ATOM 5770 C CA . GLY B 1 271 ? 20.188 -41.75 -13.719 1 98.12 271 GLY B CA 1
ATOM 5771 C C . GLY B 1 271 ? 19.656 -41.719 -12.297 1 98.12 271 GLY B C 1
ATOM 5772 O O . GLY B 1 271 ? 18.547 -41.25 -12.062 1 98.12 271 GLY B O 1
ATOM 5773 N N . LYS B 1 272 ? 20.484 -42.156 -11.367 1 97.19 272 LYS B N 1
ATOM 5774 C CA . LYS B 1 272 ? 20.078 -42.219 -9.961 1 97.19 272 LYS B CA 1
ATOM 5775 C C . LYS B 1 272 ? 19.984 -40.844 -9.352 1 97.19 272 LYS B C 1
ATOM 5777 O O . LYS B 1 272 ? 19.328 -40.625 -8.336 1 97.19 272 LYS B O 1
ATOM 5782 N N . LYS B 1 273 ? 20.609 -39.875 -9.961 1 97.88 273 LYS B N 1
ATOM 5783 C CA . LYS B 1 273 ? 20.672 -38.531 -9.422 1 97.88 273 LYS B CA 1
ATOM 5784 C C . LYS B 1 273 ? 19.5 -37.688 -9.898 1 97.88 273 LYS B C 1
ATOM 5786 O O . LYS B 1 273 ? 19.266 -36.594 -9.383 1 97.88 273 LYS B O 1
ATOM 5791 N N . LEU B 1 274 ? 18.766 -38.219 -10.867 1 98.38 274 LEU B N 1
ATOM 5792 C CA . LEU B 1 274 ? 17.609 -37.5 -11.367 1 98.38 274 LEU B CA 1
ATOM 5793 C C . LEU B 1 274 ? 16.453 -37.531 -10.359 1 98.38 274 LEU B C 1
ATOM 5795 O O . LEU B 1 274 ? 16.047 -38.625 -9.93 1 98.38 274 LEU B O 1
ATOM 5799 N N . ALA B 1 275 ? 16.016 -36.344 -9.984 1 98.19 275 ALA B N 1
ATOM 5800 C CA . ALA B 1 275 ? 14.969 -36.25 -8.969 1 98.19 275 ALA B CA 1
ATOM 5801 C C . ALA B 1 275 ? 13.617 -35.938 -9.594 1 98.19 275 ALA B C 1
ATOM 5803 O O . ALA B 1 275 ? 13.547 -35.156 -10.562 1 98.19 275 ALA B O 1
ATOM 5804 N N . PHE B 1 276 ? 12.57 -36.438 -9.047 1 98.19 276 PHE B N 1
ATOM 5805 C CA . PHE B 1 276 ? 11.203 -36.25 -9.492 1 98.19 276 PHE B CA 1
ATOM 5806 C C . PHE B 1 276 ? 10.219 -36.5 -8.352 1 98.19 276 PHE B C 1
ATOM 5808 O O . PHE B 1 276 ? 10.562 -37.125 -7.363 1 98.19 276 PHE B O 1
ATOM 5815 N N . THR B 1 277 ? 9.062 -35.906 -8.5 1 98.31 277 THR B N 1
ATOM 5816 C CA . THR B 1 277 ? 8.031 -36.156 -7.492 1 98.31 277 THR B CA 1
ATOM 5817 C C . THR B 1 277 ? 7.102 -37.281 -7.941 1 98.31 277 THR B C 1
ATOM 5819 O O . THR B 1 277 ? 7.031 -37.594 -9.133 1 98.31 277 THR B O 1
ATOM 5822 N N . LYS B 1 278 ? 6.547 -37.938 -6.984 1 97.94 278 LYS B N 1
ATOM 5823 C CA . LYS B 1 278 ? 5.371 -38.812 -7.121 1 97.94 278 LYS B CA 1
ATOM 5824 C C . LYS B 1 278 ? 4.141 -38.156 -6.512 1 97.94 278 LYS B C 1
ATOM 5826 O O . LYS B 1 278 ? 4.258 -37.312 -5.621 1 97.94 278 LYS B O 1
ATOM 5831 N N . CYS B 1 279 ? 3.008 -38.531 -6.984 1 98.5 279 CYS B N 1
ATOM 5832 C CA . CYS B 1 279 ? 1.798 -37.844 -6.539 1 98.5 279 CYS B CA 1
ATOM 5833 C C . CYS B 1 279 ? 0.725 -38.844 -6.133 1 98.5 279 CYS B C 1
ATOM 5835 O O . CYS B 1 279 ? 0.343 -39.688 -6.926 1 98.5 279 CYS B O 1
ATOM 5837 N N . VAL B 1 280 ? 0.341 -38.781 -4.891 1 98.81 280 VAL B N 1
ATOM 5838 C CA . VAL B 1 280 ? -0.874 -39.469 -4.488 1 98.81 280 VAL B CA 1
ATOM 5839 C C . VAL B 1 280 ? -2.1 -38.688 -4.938 1 98.81 280 VAL B C 1
ATOM 5841 O O . VAL B 1 280 ? -2.25 -37.5 -4.594 1 98.81 280 VAL B O 1
ATOM 5844 N N . LEU B 1 281 ? -2.928 -39.312 -5.715 1 98.75 281 LEU B N 1
ATOM 5845 C CA . LEU B 1 281 ? -4.18 -38.75 -6.18 1 98.75 281 LEU B CA 1
ATOM 5846 C C . LEU B 1 281 ? -5.367 -39.312 -5.406 1 98.75 281 LEU B C 1
ATOM 5848 O O . LEU B 1 281 ? -5.625 -40.5 -5.457 1 98.75 281 LEU B O 1
ATOM 5852 N N . VAL B 1 282 ? -5.969 -38.469 -4.676 1 98.88 282 VAL B N 1
ATOM 5853 C CA . VAL B 1 282 ? -7.184 -38.844 -3.969 1 98.88 282 VAL B CA 1
ATOM 5854 C C . VAL B 1 282 ? -8.406 -38.344 -4.73 1 98.88 282 VAL B C 1
ATOM 5856 O O . VAL B 1 282 ? -8.57 -37.125 -4.934 1 98.88 282 VAL B O 1
ATOM 5859 N N . ASN B 1 283 ? -9.281 -39.281 -5.113 1 98.75 283 ASN B N 1
ATOM 5860 C CA . ASN B 1 283 ? -10.469 -38.969 -5.906 1 98.75 283 ASN B CA 1
ATOM 5861 C C . ASN B 1 283 ? -11.75 -39.219 -5.117 1 98.75 283 ASN B C 1
ATOM 5863 O O . ASN B 1 283 ? -11.953 -40.312 -4.598 1 98.75 283 ASN B O 1
ATOM 5867 N N . LEU B 1 284 ? -12.523 -38.188 -5.02 1 98.75 284 LEU B N 1
ATOM 5868 C CA . LEU B 1 284 ? -13.781 -38.281 -4.285 1 98.75 284 LEU B CA 1
ATOM 5869 C C . LEU B 1 284 ? -14.961 -37.906 -5.172 1 98.75 284 LEU B C 1
ATOM 5871 O O . LEU B 1 284 ? -14.867 -36.969 -5.977 1 98.75 284 LEU B O 1
ATOM 5875 N N . GLY B 1 285 ? -16 -38.656 -5.117 1 98.44 285 GLY B N 1
ATOM 5876 C CA . GLY B 1 285 ? -17.312 -38.281 -5.641 1 98.44 285 GLY B CA 1
ATOM 5877 C C . GLY B 1 285 ? -18.297 -37.875 -4.559 1 98.44 285 GLY B C 1
ATOM 5878 O O . GLY B 1 285 ? -18.484 -38.594 -3.574 1 98.44 285 GLY B O 1
ATOM 5879 N N . ILE B 1 286 ? -18.844 -36.688 -4.734 1 98.31 286 ILE B N 1
ATOM 5880 C CA . ILE B 1 286 ? -19.734 -36.125 -3.732 1 98.31 286 ILE B CA 1
ATOM 5881 C C . ILE B 1 286 ? -21.156 -36.031 -4.289 1 98.31 286 ILE B C 1
ATOM 5883 O O . ILE B 1 286 ? -21.359 -35.719 -5.461 1 98.31 286 ILE B O 1
ATOM 5887 N N . ASN B 1 287 ? -22.203 -36.25 -3.482 1 97 287 ASN B N 1
ATOM 5888 C CA . ASN B 1 287 ? -23.594 -36.281 -3.9 1 97 287 ASN B CA 1
ATOM 5889 C C . ASN B 1 287 ? -24.172 -34.906 -4.062 1 97 287 ASN B C 1
ATOM 5891 O O . ASN B 1 287 ? -25.297 -34.625 -3.613 1 97 287 ASN B O 1
ATOM 5895 N N . ARG B 1 288 ? -23.375 -34.031 -4.508 1 95.69 288 ARG B N 1
ATOM 5896 C CA . ARG B 1 288 ? -23.797 -32.688 -4.945 1 95.69 288 ARG B CA 1
ATOM 5897 C C . ARG B 1 288 ? -22.781 -32.094 -5.906 1 95.69 288 ARG B C 1
ATOM 5899 O O . ARG B 1 288 ? -21.609 -32.438 -5.891 1 95.69 288 ARG B O 1
ATOM 5906 N N . ARG B 1 289 ? -23.25 -31.062 -6.66 1 94.81 289 ARG B N 1
ATOM 5907 C CA . ARG B 1 289 ? -22.422 -30.594 -7.773 1 94.81 289 ARG B CA 1
ATOM 5908 C C . ARG B 1 289 ? -21.828 -29.219 -7.473 1 94.81 289 ARG B C 1
ATOM 5910 O O . ARG B 1 289 ? -20.797 -28.844 -8.047 1 94.81 289 ARG B O 1
ATOM 5917 N N . ASP B 1 290 ? -22.406 -28.391 -6.555 1 95.12 290 ASP B N 1
ATOM 5918 C CA . ASP B 1 290 ? -21.969 -27.016 -6.27 1 95.12 290 ASP B CA 1
ATOM 5919 C C . ASP B 1 290 ? -20.828 -27.016 -5.254 1 95.12 290 ASP B C 1
ATOM 5921 O O . ASP B 1 290 ? -20.938 -26.406 -4.191 1 95.12 290 ASP B O 1
ATOM 5925 N N . LEU B 1 291 ? -19.672 -27.516 -5.648 1 96 291 LEU B N 1
ATOM 5926 C CA . LEU B 1 291 ? -18.547 -27.719 -4.742 1 96 291 LEU B CA 1
ATOM 5927 C C . LEU B 1 291 ? -17.578 -26.547 -4.793 1 96 291 LEU B C 1
ATOM 5929 O O . LEU B 1 291 ? -16.844 -26.297 -3.834 1 96 291 LEU B O 1
ATOM 5933 N N . SER B 1 292 ? -17.531 -25.844 -5.906 1 94.44 292 SER B N 1
ATOM 5934 C CA . SER B 1 292 ? -16.516 -24.797 -6.094 1 94.44 292 SER B CA 1
ATOM 5935 C C . SER B 1 292 ? -16.891 -23.875 -7.234 1 94.44 292 SER B C 1
ATOM 5937 O O . SER B 1 292 ? -17.609 -24.266 -8.164 1 94.44 292 SER B O 1
ATOM 5939 N N . GLU B 1 293 ? -16.453 -22.656 -7.125 1 91.94 293 GLU B N 1
ATOM 5940 C CA . GLU B 1 293 ? -16.562 -21.703 -8.227 1 91.94 293 GLU B CA 1
ATOM 5941 C C . GLU B 1 293 ? -15.273 -21.672 -9.055 1 91.94 293 GLU B C 1
ATOM 5943 O O . GLU B 1 293 ? -15.234 -21.062 -10.125 1 91.94 293 GLU B O 1
ATOM 5948 N N . SER B 1 294 ? -14.258 -22.344 -8.555 1 93.31 294 SER B N 1
ATOM 5949 C CA . SER B 1 294 ? -12.961 -22.391 -9.227 1 93.31 294 SER B CA 1
ATOM 5950 C C . SER B 1 294 ? -12.672 -23.797 -9.75 1 93.31 294 SER B C 1
ATOM 5952 O O . SER B 1 294 ? -13.094 -24.797 -9.148 1 93.31 294 SER B O 1
ATOM 5954 N N . HIS B 1 295 ? -11.93 -23.844 -10.844 1 93.25 295 HIS B N 1
ATOM 5955 C CA . HIS B 1 295 ? -11.594 -25.125 -11.445 1 93.25 295 HIS B CA 1
ATOM 5956 C C . HIS B 1 295 ? -10.555 -25.875 -10.609 1 93.25 295 HIS B C 1
ATOM 5958 O O . HIS B 1 295 ? -10.562 -27.094 -10.555 1 93.25 295 HIS B O 1
ATOM 5964 N N . TRP B 1 296 ? -9.625 -25.109 -10.055 1 95.56 296 TRP B N 1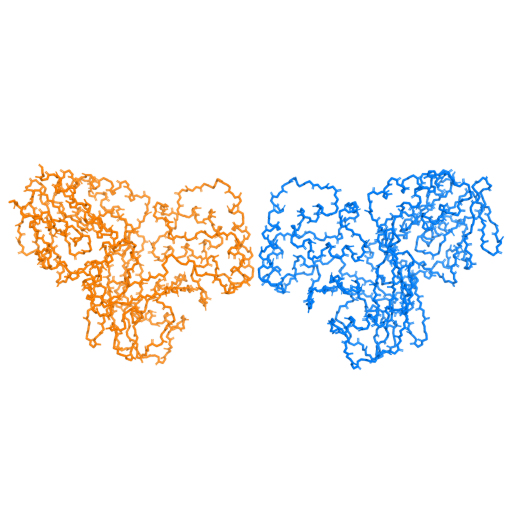
ATOM 5965 C CA . TRP B 1 296 ? -8.648 -25.703 -9.141 1 95.56 296 TRP B CA 1
ATOM 5966 C C . TRP B 1 296 ? -8.203 -24.688 -8.094 1 95.56 296 TRP B C 1
ATOM 5968 O O . TRP B 1 296 ? -8.43 -23.484 -8.25 1 95.56 296 TRP B O 1
ATOM 5978 N N . ARG B 1 297 ? -7.66 -25.234 -7.047 1 97.06 297 ARG B N 1
ATOM 5979 C CA . ARG B 1 297 ? -7.242 -24.453 -5.891 1 97.06 297 ARG B CA 1
ATOM 5980 C C . ARG B 1 297 ? -5.883 -24.922 -5.379 1 97.06 297 ARG B C 1
ATOM 5982 O O . ARG B 1 297 ? -5.602 -26.109 -5.344 1 97.06 297 ARG B O 1
ATOM 5989 N N . TYR B 1 298 ? -5.07 -23.922 -5.059 1 97.44 298 TYR B N 1
ATOM 5990 C CA . TYR B 1 298 ? -3.777 -24.219 -4.457 1 97.44 298 TYR B CA 1
ATOM 5991 C C . TYR B 1 298 ? -3.844 -24.125 -2.938 1 97.44 298 TYR B C 1
ATOM 5993 O O . TYR B 1 298 ? -4.566 -23.281 -2.4 1 97.44 298 TYR B O 1
ATOM 6001 N N . VAL B 1 299 ? -3.146 -24.984 -2.287 1 98.44 299 VAL B N 1
ATOM 6002 C CA . VAL B 1 299 ? -3.113 -24.953 -0.828 1 98.44 299 VAL B CA 1
ATOM 6003 C C . VAL B 1 299 ? -1.695 -24.656 -0.349 1 98.44 299 VAL B C 1
ATOM 6005 O O . VAL B 1 299 ? -0.795 -25.484 -0.487 1 98.44 299 VAL B O 1
ATOM 6008 N N . TYR B 1 300 ? -1.496 -23.547 0.308 1 96.94 300 TYR B N 1
ATOM 6009 C CA . TYR B 1 300 ? -0.171 -23.109 0.737 1 96.94 300 TYR B CA 1
ATOM 6010 C C . TYR B 1 300 ? 0.153 -23.641 2.127 1 96.94 300 TYR B C 1
ATOM 6012 O O . TYR B 1 300 ? 1.322 -23.844 2.465 1 96.94 300 TYR B O 1
ATOM 6020 N N . ASP B 1 301 ? -0.844 -23.906 2.967 1 97.38 301 ASP B N 1
ATOM 6021 C CA . ASP B 1 301 ? -0.648 -24.297 4.363 1 97.38 301 ASP B CA 1
ATOM 6022 C C . ASP B 1 301 ? 0.097 -25.625 4.469 1 97.38 301 ASP B C 1
ATOM 6024 O O . ASP B 1 301 ? -0.414 -26.656 4.043 1 97.38 301 ASP B O 1
ATOM 6028 N N . GLU B 1 302 ? 1.188 -25.625 5.145 1 97.19 302 GLU B N 1
ATOM 6029 C CA . GLU B 1 302 ? 2.092 -26.781 5.16 1 97.19 302 GLU B CA 1
ATOM 6030 C C . GLU B 1 302 ? 1.632 -27.828 6.164 1 97.19 302 GLU B C 1
ATOM 6032 O O . GLU B 1 302 ? 2.107 -28.969 6.141 1 97.19 302 GLU B O 1
ATOM 6037 N N . ASN B 1 303 ? 0.695 -27.453 7.039 1 97.06 303 ASN B N 1
ATOM 6038 C CA . ASN B 1 303 ? 0.15 -28.438 7.977 1 97.06 303 ASN B CA 1
ATOM 6039 C C . ASN B 1 303 ? -0.883 -29.344 7.305 1 97.06 303 ASN B C 1
ATOM 6041 O O . ASN B 1 303 ? -1.346 -30.312 7.902 1 97.06 303 ASN B O 1
ATOM 6045 N N . LEU B 1 304 ? -1.232 -29.062 6.125 1 98.06 304 LEU B N 1
ATOM 6046 C CA . LEU B 1 304 ? -2.143 -29.875 5.324 1 98.06 304 LEU B CA 1
ATOM 6047 C C . LEU B 1 304 ? -1.382 -30.641 4.238 1 98.06 304 LEU B C 1
ATOM 6049 O O . LEU B 1 304 ? -0.45 -30.094 3.637 1 98.06 304 LEU B O 1
ATOM 6053 N N . PHE B 1 305 ? -1.807 -31.859 3.912 1 98.19 305 PHE B N 1
ATOM 6054 C CA . PHE B 1 305 ? -1.178 -32.656 2.861 1 98.19 305 PHE B CA 1
ATOM 6055 C C . PHE B 1 305 ? -1.613 -32.156 1.484 1 98.19 305 PHE B C 1
ATOM 6057 O O . PHE B 1 305 ? -0.828 -32.188 0.535 1 98.19 305 PHE B O 1
ATOM 6064 N N . SER B 1 306 ? -2.867 -31.703 1.411 1 98.69 306 SER B N 1
ATOM 6065 C CA . SER B 1 306 ? -3.432 -31.25 0.141 1 98.69 306 SER B CA 1
ATOM 6066 C C . SER B 1 306 ? -2.596 -30.141 -0.477 1 98.69 306 SER B C 1
ATOM 6068 O O . SER B 1 306 ? -2.305 -29.141 0.18 1 98.69 306 SER B O 1
ATOM 6070 N N . THR B 1 307 ? -2.174 -30.344 -1.687 1 98.69 307 THR B N 1
ATOM 6071 C CA . THR B 1 307 ? -1.347 -29.359 -2.375 1 98.69 307 THR B CA 1
ATOM 6072 C C . THR B 1 307 ? -2.154 -28.625 -3.445 1 98.69 307 THR B C 1
ATOM 6074 O O . THR B 1 307 ? -2.074 -27.406 -3.562 1 98.69 307 THR B O 1
ATOM 6077 N N . ARG B 1 308 ? -2.881 -29.328 -4.211 1 98.44 308 ARG B N 1
ATOM 6078 C CA . ARG B 1 308 ? -3.775 -28.797 -5.234 1 98.44 308 ARG B CA 1
ATOM 6079 C C . ARG B 1 308 ? -5.098 -29.562 -5.254 1 98.44 308 ARG B C 1
ATOM 6081 O O . ARG B 1 308 ? -5.113 -30.781 -5.125 1 98.44 308 ARG B O 1
ATOM 6088 N N . ILE B 1 309 ? -6.176 -28.844 -5.316 1 98.62 309 ILE B N 1
ATOM 6089 C CA . ILE B 1 309 ? -7.52 -29.406 -5.344 1 98.62 309 ILE B CA 1
ATOM 6090 C C . ILE B 1 309 ? -8.211 -29.031 -6.652 1 98.62 309 ILE B C 1
ATOM 6092 O O . ILE B 1 309 ? -8.375 -27.844 -6.957 1 98.62 309 ILE B O 1
ATOM 6096 N N . SER B 1 310 ? -8.57 -30.016 -7.398 1 98 310 SER B N 1
ATOM 6097 C CA . SER B 1 310 ? -9.281 -29.766 -8.648 1 98 310 SER B CA 1
ATOM 6098 C C . SER B 1 310 ? -10.688 -30.359 -8.609 1 98 310 SER B C 1
ATOM 6100 O O . SER B 1 310 ? -10.969 -31.234 -7.805 1 98 310 SER B O 1
ATOM 6102 N N . PHE B 1 311 ? -11.508 -29.844 -9.469 1 97.25 311 PHE B N 1
ATOM 6103 C CA . PHE B 1 311 ? -12.891 -30.297 -9.594 1 97.25 311 PHE B CA 1
ATOM 6104 C C . PHE B 1 311 ? -13.188 -30.766 -11.016 1 97.25 311 PHE B C 1
ATOM 6106 O O . PHE B 1 311 ? -13.758 -30 -11.805 1 97.25 311 PHE B O 1
ATOM 6113 N N . PRO B 1 312 ? -12.922 -32.062 -11.289 1 96.25 312 PRO B N 1
ATOM 6114 C CA . PRO B 1 312 ? -12.992 -32.562 -12.664 1 96.25 312 PRO B CA 1
ATOM 6115 C C . PRO B 1 312 ? -14.359 -32.344 -13.305 1 96.25 312 PRO B C 1
ATOM 6117 O O . PRO B 1 312 ? -14.445 -32.094 -14.516 1 96.25 312 PRO B O 1
ATOM 6120 N N . HIS B 1 313 ? -15.43 -32.375 -12.5 1 95.12 313 HIS B N 1
ATOM 6121 C CA . HIS B 1 313 ? -16.766 -32.156 -13.055 1 95.12 313 HIS B CA 1
ATOM 6122 C C . HIS B 1 313 ? -16.922 -30.766 -13.625 1 95.12 313 HIS B C 1
ATOM 6124 O O . HIS B 1 313 ? -17.844 -30.5 -14.406 1 95.12 313 HIS B O 1
ATOM 6130 N N . MET B 1 314 ? -16.016 -29.891 -13.211 1 93.19 314 MET B N 1
ATOM 6131 C CA . MET B 1 314 ? -16.078 -28.516 -13.711 1 93.19 314 MET B CA 1
ATOM 6132 C C . MET B 1 314 ? -15.328 -28.391 -15.039 1 93.19 314 MET B C 1
ATOM 6134 O O . MET B 1 314 ? -15.492 -27.406 -15.758 1 93.19 314 MET B O 1
ATOM 6138 N N . PHE B 1 315 ? -14.438 -29.344 -15.336 1 91.94 315 PHE B N 1
ATOM 6139 C CA . PHE B 1 315 ? -13.742 -29.406 -16.625 1 91.94 315 PHE B CA 1
ATOM 6140 C C . PHE B 1 315 ? -14.609 -30.062 -17.688 1 91.94 315 PHE B C 1
ATOM 6142 O O . PHE B 1 315 ? -14.836 -29.484 -18.75 1 91.94 315 PHE B O 1
ATOM 6149 N N . GLY B 1 316 ? -14.992 -31.203 -17.406 1 90.88 316 GLY B N 1
ATOM 6150 C CA . GLY B 1 316 ? -15.867 -32.031 -18.25 1 90.88 316 GLY B CA 1
ATOM 6151 C C . GLY B 1 316 ? -17.109 -32.5 -17.516 1 90.88 316 GLY B C 1
ATOM 6152 O O . GLY B 1 316 ? -17.062 -33.469 -16.781 1 90.88 316 GLY B O 1
ATOM 6153 N N . PRO B 1 317 ? -18.172 -31.891 -17.812 1 88.88 317 PRO B N 1
ATOM 6154 C CA . PRO B 1 317 ? -19.406 -32.156 -17.062 1 88.88 317 PRO B CA 1
ATOM 6155 C C . PRO B 1 317 ? -19.781 -33.656 -17.078 1 88.88 317 PRO B C 1
ATOM 6157 O O . PRO B 1 317 ? -20.422 -34.125 -16.141 1 88.88 317 PRO B O 1
ATOM 6160 N N . LYS B 1 318 ? -19.328 -34.375 -18.016 1 93.12 318 LYS B N 1
ATOM 6161 C CA . LYS B 1 318 ? -19.719 -35.781 -18.109 1 93.12 318 LYS B CA 1
ATOM 6162 C C . LYS B 1 318 ? -18.672 -36.688 -17.469 1 93.12 318 LYS B C 1
ATOM 6164 O O . LYS B 1 318 ? -18.703 -37.906 -17.641 1 93.12 318 LYS B O 1
ATOM 6169 N N . THR B 1 319 ? -17.797 -36.031 -16.703 1 94.88 319 THR B N 1
ATOM 6170 C CA . THR B 1 319 ? -16.812 -36.812 -15.977 1 94.88 319 THR B CA 1
ATOM 6171 C C . THR B 1 319 ? -17.375 -37.312 -14.648 1 94.88 319 THR B C 1
ATOM 6173 O O . THR B 1 319 ? -16.719 -38.062 -13.922 1 94.88 319 THR B O 1
ATOM 6176 N N . ALA B 1 320 ? -18.516 -36.906 -14.297 1 95.88 320 ALA B N 1
ATOM 6177 C CA . ALA B 1 320 ? -19.234 -37.344 -13.102 1 95.88 320 ALA B CA 1
ATOM 6178 C C . ALA B 1 320 ? -20.719 -37.594 -13.414 1 95.88 320 ALA B C 1
ATOM 6180 O O . ALA B 1 320 ? -21.234 -37.125 -14.422 1 95.88 320 ALA B O 1
ATOM 6181 N N . PRO B 1 321 ? -21.375 -38.281 -12.531 1 94.88 321 PRO B N 1
ATOM 6182 C CA . PRO B 1 321 ? -22.828 -38.406 -12.688 1 94.88 321 PRO B CA 1
ATOM 6183 C C . PRO B 1 321 ? -23.531 -37.062 -12.648 1 94.88 321 PRO B C 1
ATOM 6185 O O . PRO B 1 321 ? -23.016 -36.094 -12.086 1 94.88 321 PRO B O 1
ATOM 6188 N N . GLU B 1 322 ? -24.734 -36.906 -13.289 1 91.06 322 GLU B N 1
ATOM 6189 C CA . GLU B 1 322 ? -25.453 -35.656 -13.547 1 91.06 322 GLU B CA 1
ATOM 6190 C C . GLU B 1 322 ? -25.656 -34.844 -12.258 1 91.06 322 GLU B C 1
ATOM 6192 O O . GLU B 1 322 ? -25.5 -33.625 -12.258 1 91.06 322 GLU B O 1
ATOM 6197 N N . ASP B 1 323 ? -25.938 -35.406 -11.109 1 92.5 323 ASP B N 1
ATOM 6198 C CA . ASP B 1 323 ? -26.266 -34.625 -9.906 1 92.5 323 ASP B CA 1
ATOM 6199 C C . ASP B 1 323 ? -25.141 -34.75 -8.875 1 92.5 323 ASP B C 1
ATOM 6201 O O . ASP B 1 323 ? -25.344 -34.469 -7.691 1 92.5 323 ASP B O 1
ATOM 6205 N N . ALA B 1 324 ? -23.906 -35.094 -9.383 1 96.56 324 ALA B N 1
ATOM 6206 C CA . ALA B 1 324 ? -22.781 -35.281 -8.461 1 96.56 324 ALA B CA 1
ATOM 6207 C C . ALA B 1 324 ? -21.562 -34.469 -8.898 1 96.56 324 ALA B C 1
ATOM 6209 O O . ALA B 1 324 ? -21.5 -34.031 -10.039 1 96.56 324 ALA B O 1
ATOM 6210 N N . GLY B 1 325 ? -20.734 -34.188 -7.949 1 97.19 325 GLY B N 1
ATOM 6211 C CA . GLY B 1 325 ? -19.484 -33.5 -8.219 1 97.19 325 GLY B CA 1
ATOM 6212 C C . GLY B 1 325 ? -18.266 -34.312 -7.852 1 97.19 325 GLY B C 1
ATOM 6213 O O . GLY B 1 325 ? -18.359 -35.281 -7.07 1 97.19 325 GLY B O 1
ATOM 6214 N N . SER B 1 326 ? -17.188 -34.031 -8.484 1 97.62 326 SER B N 1
ATOM 6215 C CA . SER B 1 326 ? -15.945 -34.75 -8.234 1 97.62 326 SER B CA 1
ATOM 6216 C C . SER B 1 326 ? -14.844 -33.844 -7.719 1 97.62 326 SER B C 1
ATOM 6218 O O . SER B 1 326 ? -14.789 -32.656 -8.086 1 97.62 326 SER B O 1
ATOM 6220 N N . ILE B 1 327 ? -14.016 -34.344 -6.809 1 98.62 327 ILE B N 1
ATOM 6221 C CA . ILE B 1 327 ? -12.844 -33.656 -6.262 1 98.62 327 ILE B CA 1
ATOM 6222 C C . ILE B 1 327 ? -11.609 -34.562 -6.457 1 98.62 327 ILE B C 1
ATOM 6224 O O . ILE B 1 327 ? -11.656 -35.75 -6.211 1 98.62 327 ILE B O 1
ATOM 6228 N N . GLN B 1 328 ? -10.578 -34.031 -6.973 1 98.81 328 GLN B N 1
ATOM 6229 C CA . GLN B 1 328 ? -9.289 -34.688 -7.023 1 98.81 328 GLN B CA 1
ATOM 6230 C C . GLN B 1 328 ? -8.227 -33.875 -6.281 1 98.81 328 GLN B C 1
ATOM 6232 O O . GLN B 1 328 ? -8.008 -32.688 -6.578 1 98.81 328 GLN B O 1
ATOM 6237 N N . VAL B 1 329 ? -7.625 -34.531 -5.32 1 98.88 329 VAL B N 1
ATOM 6238 C CA . VAL B 1 329 ? -6.621 -33.844 -4.492 1 98.88 329 VAL B CA 1
ATOM 6239 C C . VAL B 1 329 ? -5.246 -34.469 -4.773 1 98.88 329 VAL B C 1
ATOM 6241 O O . VAL B 1 329 ? -5.09 -35.688 -4.809 1 98.88 329 VAL B O 1
ATOM 6244 N N . GLU B 1 330 ? -4.285 -33.594 -4.969 1 98.88 330 GLU B N 1
ATOM 6245 C CA . GLU B 1 330 ? -2.902 -33.969 -5.207 1 98.88 330 GLU B CA 1
ATOM 6246 C C . GLU B 1 330 ? -2.061 -33.844 -3.941 1 98.88 330 GLU B C 1
ATOM 6248 O O . GLU B 1 330 ? -2.105 -32.781 -3.281 1 98.88 330 GLU B O 1
ATOM 6253 N N . ILE B 1 331 ? -1.307 -34.844 -3.631 1 98.81 331 ILE B N 1
ATOM 6254 C CA . ILE B 1 331 ? -0.332 -34.844 -2.545 1 98.81 331 ILE B CA 1
ATOM 6255 C C . ILE B 1 331 ? 1.015 -35.344 -3.066 1 98.81 331 ILE B C 1
ATOM 6257 O O . ILE B 1 331 ? 1.117 -36.469 -3.566 1 98.81 331 ILE B O 1
ATOM 6261 N N . TYR B 1 332 ? 2.096 -34.562 -2.881 1 98.75 332 TYR B N 1
ATOM 6262 C CA . TYR B 1 332 ? 3.35 -34.875 -3.562 1 98.75 332 TYR B CA 1
ATOM 6263 C C . TYR B 1 332 ? 4.379 -35.438 -2.588 1 98.75 332 TYR B C 1
ATOM 6265 O O . TYR B 1 332 ? 4.434 -35.031 -1.427 1 98.75 332 TYR B O 1
ATOM 6273 N N . PHE B 1 333 ? 5.176 -36.312 -3.092 1 98.69 333 PHE B N 1
ATOM 6274 C CA . PHE B 1 333 ? 6.32 -36.938 -2.428 1 98.69 333 PHE B CA 1
ATOM 6275 C C . PHE B 1 333 ? 7.477 -37.125 -3.402 1 98.69 333 PHE B C 1
ATOM 6277 O O . PHE B 1 333 ? 7.324 -36.906 -4.605 1 98.69 333 PHE B O 1
ATOM 6284 N N . SER B 1 334 ? 8.641 -37.375 -2.93 1 98.44 334 SER B N 1
ATOM 6285 C CA . SER B 1 334 ? 9.805 -37.719 -3.744 1 98.44 334 SER B CA 1
ATOM 6286 C C . SER B 1 334 ? 10.758 -38.656 -2.994 1 98.44 334 SER B C 1
ATOM 6288 O O . SER B 1 334 ? 10.938 -38.5 -1.782 1 98.44 334 SER B O 1
ATOM 6290 N N . ASP B 1 335 ? 11.336 -39.562 -3.711 1 96.94 335 ASP B N 1
ATOM 6291 C CA . ASP B 1 335 ? 12.281 -40.469 -3.066 1 96.94 335 ASP B CA 1
ATOM 6292 C C . ASP B 1 335 ? 13.477 -39.719 -2.502 1 96.94 335 ASP B C 1
ATOM 6294 O O . ASP B 1 335 ? 13.938 -40.031 -1.396 1 96.94 335 ASP B O 1
ATOM 6298 N N . LYS B 1 336 ? 13.891 -38.719 -3.207 1 97 336 LYS B N 1
ATOM 6299 C CA . LYS B 1 336 ? 15.117 -38 -2.854 1 97 336 LYS B CA 1
ATOM 6300 C C . LYS B 1 336 ? 14.883 -37.062 -1.667 1 97 336 LYS B C 1
ATOM 6302 O O . LYS B 1 336 ? 15.742 -36.938 -0.79 1 97 336 LYS B O 1
ATOM 6307 N N . TYR B 1 337 ? 13.727 -36.438 -1.595 1 97.69 337 TYR B N 1
ATOM 6308 C CA . TYR B 1 337 ? 13.633 -35.312 -0.675 1 97.69 337 TYR B CA 1
ATOM 6309 C C . TYR B 1 337 ? 12.539 -35.562 0.357 1 97.69 337 TYR B C 1
ATOM 6311 O O . TYR B 1 337 ? 12.617 -35.062 1.481 1 97.69 337 TYR B O 1
ATOM 6319 N N . LYS B 1 338 ? 11.469 -36.188 0.013 1 97.88 338 LYS B N 1
ATOM 6320 C CA . LYS B 1 338 ? 10.312 -36.406 0.875 1 97.88 338 LYS B CA 1
ATOM 6321 C C . LYS B 1 338 ? 9.641 -37.75 0.555 1 97.88 338 LYS B C 1
ATOM 6323 O O . LYS B 1 338 ? 8.57 -37.781 -0.054 1 97.88 338 LYS B O 1
ATOM 6328 N N . PRO B 1 339 ? 10.18 -38.875 1.022 1 97.62 339 PRO B N 1
ATOM 6329 C CA . PRO B 1 339 ? 9.688 -40.219 0.64 1 97.62 339 PRO B CA 1
ATOM 6330 C C . PRO B 1 339 ? 8.281 -40.5 1.153 1 97.62 339 PRO B C 1
ATOM 6332 O O . PRO B 1 339 ? 7.914 -40.031 2.246 1 97.62 339 PRO B O 1
ATOM 6335 N N . LEU B 1 340 ? 7.508 -41.125 0.333 1 96.81 340 LEU B N 1
ATOM 6336 C CA . LEU B 1 340 ? 6.172 -41.594 0.69 1 96.81 340 LEU B CA 1
ATOM 6337 C C . LEU B 1 340 ? 6.242 -42.812 1.613 1 96.81 340 LEU B C 1
ATOM 6339 O O . LEU B 1 340 ? 6.902 -43.781 1.296 1 96.81 340 LEU B O 1
ATOM 6343 N N . ASN B 1 341 ? 5.598 -42.75 2.75 1 94.38 341 ASN B N 1
ATOM 6344 C CA . ASN B 1 341 ? 5.691 -43.812 3.717 1 94.38 341 ASN B CA 1
ATOM 6345 C C . ASN B 1 341 ? 4.316 -44.406 4.039 1 94.38 341 ASN B C 1
ATOM 6347 O O . ASN B 1 341 ? 4.152 -45.094 5.051 1 94.38 341 ASN B O 1
ATOM 6351 N N . LYS B 1 342 ? 3.305 -44.031 3.336 1 95 342 LYS B N 1
ATOM 6352 C CA . LYS B 1 342 ? 1.944 -44.531 3.506 1 95 342 LYS B CA 1
ATOM 6353 C C . LYS B 1 342 ? 1.372 -45.031 2.182 1 95 342 LYS B C 1
ATOM 6355 O O . LYS B 1 342 ? 1.908 -44.719 1.114 1 95 342 LYS B O 1
ATOM 6360 N N . ASN B 1 343 ? 0.326 -45.844 2.357 1 97.12 343 ASN B N 1
ATOM 6361 C CA . ASN B 1 343 ? -0.418 -46.25 1.163 1 97.12 343 ASN B CA 1
ATOM 6362 C C . ASN B 1 343 ? -1.331 -45.125 0.68 1 97.12 343 ASN B C 1
ATOM 6364 O O . ASN B 1 343 ? -1.878 -44.375 1.488 1 97.12 343 ASN B O 1
ATOM 6368 N N . PRO B 1 344 ? -1.447 -45.031 -0.624 1 98.19 344 PRO B N 1
ATOM 6369 C CA . PRO B 1 344 ? -2.322 -43.969 -1.149 1 98.19 344 PRO B CA 1
ATOM 6370 C C . PRO B 1 344 ? -3.699 -43.969 -0.486 1 98.19 344 PRO B C 1
ATOM 6372 O O . PRO B 1 344 ? -4.23 -42.906 -0.171 1 98.19 344 PRO B O 1
ATOM 6375 N N . GLU B 1 345 ? -4.273 -45.094 -0.207 1 98 345 GLU B N 1
ATOM 6376 C CA . GLU B 1 345 ? -5.617 -45.188 0.347 1 98 345 GLU B CA 1
ATOM 6377 C C . GLU B 1 345 ? -5.695 -44.562 1.737 1 98 345 GLU B C 1
ATOM 6379 O O . GLU B 1 345 ? -6.754 -44.094 2.152 1 98 345 GLU B O 1
ATOM 6384 N N . ASP B 1 346 ? -4.594 -44.469 2.404 1 97.81 346 ASP B N 1
ATOM 6385 C CA . ASP B 1 346 ? -4.531 -43.938 3.754 1 97.81 346 ASP B CA 1
ATOM 6386 C C . ASP B 1 346 ? -4.816 -42.438 3.744 1 97.81 346 ASP B C 1
ATOM 6388 O O . ASP B 1 346 ? -5.176 -41.844 4.773 1 97.81 346 ASP B O 1
ATOM 6392 N N . PHE B 1 347 ? -4.699 -41.844 2.645 1 98.62 347 PHE B N 1
ATOM 6393 C CA . PHE B 1 347 ? -4.824 -40.406 2.568 1 98.62 347 PHE B CA 1
ATOM 6394 C C . PHE B 1 347 ? -6.281 -40 2.365 1 98.62 347 PHE B C 1
ATOM 6396 O O . PHE B 1 347 ? -6.625 -38.812 2.492 1 98.62 347 PHE B O 1
ATOM 6403 N N . ILE B 1 348 ? -7.172 -40.938 2.098 1 98.75 348 ILE B N 1
ATOM 6404 C CA . ILE B 1 348 ? -8.555 -40.625 1.761 1 98.75 348 ILE B CA 1
ATOM 6405 C C . ILE B 1 348 ? -9.227 -39.938 2.945 1 98.75 348 ILE B C 1
ATOM 6407 O O . ILE B 1 348 ? -9.773 -38.844 2.805 1 98.75 348 ILE B O 1
ATOM 6411 N N . GLU B 1 349 ? -9.094 -40.5 4.152 1 98.25 349 GLU B N 1
ATOM 6412 C CA . GLU B 1 349 ? -9.734 -39.906 5.324 1 98.25 349 GLU B CA 1
ATOM 6413 C C . GLU B 1 349 ? -9.07 -38.594 5.711 1 98.25 349 GLU B C 1
ATOM 6415 O O . GLU B 1 349 ? -9.734 -37.656 6.172 1 98.25 349 GLU B O 1
ATOM 6420 N N . ILE B 1 350 ? -7.801 -38.531 5.562 1 98.31 350 ILE B N 1
ATOM 6421 C CA . ILE B 1 350 ? -7.051 -37.312 5.852 1 98.31 350 ILE B CA 1
ATOM 6422 C C . ILE B 1 350 ? -7.559 -36.156 4.969 1 98.31 350 ILE B C 1
ATOM 6424 O O . ILE B 1 350 ? -7.863 -35.062 5.465 1 98.31 350 ILE B O 1
ATOM 6428 N N . VAL B 1 351 ? -7.703 -36.469 3.705 1 98.69 351 VAL B N 1
ATOM 6429 C CA . VAL B 1 351 ? -8.125 -35.469 2.73 1 98.69 351 VAL B CA 1
ATOM 6430 C C . VAL B 1 351 ? -9.555 -35.031 3.023 1 98.69 351 VAL B C 1
ATOM 6432 O O . VAL B 1 351 ? -9.875 -33.812 2.967 1 98.69 351 VAL B O 1
ATOM 6435 N N . LYS B 1 352 ? -10.422 -35.969 3.338 1 98.56 352 LYS B N 1
ATOM 6436 C CA . LYS B 1 352 ? -11.789 -35.625 3.691 1 98.56 352 LYS B CA 1
ATOM 6437 C C . LYS B 1 352 ? -11.82 -34.625 4.844 1 98.56 352 LYS B C 1
ATOM 6439 O O . LYS B 1 352 ? -12.531 -33.625 4.785 1 98.56 352 LYS B O 1
ATOM 6444 N N . SER B 1 353 ? -11.023 -34.875 5.824 1 98.44 353 SER B N 1
ATOM 6445 C CA . SER B 1 353 ? -10.945 -33.969 6.98 1 98.44 353 SER B CA 1
ATOM 6446 C C . SER B 1 353 ? -10.414 -32.594 6.59 1 98.44 353 SER B C 1
ATOM 6448 O O . SER B 1 353 ? -10.914 -31.578 7.066 1 98.44 353 SER B O 1
ATOM 6450 N N . GLU B 1 354 ? -9.383 -32.562 5.754 1 98.62 354 GLU B N 1
ATOM 6451 C CA . GLU B 1 354 ? -8.797 -31.312 5.316 1 98.62 354 GLU B CA 1
ATOM 6452 C C . GLU B 1 354 ? -9.789 -30.5 4.492 1 98.62 354 GLU B C 1
ATOM 6454 O O . GLU B 1 354 ? -9.836 -29.266 4.602 1 98.62 354 GLU B O 1
ATOM 6459 N N . LEU B 1 355 ? -10.586 -31.188 3.68 1 98.75 355 LEU B N 1
ATOM 6460 C CA . LEU B 1 355 ? -11.578 -30.5 2.857 1 98.75 355 LEU B CA 1
ATOM 6461 C C . LEU B 1 355 ? -12.656 -29.859 3.727 1 98.75 355 LEU B C 1
ATOM 6463 O O . LEU B 1 355 ? -13.172 -28.797 3.402 1 98.75 355 LEU B O 1
ATOM 6467 N N . ILE B 1 356 ? -12.992 -30.5 4.812 1 98.19 356 ILE B N 1
ATOM 6468 C CA . ILE B 1 356 ? -13.945 -29.938 5.762 1 98.19 356 ILE B CA 1
ATOM 6469 C C . ILE B 1 356 ? -13.32 -28.734 6.461 1 98.19 356 ILE B C 1
ATOM 6471 O O . ILE B 1 356 ? -13.953 -27.688 6.594 1 98.19 356 ILE B O 1
ATOM 6475 N N . GLU B 1 357 ? -12.07 -28.875 6.828 1 97.56 357 GLU B N 1
ATOM 6476 C CA . GLU B 1 357 ? -11.352 -27.781 7.484 1 97.56 357 GLU B CA 1
ATOM 6477 C C . GLU B 1 357 ? -11.289 -26.547 6.59 1 97.56 357 GLU B C 1
ATOM 6479 O O . GLU B 1 357 ? -11.414 -25.422 7.074 1 97.56 357 GLU B O 1
ATOM 6484 N N . MET B 1 358 ? -11.148 -26.734 5.289 1 97.69 358 MET B N 1
ATOM 6485 C CA . MET B 1 358 ? -11 -25.641 4.344 1 97.69 358 MET B CA 1
ATOM 6486 C C . MET B 1 358 ? -12.359 -25.109 3.9 1 97.69 358 MET B C 1
ATOM 6488 O O . MET B 1 358 ? -12.438 -24.156 3.119 1 97.69 358 MET B O 1
ATOM 6492 N N . GLY B 1 359 ? -13.461 -25.766 4.312 1 97 359 GLY B N 1
ATOM 6493 C CA . GLY B 1 359 ? -14.805 -25.297 4.012 1 97 359 GLY B CA 1
ATOM 6494 C C . GLY B 1 359 ? -15.297 -25.75 2.648 1 97 359 GLY B C 1
ATOM 6495 O O . GLY B 1 359 ? -16.281 -25.219 2.135 1 97 359 GLY B O 1
ATOM 6496 N N . ILE B 1 360 ? -14.609 -26.625 2.018 1 97.75 360 ILE B N 1
ATOM 6497 C CA . ILE B 1 360 ? -15.031 -27.141 0.724 1 97.75 360 ILE B CA 1
ATOM 6498 C C . ILE B 1 360 ? -16.141 -28.172 0.924 1 97.75 360 ILE B C 1
ATOM 6500 O O . ILE B 1 360 ? -17.141 -28.172 0.188 1 97.75 360 ILE B O 1
ATOM 6504 N N . LEU B 1 361 ? -15.992 -29.047 1.908 1 98.12 361 LEU B N 1
ATOM 6505 C CA . LEU B 1 361 ? -17.016 -30 2.318 1 98.12 361 LEU B CA 1
ATOM 6506 C C . LEU B 1 361 ? -17.547 -29.656 3.701 1 98.12 361 LEU B C 1
ATOM 6508 O O . LEU B 1 361 ? -16.938 -28.891 4.438 1 98.12 361 LEU B O 1
ATOM 6512 N N . THR B 1 362 ? -18.734 -30.156 4.008 1 97 362 THR B N 1
ATOM 6513 C CA . THR B 1 362 ? -19.297 -30.141 5.352 1 97 362 THR B CA 1
ATOM 6514 C C . THR B 1 362 ? -19.438 -31.562 5.898 1 97 362 THR B C 1
ATOM 6516 O O . THR B 1 362 ? -19.297 -32.531 5.156 1 97 362 THR B O 1
ATOM 6519 N N . THR B 1 363 ? -19.688 -31.625 7.164 1 96.12 363 THR B N 1
ATOM 6520 C CA . THR B 1 363 ? -19.859 -32.938 7.812 1 96.12 363 THR B CA 1
ATOM 6521 C C . THR B 1 363 ? -21.094 -33.656 7.285 1 96.12 363 THR B C 1
ATOM 6523 O O . THR B 1 363 ? -21.234 -34.875 7.457 1 96.12 363 THR B O 1
ATOM 6526 N N . ASN B 1 364 ? -21.938 -32.938 6.57 1 96.5 364 ASN B N 1
ATOM 6527 C CA . ASN B 1 364 ? -23.188 -33.5 6.062 1 96.5 364 ASN B CA 1
ATOM 6528 C C . ASN B 1 364 ? -23.016 -34.031 4.633 1 96.5 364 ASN B C 1
ATOM 6530 O O . ASN B 1 364 ? -23.906 -34.688 4.102 1 96.5 364 ASN B O 1
ATOM 6534 N N . ASP B 1 365 ? -21.922 -33.719 4.051 1 97.56 365 ASP B N 1
ATOM 6535 C CA . ASP B 1 365 ? -21.703 -34.156 2.676 1 97.56 365 ASP B CA 1
ATOM 6536 C C . ASP B 1 365 ? -21.562 -35.688 2.6 1 97.56 365 ASP B C 1
ATOM 6538 O O . ASP B 1 365 ? -20.938 -36.312 3.463 1 97.56 365 ASP B O 1
ATOM 6542 N N . LYS B 1 366 ? -22.172 -36.25 1.563 1 97.06 366 LYS B N 1
ATOM 6543 C CA . LYS B 1 366 ? -22.062 -37.688 1.332 1 97.06 366 LYS B CA 1
ATOM 6544 C C . LYS B 1 366 ? -21.031 -38 0.243 1 97.06 366 LYS B C 1
ATOM 6546 O O . LYS B 1 366 ? -21.188 -37.562 -0.901 1 97.06 366 LYS B O 1
ATOM 6551 N N . VAL B 1 367 ? -20.031 -38.75 0.649 1 97.75 367 VAL B N 1
ATOM 6552 C CA . VAL B 1 367 ? -19.047 -39.25 -0.311 1 97.75 367 VAL B CA 1
ATOM 6553 C C . VAL B 1 367 ? -19.531 -40.531 -0.94 1 97.75 367 VAL B C 1
ATOM 6555 O O . VAL B 1 367 ? -19.688 -41.562 -0.252 1 97.75 367 VAL B O 1
ATOM 6558 N N . ILE B 1 368 ? -19.766 -40.531 -2.295 1 97.25 368 ILE B N 1
ATOM 6559 C CA . ILE B 1 368 ? -20.391 -41.688 -2.926 1 97.25 368 ILE B CA 1
ATOM 6560 C C . ILE B 1 368 ? -19.391 -42.406 -3.838 1 97.25 368 ILE B C 1
ATOM 6562 O O . ILE B 1 368 ? -19.703 -43.406 -4.453 1 97.25 368 ILE B O 1
ATOM 6566 N N . PHE B 1 369 ? -18.219 -41.906 -3.98 1 97.94 369 PHE B N 1
ATOM 6567 C CA . PHE B 1 369 ? -17.078 -42.5 -4.672 1 97.94 369 PHE B CA 1
ATOM 6568 C C . PHE B 1 369 ? -15.766 -42.125 -4.008 1 97.94 369 PHE B C 1
ATOM 6570 O O . PHE B 1 369 ? -15.586 -40.969 -3.607 1 97.94 369 PHE B O 1
ATOM 6577 N N . GLU B 1 370 ? -14.906 -42.969 -3.742 1 98.25 370 GLU B N 1
ATOM 6578 C CA . GLU B 1 370 ? -13.57 -42.656 -3.238 1 98.25 370 GLU B CA 1
ATOM 6579 C C . GLU B 1 370 ? -12.539 -43.656 -3.729 1 98.25 370 GLU B C 1
ATOM 6581 O O . GLU B 1 370 ? -12.789 -44.875 -3.699 1 98.25 370 GLU B O 1
ATOM 6586 N N . LYS B 1 371 ? -11.516 -43.188 -4.285 1 98.19 371 LYS B N 1
ATOM 6587 C CA . LYS B 1 371 ? -10.383 -43.969 -4.734 1 98.19 371 LYS B CA 1
ATOM 6588 C C . LYS B 1 371 ? -9.094 -43.156 -4.711 1 98.19 371 LYS B C 1
ATOM 6590 O O . LYS B 1 371 ? -9.109 -41.938 -4.953 1 98.19 371 LYS B O 1
ATOM 6595 N N . ALA B 1 372 ? -8.039 -43.844 -4.301 1 98.62 372 ALA B N 1
ATOM 6596 C CA . ALA B 1 372 ? -6.73 -43.188 -4.344 1 98.62 372 ALA B CA 1
ATOM 6597 C C . ALA B 1 372 ? -5.699 -44.062 -5.047 1 98.62 372 ALA B C 1
ATOM 6599 O O . ALA B 1 372 ? -5.777 -45.312 -4.988 1 98.62 372 ALA B O 1
ATOM 6600 N N . TRP B 1 373 ? -4.84 -43.469 -5.785 1 98.12 373 TRP B N 1
ATOM 6601 C CA . TRP B 1 373 ? -3.732 -44.188 -6.391 1 98.12 373 TRP B CA 1
ATOM 6602 C C . TRP B 1 373 ? -2.488 -43.312 -6.48 1 98.12 373 TRP B C 1
ATOM 6604 O O . TRP B 1 373 ? -2.541 -42.125 -6.188 1 98.12 373 TRP B O 1
ATOM 6614 N N . LEU B 1 374 ? -1.385 -43.938 -6.754 1 97.94 374 LEU B N 1
ATOM 6615 C CA . LEU B 1 374 ? -0.099 -43.281 -6.879 1 97.94 374 LEU B CA 1
ATOM 6616 C C . LEU B 1 374 ? 0.255 -43.062 -8.344 1 97.94 374 LEU B C 1
ATOM 6618 O O . LEU B 1 374 ? 0.177 -43.969 -9.156 1 97.94 374 LEU B O 1
ATOM 6622 N N . SER B 1 375 ? 0.468 -41.812 -8.758 1 97.31 375 SER B N 1
ATOM 6623 C CA . SER B 1 375 ? 1.169 -41.5 -10 1 97.31 375 SER B CA 1
ATOM 6624 C C . SER B 1 375 ? 2.678 -41.438 -9.781 1 97.31 375 SER B C 1
ATOM 6626 O O . SER B 1 375 ? 3.18 -40.531 -9.141 1 97.31 375 SER B O 1
ATOM 6628 N N . PRO B 1 376 ? 3.414 -42.344 -10.266 1 95.38 376 PRO B N 1
ATOM 6629 C CA . PRO B 1 376 ? 4.816 -42.5 -9.867 1 95.38 376 PRO B CA 1
ATOM 6630 C C . PRO B 1 376 ? 5.707 -41.406 -10.422 1 95.38 376 PRO B C 1
ATOM 6632 O O . PRO B 1 376 ? 6.754 -41.094 -9.844 1 95.38 376 PRO B O 1
ATOM 6635 N N . PHE B 1 377 ? 5.422 -40.812 -11.562 1 96.75 377 PHE B N 1
ATOM 6636 C CA . PHE B 1 377 ? 6.129 -39.688 -12.172 1 96.75 377 PHE B CA 1
ATOM 6637 C C . PHE B 1 377 ? 5.211 -38.469 -12.289 1 96.75 377 PHE B C 1
ATOM 6639 O O . PHE B 1 377 ? 4.434 -38.375 -13.242 1 96.75 377 PHE B O 1
ATOM 6646 N N . ALA B 1 378 ? 5.379 -37.562 -11.359 1 97.12 378 ALA B N 1
ATOM 6647 C CA . ALA B 1 378 ? 4.449 -36.438 -11.328 1 97.12 378 ALA B CA 1
ATOM 6648 C C . ALA B 1 378 ? 5.098 -35.188 -11.898 1 97.12 378 ALA B C 1
ATOM 6650 O O . ALA B 1 378 ? 4.613 -34.625 -12.883 1 97.12 378 ALA B O 1
ATOM 6651 N N . GLN B 1 379 ? 6.195 -34.75 -11.25 1 96.38 379 GLN B N 1
ATOM 6652 C CA . GLN B 1 379 ? 6.902 -33.562 -11.703 1 96.38 379 GLN B CA 1
ATOM 6653 C C . GLN B 1 379 ? 8.414 -33.75 -11.656 1 96.38 379 GLN B C 1
ATOM 6655 O O . GLN B 1 379 ? 8.93 -34.438 -10.758 1 96.38 379 GLN B O 1
ATOM 6660 N N . VAL B 1 380 ? 9.117 -33.156 -12.617 1 97.62 380 VAL B N 1
ATOM 6661 C CA . VAL B 1 380 ? 10.57 -33.094 -12.555 1 97.62 380 VAL B CA 1
ATOM 6662 C C . VAL B 1 380 ? 11 -32.094 -11.484 1 97.62 380 VAL B C 1
ATOM 6664 O O . VAL B 1 380 ? 10.414 -31.016 -11.359 1 97.62 380 VAL B O 1
ATOM 6667 N N . ILE B 1 381 ? 11.93 -32.469 -10.656 1 98.31 381 ILE B N 1
ATOM 6668 C CA . ILE B 1 381 ? 12.539 -31.531 -9.711 1 98.31 381 ILE B CA 1
ATOM 6669 C C . ILE B 1 381 ? 13.789 -30.922 -10.328 1 98.31 381 ILE B C 1
ATOM 6671 O O . ILE B 1 381 ? 14.766 -31.609 -10.594 1 98.31 381 ILE B O 1
ATOM 6675 N N . PHE B 1 382 ? 13.797 -29.656 -10.578 1 98 382 PHE B N 1
ATOM 6676 C CA . PHE B 1 382 ? 14.898 -28.938 -11.227 1 98 382 PHE B CA 1
ATOM 6677 C C . PHE B 1 382 ? 15.961 -28.562 -10.211 1 98 382 PHE B C 1
ATOM 6679 O O . PHE B 1 382 ? 16.234 -27.375 -10 1 98 382 PHE B O 1
ATOM 6686 N N . ASP B 1 383 ? 16.531 -29.578 -9.648 1 98.12 383 ASP B N 1
ATOM 6687 C CA . ASP B 1 383 ? 17.578 -29.312 -8.68 1 98.12 383 ASP B CA 1
ATOM 6688 C C . ASP B 1 383 ? 18.922 -29.078 -9.367 1 98.12 383 ASP B C 1
ATOM 6690 O O . ASP B 1 383 ? 19.016 -29.094 -10.602 1 98.12 383 ASP B O 1
ATOM 6694 N N . HIS B 1 384 ? 19.984 -28.875 -8.617 1 97.94 384 HIS B N 1
ATOM 6695 C CA . HIS B 1 384 ? 21.266 -28.406 -9.141 1 97.94 384 HIS B CA 1
ATOM 6696 C C . HIS B 1 384 ? 21.984 -29.531 -9.883 1 97.94 384 HIS B C 1
ATOM 6698 O O . HIS B 1 384 ? 22.891 -29.266 -10.672 1 97.94 384 HIS B O 1
ATOM 6704 N N . GLU B 1 385 ? 21.609 -30.75 -9.695 1 97.56 385 GLU B N 1
ATOM 6705 C CA . GLU B 1 385 ? 22.297 -31.875 -10.32 1 97.56 385 GLU B CA 1
ATOM 6706 C C . GLU B 1 385 ? 21.641 -32.25 -11.648 1 97.56 385 GLU B C 1
ATOM 6708 O O . GLU B 1 385 ? 22.203 -33 -12.43 1 97.56 385 GLU B O 1
ATOM 6713 N N . ARG B 1 386 ? 20.516 -31.734 -11.953 1 98.12 386 ARG B N 1
ATOM 6714 C CA . ARG B 1 386 ? 19.672 -32.188 -13.055 1 98.12 386 ARG B CA 1
ATOM 6715 C C . ARG B 1 386 ? 20.375 -32 -14.398 1 98.12 386 ARG B C 1
ATOM 6717 O O . ARG B 1 386 ? 20.531 -32.938 -15.156 1 98.12 386 ARG B O 1
ATOM 6724 N N . LYS B 1 387 ? 20.812 -30.812 -14.664 1 97.62 387 LYS B N 1
ATOM 6725 C CA . LYS B 1 387 ? 21.25 -30.453 -16 1 97.62 387 LYS B CA 1
ATOM 6726 C C . LYS B 1 387 ? 22.406 -31.328 -16.469 1 97.62 387 LYS B C 1
ATOM 6728 O O . LYS B 1 387 ? 22.344 -31.922 -17.562 1 97.62 387 LYS B O 1
ATOM 6733 N N . GLU B 1 388 ? 23.438 -31.438 -15.719 1 98.06 388 GLU B N 1
ATOM 6734 C CA . GLU B 1 388 ? 24.609 -32.219 -16.078 1 98.06 388 GLU B CA 1
ATOM 6735 C C . GLU B 1 388 ? 24.266 -33.688 -16.312 1 98.06 388 GLU B C 1
ATOM 6737 O O . GLU B 1 388 ? 24.734 -34.281 -17.266 1 98.06 388 GLU B O 1
ATOM 6742 N N . ASN B 1 389 ? 23.438 -34.219 -15.477 1 98.62 389 ASN B N 1
ATOM 6743 C CA . ASN B 1 389 ? 23.078 -35.625 -15.57 1 98.62 389 ASN B CA 1
ATOM 6744 C C . ASN B 1 389 ? 22.172 -35.906 -16.781 1 98.62 389 ASN B C 1
ATOM 6746 O O . ASN B 1 389 ? 22.344 -36.906 -17.469 1 98.62 389 ASN B O 1
ATOM 6750 N N . VAL B 1 390 ? 21.266 -35.062 -17.047 1 98.62 390 VAL B N 1
ATOM 6751 C CA . VAL B 1 390 ? 20.406 -35.188 -18.203 1 98.62 390 VAL B CA 1
ATOM 6752 C C . VAL B 1 390 ? 21.234 -35.125 -19.484 1 98.62 390 VAL B C 1
ATOM 6754 O O . VAL B 1 390 ? 21.047 -35.969 -20.391 1 98.62 390 VAL B O 1
ATOM 6757 N N . ASP B 1 391 ? 22.172 -34.188 -19.547 1 98.44 391 ASP B N 1
ATOM 6758 C CA . ASP B 1 391 ? 23.031 -34.031 -20.719 1 98.44 391 ASP B CA 1
ATOM 6759 C C . ASP B 1 391 ? 23.844 -35.312 -20.953 1 98.44 391 ASP B C 1
ATOM 6761 O O . ASP B 1 391 ? 23.969 -35.781 -22.094 1 98.44 391 ASP B O 1
ATOM 6765 N N . LEU B 1 392 ? 24.359 -35.781 -19.922 1 98.56 392 LEU B N 1
ATOM 6766 C CA . LEU B 1 392 ? 25.188 -37 -20 1 98.56 392 LEU B CA 1
ATOM 6767 C C . LEU B 1 392 ? 24.375 -38.156 -20.531 1 98.56 392 LEU B C 1
ATOM 6769 O O . LEU B 1 392 ? 24.812 -38.875 -21.422 1 98.56 392 LEU B O 1
ATOM 6773 N N . ILE B 1 393 ? 23.172 -38.406 -20.031 1 98.75 393 ILE B N 1
ATOM 6774 C CA . ILE B 1 393 ? 22.344 -39.562 -20.406 1 98.75 393 ILE B CA 1
ATOM 6775 C C . ILE B 1 393 ? 21.844 -39.375 -21.828 1 98.75 393 ILE B C 1
ATOM 6777 O O . ILE B 1 393 ? 21.844 -40.312 -22.625 1 98.75 393 ILE B O 1
ATOM 6781 N N . HIS B 1 394 ? 21.438 -38.188 -22.172 1 98.62 394 HIS B N 1
ATOM 6782 C CA . HIS B 1 394 ? 20.938 -37.906 -23.516 1 98.62 394 HIS B CA 1
ATOM 6783 C C . HIS B 1 394 ? 22.016 -38.188 -24.562 1 98.62 394 HIS B C 1
ATOM 6785 O O . HIS B 1 394 ? 21.734 -38.781 -25.609 1 98.62 394 HIS B O 1
ATOM 6791 N N . ALA B 1 395 ? 23.219 -37.688 -24.328 1 98.38 395 ALA B N 1
ATOM 6792 C CA . ALA B 1 395 ? 24.312 -37.938 -25.25 1 98.38 395 ALA B CA 1
ATOM 6793 C C . ALA B 1 395 ? 24.562 -39.406 -25.438 1 98.38 395 ALA B C 1
ATOM 6795 O O . ALA B 1 395 ? 24.734 -39.875 -26.562 1 98.38 395 ALA B O 1
ATOM 6796 N N . PHE B 1 396 ? 24.562 -40.125 -24.375 1 98.25 396 PHE B N 1
ATOM 6797 C CA . PHE B 1 396 ? 24.797 -41.562 -24.391 1 98.25 396 PHE B CA 1
ATOM 6798 C C . PHE B 1 396 ? 23.719 -42.281 -25.203 1 98.25 396 PHE B C 1
ATOM 6800 O O . PHE B 1 396 ? 24.016 -43.125 -26.031 1 98.25 396 PHE B O 1
ATOM 6807 N N . LEU B 1 397 ? 22.438 -41.938 -24.953 1 98.44 397 LEU B N 1
ATOM 6808 C CA . LEU B 1 397 ? 21.312 -42.594 -25.656 1 98.44 397 LEU B CA 1
ATOM 6809 C C . LEU B 1 397 ? 21.359 -42.281 -27.141 1 98.44 397 LEU B C 1
ATOM 6811 O O . LEU B 1 397 ? 21.172 -43.188 -27.969 1 98.44 397 LEU B O 1
ATOM 6815 N N . LYS B 1 398 ? 21.609 -41.094 -27.406 1 97.62 398 LYS B N 1
ATOM 6816 C CA . LYS B 1 398 ? 21.656 -40.688 -28.812 1 97.62 398 LYS B CA 1
ATOM 6817 C C . LYS B 1 398 ? 22.766 -41.438 -29.562 1 97.62 398 LYS B C 1
ATOM 6819 O O . LYS B 1 398 ? 22.594 -41.875 -30.703 1 97.62 398 LYS B O 1
ATOM 6824 N N . GLU B 1 399 ? 23.938 -41.594 -28.969 1 97.06 399 GLU B N 1
ATOM 6825 C CA . GLU B 1 399 ? 25.047 -42.344 -29.547 1 97.06 399 GLU B CA 1
ATOM 6826 C C . GLU B 1 399 ? 24.641 -43.781 -29.828 1 97.06 399 GLU B C 1
ATOM 6828 O O . GLU B 1 399 ? 25.25 -44.469 -30.672 1 97.06 399 GLU B O 1
ATOM 6833 N N . ASN B 1 400 ? 23.688 -44.25 -29.141 1 97.44 400 ASN B N 1
ATOM 6834 C CA . ASN B 1 400 ? 23.219 -45.625 -29.312 1 97.44 400 ASN B CA 1
ATOM 6835 C C . ASN B 1 400 ? 21.906 -45.656 -30.078 1 97.44 400 ASN B C 1
ATOM 6837 O O . ASN B 1 400 ? 21.156 -46.625 -29.984 1 97.44 400 ASN B O 1
ATOM 6841 N N . ASN B 1 401 ? 21.5 -44.531 -30.75 1 97.19 401 ASN B N 1
ATOM 6842 C CA . ASN B 1 401 ? 20.391 -44.438 -31.688 1 97.19 401 ASN B CA 1
ATOM 6843 C C . ASN B 1 401 ? 19.047 -44.469 -30.969 1 97.19 401 ASN B C 1
ATOM 6845 O O . ASN B 1 401 ? 18.078 -45 -31.516 1 97.19 401 ASN B O 1
ATOM 6849 N N . ILE B 1 402 ? 19.031 -44.094 -29.797 1 97.94 402 ILE B N 1
ATOM 6850 C CA . ILE B 1 402 ? 17.797 -43.906 -29.047 1 97.94 402 ILE B CA 1
ATOM 6851 C C . ILE B 1 402 ? 17.516 -42.406 -28.891 1 97.94 402 ILE B C 1
ATOM 6853 O O . ILE B 1 402 ? 18.297 -41.688 -28.281 1 97.94 402 ILE B O 1
ATOM 6857 N N . TYR B 1 403 ? 16.406 -41.969 -29.438 1 98.44 403 TYR B N 1
ATOM 6858 C CA . TYR B 1 403 ? 16.031 -40.562 -29.422 1 98.44 403 TYR B CA 1
ATOM 6859 C C . TYR B 1 403 ? 14.867 -40.344 -28.469 1 98.44 403 TYR B C 1
ATOM 6861 O O . TYR B 1 403 ? 13.922 -41.125 -28.422 1 98.44 403 TYR B O 1
ATOM 6869 N N . CYS B 1 404 ? 14.969 -39.219 -27.75 1 98.38 404 CYS B N 1
ATOM 6870 C CA . CYS B 1 404 ? 14.062 -39.031 -26.625 1 98.38 404 CYS B CA 1
ATOM 6871 C C . CYS B 1 404 ? 13.109 -37.875 -26.891 1 98.38 404 CYS B C 1
ATOM 6873 O O . CYS B 1 404 ? 13.469 -36.906 -27.578 1 98.38 404 CYS B O 1
ATOM 6875 N N . GLY B 1 405 ? 11.883 -37.969 -26.359 1 98.31 405 GLY B N 1
ATOM 6876 C CA . GLY B 1 405 ? 10.875 -36.906 -26.344 1 98.31 405 GLY B CA 1
ATOM 6877 C C . GLY B 1 405 ? 9.844 -37.094 -25.25 1 98.31 405 GLY B C 1
ATOM 6878 O O . GLY B 1 405 ? 9.445 -38.219 -24.938 1 98.31 405 GLY B O 1
ATOM 6879 N N . GLY B 1 406 ? 9.383 -35.969 -24.75 1 97.88 406 GLY B N 1
ATOM 6880 C CA . GLY B 1 406 ? 8.43 -36 -23.641 1 97.88 406 GLY B CA 1
ATOM 6881 C C . GLY B 1 406 ? 9 -35.438 -22.344 1 97.88 406 GLY B C 1
ATOM 6882 O O . GLY B 1 406 ? 10.211 -35.281 -22.219 1 97.88 406 GLY B O 1
ATOM 6883 N N . ARG B 1 407 ? 8.172 -35.281 -21.359 1 97 407 ARG B N 1
ATOM 6884 C CA . ARG B 1 407 ? 8.508 -34.594 -20.109 1 97 407 ARG B CA 1
ATOM 6885 C C . ARG B 1 407 ? 9.609 -35.312 -19.359 1 97 407 ARG B C 1
ATOM 6887 O O . ARG B 1 407 ? 10.648 -34.719 -19.031 1 97 407 ARG B O 1
ATOM 6894 N N . PHE B 1 408 ? 9.469 -36.625 -19.188 1 97.94 408 PHE B N 1
ATOM 6895 C CA . PHE B 1 408 ? 10.414 -37.344 -18.312 1 97.94 408 PHE B CA 1
ATOM 6896 C C . PHE B 1 408 ? 11.539 -37.938 -19.141 1 97.94 408 PHE B C 1
ATOM 6898 O O . PHE B 1 408 ? 12.57 -38.344 -18.594 1 97.94 408 PHE B O 1
ATOM 6905 N N . ALA B 1 409 ? 11.359 -38.031 -20.484 1 98.31 409 ALA B N 1
ATOM 6906 C CA . ALA B 1 409 ? 12.469 -38.406 -21.344 1 98.31 409 ALA B CA 1
ATOM 6907 C C . ALA B 1 409 ? 13.422 -37.25 -21.562 1 98.31 409 ALA B C 1
ATOM 6909 O O . ALA B 1 409 ? 14.641 -37.438 -21.672 1 98.31 409 ALA B O 1
ATOM 6910 N N . ASN B 1 410 ? 12.82 -36.125 -21.641 1 97.94 410 ASN B N 1
ATOM 6911 C CA . ASN B 1 410 ? 13.633 -34.906 -21.75 1 97.94 410 ASN B CA 1
ATOM 6912 C C . ASN B 1 410 ? 13.953 -34.312 -20.375 1 97.94 410 ASN B C 1
ATOM 6914 O O . ASN B 1 410 ? 14.781 -33.406 -20.266 1 97.94 410 ASN B O 1
ATOM 6918 N N . TRP B 1 411 ? 13.305 -34.812 -19.359 1 97.81 411 TRP B N 1
ATOM 6919 C CA . TRP B 1 411 ? 13.438 -34.406 -17.969 1 97.81 411 TRP B CA 1
ATOM 6920 C C . TRP B 1 411 ? 13.266 -32.875 -17.859 1 97.81 411 TRP B C 1
ATOM 6922 O O . TRP B 1 411 ? 14.141 -32.188 -17.312 1 97.81 411 TRP B O 1
ATOM 6932 N N . ASP B 1 412 ? 12.141 -32.406 -18.375 1 94.56 412 ASP B N 1
ATOM 6933 C CA . ASP B 1 412 ? 11.844 -30.969 -18.375 1 94.56 412 ASP B CA 1
ATOM 6934 C C . ASP B 1 412 ? 10.391 -30.703 -17.984 1 94.56 412 ASP B C 1
ATOM 6936 O O . ASP B 1 412 ? 9.695 -31.609 -17.531 1 94.56 412 ASP B O 1
ATOM 6940 N N . TYR B 1 413 ? 9.953 -29.422 -17.969 1 90 413 TYR B N 1
ATOM 6941 C CA . TYR B 1 413 ? 8.633 -29.016 -17.516 1 90 413 TYR B CA 1
ATOM 6942 C C . TYR B 1 413 ? 7.676 -28.891 -18.703 1 90 413 TYR B C 1
ATOM 6944 O O . TYR B 1 413 ? 6.863 -27.969 -18.766 1 90 413 TYR B O 1
ATOM 6952 N N . SER B 1 414 ? 7.551 -29.812 -19.562 1 91.94 414 SER B N 1
ATOM 6953 C CA . SER B 1 414 ? 6.777 -29.734 -20.797 1 91.94 414 SER B CA 1
ATOM 6954 C C . SER B 1 414 ? 5.293 -29.953 -20.531 1 91.94 414 SER B C 1
ATOM 6956 O O . SER B 1 414 ? 4.91 -30.875 -19.812 1 91.94 414 SER B O 1
ATOM 6958 N N . TRP B 1 415 ? 4.43 -29.094 -21.094 1 92.69 415 TRP B N 1
ATOM 6959 C CA . TRP B 1 415 ? 2.986 -29.297 -21.156 1 92.69 415 TRP B CA 1
ATOM 6960 C C . TRP B 1 415 ? 2.627 -30.359 -22.188 1 92.69 415 TRP B C 1
ATOM 6962 O O . TRP B 1 415 ? 3.498 -30.859 -22.906 1 92.69 415 TRP B O 1
ATOM 6972 N N . SER B 1 416 ? 1.36 -30.719 -22.219 1 95.44 416 SER B N 1
ATOM 6973 C CA . SER B 1 416 ? 0.927 -31.797 -23.094 1 95.44 416 SER B CA 1
ATOM 6974 C C . SER B 1 416 ? 1.254 -31.469 -24.562 1 95.44 416 SER B C 1
ATOM 6976 O O . SER B 1 416 ? 1.725 -32.344 -25.297 1 95.44 416 SER B O 1
ATOM 6978 N N . ASP B 1 417 ? 1.064 -30.188 -24.984 1 96.06 417 ASP B N 1
ATOM 6979 C CA . ASP B 1 417 ? 1.355 -29.828 -26.375 1 96.06 417 ASP B CA 1
ATOM 6980 C C . ASP B 1 417 ? 2.859 -29.828 -26.625 1 96.06 417 ASP B C 1
ATOM 6982 O O . ASP B 1 417 ? 3.311 -30.266 -27.688 1 96.06 417 ASP B O 1
ATOM 6986 N N . GLU B 1 418 ? 3.578 -29.375 -25.641 1 96.06 418 GLU B N 1
ATOM 6987 C CA . GLU B 1 418 ? 5.031 -29.359 -25.766 1 96.06 418 GLU B CA 1
ATOM 6988 C C . GLU B 1 418 ? 5.582 -30.781 -25.828 1 96.06 418 GLU B C 1
ATOM 6990 O O . GLU B 1 418 ? 6.559 -31.047 -26.531 1 96.06 418 GLU B O 1
ATOM 6995 N N . SER B 1 419 ? 4.992 -31.672 -25.078 1 97.62 419 SER B N 1
ATOM 6996 C CA . SER B 1 419 ? 5.387 -33.062 -25.141 1 97.62 419 SER B CA 1
ATOM 6997 C C . SER B 1 419 ? 5.117 -33.656 -26.516 1 97.62 419 SER B C 1
ATOM 6999 O O . SER B 1 419 ? 5.965 -34.375 -27.062 1 97.62 419 SER B O 1
ATOM 7001 N N . PHE B 1 420 ? 3.961 -33.375 -27.062 1 98.12 420 PHE B N 1
ATOM 7002 C CA . PHE B 1 420 ? 3.625 -33.812 -28.406 1 98.12 420 PHE B CA 1
ATOM 7003 C C . PHE B 1 420 ? 4.652 -33.312 -29.422 1 98.12 420 PHE B C 1
ATOM 7005 O O . PHE B 1 420 ? 5.191 -34.094 -30.203 1 98.12 420 PHE B O 1
ATOM 7012 N N . LEU B 1 421 ? 4.965 -32.062 -29.344 1 98.31 421 LEU B N 1
ATOM 7013 C CA . LEU B 1 421 ? 5.887 -31.438 -30.281 1 98.31 421 LEU B CA 1
ATOM 7014 C C . LEU B 1 421 ? 7.301 -31.969 -30.109 1 98.31 421 LEU B C 1
ATOM 7016 O O . LEU B 1 421 ? 8.055 -32.094 -31.078 1 98.31 421 LEU B O 1
ATOM 7020 N N . SER B 1 422 ? 7.641 -32.281 -28.891 1 98.44 422 SER B N 1
ATOM 7021 C CA . SER B 1 422 ? 8.953 -32.844 -28.656 1 98.44 422 SER B CA 1
ATOM 7022 C C . SER B 1 422 ? 9.07 -34.219 -29.328 1 98.44 422 SER B C 1
ATOM 7024 O O . SER B 1 422 ? 10.148 -34.594 -29.797 1 98.44 422 SER B O 1
ATOM 7026 N N . GLY B 1 423 ? 7.996 -35.031 -29.359 1 98.56 423 GLY B N 1
ATOM 7027 C CA . GLY B 1 423 ? 7.965 -36.281 -30.094 1 98.56 423 GLY B CA 1
ATOM 7028 C C . GLY B 1 423 ? 8.172 -36.094 -31.594 1 98.56 423 GLY B C 1
ATOM 7029 O O . GLY B 1 423 ? 8.938 -36.844 -32.219 1 98.56 423 GLY B O 1
ATOM 7030 N N . GLU B 1 424 ? 7.535 -35.062 -32.062 1 98.38 424 GLU B N 1
ATOM 7031 C CA . GLU B 1 424 ? 7.699 -34.781 -33.5 1 98.38 424 GLU B CA 1
ATOM 7032 C C . GLU B 1 424 ? 9.148 -34.406 -33.812 1 98.38 424 GLU B C 1
ATOM 7034 O O . GLU B 1 424 ? 9.688 -34.875 -34.812 1 98.38 424 GLU B O 1
ATOM 7039 N N . LYS B 1 425 ? 9.672 -33.594 -33.031 1 98.44 425 LYS B N 1
ATOM 7040 C CA . LYS B 1 425 ? 11.047 -33.156 -33.25 1 98.44 425 LYS B CA 1
ATOM 7041 C C . LYS B 1 425 ? 12.008 -34.344 -33.25 1 98.44 425 LYS B C 1
ATOM 7043 O O . LYS B 1 425 ? 12.852 -34.469 -34.156 1 98.44 425 LYS B O 1
ATOM 7048 N N . ALA B 1 426 ? 11.922 -35.188 -32.25 1 98.5 426 ALA B N 1
ATOM 7049 C CA . ALA B 1 426 ? 12.789 -36.344 -32.156 1 98.5 426 ALA B CA 1
ATOM 7050 C C . ALA B 1 426 ? 12.586 -37.281 -33.375 1 98.5 426 ALA B C 1
ATOM 7052 O O . ALA B 1 426 ? 13.555 -37.812 -33.906 1 98.5 426 ALA B O 1
ATOM 7053 N N . ALA B 1 427 ? 11.383 -37.5 -33.812 1 98.25 427 ALA B N 1
ATOM 7054 C CA . ALA B 1 427 ? 11.078 -38.312 -34.969 1 98.25 427 ALA B CA 1
ATOM 7055 C C . ALA B 1 427 ? 11.727 -37.75 -36.25 1 98.25 427 ALA B C 1
ATOM 7057 O O . ALA B 1 427 ? 12.273 -38.5 -37.062 1 98.25 427 ALA B O 1
ATOM 7058 N N . ASN B 1 428 ? 11.641 -36.5 -36.375 1 98.19 428 ASN B N 1
ATOM 7059 C CA . ASN B 1 428 ? 12.227 -35.875 -37.531 1 98.19 428 ASN B CA 1
ATOM 7060 C C . ASN B 1 428 ? 13.742 -36.031 -37.594 1 98.19 428 ASN B C 1
ATOM 7062 O O . ASN B 1 428 ? 14.328 -36.156 -38.656 1 98.19 428 ASN B O 1
ATOM 7066 N N . GLU B 1 429 ? 14.336 -36.031 -36.469 1 97.75 429 GLU B N 1
ATOM 7067 C CA . GLU B 1 429 ? 15.766 -36.312 -36.406 1 97.75 429 GLU B CA 1
ATOM 7068 C C . GLU B 1 429 ? 16.047 -37.719 -36.938 1 97.75 429 GLU B C 1
ATOM 7070 O O . GLU B 1 429 ? 17 -37.906 -37.688 1 97.75 429 GLU B O 1
ATOM 7075 N N . ILE B 1 430 ? 15.297 -38.656 -36.531 1 97.5 430 ILE B N 1
ATOM 7076 C CA . ILE B 1 430 ? 15.461 -40.062 -36.969 1 97.5 430 ILE B CA 1
ATOM 7077 C C . ILE B 1 430 ? 15.211 -40.156 -38.469 1 97.5 430 ILE B C 1
ATOM 7079 O O . ILE B 1 430 ? 15.984 -40.781 -39.188 1 97.5 430 ILE B O 1
ATOM 7083 N N . ILE B 1 431 ? 14.172 -39.469 -38.969 1 97.19 431 ILE B N 1
ATOM 7084 C CA . ILE B 1 431 ? 13.805 -39.5 -40.375 1 97.19 431 ILE B CA 1
ATOM 7085 C C . ILE B 1 431 ? 14.953 -38.938 -41.219 1 97.19 431 ILE B C 1
ATOM 7087 O O . ILE B 1 431 ? 15.266 -39.469 -42.281 1 97.19 431 ILE B O 1
ATOM 7091 N N . ASN B 1 432 ? 15.516 -37.938 -40.688 1 96.25 432 ASN B N 1
ATOM 7092 C CA . ASN B 1 432 ? 16.641 -37.312 -41.406 1 96.25 432 ASN B CA 1
ATOM 7093 C C . ASN B 1 432 ? 17.828 -38.25 -41.469 1 96.25 432 ASN B C 1
ATOM 7095 O O . ASN B 1 432 ? 18.625 -38.188 -42.438 1 96.25 432 ASN B O 1
ATOM 7099 N N . LYS B 1 433 ? 18.016 -39.062 -40.5 1 93.5 433 LYS B N 1
ATOM 7100 C CA . LYS B 1 433 ? 19.094 -40.031 -40.5 1 93.5 433 LYS B CA 1
ATOM 7101 C C . LYS B 1 433 ? 18.812 -41.188 -41.469 1 93.5 433 LYS B C 1
ATOM 7103 O O . LYS B 1 433 ? 19.734 -41.844 -41.938 1 93.5 433 LYS B O 1
ATOM 7108 N N . LEU B 1 434 ? 17.609 -41.469 -41.688 1 90.44 434 LEU B N 1
ATOM 7109 C CA . LEU B 1 434 ? 17.188 -42.562 -42.594 1 90.44 434 LEU B CA 1
ATOM 7110 C C . LEU B 1 434 ? 17.312 -42.156 -44.031 1 90.44 434 LEU B C 1
ATOM 7112 O O . LEU B 1 434 ? 17.391 -43 -44.938 1 90.44 434 LEU B O 1
ATOM 7116 N N . ARG B 1 435 ? 17.375 -40.875 -44.312 1 85.94 435 ARG B N 1
ATOM 7117 C CA . ARG B 1 435 ? 17.562 -40.375 -45.656 1 85.94 435 ARG B CA 1
ATOM 7118 C C . ARG B 1 435 ? 19.031 -40.25 -46 1 85.94 435 ARG B C 1
ATOM 7120 O O . ARG B 1 435 ? 19.438 -40.469 -47.156 1 85.94 435 ARG B O 1
#

Sequence (870 aa):
MEDIIVLGAGMAGYGAANEFKKADINTFVFEKNNYIGGHCASFTFENKWIFDDGPHISFSKNDQVKQIFADNADNDFHEFSANPVNYWNGKWIKHPAQINLSELPPDLNTQILLEMIEANYNDNPHIENYQDWLYASFGKTFSENFPMKYTRKFHTTEAKNLTTDWLGPRIYKPQLSEVIFGMLSPRTQDVHYIKEFRYPNKGGFVTFMKGIHDVAKINLNHELTKIDLKNKCLTFNNGLQKNYKYCFSSLPLSKIVELIQDAPENIKKAGKKLAFTKCVLVNLGINRRDLSESHWRYVYDENLFSTRISFPHMFGPKTAPEDAGSIQVEIYFSDKYKPLNKNPEDFIEIVKSELIEMGILTTNDKVIFEKAWLSPFAQVIFDHERKENVDLIHAFLKENNIYCGGRFANWDYSWSDESFLSGEKAANEIINKLRMEDIIVLGAGMAGYGAANEFKKADINTFVFEKNNYIGGHCASFTFENKWIFDDGPHISFSKNDQVKQIFADNADNDFHEFSANPVNYWNGKWIKHPAQINLSELPPDLNTQILLEMIEANYNDNPHIENYQDWLYASFGKTFSENFPMKYTRKFHTTEAKNLTTDWLGPRIYKPQLSEVIFGMLSPRTQDVHYIKEFRYPNKGGFVTFMKGIHDVAKINLNHELTKIDLKNKCLTFNNGLQKNYKYCFSSLPLSKIVELIQDAPENIKKAGKKLAFTKCVLVNLGINRRDLSESHWRYVYDENLFSTRISFPHMFGPKTAPEDAGSIQVEIYFSDKYKPLNKNPEDFIEIVKSELIEMGILTTNDKVIFEKAWLSPFAQVIFDHERKENVDLIHAFLKENNIYCGGRFANWDYSWSDESFLSGEKAANEIINKLR

Solvent-accessible surface area (backbone atoms only — not comparable to full-atom values): 44762 Å² total; per-residue (Å²): 132,83,64,34,43,29,35,31,47,20,48,12,29,39,22,21,34,46,46,33,38,76,69,73,41,59,38,41,29,31,16,53,42,89,63,64,21,59,71,44,18,45,45,78,48,81,80,51,32,42,46,48,65,54,94,76,73,42,63,69,84,50,65,69,58,51,48,48,31,35,58,39,34,69,68,42,58,40,77,44,68,66,51,42,32,30,38,51,91,92,38,80,31,48,50,59,56,79,40,35,43,44,85,52,57,42,69,58,50,31,52,26,50,55,33,25,52,54,25,70,71,46,89,76,69,78,66,85,19,30,39,38,45,36,32,44,67,38,7,59,63,45,27,62,67,37,63,44,34,34,30,40,41,66,63,23,38,61,37,67,51,24,46,59,90,78,46,76,83,76,60,83,80,74,54,70,66,48,32,48,32,6,44,60,33,87,87,55,80,87,75,54,90,56,57,50,35,37,32,30,39,54,75,36,58,30,29,46,53,56,54,43,69,77,42,31,49,76,38,58,59,33,33,76,61,35,31,37,71,89,75,29,34,38,31,29,72,83,65,53,69,45,73,51,84,48,34,41,33,34,50,40,44,48,56,53,43,69,29,31,57,84,53,53,67,71,48,48,53,30,26,69,60,57,48,44,20,26,28,35,39,36,36,38,27,32,74,40,57,91,61,67,96,39,53,35,33,39,36,34,46,79,93,46,71,55,35,36,41,35,27,52,31,72,56,14,60,54,28,22,43,93,67,29,19,35,40,38,34,35,30,51,22,14,79,86,65,34,61,78,88,71,60,45,62,67,45,48,64,56,47,56,51,51,35,37,75,71,62,60,43,55,94,79,62,52,75,80,39,77,51,46,42,73,41,75,79,63,43,66,39,58,34,82,60,35,64,66,29,51,52,54,47,50,54,55,36,45,77,68,36,35,36,53,14,20,34,46,30,61,61,45,91,53,50,70,60,52,12,19,50,33,8,29,52,35,34,50,54,52,52,59,70,74,103,132,81,65,34,45,29,36,32,47,20,48,12,29,38,23,20,34,47,46,33,37,75,68,73,42,59,40,41,29,32,18,52,42,87,64,63,23,59,72,44,18,44,44,76,48,80,79,50,33,43,47,47,64,54,95,76,74,44,64,68,85,49,64,68,56,49,50,50,31,34,59,40,37,69,69,42,57,40,78,43,68,66,51,43,32,30,37,51,89,93,38,81,31,50,50,59,55,79,40,36,42,42,87,52,57,43,70,58,50,33,53,26,48,54,34,25,51,55,24,70,73,46,88,74,68,79,69,86,19,31,39,39,44,36,32,46,68,39,7,60,62,43,28,63,67,37,62,43,36,33,30,39,42,65,64,24,38,61,38,67,52,24,46,61,89,76,46,76,81,75,59,82,80,76,52,69,67,48,30,48,32,7,44,60,34,87,85,55,81,88,75,52,89,55,57,50,36,37,32,31,39,51,76,36,58,30,29,45,52,56,54,42,69,76,41,33,48,77,38,59,58,32,34,77,61,36,31,36,70,89,76,30,31,37,31,28,72,84,65,54,70,46,71,52,84,47,34,40,33,34,50,40,44,47,56,54,44,69,29,32,58,85,54,53,68,70,49,48,54,30,28,70,60,56,51,45,22,24,27,33,39,36,36,38,27,31,74,41,56,91,62,65,94,37,54,35,34,40,36,36,47,78,91,47,71,55,36,36,42,33,28,53,31,72,56,14,61,53,28,22,43,93,66,28,20,34,40,39,33,36,32,53,23,14,79,86,67,33,60,76,88,70,60,46,61,67,45,51,65,54,48,55,52,50,35,37,74,71,62,59,42,56,94,81,61,49,76,77,40,75,50,45,43,72,40,75,78,61,44,66,39,57,33,82,60,33,62,66,29,51,52,53,46,51,53,54,36,44,76,69,35,37,36,53,13,21,34,45,30,60,62,45,91,54,50,70,62,51,12,20,48,34,7,29,53,36,35,48,55,52,52,59,70,74,104

Foldseek 3Di:
DDAAEEEAQALLSLLQLQLCLVVVHAYEYEAQAPDHHQQQDWDADPQLAIDGNDDAWAPDPDPVLVVLLCVLLVVAKDKDFFWEWEDAPLDTFTPPCLLAPQPDDPVLLVVQLVQQVVLVPDPDQDDDWQQSVLCSQGNDSVCVRFVQLLCCWVLVDGRRQFHCPFCPPVDDRDDSVSNVVNNVDNDHDDPDPDGMIMWGQDDGSCSSSNCSVVRHHYHYNWAWQAAELVQQWTATPVGDIDHHPAHEYADFLLVVQVRYDPRDPLLNVLSVPWKFKKKKKKKWKWQAAPLDPGQKYAYSDNVAQFGMKGKVCVRHVSNHNNGMTMIITIGIAIPPRGDDDDASQVCNVSVVVVCCSSVSDPPPIDTPDIDIDMGGGDAGGRGPSNPVSLVVSQVVCVVSNYFYAACRRSVGDDHSVRRSVRSNVRSVVSVVVVD/DDAAEEEAQALLSLLQLQLCLVVVHAYEYEAQAQDHHQQQDWDADPQLAIDGNDDAWAPDPDPVLVVLLCVLLVVAKDKDFFWEWEDAPLDTFTPPCLLAPQPDDPVLLVVQLVQQVVLVPDPDFDDDWQQSVLCSQGNDSVCVRFVQLLCCWVLVDGRRQFHCPFCPPVDDRDDSVSNVVNNVDNDHDDPDPDGMIMWGQDDGSCSSSNCSVVRHHYHYNWAWQAAELVQQWTATPVGDIDHHPAHEYADFLLVVQVRYDPRDPLLNVLSVPWKFKKKKKKKWKWQAAPLDPGQKYAYSDNVAQFGMKGKVCVRHVSNHNNGMTMIITIGIAIPVRGDDDDASQVCNVSVVVVCCSSVSDPPPIDTPDIDIDMGGGDAGGRGPSNPVSLVVSQVVCVVSNYFYAACSRSVGDDHSVRRSVRSNVRSVVSVVVVD

Nearest PDB structures (foldseek):
  4dsh-assembly2_B  TM=9.266E-01  e=1.391E-37  Trypanosoma cruzi
  4dsh-assembly1_A  TM=9.269E-01  e=2.815E-37  Trypanosoma cruzi
  5vwt-assembly1_B  TM=8.964E-01  e=2.051E-35  Aspergillus fumigatus
  3nrn-assembly1_A  TM=7.100E-01  e=7.838E-19  Pyrococcus furiosus DSM 3638
  4mo2-assembly1_B-2  TM=7.591E-01  e=1.394E-17  Campylobacter jejuni subsp. jejuni NCTC 11168 = ATCC 700819